Protein AF-0000000075687391 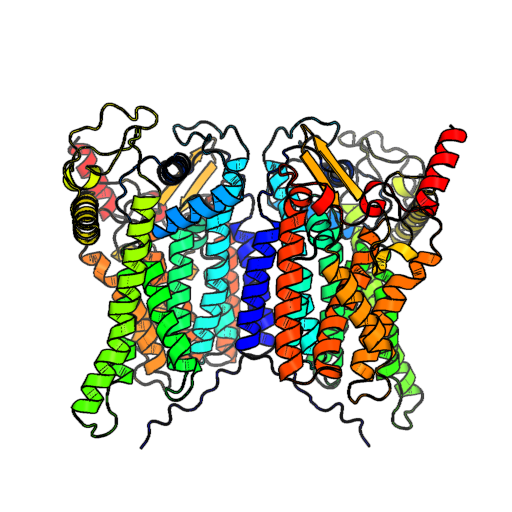(afdb_homodimer)

InterPro domains:
  IPR003342 ArnT-like, N-terminal domain [PF02366] (21-256)
  IPR027005 O-mannosyl-transferase-like [PTHR10050] (17-278)
  IPR032421 Protein O-mannosyl-transferase, C-terminal four TM domain [PF16192] (310-454)

Foldseek 3Di:
DPVCLPLVVLDDDPLLVVLLVVLLVLLLCLQLPLLCPPQAAWACCLPLLQLLLLLLVLADAAALAFCQLSVVLNVQLVVVVNNSPWHSDDGDGTPDSSQSSLQVVLSNLLSNLLSLLLLLLSLLPFDNLLSSLLSLLSSLWQLSSLQRRHNHSVSNLSNLLSVLSSLLSNLLSDDPVDPVNVVSLLVNLLSLLSSCSGGVLSVLVLVLLVVSLCVVLPDPDDDDPVVSVVSCCSSVCSSPVSSVVNSLVSVVVSCVSRQEHDPNDDPPDCLLNLRHDHDPPPPCNPPSPPRPDSVVSSVVSNVVSNVVQLPQADDDQQFDALVCQLQVLAAWAWIDDDPQFTATSGTLRLLSPLLSVLLVLLVPCCVFPSNVSSVSLNSSLCSSRVCSNVRNHTHHNSSNSSSSSSSSSSSSVVLRGPDDDVRSVVVSVVSSVSSVVLSVQQVSNSRRHRHDPVCSNCVHCNHHRNDPVSVVSVVVSVVVD/DPVCLPLVVLDDDPLLVVLLVVLLVLLLCLQLPPLCPPQAAWACCLPLLLLLLLLLVLADAAALAFCQLSVVLNVQLVVVVNNSPWHSDDGDGTPDSSQSSLQVVLSNLLSNLLSLLLLLLSLLPFDNLLSSLLSLLSSLWQLSSLQRRHNHSVSNLSNLLSVLSSLLSNLLSDDPVDPVNLVSLLVNLLSLLSNCSGGVLSVLVLVLLVVSLCVVLVDPDDDDPVVSVVSCCSSVCSSPVSSVVNSLVSVVVSCVSRQEHDPNDDPPDCLLNLRHDHPPCPPCNPPSPPRPDSVVSSVVSNVVSNVVQLPQADFDQQFDALVCQLQVLAAWAWIDDDPQFTATSGTLRLLSPLLVVLLVLLVPCCVFPSNVSSVSLNSSLCSSRVCSNVRNHTHHNSSNSSSSSSSSSSSSVVLRGPDDDVRSVVVSVVSSVSSVVLSVQQVSNRRRHRHDPVCSNCVHCNHHRNDPVSVVSVVVSVVVD

Structure (mmCIF, N/CA/C/O backbone):
data_AF-0000000075687391-model_v1
#
loop_
_entity.id
_entity.type
_entity.pdbx_description
1 polymer 'Dolichyl-phosphate-mannose-protein mannosyltransferase, putative'
#
loop_
_atom_site.group_PDB
_atom_site.id
_atom_site.type_symbol
_atom_site.label_atom_id
_atom_site.label_alt_id
_atom_site.label_comp_id
_atom_site.label_asym_id
_atom_site.label_entity_id
_atom_site.label_seq_id
_atom_site.pdbx_PDB_ins_code
_atom_site.Cartn_x
_atom_site.Cartn_y
_atom_site.Cartn_z
_atom_site.occupancy
_atom_site.B_iso_or_equiv
_atom_site.auth_seq_id
_atom_site.auth_comp_id
_atom_site.auth_asym_id
_atom_site.auth_atom_id
_atom_site.pdbx_PDB_model_num
ATOM 1 N N . MET A 1 1 ? -40.344 10.797 21.328 1 21.56 1 MET A N 1
ATOM 2 C CA . MET A 1 1 ? -39.844 10.578 19.969 1 21.56 1 MET A CA 1
ATOM 3 C C . MET A 1 1 ? -38.344 10.305 19.969 1 21.56 1 MET A C 1
ATOM 5 O O . MET A 1 1 ? -37.562 11.141 20.406 1 21.56 1 MET A O 1
ATOM 9 N N . GLU A 1 2 ? -38 9.109 20.281 1 25.72 2 GLU A N 1
ATOM 10 C CA . GLU A 1 2 ? -36.656 8.531 20.234 1 25.72 2 GLU A CA 1
ATOM 11 C C . GLU A 1 2 ? -35.969 8.867 18.922 1 25.72 2 GLU A C 1
ATOM 13 O O . GLU A 1 2 ? -36.531 8.695 17.844 1 25.72 2 GLU A O 1
ATOM 18 N N . PHE A 1 3 ? -35.406 9.992 18.953 1 29.25 3 PHE A N 1
ATOM 19 C CA . PHE A 1 3 ? -34.562 10.18 17.766 1 29.25 3 PHE A CA 1
ATOM 20 C C . PHE A 1 3 ? -33.969 8.859 17.312 1 29.25 3 PHE A C 1
ATOM 22 O O . PHE A 1 3 ? -33.094 8.305 18 1 29.25 3 PHE A O 1
ATOM 29 N N . ALA A 1 4 ? -34.844 8.016 16.859 1 30.28 4 ALA A N 1
ATOM 30 C CA . ALA A 1 4 ? -34.406 6.855 16.109 1 30.28 4 ALA A CA 1
ATOM 31 C C . ALA A 1 4 ? -33.281 7.238 15.125 1 30.28 4 ALA A C 1
ATOM 33 O O . ALA A 1 4 ? -33.531 7.965 14.156 1 30.28 4 ALA A O 1
ATOM 34 N N . ILE A 1 5 ? -32.219 7.793 15.664 1 33.06 5 ILE A N 1
ATOM 35 C CA . ILE A 1 5 ? -31.141 7.699 14.703 1 33.06 5 ILE A CA 1
ATOM 36 C C . ILE A 1 5 ? -31.359 6.5 13.781 1 33.06 5 ILE A C 1
ATOM 38 O O . ILE A 1 5 ? -31.516 5.371 14.25 1 33.06 5 ILE A O 1
ATOM 42 N N . LYS A 1 6 ? -32.125 6.785 12.805 1 35.84 6 LYS A N 1
ATOM 43 C CA . LYS A 1 6 ? -32.25 5.742 11.789 1 35.84 6 LYS A CA 1
ATOM 44 C C . LYS A 1 6 ? -31.062 4.797 11.82 1 35.84 6 LYS A C 1
ATOM 46 O O . LYS A 1 6 ? -29.922 5.238 11.945 1 35.84 6 LYS A O 1
ATOM 51 N N . ASP A 1 7 ? -31.109 3.719 12.359 1 39.56 7 ASP A N 1
ATOM 52 C CA . ASP A 1 7 ? -30.266 2.547 12.156 1 39.56 7 ASP A CA 1
ATOM 53 C C . ASP A 1 7 ? -29.547 2.605 10.805 1 39.56 7 ASP A C 1
ATOM 55 O O . ASP A 1 7 ? -29.984 1.977 9.844 1 39.56 7 ASP A O 1
ATOM 59 N N . SER A 1 8 ? -29.297 3.785 10.289 1 44.56 8 SER A N 1
ATOM 60 C CA . SER A 1 8 ? -28.688 3.77 8.961 1 44.56 8 SER A CA 1
ATOM 61 C C . SER A 1 8 ? -27.422 2.918 8.938 1 44.56 8 SER A C 1
ATOM 63 O O . SER A 1 8 ? -26.406 3.301 9.516 1 44.56 8 SER A O 1
ATOM 65 N N . ASN A 1 9 ? -27.469 1.667 9.141 1 52.22 9 ASN A N 1
ATOM 66 C CA . ASN A 1 9 ? -26.406 0.696 8.914 1 52.22 9 ASN A CA 1
ATOM 67 C C . ASN A 1 9 ? -25.609 1.015 7.648 1 52.22 9 ASN A C 1
ATOM 69 O O . ASN A 1 9 ? -26.156 0.994 6.547 1 52.22 9 ASN A O 1
ATOM 73 N N . ILE A 1 10 ? -24.734 1.932 7.758 1 62.03 10 ILE A N 1
ATOM 74 C CA . ILE A 1 10 ? -23.828 2.154 6.641 1 62.03 10 ILE A CA 1
ATOM 75 C C . ILE A 1 10 ? -23.547 0.831 5.93 1 62.03 10 ILE A C 1
ATOM 77 O O . ILE A 1 10 ? -22.984 -0.091 6.52 1 62.03 10 ILE A O 1
ATOM 81 N N . GLU A 1 11 ? -24.25 0.587 4.902 1 72.94 11 GLU A N 1
ATOM 82 C CA . GLU A 1 11 ? -24.047 -0.64 4.137 1 72.94 11 GLU A CA 1
ATOM 83 C C . GLU A 1 11 ? -22.938 -0.462 3.098 1 72.94 11 GLU A C 1
ATOM 85 O O . GLU A 1 11 ? -23.125 0.249 2.107 1 72.94 11 GLU A O 1
ATOM 90 N N . LEU A 1 12 ? -21.766 -0.671 3.477 1 76.62 12 LEU A N 1
ATOM 91 C CA . LEU A 1 12 ? -20.703 -0.754 2.49 1 76.62 12 LEU A CA 1
ATOM 92 C C . LEU A 1 12 ? -20.812 -2.037 1.675 1 76.62 12 LEU A C 1
ATOM 94 O O . LEU A 1 12 ? -21.141 -3.094 2.215 1 76.62 12 LEU A O 1
ATOM 98 N N . LEU A 1 13 ? -20.719 -1.814 0.336 1 82.62 13 LEU A N 1
ATOM 99 C CA . LEU A 1 13 ? -20.906 -2.92 -0.599 1 82.62 13 LEU A CA 1
ATOM 100 C C . LEU A 1 13 ? -19.609 -3.213 -1.349 1 82.62 13 LEU A C 1
ATOM 102 O O . LEU A 1 13 ? -18.578 -2.572 -1.102 1 82.62 13 LEU A O 1
ATOM 106 N N . LEU A 1 14 ? -19.625 -4.191 -2.145 1 84.38 14 LEU A N 1
ATOM 107 C CA . LEU A 1 14 ? -18.469 -4.605 -2.949 1 84.38 14 LEU A CA 1
ATOM 108 C C . LEU A 1 14 ? -17.922 -3.43 -3.754 1 84.38 14 LEU A C 1
ATOM 110 O O . LEU A 1 14 ? -16.703 -3.291 -3.908 1 84.38 14 LEU A O 1
ATOM 114 N N . GLY A 1 15 ? -18.891 -2.658 -4.223 1 87.62 15 GLY A N 1
ATOM 115 C CA . GLY A 1 15 ? -18.453 -1.478 -4.953 1 87.62 15 GLY A CA 1
ATOM 116 C C . GLY A 1 15 ? -17.547 -0.58 -4.145 1 87.62 15 GLY A C 1
ATOM 117 O O . GLY A 1 15 ? -16.578 -0.018 -4.684 1 87.62 15 GLY A O 1
ATOM 118 N N . ASP A 1 16 ? -17.781 -0.443 -2.811 1 93.69 16 ASP A N 1
ATOM 119 C CA . ASP A 1 16 ? -16.938 0.353 -1.923 1 93.69 16 ASP A CA 1
ATOM 120 C C . ASP A 1 16 ? -15.539 -0.245 -1.812 1 93.69 16 ASP A C 1
ATOM 122 O O . ASP A 1 16 ? -14.547 0.481 -1.851 1 93.69 16 ASP A O 1
ATOM 126 N N . ILE A 1 17 ? -15.484 -1.511 -1.696 1 91.88 17 ILE A N 1
ATOM 127 C CA . ILE A 1 17 ? -14.195 -2.189 -1.546 1 91.88 17 ILE A CA 1
ATOM 128 C C . ILE A 1 17 ? -13.359 -1.991 -2.807 1 91.88 17 ILE A C 1
ATOM 130 O O . ILE A 1 17 ? -12.172 -1.68 -2.725 1 91.88 17 ILE A O 1
ATOM 134 N N . ILE A 1 18 ? -13.953 -2.152 -3.973 1 91.25 18 ILE A N 1
ATOM 135 C CA . ILE A 1 18 ? -13.266 -1.995 -5.25 1 91.25 18 ILE A CA 1
ATOM 136 C C . ILE A 1 18 ? -12.734 -0.569 -5.379 1 91.25 18 ILE A C 1
ATOM 138 O O . ILE A 1 18 ? -11.57 -0.361 -5.723 1 91.25 18 ILE A O 1
ATOM 142 N N . LEU A 1 19 ? -13.602 0.362 -5.055 1 96.12 19 LEU A N 1
ATOM 143 C CA . LEU A 1 19 ? -13.219 1.763 -5.188 1 96.12 19 LEU A CA 1
ATOM 144 C C . LEU A 1 19 ? -12.117 2.119 -4.188 1 96.12 19 LEU A C 1
ATOM 146 O O . LEU A 1 19 ? -11.188 2.848 -4.523 1 96.12 19 LEU A O 1
ATOM 150 N N . ILE A 1 20 ? -12.211 1.591 -2.961 1 96.75 20 ILE A N 1
ATOM 151 C CA . ILE A 1 20 ? -11.195 1.827 -1.938 1 96.75 20 ILE A CA 1
ATOM 152 C C . ILE A 1 20 ? -9.859 1.233 -2.385 1 96.75 20 ILE A C 1
ATOM 154 O O . ILE A 1 20 ? -8.812 1.857 -2.221 1 96.75 20 ILE A O 1
ATOM 158 N N . MET A 1 21 ? -9.891 0.075 -2.975 1 93.38 21 MET A N 1
ATOM 159 C CA . MET A 1 21 ? -8.672 -0.569 -3.447 1 93.38 21 MET A CA 1
ATOM 160 C C . MET A 1 21 ? -8.047 0.22 -4.598 1 93.38 21 MET A C 1
ATOM 162 O O . MET A 1 21 ? -6.828 0.378 -4.656 1 93.38 21 MET A O 1
ATOM 166 N N . ILE A 1 22 ? -8.891 0.691 -5.508 1 95.19 22 ILE A N 1
ATOM 167 C CA . ILE A 1 22 ? -8.406 1.491 -6.629 1 95.19 22 ILE A CA 1
ATOM 168 C C . ILE A 1 22 ? -7.734 2.758 -6.105 1 95.19 22 ILE A C 1
ATOM 170 O O . ILE A 1 22 ? -6.621 3.096 -6.523 1 95.19 22 ILE A O 1
ATOM 174 N N . ILE A 1 23 ? -8.383 3.396 -5.141 1 98.12 23 ILE A N 1
ATOM 175 C CA . ILE A 1 23 ? -7.848 4.621 -4.555 1 98.12 23 ILE A CA 1
ATOM 176 C C . ILE A 1 23 ? -6.535 4.316 -3.838 1 98.12 23 ILE A C 1
ATOM 178 O O . ILE A 1 23 ? -5.57 5.078 -3.945 1 98.12 23 ILE A O 1
ATOM 182 N N . THR A 1 24 ? -6.523 3.23 -3.135 1 97.31 24 THR A N 1
ATOM 183 C CA . THR A 1 24 ? -5.332 2.859 -2.383 1 97.31 24 THR A CA 1
ATOM 184 C C . THR A 1 24 ? -4.16 2.596 -3.324 1 97.31 24 THR A C 1
ATOM 186 O O . THR A 1 24 ? -3.049 3.078 -3.092 1 97.31 24 THR A O 1
ATOM 189 N N . ILE A 1 25 ? -4.398 1.872 -4.414 1 94.56 25 ILE A N 1
ATOM 190 C CA . ILE A 1 25 ? -3.361 1.546 -5.387 1 94.56 25 ILE A CA 1
ATOM 191 C C . ILE A 1 25 ? -2.842 2.826 -6.039 1 94.56 25 ILE A C 1
ATOM 193 O O . ILE A 1 25 ? -1.631 3.033 -6.141 1 94.56 25 ILE A O 1
ATOM 197 N N . LEU A 1 26 ? -3.74 3.697 -6.422 1 96.69 26 LEU A N 1
ATOM 198 C CA . LEU A 1 26 ? -3.352 4.957 -7.043 1 96.69 26 LEU A CA 1
ATOM 199 C C . LEU A 1 26 ? -2.57 5.828 -6.066 1 96.69 26 LEU A C 1
ATOM 201 O O . LEU A 1 26 ? -1.573 6.453 -6.441 1 96.69 26 LEU A O 1
ATOM 205 N N . SER A 1 27 ? -3.07 5.852 -4.824 1 98.19 27 SER A N 1
ATOM 206 C CA . SER A 1 27 ? -2.438 6.684 -3.807 1 98.19 27 SER A CA 1
ATOM 207 C C . SER A 1 27 ? -1.011 6.223 -3.521 1 98.19 27 SER A C 1
ATOM 209 O O . SER A 1 27 ? -0.099 7.047 -3.406 1 98.19 27 SER A O 1
ATOM 211 N N . ILE A 1 28 ? -0.794 4.922 -3.387 1 96.06 28 ILE A N 1
ATOM 212 C CA . ILE A 1 28 ? 0.544 4.383 -3.168 1 96.06 28 ILE A CA 1
ATOM 213 C C . ILE A 1 28 ? 1.433 4.707 -4.367 1 96.06 28 ILE A C 1
ATOM 215 O O . ILE A 1 28 ? 2.576 5.141 -4.199 1 96.06 28 ILE A O 1
ATOM 219 N N . SER A 1 29 ? 0.933 4.59 -5.582 1 93.62 29 SER A N 1
ATOM 220 C CA . SER A 1 29 ? 1.696 4.816 -6.805 1 93.62 29 SER A CA 1
ATOM 221 C C . SER A 1 29 ? 2.203 6.254 -6.887 1 93.62 29 SER A C 1
ATOM 223 O O . SER A 1 29 ? 3.34 6.492 -7.297 1 93.62 29 SER A O 1
ATOM 225 N N . VAL A 1 30 ? 1.366 7.168 -6.43 1 95.38 30 VAL A N 1
ATOM 226 C CA . VAL A 1 30 ? 1.743 8.57 -6.566 1 95.38 30 VAL A CA 1
ATOM 227 C C . VAL A 1 30 ? 2.717 8.961 -5.457 1 95.38 30 VAL A C 1
ATOM 229 O O . VAL A 1 30 ? 3.584 9.812 -5.652 1 95.38 30 VAL A O 1
ATOM 232 N N . ARG A 1 31 ? 2.664 8.352 -4.312 1 96.25 31 ARG A N 1
ATOM 233 C CA . ARG A 1 31 ? 3.475 8.773 -3.174 1 96.25 31 ARG A CA 1
ATOM 234 C C . ARG A 1 31 ? 4.828 8.07 -3.18 1 96.25 31 ARG A C 1
ATOM 236 O O . ARG A 1 31 ? 5.82 8.617 -2.693 1 96.25 31 ARG A O 1
ATOM 243 N N . VAL A 1 32 ? 4.879 6.875 -3.727 1 91.69 32 VAL A N 1
ATOM 244 C CA . VAL A 1 32 ? 6.125 6.125 -3.619 1 91.69 32 VAL A CA 1
ATOM 245 C C . VAL A 1 32 ? 6.883 6.188 -4.945 1 91.69 32 VAL A C 1
ATOM 247 O O . VAL A 1 32 ? 8 5.68 -5.055 1 91.69 32 VAL A O 1
ATOM 250 N N . ARG A 1 33 ? 6.285 6.883 -5.906 1 90.75 33 ARG A N 1
ATOM 251 C CA . ARG A 1 33 ? 6.953 7.07 -7.191 1 90.75 33 ARG A CA 1
ATOM 252 C C . ARG A 1 33 ? 8.328 7.711 -7.008 1 90.75 33 ARG A C 1
ATOM 254 O O . ARG A 1 33 ? 8.438 8.789 -6.426 1 90.75 33 ARG A O 1
ATOM 261 N N . SER A 1 34 ? 9.422 7.074 -7.473 1 90.94 34 SER A N 1
ATOM 262 C CA . SER A 1 34 ? 10.789 7.578 -7.438 1 90.94 34 SER A CA 1
ATOM 263 C C . SER A 1 34 ? 11.172 8.062 -6.043 1 90.94 34 SER A C 1
ATOM 265 O O . SER A 1 34 ? 11.672 9.172 -5.879 1 90.94 34 SER A O 1
ATOM 267 N N . VAL A 1 35 ? 10.898 7.238 -5.074 1 92.19 35 VAL A N 1
ATOM 268 C CA . VAL A 1 35 ? 11.125 7.59 -3.676 1 92.19 35 VAL A CA 1
ATOM 269 C C . VAL A 1 35 ? 12.617 7.82 -3.438 1 92.19 35 VAL A C 1
ATOM 271 O O . VAL A 1 35 ? 13 8.547 -2.52 1 92.19 35 VAL A O 1
ATOM 274 N N . HIS A 1 36 ? 13.461 7.297 -4.344 1 91.62 36 HIS A N 1
ATOM 275 C CA . HIS A 1 36 ? 14.914 7.414 -4.203 1 91.62 36 HIS A CA 1
ATOM 276 C C . HIS A 1 36 ? 15.398 8.781 -4.672 1 91.62 36 HIS A C 1
ATOM 278 O O . HIS A 1 36 ? 16.531 9.172 -4.375 1 91.62 36 HIS A O 1
ATOM 284 N N . HIS A 1 37 ? 14.539 9.484 -5.402 1 91.44 37 HIS A N 1
ATOM 285 C CA . HIS A 1 37 ? 14.945 10.75 -6 1 91.44 37 HIS A CA 1
ATOM 286 C C . HIS A 1 37 ? 14.297 11.93 -5.281 1 91.44 37 HIS A C 1
ATOM 288 O O . HIS A 1 37 ? 13.094 11.906 -5 1 91.44 37 HIS A O 1
ATOM 294 N N . PRO A 1 38 ? 15.031 12.977 -4.977 1 92.56 38 PRO A N 1
ATOM 295 C CA . PRO A 1 38 ? 16.484 13.117 -5.129 1 92.56 38 PRO A CA 1
ATOM 296 C C . PRO A 1 38 ? 17.266 12.344 -4.066 1 92.56 38 PRO A C 1
ATOM 298 O O . PRO A 1 38 ? 16.703 11.953 -3.041 1 92.56 38 PRO A O 1
ATOM 301 N N . ASN A 1 39 ? 18.562 12.094 -4.312 1 91.62 39 ASN A N 1
ATOM 302 C CA . ASN A 1 39 ? 19.406 11.328 -3.396 1 91.62 39 ASN A CA 1
ATOM 303 C C . ASN A 1 39 ? 20.141 12.242 -2.42 1 91.62 39 ASN A C 1
ATOM 305 O O . ASN A 1 39 ? 21.328 12.031 -2.145 1 91.62 39 ASN A O 1
ATOM 309 N N . SER A 1 40 ? 19.531 13.352 -2.068 1 93.75 40 SER A N 1
ATOM 310 C CA . SER A 1 40 ? 20.062 14.281 -1.079 1 93.75 40 SER A CA 1
ATOM 311 C C . SER A 1 40 ? 18.953 14.828 -0.184 1 93.75 40 SER A C 1
ATOM 313 O O . SER A 1 40 ? 17.766 14.547 -0.404 1 93.75 40 SER A O 1
ATOM 315 N N . ILE A 1 41 ? 19.328 15.609 0.765 1 95.25 41 ILE A N 1
ATOM 316 C CA . ILE A 1 41 ? 18.422 16.078 1.812 1 95.25 41 ILE A CA 1
ATOM 317 C C . ILE A 1 41 ? 17.359 16.984 1.206 1 95.25 41 ILE A C 1
ATOM 319 O O . ILE A 1 41 ? 17.688 17.891 0.434 1 95.25 41 ILE A O 1
ATOM 323 N N . VAL A 1 42 ? 16.172 16.703 1.577 1 95.31 42 VAL A N 1
ATOM 324 C CA . VAL A 1 42 ? 15.039 17.516 1.15 1 95.31 42 VAL A CA 1
ATOM 325 C C . VAL A 1 42 ? 14.406 18.203 2.363 1 95.31 42 VAL A C 1
ATOM 327 O O . VAL A 1 42 ? 13.844 17.531 3.234 1 95.31 42 VAL A O 1
ATOM 330 N N . PHE A 1 43 ? 14.547 19.547 2.398 1 93.94 43 PHE A N 1
ATOM 331 C CA . PHE A 1 43 ? 13.836 20.359 3.375 1 93.94 43 PHE A CA 1
ATOM 332 C C . PHE A 1 43 ? 14.148 19.906 4.797 1 93.94 43 PHE A C 1
ATOM 334 O O . PHE A 1 43 ? 15.305 19.891 5.207 1 93.94 43 PHE A O 1
ATOM 341 N N . ASP A 1 44 ? 13.141 19.562 5.574 1 94 44 ASP A N 1
ATOM 342 C CA . ASP A 1 44 ? 13.266 19.281 7 1 94 44 ASP A CA 1
ATOM 343 C C . ASP A 1 44 ? 13.711 17.844 7.242 1 94 44 ASP A C 1
ATOM 345 O O . ASP A 1 44 ? 13.727 17.375 8.383 1 94 44 ASP A O 1
ATOM 349 N N . GLU A 1 45 ? 14.117 17.156 6.148 1 96 45 GLU A N 1
ATOM 350 C CA . GLU A 1 45 ? 14.734 15.844 6.363 1 96 45 GLU A CA 1
ATOM 351 C C . GLU A 1 45 ? 15.969 15.961 7.258 1 96 45 GLU A C 1
ATOM 353 O O . GLU A 1 45 ? 16.312 15.016 7.969 1 96 45 GLU A O 1
ATOM 358 N N . THR A 1 46 ? 16.562 17.156 7.188 1 94.81 46 THR A N 1
ATOM 359 C CA . THR A 1 46 ? 17.719 17.391 8.023 1 94.81 46 THR A CA 1
ATOM 360 C C . THR A 1 46 ? 17.375 17.188 9.5 1 94.81 46 THR A C 1
ATOM 362 O O . THR A 1 46 ? 18.156 16.578 10.242 1 94.81 46 THR A O 1
ATOM 365 N N . TYR A 1 47 ? 16.25 17.641 9.859 1 94.19 47 TYR A N 1
ATOM 366 C CA . TYR A 1 47 ? 15.859 17.531 11.266 1 94.19 47 TYR A CA 1
ATOM 367 C C . TYR A 1 47 ? 15.359 16.141 11.594 1 94.19 47 TYR A C 1
ATOM 369 O O . TYR A 1 47 ? 15.859 15.492 12.523 1 94.19 47 TYR A O 1
ATOM 377 N N . PHE A 1 48 ? 14.477 15.625 10.828 1 96.56 48 PHE A N 1
ATOM 378 C CA . PHE A 1 48 ? 13.812 14.375 11.18 1 96.56 48 PHE A CA 1
ATOM 379 C C . PHE A 1 48 ? 14.727 13.188 10.922 1 96.56 48 PHE A C 1
ATOM 381 O O . PHE A 1 48 ? 14.617 12.156 11.594 1 96.56 48 PHE A O 1
ATOM 388 N N . GLY A 1 49 ? 15.578 13.312 9.961 1 95.81 49 GLY A N 1
ATOM 389 C CA . GLY A 1 49 ? 16.625 12.32 9.812 1 95.81 49 GLY A CA 1
ATOM 390 C C . GLY A 1 49 ? 17.547 12.242 11.016 1 95.81 49 GLY A C 1
ATOM 391 O O . GLY A 1 49 ? 17.828 11.148 11.531 1 95.81 49 GLY A O 1
ATOM 392 N N . ASN A 1 50 ? 17.969 13.414 11.469 1 95.06 50 ASN A N 1
ATOM 393 C CA . ASN A 1 50 ? 18.844 13.461 12.633 1 95.06 50 ASN A CA 1
ATOM 394 C C . ASN A 1 50 ? 18.141 12.961 13.891 1 95.06 50 ASN A C 1
ATOM 396 O O . ASN A 1 50 ? 18.75 12.305 14.727 1 95.06 50 ASN A O 1
ATOM 400 N N . PHE A 1 51 ? 16.906 13.297 14.016 1 96.31 51 PHE A N 1
ATOM 401 C CA . PHE A 1 51 ? 16.156 12.797 15.156 1 96.31 51 PHE A CA 1
ATOM 402 C C . PHE A 1 51 ? 16.078 11.273 15.133 1 96.31 51 PHE A C 1
ATOM 404 O O . PHE A 1 51 ? 16.172 10.625 16.188 1 96.31 51 PHE A O 1
ATOM 411 N N . THR A 1 52 ? 15.914 10.727 13.969 1 96.75 52 THR A N 1
ATOM 412 C CA . THR A 1 52 ? 15.906 9.273 13.828 1 96.75 52 THR A CA 1
ATOM 413 C C . THR A 1 52 ? 17.25 8.68 14.242 1 96.75 52 THR A C 1
ATOM 415 O O . THR A 1 52 ? 17.297 7.676 14.953 1 96.75 52 THR A O 1
ATOM 418 N N . ASN A 1 53 ? 18.344 9.359 13.797 1 96.12 53 ASN A N 1
ATOM 419 C CA . ASN A 1 53 ? 19.672 8.938 14.211 1 96.12 53 ASN A CA 1
ATOM 420 C C . ASN A 1 53 ? 19.828 8.984 15.727 1 96.12 53 ASN A C 1
ATOM 422 O O . ASN A 1 53 ? 20.391 8.07 16.328 1 96.12 53 ASN A O 1
ATOM 426 N N . ASP A 1 54 ? 19.344 10.047 16.297 1 96.12 54 ASP A N 1
ATOM 427 C CA . ASP A 1 54 ? 19.453 10.211 17.734 1 96.12 54 ASP A CA 1
ATOM 428 C C . ASP A 1 54 ? 18.719 9.094 18.469 1 96.12 54 ASP A C 1
ATOM 430 O O . ASP A 1 54 ? 19.203 8.586 19.484 1 96.12 54 ASP A O 1
ATOM 434 N N . TYR A 1 55 ? 17.594 8.727 18.016 1 97 55 TYR A N 1
ATOM 435 C CA . TYR A 1 55 ? 16.859 7.621 18.609 1 97 55 TYR A CA 1
ATOM 436 C C . TYR A 1 55 ? 17.625 6.316 18.5 1 97 55 TYR A C 1
ATOM 438 O O . TYR A 1 55 ? 17.672 5.523 19.438 1 97 55 TYR A O 1
ATOM 446 N N . ILE A 1 56 ? 18.172 6.125 17.328 1 96.38 56 ILE A N 1
ATOM 447 C CA . ILE A 1 56 ? 18.922 4.902 17.109 1 96.38 56 ILE A CA 1
ATOM 448 C C . ILE A 1 56 ? 20.109 4.844 18.078 1 96.38 56 ILE A C 1
ATOM 450 O O . ILE A 1 56 ? 20.422 3.777 18.625 1 96.38 56 ILE A O 1
ATOM 454 N N . GLU A 1 57 ? 20.734 6.004 18.359 1 94.81 57 GLU A N 1
ATOM 455 C CA . GLU A 1 57 ? 21.891 6.086 19.234 1 94.81 57 GLU A CA 1
ATOM 456 C C . GLU A 1 57 ? 21.469 6.254 20.688 1 94.81 57 GLU A C 1
ATOM 458 O O . GLU A 1 57 ? 22.312 6.254 21.594 1 94.81 57 GLU A O 1
ATOM 463 N N . HIS A 1 58 ? 20.156 6.457 20.938 1 95.44 58 HIS A N 1
ATOM 464 C CA . HIS A 1 58 ? 19.578 6.66 22.266 1 95.44 58 HIS A CA 1
ATOM 465 C C . HIS A 1 58 ? 20.141 7.922 22.922 1 95.44 58 HIS A C 1
ATOM 467 O O . HIS A 1 58 ? 20.438 7.93 24.109 1 95.44 58 HIS A O 1
ATOM 473 N N . GLU A 1 59 ? 20.391 8.883 22.094 1 93.75 59 GLU A N 1
ATOM 474 C CA . GLU A 1 59 ? 20.875 10.18 22.562 1 93.75 59 GLU A CA 1
ATOM 475 C C . GLU A 1 59 ? 19.75 11.219 22.609 1 93.75 59 GLU A C 1
ATOM 477 O O . GLU A 1 59 ? 19.016 11.375 21.641 1 93.75 59 GLU A O 1
ATOM 482 N N . PHE A 1 60 ? 19.688 11.938 23.641 1 92.94 60 PHE A N 1
ATOM 483 C CA . PHE A 1 60 ? 18.578 12.852 23.891 1 92.94 60 PHE A CA 1
ATOM 484 C C . PHE A 1 60 ? 18.656 14.055 22.953 1 92.94 60 PHE A C 1
ATOM 486 O O . PHE A 1 60 ? 19.75 14.57 22.688 1 92.94 60 PHE A O 1
ATOM 493 N N . TYR A 1 61 ? 17.531 14.445 22.391 1 92.56 61 TYR A N 1
ATOM 494 C CA . TYR A 1 61 ? 17.359 15.672 21.625 1 92.56 61 TYR A CA 1
ATOM 495 C C . TYR A 1 61 ? 16.094 16.406 22.031 1 92.56 61 TYR A C 1
ATOM 497 O O . TYR A 1 61 ? 15.211 15.836 22.672 1 92.56 61 TYR A O 1
ATOM 505 N N . GLN A 1 62 ? 16.062 17.641 21.766 1 89.5 62 GLN A N 1
ATOM 506 C CA . GLN A 1 62 ? 14.867 18.438 22.031 1 89.5 62 GLN A CA 1
ATOM 507 C C . GLN A 1 62 ? 14.211 18.891 20.719 1 89.5 62 GLN A C 1
ATOM 509 O O . GLN A 1 62 ? 14.898 19.25 19.766 1 89.5 62 GLN A O 1
ATOM 514 N N . ASP A 1 63 ? 12.938 18.688 20.672 1 90.38 63 ASP A N 1
ATOM 515 C CA . ASP A 1 63 ? 12.156 19.109 19.5 1 90.38 63 ASP A CA 1
ATOM 516 C C . ASP A 1 63 ? 10.914 19.875 19.938 1 90.38 63 ASP A C 1
ATOM 518 O O . ASP A 1 63 ? 10.414 19.703 21.047 1 90.38 63 ASP A O 1
ATOM 522 N N . ILE A 1 64 ? 10.469 20.688 19.031 1 89.12 64 ILE A N 1
ATOM 523 C CA . ILE A 1 64 ? 9.352 21.562 19.359 1 89.12 64 ILE A CA 1
ATOM 524 C C . ILE A 1 64 ? 8.031 20.828 19.156 1 89.12 64 ILE A C 1
ATOM 526 O O . ILE A 1 64 ? 6.973 21.312 19.562 1 89.12 64 ILE A O 1
ATOM 530 N N . HIS A 1 65 ? 8.016 19.656 18.547 1 93.25 65 HIS A N 1
ATOM 531 C CA . HIS A 1 65 ? 6.816 18.875 18.328 1 93.25 65 HIS A CA 1
ATOM 532 C C . HIS A 1 65 ? 6.801 17.625 19.203 1 93.25 65 HIS A C 1
ATOM 534 O O . HIS A 1 65 ? 7.859 17.141 19.609 1 93.25 65 HIS A O 1
ATOM 540 N N . PRO A 1 66 ? 5.594 17.094 19.547 1 95.88 66 PRO A N 1
ATOM 541 C CA . PRO A 1 66 ? 5.504 15.836 20.297 1 95.88 66 PRO A CA 1
ATOM 542 C C . PRO A 1 66 ? 6.188 14.664 19.578 1 95.88 66 PRO A C 1
ATOM 544 O O . PRO A 1 66 ? 6.445 14.742 18.375 1 95.88 66 PRO A O 1
ATOM 547 N N . PRO A 1 67 ? 6.449 13.648 20.266 1 97.19 67 PRO A N 1
ATOM 548 C CA . PRO A 1 67 ? 7.469 12.719 19.781 1 97.19 67 PRO A CA 1
ATOM 549 C C . PRO A 1 67 ? 6.871 11.555 18.984 1 97.19 67 PRO A C 1
ATOM 551 O O . PRO A 1 67 ? 7.605 10.797 18.344 1 97.19 67 PRO A O 1
ATOM 554 N N . PHE A 1 68 ? 5.586 11.398 18.828 1 98.31 68 PHE A N 1
ATOM 555 C CA . PHE A 1 68 ? 5.027 10.117 18.406 1 98.31 68 PHE A CA 1
ATOM 556 C C . PHE A 1 68 ? 5.484 9.766 17 1 98.31 68 PHE A C 1
ATOM 558 O O . PHE A 1 68 ? 5.945 8.648 16.75 1 98.31 68 PHE A O 1
ATOM 565 N N . ALA A 1 69 ? 5.289 10.602 16.047 1 98.44 69 ALA A N 1
ATOM 566 C CA . ALA A 1 69 ? 5.672 10.297 14.664 1 98.44 69 ALA A CA 1
ATOM 567 C C . ALA A 1 69 ? 7.148 9.914 14.578 1 98.44 69 ALA A C 1
ATOM 569 O O . ALA A 1 69 ? 7.516 9 13.836 1 98.44 69 ALA A O 1
ATOM 570 N N . LYS A 1 70 ? 8 10.594 15.281 1 97.88 70 LYS A N 1
ATOM 571 C CA . LYS A 1 70 ? 9.43 10.312 15.289 1 97.88 70 LYS A CA 1
ATOM 572 C C . LYS A 1 70 ? 9.719 8.961 15.938 1 97.88 70 LYS A C 1
ATOM 574 O O . LYS A 1 70 ? 10.609 8.234 15.492 1 97.88 70 LYS A O 1
ATOM 579 N N . LEU A 1 71 ? 8.992 8.68 17 1 97.88 71 LEU A N 1
ATOM 580 C CA . LEU A 1 71 ? 9.117 7.371 17.641 1 97.88 71 LEU A CA 1
ATOM 581 C C . LEU A 1 71 ? 8.734 6.258 16.672 1 97.88 71 LEU A C 1
ATOM 583 O O . LEU A 1 71 ? 9.391 5.215 16.625 1 97.88 71 LEU A O 1
ATOM 587 N N . LEU A 1 72 ? 7.68 6.531 15.945 1 97 72 LEU A N 1
ATOM 588 C CA . LEU A 1 72 ? 7.23 5.551 14.961 1 97 72 LEU A CA 1
ATOM 589 C C . LEU A 1 72 ? 8.273 5.359 13.867 1 97 72 LEU A C 1
ATOM 591 O O . LEU A 1 72 ? 8.578 4.227 13.484 1 97 72 LEU A O 1
ATOM 595 N N . MET A 1 73 ? 8.797 6.398 13.359 1 96.94 73 MET A N 1
ATOM 596 C CA . MET A 1 73 ? 9.836 6.34 12.336 1 96.94 73 MET A CA 1
ATOM 597 C C . MET A 1 73 ? 11.062 5.605 12.859 1 96.94 73 MET A C 1
ATOM 599 O O . MET A 1 73 ? 11.656 4.793 12.148 1 96.94 73 MET A O 1
ATOM 603 N N . TYR A 1 74 ? 11.43 5.867 14.102 1 96.94 74 TYR A N 1
ATOM 604 C CA . TYR A 1 74 ? 12.547 5.199 14.773 1 96.94 74 TYR A CA 1
ATOM 605 C C . TYR A 1 74 ? 12.32 3.693 14.836 1 96.94 74 TYR A C 1
ATOM 607 O O . TYR A 1 74 ? 13.172 2.912 14.398 1 96.94 74 TYR A O 1
ATOM 615 N N . LYS A 1 75 ? 11.156 3.303 15.289 1 95.38 75 LYS A N 1
ATOM 616 C CA . LYS A 1 75 ? 10.906 1.88 15.492 1 95.38 75 LYS A CA 1
ATOM 617 C C . LYS A 1 75 ? 10.867 1.136 14.156 1 95.38 75 LYS A C 1
ATOM 619 O O . LYS A 1 75 ? 11.312 -0.009 14.062 1 95.38 75 LYS A O 1
ATOM 624 N N . ILE A 1 76 ? 10.352 1.736 13.125 1 92.5 76 ILE A N 1
ATOM 625 C CA . ILE A 1 76 ? 10.312 1.123 11.805 1 92.5 76 ILE A CA 1
ATOM 626 C C . ILE A 1 76 ? 11.719 1.061 11.219 1 92.5 76 ILE A C 1
ATOM 628 O O . ILE A 1 76 ? 12.102 0.057 10.609 1 92.5 76 ILE A O 1
ATOM 632 N N . ALA A 1 77 ? 12.484 2.123 11.445 1 94.38 77 ALA A N 1
ATOM 633 C CA . ALA A 1 77 ? 13.875 2.119 11 1 94.38 77 ALA A CA 1
ATOM 634 C C . ALA A 1 77 ? 14.672 1.021 11.703 1 94.38 77 ALA A C 1
ATOM 636 O O . ALA A 1 77 ? 15.469 0.321 11.07 1 94.38 77 ALA A O 1
ATOM 637 N N . GLU A 1 78 ? 14.43 0.895 12.977 1 92.5 78 GLU A N 1
ATOM 638 C CA . GLU A 1 78 ? 15.102 -0.136 13.766 1 92.5 78 GLU A CA 1
ATOM 639 C C . GLU A 1 78 ? 14.734 -1.533 13.266 1 92.5 78 GLU A C 1
ATOM 641 O O . GLU A 1 78 ? 15.602 -2.402 13.148 1 92.5 78 GLU A O 1
ATOM 646 N N . ALA A 1 79 ? 13.531 -1.695 12.945 1 86.44 79 ALA A N 1
ATOM 647 C CA . ALA A 1 79 ? 13.07 -2.979 12.422 1 86.44 79 ALA A CA 1
ATOM 648 C C . ALA A 1 79 ? 13.719 -3.287 11.078 1 86.44 79 ALA A C 1
ATOM 650 O O . ALA A 1 79 ? 13.914 -4.453 10.734 1 86.44 79 ALA A O 1
ATOM 651 N N . GLY A 1 80 ? 14.055 -2.275 10.344 1 86.88 80 GLY A N 1
ATOM 652 C CA . GLY A 1 80 ? 14.727 -2.426 9.062 1 86.88 80 GLY A CA 1
ATOM 653 C C . GLY A 1 80 ? 16.234 -2.496 9.18 1 86.88 80 GLY A C 1
ATOM 654 O O . GLY A 1 80 ? 16.953 -2.428 8.18 1 86.88 80 GLY A O 1
ATOM 655 N N . GLU A 1 81 ? 16.797 -2.488 10.422 1 86.25 81 GLU A N 1
ATOM 656 C CA . GLU A 1 81 ? 18.219 -2.629 10.727 1 86.25 81 GLU A CA 1
ATOM 657 C C 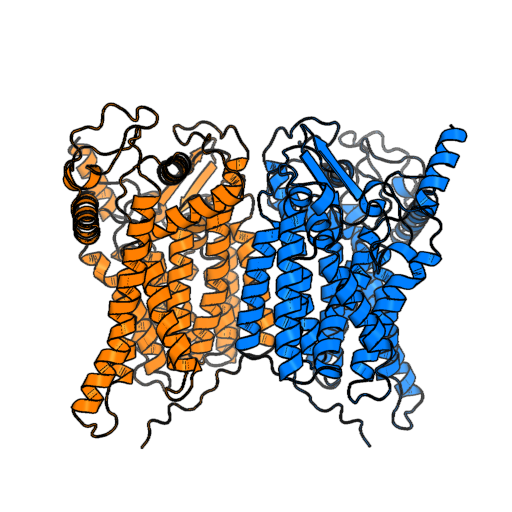. GLU A 1 81 ? 19 -1.388 10.297 1 86.25 81 GLU A C 1
ATOM 659 O O . GLU A 1 81 ? 20.141 -1.492 9.836 1 86.25 81 GLU A O 1
ATOM 664 N N . TYR A 1 82 ? 18.281 -0.284 10.312 1 91.38 82 TYR A N 1
ATOM 665 C CA . TYR A 1 82 ? 18.984 0.985 10.117 1 91.38 82 TYR A CA 1
ATOM 666 C C . TYR A 1 82 ? 19.938 1.264 11.273 1 91.38 82 TYR A C 1
ATOM 668 O O . TYR A 1 82 ? 19.578 1.115 12.438 1 91.38 82 TYR A O 1
ATOM 676 N N . ASP A 1 83 ? 21.188 1.685 10.93 1 89.5 83 ASP A N 1
ATOM 677 C CA . ASP A 1 83 ? 22.203 1.801 11.984 1 89.5 83 ASP A CA 1
ATOM 678 C C . ASP A 1 83 ? 22.438 3.262 12.359 1 89.5 83 ASP A C 1
ATOM 680 O O . ASP A 1 83 ? 23.312 3.566 13.172 1 89.5 83 ASP A O 1
ATOM 684 N N . GLY A 1 84 ? 21.703 4.172 11.75 1 91.56 84 GLY A N 1
ATOM 685 C CA . GLY A 1 84 ? 21.812 5.57 12.125 1 91.56 84 GLY A CA 1
ATOM 686 C C . GLY A 1 84 ? 23.047 6.254 11.562 1 91.56 84 GLY A C 1
ATOM 687 O O . GLY A 1 84 ? 23.484 7.277 12.094 1 91.56 84 GLY A O 1
ATOM 688 N N . HIS A 1 85 ? 23.578 5.785 10.445 1 89.44 85 HIS A N 1
ATOM 689 C CA . HIS A 1 85 ? 24.875 6.262 9.969 1 89.44 85 HIS A CA 1
ATOM 690 C C . HIS A 1 85 ? 24.719 7.34 8.906 1 89.44 85 HIS A C 1
ATOM 692 O O . HIS A 1 85 ? 25.672 8.039 8.57 1 89.44 85 HIS A O 1
ATOM 698 N N . LEU A 1 86 ? 23.562 7.531 8.398 1 92.94 86 LEU A N 1
ATOM 699 C CA . LEU A 1 86 ? 23.375 8.508 7.336 1 92.94 86 LEU A CA 1
ATOM 700 C C . LEU A 1 86 ? 23.562 9.93 7.863 1 92.94 86 LEU A C 1
ATOM 702 O O . LEU A 1 86 ? 23.109 10.25 8.969 1 92.94 86 LEU A O 1
ATOM 706 N N . SER A 1 87 ? 24.25 10.727 7.094 1 92.19 87 SER A N 1
ATOM 707 C CA . SER A 1 87 ? 24.422 12.133 7.438 1 92.19 87 SER A CA 1
ATOM 708 C C . SER A 1 87 ? 23.281 12.977 6.891 1 92.19 87 SER A C 1
ATOM 710 O O . SER A 1 87 ? 22.938 12.883 5.711 1 92.19 87 SER A O 1
ATOM 712 N N . PHE A 1 88 ? 22.734 13.758 7.719 1 93.94 88 PHE A N 1
ATOM 713 C CA . PHE A 1 88 ? 21.656 14.664 7.316 1 93.94 88 PHE A CA 1
ATOM 714 C C . PHE A 1 88 ? 22.094 16.109 7.445 1 93.94 88 PHE A C 1
ATOM 716 O O . PHE A 1 88 ? 21.328 16.953 7.922 1 93.94 88 PHE A O 1
ATOM 723 N N . SER A 1 89 ? 23.297 16.281 7.094 1 88.5 89 SER A N 1
ATOM 724 C CA . SER A 1 89 ? 23.859 17.625 7.078 1 88.5 89 SER A CA 1
ATOM 725 C C . SER A 1 89 ? 24.469 17.953 5.723 1 88.5 89 SER A C 1
ATOM 727 O O . SER A 1 89 ? 25.031 17.094 5.059 1 88.5 89 SER A O 1
ATOM 729 N N . GLY A 1 90 ? 24.203 19.125 5.262 1 79.56 90 GLY A N 1
ATOM 730 C CA . GLY A 1 90 ? 24.812 19.594 4.027 1 79.56 90 GLY A CA 1
ATOM 731 C C . GLY A 1 90 ? 24.031 19.203 2.787 1 79.56 90 GLY A C 1
ATOM 732 O O . GLY A 1 90 ? 22.875 18.766 2.883 1 79.56 90 GLY A O 1
ATOM 733 N N . LYS A 1 91 ? 24.609 19.438 1.597 1 77.44 91 LYS A N 1
ATOM 734 C CA . LYS A 1 91 ? 23.938 19.219 0.318 1 77.44 91 LYS A CA 1
ATOM 735 C C . LYS A 1 91 ? 24.5 18 -0.408 1 77.44 91 LYS A C 1
ATOM 737 O O . LYS A 1 91 ? 24.141 17.75 -1.562 1 77.44 91 LYS A O 1
ATOM 742 N N . THR A 1 92 ? 25.141 17.172 0.344 1 82.62 92 THR A N 1
ATOM 743 C CA . THR A 1 92 ? 25.781 16.047 -0.314 1 82.62 92 THR A CA 1
ATOM 744 C C . THR A 1 92 ? 24.812 14.875 -0.466 1 82.62 92 THR A C 1
ATOM 746 O O . THR A 1 92 ? 23.891 14.719 0.336 1 82.62 92 THR A O 1
ATOM 749 N N . PRO A 1 93 ? 25.016 14.102 -1.563 1 88.62 93 PRO A N 1
ATOM 750 C CA . PRO A 1 93 ? 24.203 12.898 -1.742 1 88.62 93 PRO A CA 1
ATOM 751 C C . PRO A 1 93 ? 24.344 11.914 -0.587 1 88.62 93 PRO A C 1
ATOM 753 O O . PRO A 1 93 ? 25.406 11.836 0.036 1 88.62 93 PRO A O 1
ATOM 756 N N . TYR A 1 94 ? 23.25 11.25 -0.288 1 90.75 94 TYR A N 1
ATOM 757 C CA . TYR A 1 94 ? 23.312 10.203 0.726 1 90.75 94 TYR A CA 1
ATOM 758 C C . TYR A 1 94 ? 24.344 9.148 0.358 1 90.75 94 TYR A C 1
ATOM 760 O O . TYR A 1 94 ? 24.469 8.781 -0.813 1 90.75 94 TYR A O 1
ATOM 768 N N . THR A 1 95 ? 24.984 8.609 1.359 1 84.56 95 THR A N 1
ATOM 769 C CA . THR A 1 95 ? 26.062 7.641 1.153 1 84.56 95 THR A CA 1
ATOM 770 C C . THR A 1 95 ? 25.5 6.227 1.029 1 84.56 95 THR A C 1
ATOM 772 O O . THR A 1 95 ? 26.203 5.305 0.614 1 84.56 95 THR A O 1
ATOM 775 N N . SER A 1 96 ? 24.25 6.098 1.438 1 88.06 96 SER A N 1
ATOM 776 C CA . SER A 1 96 ? 23.625 4.785 1.456 1 88.06 96 SER A CA 1
ATOM 777 C C . SER A 1 96 ? 22.172 4.867 0.999 1 88.06 96 SER A C 1
ATOM 779 O O . SER A 1 96 ? 21.5 5.891 1.192 1 88.06 96 SER A O 1
ATOM 781 N N . PRO A 1 97 ? 21.688 3.744 0.353 1 90.06 97 PRO A N 1
ATOM 782 C CA . PRO A 1 97 ? 20.312 3.744 -0.118 1 90.06 97 PRO A CA 1
ATOM 783 C C . PRO A 1 97 ? 19.297 3.596 1.018 1 90.06 97 PRO A C 1
ATOM 785 O O . PRO A 1 97 ? 18.094 3.541 0.772 1 90.06 97 PRO A O 1
ATOM 788 N N . GLU A 1 98 ? 19.703 3.629 2.246 1 91.75 98 GLU A N 1
ATOM 789 C CA . GLU A 1 98 ? 18.844 3.391 3.402 1 91.75 98 GLU A CA 1
ATOM 790 C C . GLU A 1 98 ? 17.844 4.527 3.592 1 91.75 98 GLU A C 1
ATOM 792 O O . GLU A 1 98 ? 16.812 4.352 4.238 1 91.75 98 GLU A O 1
ATOM 797 N N . TYR A 1 99 ? 18.172 5.691 3.031 1 94.19 99 TYR A N 1
ATOM 798 C CA . TYR A 1 99 ? 17.25 6.816 3.16 1 94.19 99 TYR A CA 1
ATOM 799 C C . TYR A 1 99 ? 15.922 6.508 2.49 1 94.19 99 TYR A C 1
ATOM 801 O O . TYR A 1 99 ? 14.898 7.102 2.832 1 94.19 99 TYR A O 1
ATOM 809 N N . THR A 1 100 ? 15.906 5.562 1.519 1 93.38 100 THR A N 1
ATOM 810 C CA . THR A 1 100 ? 14.664 5.203 0.839 1 93.38 100 THR A CA 1
ATOM 811 C C . THR A 1 100 ? 13.695 4.527 1.804 1 93.38 100 THR A C 1
ATOM 813 O O . THR A 1 100 ? 12.484 4.727 1.713 1 93.38 100 THR A O 1
ATOM 816 N N . MET A 1 101 ? 14.227 3.73 2.703 1 92 101 MET A N 1
ATOM 817 C CA . MET A 1 101 ? 13.391 3.117 3.729 1 92 101 MET A CA 1
ATOM 818 C C . MET A 1 101 ? 12.805 4.176 4.656 1 92 101 MET A C 1
ATOM 820 O O . MET A 1 101 ? 11.633 4.09 5.035 1 92 101 MET A O 1
ATOM 824 N N . LEU A 1 102 ? 13.578 5.145 4.965 1 95.38 102 LEU A N 1
ATOM 825 C CA . LEU A 1 102 ? 13.125 6.219 5.836 1 95.38 102 LEU A CA 1
ATOM 826 C C . LEU A 1 102 ? 12.023 7.031 5.164 1 95.38 102 LEU A C 1
ATOM 828 O O . LEU A 1 102 ? 11.062 7.445 5.82 1 95.38 102 LEU A O 1
ATOM 832 N N . ARG A 1 103 ? 12.094 7.234 3.85 1 96.56 103 ARG A N 1
ATOM 833 C CA . ARG A 1 103 ? 11.086 7.973 3.1 1 96.56 103 ARG A CA 1
ATOM 834 C C . ARG A 1 103 ? 9.82 7.137 2.918 1 96.56 103 ARG A C 1
ATOM 836 O O . ARG A 1 103 ? 8.711 7.676 2.887 1 96.56 103 ARG A O 1
ATOM 843 N N . LEU A 1 104 ? 9.992 5.844 2.834 1 94.88 104 LEU A N 1
ATOM 844 C CA . LEU A 1 104 ? 8.859 4.961 2.598 1 94.88 104 LEU A CA 1
ATOM 845 C C . LEU A 1 104 ? 7.91 4.965 3.791 1 94.88 104 LEU A C 1
ATOM 847 O O . LEU A 1 104 ? 6.699 4.809 3.625 1 94.88 104 LEU A O 1
ATOM 851 N N . THR A 1 105 ? 8.406 5.18 4.984 1 95.12 105 THR A N 1
ATOM 852 C CA . THR A 1 105 ? 7.582 5.125 6.188 1 95.12 105 THR A CA 1
ATOM 853 C C . THR A 1 105 ? 6.496 6.195 6.145 1 95.12 105 THR A C 1
ATOM 855 O O . THR A 1 105 ? 5.305 5.879 6.125 1 95.12 105 THR A O 1
ATOM 858 N N . PRO A 1 106 ? 6.844 7.508 6.031 1 97.12 106 PRO A N 1
ATOM 859 C CA . PRO A 1 106 ? 5.766 8.492 5.902 1 97.12 106 PRO A CA 1
ATOM 860 C C . PRO A 1 106 ? 4.961 8.328 4.617 1 97.12 106 PRO A C 1
ATOM 862 O O . PRO A 1 106 ? 3.754 8.578 4.602 1 97.12 106 PRO A O 1
ATOM 865 N N . GLY A 1 107 ? 5.613 7.895 3.564 1 96.38 107 GLY A N 1
ATOM 866 C CA . GLY A 1 107 ? 4.938 7.699 2.289 1 96.38 107 GLY A CA 1
ATOM 867 C C . GLY A 1 107 ? 3.795 6.703 2.365 1 96.38 107 GLY A C 1
ATOM 868 O O . GLY A 1 107 ? 2.729 6.934 1.793 1 96.38 107 GLY A O 1
ATOM 869 N N . LEU A 1 108 ? 4.035 5.656 3.062 1 95.12 108 LEU A N 1
ATOM 870 C CA . LEU A 1 108 ? 3.008 4.629 3.178 1 95.12 108 LEU A CA 1
ATOM 871 C C . LEU A 1 108 ? 1.865 5.098 4.07 1 95.12 108 LEU A C 1
ATOM 873 O O . LEU A 1 108 ? 0.695 4.855 3.768 1 95.12 108 LEU A O 1
ATOM 877 N N . PHE A 1 109 ? 2.174 5.746 5.164 1 97.31 109 PHE A N 1
ATOM 878 C CA . PHE A 1 109 ? 1.111 6.316 5.984 1 97.31 109 PHE A CA 1
ATOM 879 C C . PHE A 1 109 ? 0.277 7.305 5.176 1 97.31 109 PHE A C 1
ATOM 881 O O . PHE A 1 109 ? -0.954 7.25 5.199 1 97.31 109 PHE A O 1
ATOM 888 N N . SER A 1 110 ? 0.944 8.164 4.457 1 98.19 110 SER A N 1
ATOM 889 C CA . SER A 1 110 ? 0.26 9.172 3.648 1 98.19 110 SER A CA 1
ATOM 890 C C . SER A 1 110 ? -0.61 8.516 2.578 1 98.19 110 SER A C 1
ATOM 892 O O . SER A 1 110 ? -1.663 9.047 2.221 1 98.19 110 SER A O 1
ATOM 894 N N . SER A 1 111 ? -0.221 7.355 2.113 1 97.88 111 SER A N 1
ATOM 895 C CA . SER A 1 111 ? -0.938 6.672 1.043 1 97.88 111 SER A CA 1
ATOM 896 C C . SER A 1 111 ? -2.311 6.195 1.512 1 97.88 111 SER A C 1
ATOM 898 O O . SER A 1 111 ? -3.197 5.945 0.695 1 97.88 111 SER A O 1
ATOM 900 N N . PHE A 1 112 ? -2.51 6.102 2.768 1 97.94 112 PHE A N 1
ATOM 901 C CA . PHE A 1 112 ? -3.785 5.602 3.268 1 97.94 112 PHE A CA 1
ATOM 902 C C . PHE A 1 112 ? -4.719 6.754 3.623 1 97.94 112 PHE A C 1
ATOM 904 O O . PHE A 1 112 ? -5.855 6.531 4.039 1 97.94 112 PHE A O 1
ATOM 911 N N . VAL A 1 113 ? -4.332 7.953 3.375 1 98.75 113 VAL A N 1
ATOM 912 C CA . VAL A 1 113 ? -5.152 9.133 3.65 1 98.75 113 VAL A CA 1
ATOM 913 C C . VAL A 1 113 ? -6.336 9.172 2.684 1 98.75 113 VAL A C 1
ATOM 915 O O . VAL A 1 113 ? -7.484 9.305 3.107 1 98.75 113 VAL A O 1
ATOM 918 N N . PRO A 1 114 ? -6.141 8.953 1.371 1 98.88 114 PRO A N 1
ATOM 919 C CA . PRO A 1 114 ? -7.254 9.086 0.43 1 98.88 114 PRO A CA 1
ATOM 920 C C . PRO A 1 114 ? -8.352 8.047 0.67 1 98.88 114 PRO A C 1
ATOM 922 O O . PRO A 1 114 ? -9.539 8.391 0.674 1 98.88 114 PRO A O 1
ATOM 925 N N . PRO A 1 115 ? -8.016 6.762 0.928 1 98.44 115 PRO A N 1
ATOM 926 C CA . PRO A 1 115 ? -9.102 5.828 1.212 1 98.44 115 PRO A CA 1
ATOM 927 C C . PRO A 1 115 ? -9.875 6.184 2.482 1 98.44 115 PRO A C 1
ATOM 929 O O . PRO A 1 115 ? -11.078 5.926 2.576 1 98.44 115 PRO A O 1
ATOM 932 N N . LEU A 1 116 ? -9.227 6.77 3.422 1 98.56 116 LEU A N 1
ATOM 933 C CA . LEU A 1 116 ? -9.922 7.191 4.633 1 98.56 116 LEU A CA 1
ATOM 934 C C . LEU A 1 116 ? -10.859 8.359 4.344 1 98.56 116 LEU A C 1
ATOM 936 O O . LEU A 1 116 ? -11.938 8.461 4.93 1 98.56 116 LEU A O 1
ATOM 940 N N . CYS A 1 117 ? -10.438 9.258 3.439 1 98.81 117 CYS A N 1
ATOM 941 C CA . CYS A 1 117 ? -11.344 10.32 3.016 1 98.81 117 CYS A CA 1
ATOM 942 C C . CYS A 1 117 ? -12.594 9.75 2.369 1 98.81 117 CYS A C 1
ATOM 944 O O . CYS A 1 117 ? -13.703 10.234 2.607 1 98.81 117 CYS A O 1
ATOM 946 N N . TYR A 1 118 ? -12.383 8.719 1.543 1 98.56 118 TYR A N 1
ATOM 947 C CA . TYR A 1 118 ? -13.508 7.996 0.96 1 98.56 118 TYR A CA 1
ATOM 948 C C . TYR A 1 118 ? -14.461 7.504 2.043 1 98.56 118 TYR A C 1
ATOM 950 O O . TYR A 1 118 ? -15.672 7.707 1.953 1 98.56 118 TYR A O 1
ATOM 958 N N . LEU A 1 119 ? -13.93 6.914 3.061 1 97.62 119 LEU A N 1
ATOM 959 C CA . LEU A 1 119 ? -14.742 6.324 4.121 1 97.62 119 LEU A CA 1
ATOM 960 C C . LEU A 1 119 ? -15.477 7.402 4.902 1 97.62 119 LEU A C 1
ATOM 962 O O . LEU A 1 119 ? -16.625 7.199 5.32 1 97.62 119 LEU A O 1
ATOM 966 N N . CYS A 1 120 ? -14.82 8.523 5.117 1 97.75 120 CYS A N 1
ATOM 967 C CA . CYS A 1 120 ? -15.484 9.617 5.816 1 97.75 120 CYS A CA 1
ATOM 968 C C . CYS A 1 120 ? -16.766 10.023 5.102 1 97.75 120 CYS A C 1
ATOM 970 O O . CYS A 1 120 ? -17.812 10.164 5.734 1 97.75 120 CYS A O 1
ATOM 972 N N . VAL A 1 121 ? -16.703 10.156 3.803 1 98.12 121 VAL A N 1
ATOM 973 C CA . VAL A 1 121 ? -17.859 10.562 3.02 1 98.12 121 VAL A CA 1
ATOM 974 C C . VAL A 1 121 ? -18.938 9.5 3.107 1 98.12 121 VAL A C 1
ATOM 976 O O . VAL A 1 121 ? -20.125 9.82 3.27 1 98.12 121 VAL A O 1
ATOM 979 N N . ARG A 1 122 ? -18.562 8.242 3.059 1 96.19 122 ARG A N 1
ATOM 980 C CA . ARG A 1 122 ? -19.516 7.145 3.133 1 96.19 122 ARG A CA 1
ATOM 981 C C . ARG A 1 122 ? -20.172 7.074 4.512 1 96.19 122 ARG A C 1
ATOM 983 O O . ARG A 1 122 ? -21.375 6.82 4.629 1 96.19 122 ARG A O 1
ATOM 990 N N . PHE A 1 123 ? -19.391 7.309 5.562 1 94.5 123 PHE A N 1
ATOM 991 C CA . PHE A 1 123 ? -19.906 7.215 6.926 1 94.5 123 PHE A CA 1
ATOM 992 C C . PHE A 1 123 ? -20.859 8.367 7.227 1 94.5 123 PHE A C 1
ATOM 994 O O . PHE A 1 123 ? -21.641 8.297 8.172 1 94.5 123 PHE A O 1
ATOM 1001 N N . LEU A 1 124 ? -20.734 9.406 6.445 1 95.19 124 LEU A N 1
ATOM 1002 C CA . LEU A 1 124 ? -21.672 10.516 6.582 1 95.19 124 LEU A CA 1
ATOM 1003 C C . LEU A 1 124 ? -22.969 10.219 5.836 1 95.19 124 LEU A C 1
ATOM 1005 O O . LEU A 1 124 ? -23.922 11 5.906 1 95.19 124 LEU A O 1
ATOM 1009 N N . GLY A 1 125 ? -23 9.117 5.098 1 93.69 125 GLY A N 1
ATOM 1010 C CA . GLY A 1 125 ? -24.219 8.664 4.457 1 93.69 125 GLY A CA 1
ATOM 1011 C C . GLY A 1 125 ? -24.328 9.07 3.002 1 93.69 125 GLY A C 1
ATOM 1012 O O . GLY A 1 125 ? -25.391 8.953 2.391 1 93.69 125 GLY A O 1
ATOM 1013 N N . PHE A 1 126 ? -23.25 9.539 2.41 1 96.38 126 PHE A N 1
ATOM 1014 C CA . PHE A 1 126 ? -23.297 10.039 1.041 1 96.38 126 PHE A CA 1
ATOM 1015 C C . PHE A 1 126 ? -22.922 8.938 0.053 1 96.38 126 PHE A C 1
ATOM 1017 O O . PHE A 1 126 ? -22.562 7.828 0.456 1 96.38 126 PHE A O 1
ATOM 1024 N N . SER A 1 127 ? -23.047 9.211 -1.197 1 96.81 127 SER A N 1
ATOM 1025 C CA . SER A 1 127 ? -22.984 8.203 -2.252 1 96.81 127 SER A CA 1
ATOM 1026 C C . SER A 1 127 ? -21.547 7.762 -2.5 1 96.81 127 SER A C 1
ATOM 1028 O O . SER A 1 127 ? -20.594 8.445 -2.096 1 96.81 127 SER A O 1
ATOM 1030 N N . LYS A 1 128 ? -21.375 6.652 -3.201 1 96.25 128 LYS A N 1
ATOM 1031 C CA . LYS A 1 128 ? -20.078 6.125 -3.59 1 96.25 128 LYS A CA 1
ATOM 1032 C C . LYS A 1 128 ? -19.359 7.078 -4.543 1 96.25 128 LYS A C 1
ATOM 1034 O O . LYS A 1 128 ? -18.141 7.238 -4.473 1 96.25 128 LYS A O 1
ATOM 1039 N N . SER A 1 129 ? -20.172 7.625 -5.441 1 97.88 129 SER A N 1
ATOM 1040 C CA . SER A 1 129 ? -19.562 8.523 -6.418 1 97.88 129 SER A CA 1
ATOM 1041 C C . SER A 1 129 ? -18.984 9.766 -5.742 1 97.88 129 SER A C 1
ATOM 1043 O O . SER A 1 129 ? -17.922 10.242 -6.113 1 97.88 129 SER A O 1
ATOM 1045 N N . ALA A 1 130 ? -19.719 10.297 -4.754 1 98.44 130 ALA A N 1
ATOM 1046 C CA . ALA A 1 130 ? -19.219 11.43 -3.975 1 98.44 130 ALA A CA 1
ATOM 1047 C C . ALA A 1 130 ? -17.953 11.047 -3.201 1 98.44 130 ALA A C 1
ATOM 1049 O O . ALA A 1 130 ? -16.984 11.797 -3.188 1 98.44 130 ALA A O 1
ATOM 1050 N N . ALA A 1 131 ? -18.016 9.883 -2.609 1 98.62 131 ALA A N 1
ATOM 1051 C CA . ALA A 1 131 ? -16.875 9.383 -1.839 1 98.62 131 ALA A CA 1
ATOM 1052 C C . ALA A 1 131 ? -15.656 9.172 -2.732 1 98.62 131 ALA A C 1
ATOM 1054 O O . ALA A 1 131 ? -14.531 9.508 -2.35 1 98.62 131 ALA A O 1
ATOM 1055 N N . PHE A 1 132 ? -15.875 8.602 -3.906 1 98.62 132 PHE A N 1
ATOM 1056 C CA . PHE A 1 132 ? -14.797 8.352 -4.855 1 98.62 132 PHE A CA 1
ATOM 1057 C C . PHE A 1 132 ? -14.133 9.656 -5.277 1 98.62 132 PHE A C 1
ATOM 1059 O O . PHE A 1 132 ? -12.906 9.734 -5.379 1 98.62 132 PHE A O 1
ATOM 1066 N N . THR A 1 133 ? -14.945 10.648 -5.488 1 98.88 133 THR A N 1
ATOM 1067 C CA . THR A 1 133 ? -14.422 11.953 -5.891 1 98.88 133 THR A CA 1
ATOM 1068 C C . THR A 1 133 ? -13.523 12.531 -4.801 1 98.88 133 THR A C 1
ATOM 1070 O O . THR A 1 133 ? -12.445 13.055 -5.09 1 98.88 133 THR A O 1
ATOM 1073 N N . SER A 1 134 ? -13.961 12.438 -3.551 1 98.94 134 SER A N 1
ATOM 1074 C CA . SER A 1 134 ? -13.141 12.922 -2.441 1 98.94 134 SER A CA 1
ATOM 1075 C C . SER A 1 134 ? -11.852 12.133 -2.314 1 98.94 134 SER A C 1
ATOM 1077 O O . SER A 1 134 ? -10.789 12.703 -2.045 1 98.94 134 SER A O 1
ATOM 1079 N N . GLY A 1 135 ? -11.969 10.805 -2.467 1 98.88 135 GLY A N 1
ATOM 1080 C CA . GLY A 1 135 ? -10.773 9.977 -2.447 1 98.88 135 GLY A CA 1
ATOM 1081 C C . GLY A 1 135 ? -9.773 10.352 -3.523 1 98.88 135 GLY A C 1
ATOM 1082 O O . GLY A 1 135 ? -8.578 10.453 -3.254 1 98.88 135 GLY A O 1
ATOM 1083 N N . ILE A 1 136 ? -10.258 10.602 -4.734 1 98.88 136 ILE A N 1
ATOM 1084 C CA . ILE A 1 136 ? -9.398 10.969 -5.855 1 98.88 136 ILE A CA 1
ATOM 1085 C C . ILE A 1 136 ? -8.797 12.352 -5.609 1 98.88 136 ILE A C 1
ATOM 1087 O O . ILE A 1 136 ? -7.625 12.586 -5.926 1 98.88 136 ILE A O 1
ATOM 1091 N N . ALA A 1 137 ? -9.602 13.219 -5.102 1 98.94 137 ALA A N 1
ATOM 1092 C CA . ALA A 1 137 ? -9.086 14.547 -4.77 1 98.94 137 ALA A CA 1
ATOM 1093 C C . ALA A 1 137 ? -7.91 14.453 -3.799 1 98.94 137 ALA A C 1
ATOM 1095 O O . ALA A 1 137 ? -6.867 15.07 -4.016 1 98.94 137 ALA A O 1
ATOM 1096 N N . ALA A 1 138 ? -8.078 13.641 -2.746 1 98.88 138 ALA A N 1
ATOM 1097 C CA . ALA A 1 138 ? -7.008 13.469 -1.766 1 98.88 138 ALA A CA 1
ATOM 1098 C C . ALA A 1 138 ? -5.805 12.766 -2.383 1 98.88 138 ALA A C 1
ATOM 1100 O O . ALA A 1 138 ? -4.664 13 -1.976 1 98.88 138 ALA A O 1
ATOM 1101 N N . THR A 1 139 ? -6.039 11.891 -3.354 1 98.81 139 THR A N 1
ATOM 1102 C CA . THR A 1 139 ? -4.977 11.148 -4.031 1 98.81 139 THR A CA 1
ATOM 1103 C C . THR A 1 139 ? -4.066 12.094 -4.801 1 98.81 139 THR A C 1
ATOM 1105 O O . THR A 1 139 ? -2.84 11.984 -4.727 1 98.81 139 THR A O 1
ATOM 1108 N N . PHE A 1 140 ? -4.664 13.094 -5.484 1 98.75 140 PHE A N 1
ATOM 1109 C CA . PHE A 1 140 ? -3.9 13.945 -6.395 1 98.75 140 PHE A CA 1
ATOM 1110 C C . PHE A 1 140 ? -3.666 15.32 -5.785 1 98.75 140 PHE A C 1
ATOM 1112 O O . PHE A 1 140 ? -3.305 16.266 -6.492 1 98.75 140 PHE A O 1
ATOM 1119 N N . GLU A 1 141 ? -3.971 15.414 -4.469 1 98.75 141 GLU A N 1
ATOM 1120 C CA . GLU A 1 141 ? -3.627 16.656 -3.783 1 98.75 141 GLU A CA 1
ATOM 1121 C C . GLU A 1 141 ? -2.127 16.75 -3.529 1 98.75 141 GLU A C 1
ATOM 1123 O O . GLU A 1 141 ? -1.576 15.984 -2.738 1 98.75 141 GLU A O 1
ATOM 1128 N N . THR A 1 142 ? -1.517 17.734 -4.078 1 98.19 142 THR A N 1
ATOM 1129 C CA . THR A 1 142 ? -0.063 17.75 -4.199 1 98.19 142 THR A CA 1
ATOM 1130 C C . THR A 1 142 ? 0.584 18.203 -2.896 1 98.19 142 THR A C 1
ATOM 1132 O O . THR A 1 142 ? 1.729 17.859 -2.607 1 98.19 142 THR A O 1
ATOM 1135 N N . THR A 1 143 ? -0.079 19.047 -2.023 1 98.19 143 THR A N 1
ATOM 1136 C CA . THR A 1 143 ? 0.475 19.359 -0.712 1 98.19 143 THR A CA 1
ATOM 1137 C C . THR A 1 143 ? 0.594 18.094 0.143 1 98.19 143 THR A C 1
ATOM 1139 O O . THR A 1 143 ? 1.606 17.891 0.816 1 98.19 143 THR A O 1
ATOM 1142 N N . LEU A 1 144 ? -0.457 17.266 0.102 1 98.56 144 LEU A N 1
ATOM 1143 C CA . LEU A 1 144 ? -0.446 16 0.852 1 98.56 144 LEU A CA 1
ATOM 1144 C C . LEU A 1 144 ? 0.652 15.078 0.343 1 98.56 144 LEU A C 1
ATOM 1146 O O . LEU A 1 144 ? 1.326 14.414 1.134 1 98.56 144 LEU A O 1
ATOM 1150 N N . ILE A 1 145 ? 0.846 15.039 -0.953 1 98.38 145 ILE A N 1
ATOM 1151 C CA . ILE A 1 145 ? 1.864 14.18 -1.549 1 98.38 145 ILE A CA 1
ATOM 1152 C C . ILE A 1 145 ? 3.254 14.68 -1.159 1 98.38 145 ILE A C 1
ATOM 1154 O O . ILE A 1 145 ? 4.102 13.898 -0.724 1 98.38 145 ILE A O 1
ATOM 1158 N N . ALA A 1 146 ? 3.479 16.016 -1.293 1 97.44 146 ALA A N 1
ATOM 1159 C CA . ALA A 1 146 ? 4.781 16.594 -0.996 1 97.44 146 ALA A CA 1
ATOM 1160 C C . ALA A 1 146 ? 5.168 16.375 0.462 1 97.44 146 ALA A C 1
ATOM 1162 O O . ALA A 1 146 ? 6.312 16.016 0.757 1 97.44 146 ALA A O 1
ATOM 1163 N N . GLU A 1 147 ? 4.203 16.5 1.338 1 97.06 147 GLU A N 1
ATOM 1164 C CA . GLU A 1 147 ? 4.453 16.328 2.768 1 97.06 147 GLU A CA 1
ATOM 1165 C C . GLU A 1 147 ? 4.527 14.859 3.152 1 97.06 147 GLU A C 1
ATOM 1167 O O . GLU A 1 147 ? 5.066 14.516 4.207 1 97.06 147 GLU A O 1
ATOM 1172 N N . GLY A 1 148 ? 4.082 14.039 2.281 1 97.25 148 GLY A N 1
ATOM 1173 C CA . GLY A 1 148 ? 3.943 12.641 2.65 1 97.25 148 GLY A CA 1
ATOM 1174 C C . GLY A 1 148 ? 5.055 11.766 2.102 1 97.25 148 GLY A C 1
ATOM 1175 O O . GLY A 1 148 ? 5.23 10.625 2.543 1 97.25 148 GLY A O 1
ATOM 1176 N N . ARG A 1 149 ? 5.832 12.242 1.194 1 96.31 149 ARG A N 1
ATOM 1177 C CA . ARG A 1 149 ? 6.734 11.336 0.487 1 96.31 149 ARG A CA 1
ATOM 1178 C C . ARG A 1 149 ? 8.172 11.531 0.952 1 96.31 149 ARG A C 1
ATOM 1180 O O . ARG A 1 149 ? 9.094 10.891 0.43 1 96.31 149 ARG A O 1
ATOM 1187 N N . HIS A 1 150 ? 8.516 12.391 1.891 1 97.25 150 HIS A N 1
ATOM 1188 C CA . HIS A 1 150 ? 9.844 12.648 2.422 1 97.25 150 HIS A CA 1
ATOM 1189 C C . HIS A 1 150 ? 9.93 12.297 3.902 1 97.25 150 HIS A C 1
ATOM 1191 O O . HIS A 1 150 ? 8.922 11.914 4.508 1 97.25 150 HIS A O 1
ATOM 1197 N N . ILE A 1 151 ? 11.148 12.367 4.418 1 97.44 151 ILE A N 1
ATOM 1198 C CA . ILE A 1 151 ? 11.344 12.055 5.828 1 97.44 151 ILE A CA 1
ATOM 1199 C C . ILE A 1 151 ? 10.797 13.188 6.691 1 97.44 151 ILE A C 1
ATOM 1201 O O . ILE A 1 151 ? 11.562 13.906 7.34 1 97.44 151 ILE A O 1
ATOM 1205 N N . LEU A 1 152 ? 9.477 13.32 6.602 1 97.81 152 LEU A N 1
ATOM 1206 C CA . LEU A 1 152 ? 8.727 14.336 7.344 1 97.81 152 LEU A CA 1
ATOM 1207 C C . LEU A 1 152 ? 7.633 13.688 8.188 1 97.81 152 LEU A C 1
ATOM 1209 O O . LEU A 1 152 ? 7.227 12.547 7.922 1 97.81 152 LEU A O 1
ATOM 1213 N N . THR A 1 153 ? 7.141 14.359 9.164 1 98.06 153 THR A N 1
ATOM 1214 C CA . THR A 1 153 ? 6.164 13.766 10.078 1 98.06 153 THR A CA 1
ATOM 1215 C C . THR A 1 153 ? 4.742 14.07 9.625 1 98.06 153 THR A C 1
ATOM 1217 O O . THR A 1 153 ? 3.787 13.445 10.078 1 98.06 153 THR A O 1
ATOM 1220 N N . ASP A 1 154 ? 4.598 14.992 8.695 1 97.94 154 ASP A N 1
ATOM 1221 C CA . ASP A 1 154 ? 3.266 15.469 8.328 1 97.94 154 ASP A CA 1
ATOM 1222 C C . ASP A 1 154 ? 2.457 14.359 7.652 1 97.94 154 ASP A C 1
ATOM 1224 O O . ASP A 1 154 ? 1.24 14.273 7.836 1 97.94 154 ASP A O 1
ATOM 1228 N N . GLY A 1 155 ? 3.15 13.555 6.844 1 97.88 155 GLY A N 1
ATOM 1229 C CA . GLY A 1 155 ? 2.432 12.438 6.254 1 97.88 155 GLY A CA 1
ATOM 1230 C C . GLY A 1 155 ? 1.776 11.539 7.289 1 97.88 155 GLY A C 1
ATOM 1231 O O . GLY A 1 155 ? 0.662 11.055 7.078 1 97.88 155 GLY A O 1
ATOM 1232 N N . ILE A 1 156 ? 2.428 11.305 8.367 1 98.5 156 ILE A N 1
ATOM 1233 C CA . ILE A 1 156 ? 1.92 10.492 9.469 1 98.5 156 ILE A CA 1
ATOM 1234 C C . ILE A 1 156 ? 0.827 11.25 10.211 1 98.5 156 ILE A C 1
ATOM 1236 O O . ILE A 1 156 ? -0.196 10.672 10.586 1 98.5 156 ILE A O 1
ATOM 1240 N N . LEU A 1 157 ? 1.04 12.539 10.359 1 98.75 157 LEU A N 1
ATOM 1241 C CA . LEU A 1 157 ? 0.039 13.398 10.984 1 98.75 157 LEU A CA 1
ATOM 1242 C C . LEU A 1 157 ? -1.276 13.352 10.211 1 98.75 157 LEU A C 1
ATOM 1244 O O . LEU A 1 157 ? -2.344 13.188 10.805 1 98.75 157 LEU A O 1
ATOM 1248 N N . HIS A 1 158 ? -1.16 13.523 8.875 1 98.75 158 HIS A N 1
ATOM 1249 C CA . HIS A 1 158 ? -2.354 13.516 8.039 1 98.75 158 HIS A CA 1
ATOM 1250 C C . HIS A 1 158 ? -3.109 12.195 8.164 1 98.75 158 HIS A C 1
ATOM 1252 O O . HIS A 1 158 ? -4.34 12.188 8.242 1 98.75 158 HIS A O 1
ATOM 1258 N N . PHE A 1 159 ? -2.379 11.125 8.234 1 98.69 159 PHE A N 1
ATOM 1259 C CA . PHE A 1 159 ? -2.988 9.805 8.352 1 98.69 159 PHE A CA 1
ATOM 1260 C C . PHE A 1 159 ? -3.777 9.68 9.648 1 98.69 159 PHE A C 1
ATOM 1262 O O . PHE A 1 159 ? -4.969 9.367 9.633 1 98.69 159 PHE A O 1
ATOM 1269 N N . PHE A 1 160 ? -3.178 9.938 10.781 1 98.75 160 PHE A N 1
ATOM 1270 C CA . PHE A 1 160 ? -3.838 9.75 12.07 1 98.75 160 PHE A CA 1
ATOM 1271 C C . PHE A 1 160 ? -4.957 10.766 12.258 1 98.75 160 PHE A C 1
ATOM 1273 O O . PHE A 1 160 ? -5.953 10.484 12.93 1 98.75 160 PHE A O 1
ATOM 1280 N N . SER A 1 161 ? -4.836 11.938 11.656 1 98.75 161 SER A N 1
ATOM 1281 C CA . SER A 1 161 ? -5.895 12.945 11.742 1 98.75 161 SER A CA 1
ATOM 1282 C C . SER A 1 161 ? -7.156 12.477 11.023 1 98.75 161 SER A C 1
ATOM 1284 O O . SER A 1 161 ? -8.25 12.516 11.594 1 98.75 161 SER A O 1
ATOM 1286 N N . ILE A 1 162 ? -6.977 12.047 9.812 1 98.75 162 ILE A N 1
ATOM 1287 C CA . ILE A 1 162 ? -8.148 11.641 9.047 1 98.75 162 ILE A CA 1
ATOM 1288 C C . ILE A 1 162 ? -8.672 10.305 9.578 1 98.75 162 ILE A C 1
ATOM 1290 O O . ILE A 1 162 ? -9.875 10.039 9.523 1 98.75 162 ILE A O 1
ATOM 1294 N N . LEU A 1 163 ? -7.75 9.453 10.062 1 98.31 163 LEU A N 1
ATOM 1295 C CA . LEU A 1 163 ? -8.188 8.234 10.727 1 98.31 163 LEU A CA 1
ATOM 1296 C C . LEU A 1 163 ? -9.094 8.555 11.914 1 98.31 163 LEU A C 1
ATOM 1298 O O . LEU A 1 163 ? -10.117 7.906 12.109 1 98.31 163 LEU A O 1
ATOM 1302 N N . HIS A 1 164 ? -8.703 9.531 12.68 1 98.19 164 HIS A N 1
ATOM 1303 C CA . HIS A 1 164 ? -9.516 9.961 13.82 1 98.19 164 HIS A CA 1
ATOM 1304 C C . HIS A 1 164 ? -10.898 10.406 13.367 1 98.19 164 HIS A C 1
ATOM 1306 O O . HIS A 1 164 ? -11.906 9.984 13.945 1 98.19 164 HIS A O 1
ATOM 1312 N N . VAL A 1 165 ? -10.945 11.227 12.328 1 98.06 165 VAL A N 1
ATOM 1313 C CA . VAL A 1 165 ? -12.227 11.711 11.82 1 98.06 165 VAL A CA 1
ATOM 1314 C C . VAL A 1 165 ? -13.07 10.531 11.352 1 98.06 165 VAL A C 1
ATOM 1316 O O . VAL A 1 165 ? -14.281 10.484 11.609 1 98.06 165 VAL A O 1
ATOM 1319 N N . THR A 1 166 ? -12.445 9.602 10.695 1 97 166 THR A N 1
ATOM 1320 C CA . THR A 1 166 ? -13.133 8.414 10.203 1 97 166 THR A CA 1
ATOM 1321 C C . THR A 1 166 ? -13.734 7.621 11.359 1 97 166 THR A C 1
ATOM 1323 O O . THR A 1 166 ? -14.891 7.207 11.305 1 97 166 THR A O 1
ATOM 1326 N N . VAL A 1 167 ? -12.961 7.434 12.398 1 96 167 VAL A N 1
ATOM 1327 C CA . VAL A 1 167 ? -13.391 6.684 13.578 1 96 167 VAL A CA 1
ATOM 1328 C C . VAL A 1 167 ? -14.547 7.41 14.258 1 96 167 VAL A C 1
ATOM 1330 O O . VAL A 1 167 ? -15.547 6.789 14.633 1 96 167 VAL A O 1
ATOM 1333 N N . LEU A 1 168 ? -14.43 8.688 14.375 1 94.88 168 LEU A N 1
ATOM 1334 C CA . LEU A 1 168 ? -15.461 9.5 15.008 1 94.88 168 LEU A CA 1
ATOM 1335 C C . LEU A 1 168 ? -16.781 9.422 14.234 1 94.88 168 LEU A C 1
ATOM 1337 O O . LEU A 1 168 ? -17.844 9.289 14.836 1 94.88 168 LEU A O 1
ATOM 1341 N N . LEU A 1 169 ? -16.672 9.516 12.945 1 93.19 169 LEU A N 1
ATOM 1342 C CA . LEU A 1 169 ? -17.875 9.484 12.109 1 93.19 169 LEU A CA 1
ATOM 1343 C C . LEU A 1 169 ? -18.547 8.117 12.172 1 93.19 169 LEU A C 1
ATOM 1345 O O . LEU A 1 169 ? -19.766 8.023 12.156 1 93.19 169 LEU A O 1
ATOM 1349 N N . TYR A 1 170 ? -17.766 7.078 12.203 1 91.19 170 TYR A N 1
ATOM 1350 C CA . TYR A 1 170 ? -18.359 5.75 12.328 1 91.19 170 TYR A CA 1
ATOM 1351 C C . TYR A 1 170 ? -19.031 5.578 13.688 1 91.19 170 TYR A C 1
ATOM 1353 O O . TYR A 1 170 ? -20.094 4.965 13.789 1 91.19 170 TYR A O 1
ATOM 1361 N N . LEU A 1 171 ? -18.406 6.062 14.75 1 88.56 171 LEU A N 1
ATOM 1362 C CA . LEU A 1 171 ? -18.984 6.012 16.094 1 88.56 171 LEU A CA 1
ATOM 1363 C C . LEU A 1 171 ? -20.375 6.652 16.109 1 88.56 171 LEU A C 1
ATOM 1365 O O . LEU A 1 171 ? -21.281 6.148 16.766 1 88.56 171 LEU A O 1
ATOM 1369 N N . ARG A 1 172 ? -20.484 7.723 15.43 1 83.5 172 ARG A N 1
ATOM 1370 C CA . ARG A 1 172 ? -21.734 8.461 15.359 1 83.5 172 ARG A CA 1
ATOM 1371 C C . ARG A 1 172 ? -22.859 7.586 14.797 1 83.5 172 ARG A C 1
ATOM 1373 O O . ARG A 1 172 ? -24.031 7.797 15.109 1 83.5 172 ARG A O 1
ATOM 1380 N N . SER A 1 173 ? -22.469 6.633 13.992 1 81.75 173 SER A N 1
ATOM 1381 C CA . SER A 1 173 ? -23.453 5.797 13.328 1 81.75 173 SER A CA 1
ATOM 1382 C C . SER A 1 173 ? -23.859 4.609 14.195 1 81.75 173 SER A C 1
ATOM 1384 O O . SER A 1 173 ? -24.812 3.898 13.891 1 81.75 173 SER A O 1
ATOM 1386 N N . LEU A 1 174 ? -23.188 4.414 15.336 1 83.12 174 LEU A N 1
ATOM 1387 C CA . LEU A 1 174 ? -23.406 3.24 16.172 1 83.12 174 LEU A CA 1
ATOM 1388 C C . LEU A 1 174 ? -24.359 3.555 17.312 1 83.12 174 LEU A C 1
ATOM 1390 O O . LEU A 1 174 ? -24.469 4.707 17.734 1 83.12 174 LEU A O 1
ATOM 1394 N N . LYS A 1 175 ? -25.094 2.424 17.672 1 77.5 175 LYS A N 1
ATOM 1395 C CA . LYS A 1 175 ? -25.953 2.525 18.844 1 77.5 175 LYS A CA 1
ATOM 1396 C C . LYS A 1 175 ? -25.156 2.246 20.125 1 77.5 175 LYS A C 1
ATOM 1398 O O . LYS A 1 175 ? -24.328 1.34 20.156 1 77.5 175 LYS A O 1
ATOM 1403 N N . ARG A 1 176 ? -25.438 2.908 21.172 1 75.62 176 ARG A N 1
ATOM 1404 C CA . ARG A 1 176 ? -24.703 2.863 22.438 1 75.62 176 ARG A CA 1
ATOM 1405 C C . ARG A 1 176 ? -24.812 1.492 23.094 1 75.62 176 ARG A C 1
ATOM 1407 O O . ARG A 1 176 ? -23.922 1.069 23.812 1 75.62 176 ARG A O 1
ATOM 1414 N N . ARG A 1 177 ? -25.797 0.788 22.812 1 74.75 177 ARG A N 1
ATOM 1415 C CA . ARG A 1 177 ? -26.031 -0.491 23.484 1 74.75 177 ARG A CA 1
ATOM 1416 C C . ARG A 1 177 ? -25.141 -1.584 22.891 1 74.75 177 ARG A C 1
ATOM 1418 O O . ARG A 1 177 ? -24.938 -2.621 23.531 1 74.75 177 ARG A O 1
ATOM 1425 N N . ASP A 1 178 ? -24.484 -1.296 21.859 1 81.38 178 ASP A N 1
ATOM 1426 C CA . ASP A 1 178 ? -23.688 -2.293 21.172 1 81.38 178 ASP A CA 1
ATOM 1427 C C . ASP A 1 178 ? -22.234 -2.283 21.656 1 81.38 178 ASP A C 1
ATOM 1429 O O . ASP A 1 178 ? -21.688 -1.223 21.953 1 81.38 178 ASP A O 1
ATOM 1433 N N . PHE A 1 179 ? -21.688 -3.438 21.969 1 84.25 179 PHE A N 1
ATOM 1434 C CA . PHE A 1 179 ? -20.281 -3.584 22.344 1 84.25 179 PHE A CA 1
ATOM 1435 C C . PHE A 1 179 ? -19.391 -2.85 21.359 1 84.25 179 PHE A C 1
ATOM 1437 O O . PHE A 1 179 ? -18.359 -2.293 21.75 1 84.25 179 PHE A O 1
ATOM 1444 N N . LYS A 1 180 ? -19.828 -2.809 20.141 1 84.56 180 LYS A N 1
ATOM 1445 C CA . LYS A 1 180 ? -19.078 -2.123 19.094 1 84.56 180 LYS A CA 1
ATOM 1446 C C . LYS A 1 180 ? -18.922 -0.638 19.406 1 84.56 180 LYS A C 1
ATOM 1448 O O . LYS A 1 180 ? -17.906 -0.032 19.094 1 84.56 180 LYS A O 1
ATOM 1453 N N . PHE A 1 181 ? -19.891 -0.07 20.047 1 86.31 181 PHE A N 1
ATOM 1454 C CA . PHE A 1 181 ? -19.844 1.348 20.391 1 86.31 181 PHE A CA 1
ATOM 1455 C C . PHE A 1 181 ? -18.703 1.643 21.344 1 86.31 181 PHE A C 1
ATOM 1457 O O . PHE A 1 181 ? -17.969 2.625 21.172 1 86.31 181 PHE A O 1
ATOM 1464 N N . TRP A 1 182 ? -18.453 0.766 22.25 1 86.38 182 TRP A N 1
ATOM 1465 C CA . TRP A 1 182 ? -17.438 0.987 23.266 1 86.38 182 TRP A CA 1
ATOM 1466 C C . TRP A 1 182 ? -16.031 0.874 22.672 1 86.38 182 TRP A C 1
ATOM 1468 O O . TRP A 1 182 ? -15.125 1.626 23.047 1 86.38 182 TRP A O 1
ATOM 1478 N N . VAL A 1 183 ? -15.938 0.014 21.766 1 89.12 183 VAL A N 1
ATOM 1479 C CA . VAL A 1 183 ? -14.648 -0.166 21.109 1 89.12 183 VAL A CA 1
ATOM 1480 C C . VAL A 1 183 ? -14.32 1.073 20.281 1 89.12 183 VAL A C 1
ATOM 1482 O O . VAL A 1 183 ? -13.211 1.61 20.375 1 89.12 183 VAL A O 1
ATOM 1485 N N . TRP A 1 184 ? -15.297 1.568 19.562 1 90.25 184 TRP A N 1
ATOM 1486 C CA . TRP A 1 184 ? -15.07 2.715 18.688 1 90.25 184 TRP A CA 1
ATOM 1487 C C . TRP A 1 184 ? -14.961 4.004 19.484 1 90.25 184 TRP A C 1
ATOM 1489 O O . TRP A 1 184 ? -14.281 4.945 19.078 1 90.25 184 TRP A O 1
ATOM 1499 N N . HIS A 1 185 ? -15.602 3.996 20.656 1 91.25 185 HIS A N 1
ATOM 1500 C CA . HIS A 1 185 ? -15.461 5.121 21.578 1 91.25 185 HIS A CA 1
ATOM 1501 C C . HIS A 1 185 ? -14.031 5.211 22.109 1 91.25 185 HIS A C 1
ATOM 1503 O O . HIS A 1 185 ? -13.438 6.293 22.125 1 91.25 185 HIS A O 1
ATOM 1509 N N . ALA A 1 186 ? -13.516 4.105 22.484 1 93.38 186 ALA A N 1
ATOM 1510 C CA . ALA A 1 186 ? -12.133 4.082 22.953 1 93.38 186 ALA A CA 1
ATOM 1511 C C . ALA A 1 186 ? -11.164 4.445 21.828 1 93.38 186 ALA A C 1
ATOM 1513 O O . ALA A 1 186 ? -10.188 5.164 22.047 1 93.38 186 ALA A O 1
ATOM 1514 N N . LEU A 1 187 ? -11.484 3.988 20.594 1 95 187 LEU A N 1
ATOM 1515 C CA . LEU A 1 187 ? -10.633 4.258 19.438 1 95 187 LEU A CA 1
ATOM 1516 C C . LEU A 1 187 ? -10.617 5.746 19.109 1 95 187 LEU A C 1
ATOM 1518 O O . LEU A 1 187 ? -9.617 6.27 18.625 1 95 187 LEU A O 1
ATOM 1522 N N . THR A 1 188 ? -11.719 6.398 19.406 1 95.25 188 THR A N 1
ATOM 1523 C CA . THR A 1 188 ? -11.766 7.836 19.172 1 95.25 188 THR A CA 1
ATOM 1524 C C . THR A 1 188 ? -10.727 8.555 20.031 1 95.25 188 THR A C 1
ATOM 1526 O O . THR A 1 188 ? -10 9.414 19.531 1 95.25 188 THR A O 1
ATOM 1529 N N . GLY A 1 189 ? -10.656 8.172 21.297 1 96.06 189 GLY A N 1
ATOM 1530 C CA . GLY A 1 189 ? -9.656 8.766 22.156 1 96.06 189 GLY A CA 1
ATOM 1531 C C . GLY A 1 189 ? -8.234 8.422 21.75 1 96.06 189 GLY A C 1
ATOM 1532 O O . GLY A 1 189 ? -7.344 9.273 21.812 1 96.06 189 GLY A O 1
ATOM 1533 N N . ILE A 1 190 ? -8.016 7.207 21.312 1 97.38 190 ILE A N 1
ATOM 1534 C CA . ILE A 1 190 ? -6.688 6.73 20.953 1 97.38 190 ILE A CA 1
ATOM 1535 C C . ILE A 1 190 ? -6.207 7.449 19.688 1 97.38 190 ILE A C 1
ATOM 1537 O O . ILE A 1 190 ? -5.086 7.965 19.656 1 97.38 190 ILE A O 1
ATOM 1541 N N . THR A 1 191 ? -7.059 7.539 18.688 1 97.88 191 THR A N 1
ATOM 1542 C CA . THR A 1 191 ? -6.648 8.125 17.422 1 97.88 191 THR A CA 1
ATOM 1543 C C . THR A 1 191 ? -6.453 9.633 17.562 1 97.88 191 THR A C 1
ATOM 1545 O O . THR A 1 191 ? -5.539 10.211 16.969 1 97.88 191 THR A O 1
ATOM 1548 N N . LEU A 1 192 ? -7.254 10.281 18.359 1 97.56 192 LEU A N 1
ATOM 1549 C CA . LEU A 1 192 ? -7.047 11.703 18.625 1 97.56 192 LEU A CA 1
ATOM 1550 C C . LEU A 1 192 ? -5.73 11.93 19.375 1 97.56 192 LEU A C 1
ATOM 1552 O O . LEU A 1 192 ? -4.969 12.828 19.016 1 97.56 192 LEU A O 1
ATOM 1556 N N . GLY A 1 193 ? -5.535 11.109 20.406 1 97.75 193 GLY A N 1
ATOM 1557 C CA . GLY A 1 193 ? -4.293 11.219 21.141 1 97.75 193 GLY A CA 1
ATOM 1558 C C . GLY A 1 193 ? -3.057 11.023 20.281 1 97.75 193 GLY A C 1
ATOM 1559 O O . GLY A 1 193 ? -2.066 11.742 20.438 1 97.75 193 GLY A O 1
ATOM 1560 N N . LEU A 1 194 ? -3.117 10.094 19.375 1 98.31 194 LEU A N 1
ATOM 1561 C CA . LEU A 1 194 ? -1.988 9.828 18.484 1 98.31 194 LEU A CA 1
ATOM 1562 C C . LEU A 1 194 ? -1.758 10.992 17.531 1 98.31 194 LEU A C 1
ATOM 1564 O O . LEU A 1 194 ? -0.613 11.359 17.266 1 98.31 194 LEU A O 1
ATOM 1568 N N . ALA A 1 195 ? -2.852 11.578 17 1 98.31 195 ALA A N 1
ATOM 1569 C CA . ALA A 1 195 ? -2.715 12.734 16.125 1 98.31 195 ALA A CA 1
ATOM 1570 C C . ALA A 1 195 ? -2.115 13.922 16.875 1 98.31 195 ALA A C 1
ATOM 1572 O O . ALA A 1 195 ? -1.189 14.57 16.375 1 98.31 195 ALA A O 1
ATOM 1573 N N . CYS A 1 196 ? -2.541 14.133 18.094 1 97.12 196 CYS A N 1
ATOM 1574 C CA . CYS A 1 196 ? -2.066 15.258 18.906 1 97.12 196 CYS A CA 1
ATOM 1575 C C . CYS A 1 196 ? -0.633 15.023 19.359 1 97.12 196 CYS A C 1
ATOM 1577 O O . CYS A 1 196 ? 0.09 15.984 19.656 1 97.12 196 CYS A O 1
ATOM 1579 N N . ALA A 1 197 ? -0.269 13.773 19.406 1 97.94 197 ALA A N 1
ATOM 1580 C CA . ALA A 1 197 ? 1.083 13.43 19.828 1 97.94 197 ALA A CA 1
ATOM 1581 C C . ALA A 1 197 ? 2.078 13.562 18.688 1 97.94 197 ALA A C 1
ATOM 1583 O O . ALA A 1 197 ? 3.25 13.211 18.828 1 97.94 197 ALA A O 1
ATOM 1584 N N . ILE A 1 198 ? 1.617 14.062 17.516 1 98 198 ILE A N 1
ATOM 1585 C CA . ILE A 1 198 ? 2.498 14.305 16.391 1 98 198 ILE A CA 1
ATOM 1586 C C . ILE A 1 198 ? 2.746 15.805 16.234 1 98 198 ILE A C 1
ATOM 1588 O O . ILE A 1 198 ? 3.895 16.25 16.172 1 98 198 ILE A O 1
ATOM 1592 N N . LYS A 1 199 ? 1.709 16.562 16.141 1 96.12 199 LYS A N 1
ATOM 1593 C CA . LYS A 1 199 ? 1.795 18.031 16.094 1 96.12 199 LYS A CA 1
ATOM 1594 C C . LYS A 1 199 ? 0.619 18.672 16.812 1 96.12 199 LYS A C 1
ATOM 1596 O O . LYS A 1 199 ? -0.489 18.125 16.828 1 96.12 199 LYS A O 1
ATOM 1601 N N . ASN A 1 200 ? 0.814 19.844 17.234 1 92.38 200 ASN A N 1
ATOM 1602 C CA . ASN A 1 200 ? -0.201 20.578 17.969 1 92.38 200 ASN A CA 1
ATOM 1603 C C . ASN A 1 200 ? -1.353 21.016 17.062 1 92.38 200 ASN A C 1
ATOM 1605 O O . ASN A 1 200 ? -2.445 21.312 17.547 1 92.38 200 ASN A O 1
ATOM 1609 N N . THR A 1 201 ? -1.105 21 15.797 1 93.19 201 THR A N 1
ATOM 1610 C CA . THR A 1 201 ? -2.139 21.422 14.859 1 93.19 201 THR A CA 1
ATOM 1611 C C . THR A 1 201 ? -3.322 20.453 14.883 1 93.19 201 THR A C 1
ATOM 1613 O O . THR A 1 201 ? -4.41 20.797 14.414 1 93.19 201 THR A O 1
ATOM 1616 N N . ALA A 1 202 ? -3.156 19.281 15.438 1 96.5 202 ALA A N 1
ATOM 1617 C CA . ALA A 1 202 ? -4.215 18.281 15.453 1 96.5 202 ALA A CA 1
ATOM 1618 C C . ALA A 1 202 ? -5.211 18.547 16.578 1 96.5 202 ALA A C 1
ATOM 1620 O O . ALA A 1 202 ? -6.297 17.969 16.609 1 96.5 202 ALA A O 1
ATOM 1621 N N . TRP A 1 203 ? -4.926 19.5 17.484 1 94.12 203 TRP A N 1
ATOM 1622 C CA . TRP A 1 203 ? -5.793 19.766 18.625 1 94.12 203 TRP A CA 1
ATOM 1623 C C . TRP A 1 203 ? -7.133 20.344 18.156 1 94.12 203 TRP A C 1
ATOM 1625 O O . TRP A 1 203 ? -8.125 20.25 18.891 1 94.12 203 TRP A O 1
ATOM 1635 N N . GLY A 1 204 ? -7.145 20.938 16.984 1 95 204 GLY A N 1
ATOM 1636 C CA . GLY A 1 204 ? -8.406 21.422 16.453 1 95 204 GLY A CA 1
ATOM 1637 C C . GLY A 1 204 ? -9.453 20.328 16.312 1 95 204 GLY A C 1
ATOM 1638 O O . GLY A 1 204 ? -10.648 20.594 16.406 1 95 204 GLY A O 1
ATOM 1639 N N . LEU A 1 205 ? -9.055 19.078 16.125 1 96.75 205 LEU A N 1
ATOM 1640 C CA . LEU A 1 205 ? -9.953 17.953 15.945 1 96.75 205 LEU A CA 1
ATOM 1641 C C . LEU A 1 205 ? -10.672 17.609 17.25 1 96.75 205 LEU A C 1
ATOM 1643 O O . LEU A 1 205 ? -11.742 17 17.234 1 96.75 205 LEU A O 1
ATOM 1647 N N . MET A 1 206 ? -10.07 18 18.375 1 94.56 206 MET A N 1
ATOM 1648 C CA . MET A 1 206 ? -10.711 17.766 19.672 1 94.56 206 MET A CA 1
ATOM 1649 C C . MET A 1 206 ? -12.023 18.531 19.766 1 94.56 206 MET A C 1
ATOM 1651 O O . MET A 1 206 ? -12.984 18.062 20.375 1 94.56 206 MET A O 1
ATOM 1655 N N . MET A 1 207 ? -12.031 19.703 19.203 1 92.25 207 MET A N 1
ATOM 1656 C CA . MET A 1 207 ? -13.25 20.5 19.219 1 92.25 207 MET A CA 1
ATOM 1657 C C . MET A 1 207 ? -14.344 19.828 18.391 1 92.25 207 MET A C 1
ATOM 1659 O O . MET A 1 207 ? -15.531 19.953 18.703 1 92.25 207 MET A O 1
ATOM 1663 N N . LEU A 1 208 ? -13.922 19.219 17.344 1 93.62 208 LEU A N 1
ATOM 1664 C CA . LEU A 1 208 ? -14.891 18.438 16.578 1 93.62 208 LEU A CA 1
ATOM 1665 C C . LEU A 1 208 ? -15.492 17.328 17.438 1 93.62 208 LEU A C 1
ATOM 1667 O O . LEU A 1 208 ? -16.703 17.094 17.391 1 93.62 208 LEU A O 1
ATOM 1671 N N . ASP A 1 209 ? -14.648 16.641 18.188 1 93.69 209 ASP A N 1
ATOM 1672 C CA . ASP A 1 209 ? -15.133 15.617 19.109 1 93.69 209 ASP A CA 1
ATOM 1673 C C . ASP A 1 209 ? -16.141 16.203 20.094 1 93.69 209 ASP A C 1
ATOM 1675 O O . ASP A 1 209 ? -17.203 15.609 20.328 1 93.69 209 ASP A O 1
ATOM 1679 N N . ALA A 1 210 ? -15.758 17.344 20.641 1 91.56 210 ALA A N 1
ATOM 1680 C CA . ALA A 1 210 ? -16.625 18 21.609 1 91.56 210 ALA A CA 1
ATOM 1681 C C . ALA A 1 210 ? -17.984 18.328 21 1 91.56 210 ALA A C 1
ATOM 1683 O O . ALA A 1 210 ? -19.031 18.156 21.641 1 91.56 210 ALA A O 1
ATOM 1684 N N . PHE A 1 211 ? -17.953 18.734 19.812 1 89.25 211 PHE A N 1
ATOM 1685 C CA . PHE A 1 211 ? -19.188 19.062 19.125 1 89.25 211 PHE A CA 1
ATOM 1686 C C . PHE A 1 211 ? -20.047 17.812 18.938 1 89.25 211 PHE A C 1
ATOM 1688 O O . PHE A 1 211 ? -21.266 17.844 19.188 1 89.25 211 PHE A O 1
ATOM 1695 N N . VAL A 1 212 ? -19.469 16.766 18.469 1 87.62 212 VAL A N 1
ATOM 1696 C CA . VAL A 1 212 ? -20.188 15.516 18.234 1 87.62 212 VAL A CA 1
ATOM 1697 C C . VAL A 1 212 ? -20.781 15.016 19.562 1 87.62 212 VAL A C 1
ATOM 1699 O O . VAL A 1 212 ? -21.938 14.586 19.609 1 87.62 212 VAL A O 1
ATOM 1702 N N . TYR A 1 213 ? -20.047 15.102 20.625 1 86 213 TYR A N 1
ATOM 1703 C CA . TYR A 1 213 ? -20.5 14.617 21.922 1 86 213 TYR A CA 1
ATOM 1704 C C . TYR A 1 213 ? -21.609 15.508 22.469 1 86 213 TYR A C 1
ATOM 1706 O O . TYR A 1 213 ? -22.531 15.016 23.125 1 86 213 TYR A O 1
ATOM 1714 N N . LEU A 1 214 ? -21.469 16.828 22.234 1 83.81 214 LEU A N 1
ATOM 1715 C CA . LEU A 1 214 ? -22.531 17.734 22.656 1 83.81 214 LEU A CA 1
ATOM 1716 C C . LEU A 1 214 ? -23.844 17.391 21.953 1 83.81 214 LEU A C 1
ATOM 1718 O O . LEU A 1 214 ? -24.906 17.438 22.547 1 83.81 214 LEU A O 1
ATOM 1722 N N . LYS A 1 215 ? -23.734 17.047 20.766 1 81.06 215 LYS A N 1
ATOM 1723 C CA . LYS A 1 215 ? -24.922 16.656 20 1 81.06 215 LYS A CA 1
ATOM 1724 C C . LYS A 1 215 ? -25.484 15.336 20.516 1 81.06 215 LYS A C 1
ATOM 1726 O O . LYS A 1 215 ? -26.703 15.148 20.547 1 81.06 215 LYS A O 1
ATOM 1731 N N . LEU A 1 216 ? -24.625 14.453 20.828 1 76.38 216 LEU A N 1
ATOM 1732 C CA . LEU A 1 216 ? -25.062 13.148 21.328 1 76.38 216 LEU A CA 1
ATOM 1733 C C . LEU A 1 216 ? -25.688 13.273 22.719 1 76.38 216 LEU A C 1
ATOM 1735 O O . LEU A 1 216 ? -26.578 12.5 23.078 1 76.38 216 LEU A O 1
ATOM 1739 N N . LEU A 1 217 ? -25.156 14.25 23.531 1 73.25 217 LEU A N 1
ATOM 1740 C CA . LEU A 1 217 ? -25.641 14.477 24.891 1 73.25 217 LEU A CA 1
ATOM 1741 C C . LEU A 1 217 ? -26.922 15.289 24.875 1 73.25 217 LEU A C 1
ATOM 1743 O O . LEU A 1 217 ? -27.672 15.281 25.859 1 73.25 217 LEU A O 1
ATOM 1747 N N . TRP A 1 218 ? -27.141 16.047 23.875 1 68.69 218 TRP A N 1
ATOM 1748 C CA . TRP A 1 218 ? -28.312 16.922 23.875 1 68.69 218 TRP A CA 1
ATOM 1749 C C . TRP A 1 218 ? -29.609 16.109 23.922 1 68.69 218 TRP A C 1
ATOM 1751 O O . TRP A 1 218 ? -29.906 15.359 22.984 1 68.69 218 TRP A O 1
ATOM 1761 N N . PRO A 1 219 ? -30.031 15.883 25.344 1 58.38 219 PRO A N 1
ATOM 1762 C CA . PRO A 1 219 ? -31.188 15.039 25.625 1 58.38 219 PRO A CA 1
ATOM 1763 C C . PRO A 1 219 ? -32.406 15.43 24.812 1 58.38 219 PRO A C 1
ATOM 1765 O O . PRO A 1 219 ? -32.688 16.625 24.609 1 58.38 219 PRO A O 1
ATOM 1768 N N . GLU A 1 220 ? -32.844 14.562 23.781 1 54.06 220 GLU A N 1
ATOM 1769 C CA . GLU A 1 220 ? -34.188 14.828 23.266 1 54.06 220 GLU A CA 1
ATOM 1770 C C . GLU A 1 220 ? -35.219 14.883 24.391 1 54.06 220 GLU A C 1
ATOM 1772 O O . GLU A 1 220 ? -36.25 15.562 24.281 1 54.06 220 GLU A O 1
ATOM 1777 N N . ALA A 1 221 ? -34.969 13.938 25.391 1 56.62 221 ALA A N 1
ATOM 1778 C CA . ALA A 1 221 ? -36 13.859 26.438 1 56.62 221 ALA A CA 1
ATOM 1779 C C . ALA A 1 221 ? -35.406 14.211 27.797 1 56.62 221 ALA A C 1
ATOM 1781 O O . ALA A 1 221 ? -34.188 14.328 27.953 1 56.62 221 ALA A O 1
ATOM 1782 N N . GLU A 1 222 ? -36.156 14.594 28.766 1 62.28 222 GLU A N 1
ATOM 1783 C CA . GLU A 1 222 ? -35.906 14.922 30.172 1 62.28 222 GLU A CA 1
ATOM 1784 C C . GLU A 1 222 ? -35.031 13.836 30.828 1 62.28 222 GLU A C 1
ATOM 1786 O O . GLU A 1 222 ? -35.438 12.672 30.875 1 62.28 222 GLU A O 1
ATOM 1791 N N . VAL A 1 223 ? -33.812 13.953 30.797 1 68 223 VAL A N 1
ATOM 1792 C CA . VAL A 1 223 ? -32.969 12.938 31.422 1 68 223 VAL A CA 1
ATOM 1793 C C . VAL A 1 223 ? -32.531 13.398 32.812 1 68 223 VAL A C 1
ATOM 1795 O O . VAL A 1 223 ? -32.5 14.602 33.094 1 68 223 VAL A O 1
ATOM 1798 N N . SER A 1 224 ? -32.469 12.5 33.812 1 78.81 224 SER A N 1
ATOM 1799 C CA . SER A 1 224 ? -32 12.766 35.156 1 78.81 224 SER A CA 1
ATOM 1800 C C . SER A 1 224 ? -30.578 13.32 35.156 1 78.81 224 SER A C 1
ATOM 1802 O O . SER A 1 224 ? -29.812 13.094 34.219 1 78.81 224 SER A O 1
ATOM 1804 N N . MET A 1 225 ? -30.328 14.156 36.125 1 79.56 225 MET A N 1
ATOM 1805 C CA . MET A 1 225 ? -29 14.766 36.281 1 79.56 225 MET A CA 1
ATOM 1806 C C . MET A 1 225 ? -27.922 13.703 36.375 1 79.56 225 MET A C 1
ATOM 1808 O O . MET A 1 225 ? -26.828 13.867 35.812 1 79.56 225 MET A O 1
ATOM 1812 N N . ASP A 1 226 ? -28.234 12.641 37.062 1 81.06 226 ASP A N 1
ATOM 1813 C CA . ASP A 1 226 ? -27.266 11.555 37.219 1 81.06 226 ASP A CA 1
ATOM 1814 C C . ASP A 1 226 ? -26.922 10.945 35.875 1 81.06 226 ASP A C 1
ATOM 1816 O O . ASP A 1 226 ? -25.766 10.625 35.594 1 81.06 226 ASP A O 1
ATOM 1820 N N . HIS A 1 227 ? -27.906 10.789 35.156 1 79.25 227 HIS A N 1
ATOM 1821 C CA . HIS A 1 227 ? -27.688 10.234 33.812 1 79.25 227 HIS A CA 1
ATOM 1822 C C . HIS A 1 227 ? -26.844 11.172 32.969 1 79.25 227 HIS A C 1
ATOM 1824 O O . HIS A 1 227 ? -25.953 10.719 32.219 1 79.25 227 HIS A O 1
ATOM 1830 N N . TYR A 1 228 ? -27.109 12.406 33.188 1 79.62 228 TYR A N 1
ATOM 1831 C CA . TYR A 1 228 ? -26.375 13.406 32.406 1 79.62 228 TYR A CA 1
ATOM 1832 C C . TYR A 1 228 ? -24.906 13.422 32.812 1 79.62 228 TYR A C 1
ATOM 1834 O O . TYR A 1 228 ? -24.031 13.469 31.938 1 79.62 228 TYR A O 1
ATOM 1842 N N . ILE A 1 229 ? -24.672 13.398 34.031 1 82.44 229 ILE A N 1
ATOM 1843 C CA . ILE A 1 229 ? -23.297 13.406 34.531 1 82.44 229 ILE A CA 1
ATOM 1844 C C . ILE A 1 229 ? -22.562 12.156 34.031 1 82.44 229 ILE A C 1
ATOM 1846 O O . ILE A 1 229 ? -21.391 12.219 33.656 1 82.44 229 ILE A O 1
ATOM 1850 N N . ARG A 1 230 ? -23.172 11.102 34.031 1 81.75 230 ARG A N 1
ATOM 1851 C CA . ARG A 1 230 ? -22.578 9.852 33.562 1 81.75 230 ARG A CA 1
ATOM 1852 C C . ARG A 1 230 ? -22.25 9.922 32.094 1 81.75 230 ARG A C 1
ATOM 1854 O O . ARG A 1 230 ? -21.219 9.391 31.656 1 81.75 230 ARG A O 1
ATOM 1861 N N . GLN A 1 231 ? -23.078 10.562 31.438 1 80.25 231 GLN A N 1
ATOM 1862 C CA . GLN A 1 231 ? -22.844 10.695 30 1 80.25 231 GLN A CA 1
ATOM 1863 C C . GLN A 1 231 ? -21.672 11.625 29.719 1 80.25 231 GLN A C 1
ATOM 1865 O O . GLN A 1 231 ? -20.859 11.352 28.828 1 80.25 231 GLN A O 1
ATOM 1870 N N . VAL A 1 232 ? -21.625 12.617 30.469 1 81.38 232 VAL A N 1
ATOM 1871 C CA . VAL A 1 232 ? -20.531 13.578 30.312 1 81.38 232 VAL A CA 1
ATOM 1872 C C . VAL A 1 232 ? -19.203 12.906 30.656 1 81.38 232 VAL A C 1
ATOM 1874 O O . VAL A 1 232 ? -18.203 13.117 29.953 1 81.38 232 VAL A O 1
ATOM 1877 N N . LEU A 1 233 ? -19.281 12.141 31.594 1 83.06 233 LEU A N 1
ATOM 1878 C CA . LEU A 1 233 ? -18.062 11.438 31.984 1 83.06 233 LEU A CA 1
ATOM 1879 C C . LEU A 1 233 ? -17.672 10.391 30.953 1 83.06 233 LEU A C 1
ATOM 1881 O O . LEU A 1 233 ? -16.5 10.188 30.672 1 83.06 233 LEU A O 1
ATOM 1885 N N . PHE A 1 234 ? -18.609 9.859 30.484 1 82.19 234 PHE A N 1
ATOM 1886 C CA . PHE A 1 234 ? -18.375 8.828 29.484 1 82.19 234 PHE A CA 1
ATOM 1887 C C . PHE A 1 234 ? -17.75 9.43 28.234 1 82.19 234 PHE A C 1
ATOM 1889 O O . PHE A 1 234 ? -16.672 8.992 27.797 1 82.19 234 PHE A O 1
ATOM 1896 N N . TYR A 1 235 ? -18.312 10.414 27.703 1 83.44 235 TYR A N 1
ATOM 1897 C CA . TYR A 1 235 ? -17.797 11.055 26.5 1 83.44 235 TYR A CA 1
ATOM 1898 C C . TYR A 1 235 ? -16.531 11.836 26.797 1 83.44 235 TYR A C 1
ATOM 1900 O O . TYR A 1 235 ? -15.625 11.914 25.969 1 83.44 235 TYR A O 1
ATOM 1908 N N . GLY A 1 236 ? -16.5 12.336 28 1 86.12 236 GLY A N 1
ATOM 1909 C CA . GLY A 1 236 ? -15.305 13.055 28.438 1 86.12 236 GLY A CA 1
ATOM 1910 C C . GLY A 1 236 ? -14.094 12.156 28.594 1 86.12 236 GLY A C 1
ATOM 1911 O O . GLY A 1 236 ? -12.953 12.609 28.484 1 86.12 236 GLY A O 1
ATOM 1912 N N . SER A 1 237 ? -14.336 10.898 28.797 1 85.94 237 SER A N 1
ATOM 1913 C CA . SER A 1 237 ? -13.219 9.977 28.984 1 85.94 237 SER A CA 1
ATOM 1914 C C . SER A 1 237 ? -12.367 9.867 27.734 1 85.94 237 SER A C 1
ATOM 1916 O O . SER A 1 237 ? -11.133 9.852 27.812 1 85.94 237 SER A O 1
ATOM 1918 N N . THR A 1 238 ? -12.977 9.812 26.562 1 84.94 238 THR A N 1
ATOM 1919 C CA . THR A 1 238 ? -12.195 9.695 25.344 1 84.94 238 THR A CA 1
ATOM 1920 C C . THR A 1 238 ? -11.641 11.055 24.922 1 84.94 238 THR A C 1
ATOM 1922 O O . THR A 1 238 ? -10.523 11.141 24.406 1 84.94 238 THR A O 1
ATOM 1925 N N . LEU A 1 239 ? -12.445 12.062 25.25 1 85.62 239 LEU A N 1
ATOM 1926 C CA . LEU A 1 239 ? -12.016 13.406 24.875 1 85.62 239 LEU A CA 1
ATOM 1927 C C . LEU A 1 239 ? -10.812 13.844 25.688 1 85.62 239 LEU A C 1
ATOM 1929 O O . LEU A 1 239 ? -9.891 14.477 25.172 1 85.62 239 LEU A O 1
ATOM 1933 N N . PHE A 1 240 ? -10.773 13.367 26.922 1 88.38 240 PHE A N 1
ATOM 1934 C CA . PHE A 1 240 ? -9.734 13.906 27.797 1 88.38 240 PHE A CA 1
ATOM 1935 C C . PHE A 1 240 ? -8.852 12.781 28.328 1 88.38 240 PHE A C 1
ATOM 1937 O O . PHE A 1 240 ? -7.645 12.758 28.078 1 88.38 240 PHE A O 1
ATOM 1944 N N . LEU A 1 241 ? -9.398 11.797 28.906 1 91.12 241 LEU A N 1
ATOM 1945 C CA . LEU A 1 241 ? -8.617 10.812 29.641 1 91.12 241 LEU A CA 1
ATOM 1946 C C . LEU A 1 241 ? -7.809 9.93 28.703 1 91.12 241 LEU A C 1
ATOM 1948 O O . LEU A 1 241 ? -6.582 9.875 28.797 1 91.12 241 LEU A O 1
ATOM 1952 N N . ILE A 1 242 ? -8.508 9.234 27.797 1 94.25 242 ILE A N 1
ATOM 1953 C CA . ILE A 1 242 ? -7.82 8.328 26.891 1 94.25 242 ILE A CA 1
ATOM 1954 C C . ILE A 1 242 ? -6.852 9.109 26.016 1 94.25 242 ILE A C 1
ATOM 1956 O O . ILE A 1 242 ? -5.711 8.688 25.797 1 94.25 242 ILE A O 1
ATOM 1960 N N . ASN A 1 243 ? -7.309 10.219 25.531 1 94.69 243 ASN A N 1
ATOM 1961 C CA . ASN A 1 243 ? -6.453 11.086 24.719 1 94.69 243 ASN A CA 1
ATOM 1962 C C . ASN A 1 243 ? -5.191 11.492 25.484 1 94.69 243 ASN A C 1
ATOM 1964 O O . ASN A 1 243 ? -4.082 11.391 24.969 1 94.69 243 ASN A O 1
ATOM 1968 N N . PHE A 1 244 ? -5.355 11.852 26.719 1 93.75 244 PHE A N 1
ATOM 1969 C CA . PHE A 1 244 ? -4.246 12.297 27.547 1 93.75 244 PHE A CA 1
ATOM 1970 C C . PHE A 1 244 ? -3.279 11.148 27.812 1 93.75 244 PHE A C 1
ATOM 1972 O O . PHE A 1 244 ? -2.062 11.328 27.75 1 93.75 244 PHE A O 1
ATOM 1979 N N . LEU A 1 245 ? -3.807 10.016 28.141 1 95.56 245 LEU A N 1
ATOM 1980 C CA . LEU A 1 245 ? -2.959 8.867 28.438 1 95.56 245 LEU A CA 1
ATOM 1981 C C . LEU A 1 245 ? -2.129 8.461 27.219 1 95.56 245 LEU A C 1
ATOM 1983 O O . LEU A 1 245 ? -0.948 8.133 27.359 1 95.56 245 LEU A O 1
ATOM 1987 N N . VAL A 1 246 ? -2.781 8.516 26.047 1 96.56 246 VAL A N 1
ATOM 1988 C CA . VAL A 1 246 ? -2.066 8.188 24.812 1 96.56 246 VAL A CA 1
ATOM 1989 C C . VAL A 1 246 ? -1.001 9.25 24.547 1 96.56 246 VAL A C 1
ATOM 1991 O O . VAL A 1 246 ? 0.159 8.922 24.281 1 96.56 246 VAL A O 1
ATOM 1994 N N . PHE A 1 247 ? -1.364 10.461 24.688 1 96 247 PHE A N 1
ATOM 1995 C CA . PHE A 1 247 ? -0.464 11.586 24.484 1 96 247 PHE A CA 1
ATOM 1996 C C . PHE A 1 247 ? 0.716 11.516 25.453 1 96 247 PHE A C 1
ATOM 1998 O O . PHE A 1 247 ? 1.871 11.602 25.031 1 96 247 PHE A O 1
ATOM 2005 N N . TRP A 1 248 ? 0.492 11.25 26.672 1 95.56 248 TRP A N 1
ATOM 2006 C CA . TRP A 1 248 ? 1.511 11.195 27.703 1 95.56 248 TRP A CA 1
ATOM 2007 C C . TRP A 1 248 ? 2.416 9.984 27.531 1 95.56 248 TRP A C 1
ATOM 2009 O O . TRP A 1 248 ? 3.623 10.062 27.781 1 95.56 248 TRP A O 1
ATOM 2019 N N . SER A 1 249 ? 1.851 8.898 27.109 1 96.94 249 SER A N 1
ATOM 2020 C CA . SER A 1 249 ? 2.641 7.688 26.922 1 96.94 249 SER A CA 1
ATOM 2021 C C . SER A 1 249 ? 3.738 7.898 25.891 1 96.94 249 SER A C 1
ATOM 2023 O O . SER A 1 249 ? 4.832 7.336 26.016 1 96.94 249 SER A O 1
ATOM 2025 N N . THR A 1 250 ? 3.484 8.68 24.875 1 97.12 250 THR A N 1
ATOM 2026 C CA . THR A 1 250 ? 4.488 8.914 23.844 1 97.12 250 THR A CA 1
ATOM 2027 C C . THR A 1 250 ? 5.691 9.656 24.406 1 97.12 250 THR A C 1
ATOM 2029 O O . THR A 1 250 ? 6.832 9.398 24.016 1 97.12 250 THR A O 1
ATOM 2032 N N . TYR A 1 251 ? 5.469 10.523 25.391 1 95.12 251 TYR A N 1
ATOM 2033 C CA . TYR A 1 251 ? 6.57 11.227 26.047 1 95.12 251 TYR A CA 1
ATOM 2034 C C . TYR A 1 251 ? 7.355 10.289 26.953 1 95.12 251 TYR A C 1
ATOM 2036 O O . TYR A 1 251 ? 8.578 10.398 27.062 1 95.12 251 TYR A O 1
ATOM 2044 N N . ILE A 1 252 ? 6.633 9.398 27.594 1 93.62 252 ILE A N 1
ATOM 2045 C CA . ILE A 1 252 ? 7.312 8.406 28.422 1 93.62 252 ILE A CA 1
ATOM 2046 C C . ILE A 1 252 ? 8.273 7.59 27.562 1 93.62 252 ILE A C 1
ATOM 2048 O O . ILE A 1 252 ? 9.438 7.41 27.938 1 93.62 252 ILE A O 1
ATOM 2052 N N . PHE A 1 253 ? 7.773 7.133 26.438 1 94.94 253 PHE A N 1
ATOM 2053 C CA . PHE A 1 253 ? 8.609 6.348 25.531 1 94.94 253 PHE A CA 1
ATOM 2054 C C . PHE A 1 253 ? 9.773 7.18 25 1 94.94 253 PHE A C 1
ATOM 2056 O O . PHE A 1 253 ? 10.875 6.664 24.812 1 94.94 253 PHE A O 1
ATOM 2063 N N . HIS A 1 254 ? 9.531 8.461 24.781 1 94.88 254 HIS A N 1
ATOM 2064 C CA . HIS A 1 254 ? 10.578 9.367 24.328 1 94.88 254 HIS A CA 1
ATOM 2065 C C . HIS A 1 254 ? 11.719 9.453 25.344 1 94.88 254 HIS A C 1
ATOM 2067 O O . HIS A 1 254 ? 12.891 9.328 24.984 1 94.88 254 HIS A O 1
ATOM 2073 N N . PHE A 1 255 ? 11.391 9.555 26.609 1 91.62 255 PHE A N 1
ATOM 2074 C CA . PHE A 1 255 ? 12.398 9.672 27.656 1 91.62 255 PHE A CA 1
ATOM 2075 C C . PHE A 1 255 ? 13.125 8.344 27.859 1 91.62 255 PHE A C 1
ATOM 2077 O O . PHE A 1 255 ? 14.336 8.32 28.078 1 91.62 255 PHE A O 1
ATOM 2084 N N . LEU A 1 256 ? 12.383 7.273 27.75 1 90.75 256 LEU A N 1
ATOM 2085 C CA . LEU A 1 256 ? 12.969 5.953 27.953 1 90.75 256 LEU A CA 1
ATOM 2086 C C . LEU A 1 256 ? 13.922 5.602 26.812 1 90.75 256 LEU A C 1
ATOM 2088 O O . LEU A 1 256 ? 14.93 4.926 27.031 1 90.75 256 LEU A O 1
ATOM 2092 N N . ALA A 1 257 ? 13.602 6.109 25.656 1 94.56 257 ALA A N 1
ATOM 2093 C CA . ALA A 1 257 ? 14.391 5.77 24.469 1 94.56 257 ALA A CA 1
ATOM 2094 C C . ALA A 1 257 ? 15.664 6.602 24.406 1 94.56 257 ALA A C 1
ATOM 2096 O O . ALA A 1 257 ? 16.609 6.238 23.703 1 94.56 257 ALA A O 1
ATOM 2097 N N . LEU A 1 258 ? 15.703 7.699 25.203 1 94.38 258 LEU A N 1
ATOM 2098 C CA . LEU A 1 258 ? 16.812 8.633 25.047 1 94.38 258 LEU A CA 1
ATOM 2099 C C . LEU A 1 258 ? 17.469 8.922 26.375 1 94.38 258 LEU A C 1
ATOM 2101 O O . LEU A 1 258 ? 17.5 10.062 26.844 1 94.38 258 LEU A O 1
ATOM 2105 N N . PRO A 1 259 ? 18.219 8 26.953 1 89 259 PRO A N 1
ATOM 2106 C CA . PRO A 1 259 ? 18.828 8.195 28.266 1 89 259 PRO A CA 1
ATOM 2107 C C . PRO A 1 259 ? 20.219 8.82 28.188 1 89 259 PRO A C 1
ATOM 2109 O O . PRO A 1 259 ? 20.766 9.234 29.219 1 89 259 PRO A O 1
ATOM 2112 N N . PHE A 1 260 ? 20.734 9 27.016 1 91.19 260 PHE A N 1
ATOM 2113 C CA . PHE A 1 260 ? 22.141 9.391 26.938 1 91.19 260 PHE A CA 1
ATOM 2114 C C . PHE A 1 260 ? 22.281 10.828 26.453 1 91.19 260 PHE A C 1
ATOM 2116 O O . PHE A 1 260 ? 21.453 11.312 25.688 1 91.19 260 PHE A O 1
ATOM 2123 N N . ILE A 1 261 ? 23.328 11.469 26.859 1 89.06 261 ILE A N 1
ATOM 2124 C CA . ILE A 1 261 ? 23.703 12.781 26.344 1 89.06 261 ILE A CA 1
ATOM 2125 C C . ILE A 1 261 ? 24.344 12.641 24.969 1 89.06 261 ILE A C 1
ATOM 2127 O O . ILE A 1 261 ? 25.219 11.781 24.766 1 89.06 261 ILE A O 1
ATOM 2131 N N . GLY A 1 262 ? 23.781 13.406 24.062 1 86.81 262 GLY A N 1
ATOM 2132 C CA . GLY A 1 262 ? 24.344 13.406 22.734 1 86.81 262 GLY A CA 1
ATOM 2133 C C . GLY A 1 262 ? 24.656 14.797 22.219 1 86.81 262 GLY A C 1
ATOM 2134 O O . GLY A 1 262 ? 24.516 15.781 22.953 1 86.81 262 GLY A O 1
ATOM 2135 N N . PRO A 1 263 ? 25.172 14.859 21.031 1 82.62 263 PRO A N 1
ATOM 2136 C CA . PRO A 1 263 ? 25.547 16.156 20.453 1 82.62 263 PRO A CA 1
ATOM 2137 C C . PRO A 1 263 ? 24.375 17.125 20.344 1 82.62 263 PRO A C 1
ATOM 2139 O O . PRO A 1 263 ? 24.578 18.344 20.422 1 82.62 263 PRO A O 1
ATOM 2142 N N . SER A 1 264 ? 23.156 16.641 20.25 1 81.56 264 SER A N 1
ATOM 2143 C CA . SER A 1 264 ? 22 17.5 20.047 1 81.56 264 SER A CA 1
ATOM 2144 C C . SER A 1 264 ? 21.281 17.781 21.359 1 81.56 264 SER A C 1
ATOM 2146 O O . SER A 1 264 ? 20.172 18.328 21.375 1 81.56 264 SER A O 1
ATOM 2148 N N . THR A 1 265 ? 21.859 17.391 22.469 1 83.5 265 THR A N 1
ATOM 2149 C CA . THR A 1 265 ? 21.203 17.562 23.766 1 83.5 265 THR A CA 1
ATOM 2150 C C . THR A 1 265 ? 21.266 19.016 24.219 1 83.5 265 THR A C 1
ATOM 2152 O O . THR A 1 265 ? 22.344 19.609 24.297 1 83.5 265 THR A O 1
ATOM 2155 N N . PRO A 1 266 ? 19.984 19.484 24.484 1 78.19 266 PRO A N 1
ATOM 2156 C CA . PRO A 1 266 ? 20 20.844 25.016 1 78.19 266 PRO A CA 1
ATOM 2157 C C . PRO A 1 266 ? 20.281 20.906 26.516 1 78.19 266 PRO A C 1
ATOM 2159 O O . PRO A 1 266 ? 19.75 20.109 27.281 1 78.19 266 PRO A O 1
ATOM 2162 N N . PHE A 1 267 ? 21.141 21.703 26.938 1 70.75 267 PHE A N 1
ATOM 2163 C CA . PHE A 1 267 ? 21.5 21.75 28.359 1 70.75 267 PHE A CA 1
ATOM 2164 C C . PHE A 1 267 ? 20.938 23.016 29.016 1 70.75 267 PHE A C 1
ATOM 2166 O O . PHE A 1 267 ? 21.266 23.312 30.172 1 70.75 267 PHE A O 1
ATOM 2173 N N . THR A 1 268 ? 20.016 23.516 28.406 1 71.12 268 THR A N 1
ATOM 2174 C CA . THR A 1 268 ? 19.5 24.781 28.922 1 71.12 268 THR A CA 1
ATOM 2175 C C . THR A 1 268 ? 18.453 24.531 30.016 1 71.12 268 THR A C 1
ATOM 2177 O O . THR A 1 268 ? 18.125 25.422 30.781 1 71.12 268 THR A O 1
ATOM 2180 N N . HIS A 1 269 ? 17.984 23.312 30.062 1 77.19 269 HIS A N 1
ATOM 2181 C CA . HIS A 1 269 ? 16.922 23 31.016 1 77.19 269 HIS A CA 1
ATOM 2182 C C . HIS A 1 269 ? 17.281 21.781 31.859 1 77.19 269 HIS A C 1
ATOM 2184 O O . HIS A 1 269 ? 16.891 20.656 31.516 1 77.19 269 HIS A O 1
ATOM 2190 N N . ILE A 1 270 ? 17.797 22.047 32.906 1 76.31 270 ILE A N 1
ATOM 2191 C CA . ILE A 1 270 ? 18.375 21 33.75 1 76.31 270 ILE A CA 1
ATOM 2192 C C . ILE A 1 270 ? 17.281 20.062 34.25 1 76.31 270 ILE A C 1
ATOM 2194 O O . ILE A 1 270 ? 17.484 18.859 34.375 1 76.31 270 ILE A O 1
ATOM 2198 N N . GLU A 1 271 ? 16.188 20.609 34.5 1 77 271 GLU A N 1
ATOM 2199 C CA . GLU A 1 271 ? 15.102 19.797 35.031 1 77 271 GLU A CA 1
ATOM 2200 C C . GLU A 1 271 ? 14.664 18.734 34.031 1 77 271 GLU A C 1
ATOM 2202 O O . GLU A 1 271 ? 14.18 17.672 34.406 1 77 271 GLU A O 1
ATOM 2207 N N . VAL A 1 272 ? 14.945 19.016 32.781 1 80 272 VAL A N 1
ATOM 2208 C CA . VAL A 1 272 ? 14.516 18.078 31.75 1 80 272 VAL A CA 1
ATOM 2209 C C . VAL A 1 272 ? 15.656 17.109 31.422 1 80 272 VAL A C 1
ATOM 2211 O O . VAL A 1 272 ? 15.414 15.969 31.031 1 80 272 VAL A O 1
ATOM 2214 N N . THR A 1 273 ? 16.859 17.516 31.703 1 80.94 273 THR A N 1
ATOM 2215 C CA . THR A 1 273 ? 18.016 16.734 31.25 1 80.94 273 THR A CA 1
ATOM 2216 C C . THR A 1 273 ? 18.703 16.062 32.438 1 80.94 273 THR A C 1
ATOM 2218 O O . THR A 1 273 ? 19.719 15.375 32.281 1 80.94 273 THR A O 1
ATOM 2221 N N . SER A 1 274 ? 18.172 16.25 33.594 1 79.5 274 SER A N 1
ATOM 2222 C CA . SER A 1 274 ? 18.828 15.773 34.781 1 79.5 274 SER A CA 1
ATOM 2223 C C . SER A 1 274 ? 18.922 14.258 34.812 1 79.5 274 SER A C 1
ATOM 2225 O O . SER A 1 274 ? 19.781 13.688 35.5 1 79.5 274 SER A O 1
ATOM 2227 N N . PHE A 1 275 ? 18.094 13.625 34.062 1 77.06 275 PHE A N 1
ATOM 2228 C CA . PHE A 1 275 ? 18.062 12.172 34.094 1 77.06 275 PHE A CA 1
ATOM 2229 C C . PHE A 1 275 ? 19.062 11.578 33.094 1 77.06 275 PHE A C 1
ATOM 2231 O O . PHE A 1 275 ? 19.312 10.375 33.094 1 77.06 275 PHE A O 1
ATOM 2238 N N . LEU A 1 276 ? 19.672 12.367 32.312 1 85 276 LEU A N 1
ATOM 2239 C CA . LEU A 1 276 ? 20.516 11.898 31.219 1 85 276 LEU A CA 1
ATOM 2240 C C . LEU A 1 276 ? 21.875 11.43 31.75 1 85 276 LEU A C 1
ATOM 2242 O O . LEU A 1 276 ? 22.375 11.977 32.75 1 85 276 LEU A O 1
ATOM 2246 N N . VAL A 1 277 ? 22.359 10.391 31.125 1 82.69 277 VAL A N 1
ATOM 2247 C CA . VAL A 1 277 ? 23.656 9.828 31.516 1 82.69 277 VAL A CA 1
ATOM 2248 C C . VAL A 1 277 ? 24.609 9.844 30.328 1 82.69 277 VAL A C 1
ATOM 2250 O O . VAL A 1 277 ? 24.172 9.852 29.172 1 82.69 277 VAL A O 1
ATOM 2253 N N . LYS A 1 278 ? 25.906 10.031 30.609 1 78.69 278 LYS A N 1
ATOM 2254 C CA . LYS A 1 278 ? 26.906 9.945 29.562 1 78.69 278 LYS A CA 1
ATOM 2255 C C . LYS A 1 278 ? 27.062 8.508 29.062 1 78.69 278 LYS A C 1
ATOM 2257 O O . LYS A 1 278 ? 27.031 7.562 29.844 1 78.69 278 LYS A O 1
ATOM 2262 N N . LYS A 1 279 ? 27.062 8.445 27.672 1 76 279 LYS A N 1
ATOM 2263 C CA . LYS A 1 279 ? 27.234 7.121 27.078 1 76 279 LYS A CA 1
ATOM 2264 C C . LYS A 1 279 ? 28.562 6.496 27.516 1 76 279 LYS A C 1
ATOM 2266 O O . LYS A 1 279 ? 29.609 7.145 27.469 1 76 279 LYS A O 1
ATOM 2271 N N . GLY A 1 280 ? 28.781 5.266 27.875 1 63.66 280 GLY A N 1
ATOM 2272 C CA . GLY A 1 280 ? 29.984 4.551 28.297 1 63.66 280 GLY A CA 1
ATOM 2273 C C . GLY A 1 280 ? 30.391 4.871 29.719 1 63.66 280 GLY A C 1
ATOM 2274 O O . GLY A 1 280 ? 31.109 4.09 30.359 1 63.66 280 GLY A O 1
ATOM 2275 N N . ASN A 1 281 ? 30.719 6.18 30.062 1 54.09 281 ASN A N 1
ATOM 2276 C CA . ASN A 1 281 ? 31.344 6.496 31.344 1 54.09 281 ASN A CA 1
ATOM 2277 C C . ASN A 1 281 ? 30.344 6.355 32.5 1 54.09 281 ASN A C 1
ATOM 2279 O O . ASN A 1 281 ? 29.422 7.156 32.625 1 54.09 281 ASN A O 1
ATOM 2283 N N . SER A 1 282 ? 30.188 5.184 32.844 1 46.06 282 SER A N 1
ATOM 2284 C CA . SER A 1 282 ? 29.438 4.887 34.062 1 46.06 282 SER A CA 1
ATOM 2285 C C . SER A 1 282 ? 29.766 5.875 35.156 1 46.06 282 SER A C 1
ATOM 2287 O O . SER A 1 282 ? 29.078 5.91 36.188 1 46.06 282 SER A O 1
ATOM 2289 N N . SER A 1 283 ? 31.062 6.301 35.219 1 43.12 283 SER A N 1
ATOM 2290 C CA . SER A 1 283 ? 31.578 6.836 36.5 1 43.12 283 SER A CA 1
ATOM 2291 C C . SER A 1 283 ? 30.969 8.203 36.812 1 43.12 283 SER A C 1
ATOM 2293 O O . SER A 1 283 ? 30.875 8.594 37.969 1 43.12 283 SER A O 1
ATOM 2295 N N . LEU A 1 284 ? 31.297 9.211 35.938 1 42.34 284 LEU A N 1
ATOM 2296 C CA . LEU A 1 284 ? 31.047 10.562 36.438 1 42.34 284 LEU A CA 1
ATOM 2297 C C . LEU A 1 284 ? 29.562 10.859 36.469 1 42.34 284 LEU A C 1
ATOM 2299 O O . LEU A 1 284 ? 28.953 11.172 35.438 1 42.34 284 LEU A O 1
ATOM 2303 N N . LEU A 1 285 ? 28.891 10.195 37.219 1 41.69 285 LEU A N 1
ATOM 2304 C CA . LEU A 1 285 ? 27.531 10.469 37.625 1 41.69 285 LEU A CA 1
ATOM 2305 C C . LEU A 1 285 ? 27.344 11.945 37.969 1 41.69 285 LEU A C 1
ATOM 2307 O O . LEU A 1 285 ? 27.984 12.461 38.906 1 41.69 285 LEU A O 1
ATOM 2311 N N . ARG A 1 286 ? 27.328 12.883 37.094 1 46.09 286 ARG A N 1
ATOM 2312 C CA . ARG A 1 286 ? 26.859 14.156 37.625 1 46.09 286 ARG A CA 1
ATOM 2313 C C . ARG A 1 286 ? 25.922 13.953 38.812 1 46.09 286 ARG A C 1
ATOM 2315 O O . ARG A 1 286 ? 25.25 12.93 38.906 1 46.09 286 ARG A O 1
ATOM 2322 N N . PRO A 1 287 ? 26.172 14.555 39.969 1 46.78 287 PRO A N 1
ATOM 2323 C CA . PRO A 1 287 ? 25.172 14.414 41.031 1 46.78 287 PRO A CA 1
ATOM 2324 C C . PRO A 1 287 ? 23.75 14.297 40.469 1 46.78 287 PRO A C 1
ATOM 2326 O O . PRO A 1 287 ? 23.328 15.109 39.625 1 46.78 287 PRO A O 1
ATOM 2329 N N . ARG A 1 288 ? 23.25 13.102 40.344 1 48.06 288 ARG A N 1
ATOM 2330 C CA . ARG A 1 288 ? 21.875 12.781 39.969 1 48.06 288 ARG A CA 1
ATOM 2331 C C . ARG A 1 288 ? 20.906 13.797 40.594 1 48.06 288 ARG A C 1
ATOM 2333 O O . ARG A 1 288 ? 20.672 13.797 41.781 1 48.06 288 ARG A O 1
ATOM 2340 N N . ILE A 1 289 ? 20.922 14.992 40.188 1 55.34 289 ILE A N 1
ATOM 2341 C CA . ILE A 1 289 ? 19.719 15.695 40.625 1 55.34 289 ILE A CA 1
ATOM 2342 C C . ILE A 1 289 ? 18.5 14.797 40.438 1 55.34 289 ILE A C 1
ATOM 2344 O O . ILE A 1 289 ? 18.375 14.133 39.406 1 55.34 289 ILE A O 1
ATOM 2348 N N . ASP A 1 290 ? 17.953 14.359 41.469 1 63.41 290 ASP A N 1
ATOM 2349 C CA . ASP A 1 290 ? 16.734 13.57 41.438 1 63.41 290 ASP A CA 1
ATOM 2350 C C . ASP A 1 290 ? 15.758 14.102 40.406 1 63.41 290 ASP A C 1
ATOM 2352 O O . ASP A 1 290 ? 15.266 15.227 40.531 1 63.41 290 ASP A O 1
ATOM 2356 N N . PRO A 1 291 ? 15.703 13.406 39.312 1 69.38 291 PRO A N 1
ATOM 2357 C CA . PRO A 1 291 ? 14.75 13.891 38.312 1 69.38 291 PRO A CA 1
ATOM 2358 C C . PRO A 1 291 ? 13.32 13.984 38.844 1 69.38 291 PRO A C 1
ATOM 2360 O O . PRO A 1 291 ? 12.922 13.18 39.688 1 69.38 291 PRO A O 1
ATOM 2363 N N . PRO A 1 292 ? 12.75 15.148 38.531 1 74.19 292 PRO A N 1
ATOM 2364 C CA . PRO A 1 292 ? 11.328 15.211 38.875 1 74.19 292 PRO A CA 1
ATOM 2365 C C . PRO A 1 292 ? 10.555 13.969 38.438 1 74.19 292 PRO A C 1
ATOM 2367 O O . PRO A 1 292 ? 11.062 13.172 37.656 1 74.19 292 PRO A O 1
ATOM 2370 N N . ASN A 1 293 ? 9.461 13.898 39.094 1 83.62 293 ASN A N 1
ATOM 2371 C CA . ASN A 1 293 ? 8.562 12.836 38.688 1 83.62 293 ASN A CA 1
ATOM 2372 C C . ASN A 1 293 ? 8.281 12.891 37.188 1 83.62 293 ASN A C 1
ATOM 2374 O O . ASN A 1 293 ? 8.383 13.961 36.562 1 83.62 293 ASN A O 1
ATOM 2378 N N . LEU A 1 294 ? 8.055 11.836 36.625 1 85.44 294 LEU A N 1
ATOM 2379 C CA . LEU A 1 294 ? 7.918 11.672 35.188 1 85.44 294 LEU A CA 1
ATOM 2380 C C . LEU A 1 294 ? 6.848 12.602 34.625 1 85.44 294 LEU A C 1
ATOM 2382 O O . LEU A 1 294 ? 7.012 13.164 33.562 1 85.44 294 LEU A O 1
ATOM 2386 N N . LEU A 1 295 ? 5.84 12.758 35.344 1 89.19 295 LEU A N 1
ATOM 2387 C CA . LEU A 1 295 ? 4.754 13.617 34.906 1 89.19 295 LEU A CA 1
ATOM 2388 C C . LEU A 1 295 ? 5.191 15.078 34.875 1 89.19 295 LEU A C 1
ATOM 2390 O O . LEU A 1 295 ? 4.926 15.797 33.906 1 89.19 295 LEU A O 1
ATOM 2394 N N . ILE A 1 296 ? 5.816 15.516 35.906 1 87.56 296 ILE A N 1
ATOM 2395 C CA . ILE A 1 296 ? 6.277 16.891 36 1 87.56 296 ILE A CA 1
ATOM 2396 C C . ILE A 1 296 ? 7.336 17.156 34.906 1 87.56 296 ILE A C 1
ATOM 2398 O O . ILE A 1 296 ? 7.344 18.234 34.281 1 87.56 296 ILE A O 1
ATOM 2402 N N . ARG A 1 297 ? 8.133 16.25 34.812 1 87.19 297 ARG A N 1
ATOM 2403 C CA . ARG A 1 297 ? 9.164 16.375 33.781 1 87.19 297 ARG A CA 1
ATOM 2404 C C . ARG A 1 297 ? 8.539 16.531 32.406 1 87.19 297 ARG A C 1
ATOM 2406 O O . ARG A 1 297 ? 8.984 17.344 31.594 1 87.19 297 ARG A O 1
ATOM 2413 N N . THR A 1 298 ? 7.559 15.734 32.156 1 90.38 298 THR A N 1
ATOM 2414 C CA . THR A 1 298 ? 6.863 15.797 30.859 1 90.38 298 THR A CA 1
ATOM 2415 C C . THR A 1 298 ? 6.199 17.156 30.672 1 90.38 298 THR A C 1
ATOM 2417 O O . THR A 1 298 ? 6.32 17.766 29.609 1 90.38 298 THR A O 1
ATOM 2420 N N . LEU A 1 299 ? 5.539 17.641 31.672 1 90.62 299 LEU A N 1
ATOM 2421 C CA . LEU A 1 299 ? 4.848 18.922 31.594 1 90.62 299 LEU A CA 1
ATOM 2422 C C . LEU A 1 299 ? 5.844 20.062 31.391 1 90.62 299 LEU A C 1
ATOM 2424 O O . LEU A 1 299 ? 5.582 21 30.625 1 90.62 299 LEU A O 1
ATOM 2428 N N . LEU A 1 300 ? 6.926 19.938 32.094 1 88.31 300 LEU A N 1
ATOM 2429 C CA . LEU A 1 300 ? 7.969 20.938 31.938 1 88.31 300 LEU A CA 1
ATOM 2430 C C . LEU A 1 300 ? 8.547 20.906 30.516 1 88.31 300 LEU A C 1
ATOM 2432 O O . LEU A 1 300 ? 8.797 21.953 29.922 1 88.31 300 LEU A O 1
ATOM 2436 N N . TYR A 1 301 ? 8.789 19.703 30.109 1 89.88 301 TYR A N 1
ATOM 2437 C CA . TYR A 1 301 ? 9.297 19.547 28.75 1 89.88 301 TYR A CA 1
ATOM 2438 C C . TYR A 1 301 ? 8.336 20.141 27.734 1 89.88 301 TYR A C 1
ATOM 2440 O O . TYR A 1 301 ? 8.75 20.859 26.812 1 89.88 301 TYR A O 1
ATOM 2448 N N . ILE A 1 302 ? 7.066 19.891 27.844 1 90.94 302 ILE A N 1
ATOM 2449 C CA . ILE A 1 302 ? 6.039 20.391 26.938 1 90.94 302 ILE A CA 1
ATOM 2450 C C . ILE A 1 302 ? 6.02 21.922 27 1 90.94 302 ILE A C 1
ATOM 2452 O O . ILE A 1 302 ? 5.914 22.578 25.953 1 90.94 302 ILE A O 1
ATOM 2456 N N . TYR A 1 303 ? 6.137 22.406 28.156 1 89 303 TYR A N 1
ATOM 2457 C CA . TYR A 1 303 ? 6.141 23.859 28.344 1 89 303 TYR A CA 1
ATOM 2458 C C . TYR A 1 303 ? 7.332 24.5 27.641 1 89 303 TYR A C 1
ATOM 2460 O O . TYR A 1 303 ? 7.176 25.484 26.922 1 89 303 TYR A O 1
ATOM 2468 N N . ILE A 1 304 ? 8.438 23.953 27.844 1 86.69 304 ILE A N 1
ATOM 2469 C CA . ILE A 1 304 ? 9.664 24.484 27.25 1 86.69 304 ILE A CA 1
ATOM 2470 C C . ILE A 1 304 ? 9.586 24.422 25.734 1 86.69 304 ILE A C 1
ATOM 2472 O O . ILE A 1 304 ? 9.938 25.391 25.047 1 86.69 304 ILE A O 1
ATOM 2476 N N . THR A 1 305 ? 9.125 23.328 25.25 1 87.12 305 THR A N 1
ATOM 2477 C CA . THR A 1 305 ? 9.055 23.156 23.812 1 87.12 305 THR A CA 1
ATOM 2478 C C . THR A 1 305 ? 7.98 24.078 23.203 1 87.12 305 THR A C 1
ATOM 2480 O O . THR A 1 305 ? 8.156 24.609 22.109 1 87.12 305 THR A O 1
ATOM 2483 N N . HIS A 1 306 ? 6.906 24.219 23.859 1 86.06 306 HIS A N 1
ATOM 2484 C CA . HIS A 1 306 ? 5.855 25.125 23.391 1 86.06 306 HIS A CA 1
ATOM 2485 C C . HIS A 1 306 ? 6.344 26.562 23.328 1 86.06 306 HIS A C 1
ATOM 2487 O O . HIS A 1 306 ? 6.066 27.281 22.375 1 86.06 306 HIS A O 1
ATOM 2493 N N . ARG A 1 307 ? 7.031 26.969 24.344 1 82.69 307 ARG A N 1
ATOM 2494 C CA . ARG A 1 307 ? 7.586 28.312 24.375 1 82.69 307 ARG A CA 1
ATOM 2495 C C . ARG A 1 307 ? 8.578 28.531 23.234 1 82.69 307 ARG A C 1
ATOM 2497 O O . ARG A 1 307 ? 8.609 29.594 22.641 1 82.69 307 ARG A O 1
ATOM 2504 N N . GLY A 1 308 ? 9.336 27.547 23.031 1 80.12 308 GLY A N 1
ATOM 2505 C CA . GLY A 1 308 ? 10.25 27.609 21.906 1 80.12 308 GLY A CA 1
ATOM 2506 C C . GLY A 1 308 ? 9.547 27.719 20.562 1 80.12 308 GLY A C 1
ATOM 2507 O O . GLY A 1 308 ? 9.984 28.469 19.688 1 80.12 308 GLY A O 1
ATOM 2508 N N . ASN A 1 309 ? 8.508 27.016 20.469 1 83.06 309 ASN A N 1
ATOM 2509 C CA . ASN A 1 309 ? 7.73 27.016 19.234 1 83.06 309 ASN A CA 1
ATOM 2510 C C . ASN A 1 309 ? 7.082 28.359 18.969 1 83.06 309 ASN A C 1
ATOM 2512 O O . ASN A 1 309 ? 7.027 28.828 17.828 1 83.06 309 ASN A O 1
ATOM 2516 N N . MET A 1 310 ? 6.672 29.078 19.938 1 80.5 310 MET A N 1
ATOM 2517 C CA . MET A 1 310 ? 5.961 30.344 19.812 1 80.5 310 MET A CA 1
ATOM 2518 C C . MET A 1 310 ? 6.934 31.484 19.547 1 80.5 310 MET A C 1
ATOM 2520 O O . MET A 1 310 ? 6.527 32.562 19.094 1 80.5 310 MET A O 1
ATOM 2524 N N . ARG A 1 311 ? 8.18 31.219 19.641 1 75.81 311 ARG A N 1
ATOM 2525 C CA . ARG A 1 311 ? 9.18 32.281 19.453 1 75.81 311 ARG A CA 1
ATOM 2526 C C . ARG A 1 311 ? 9.742 32.25 18.047 1 75.81 311 ARG A C 1
ATOM 2528 O O . ARG A 1 311 ? 10.539 33.094 17.672 1 75.81 311 ARG A O 1
ATOM 2535 N N . LEU A 1 312 ? 9.266 31.328 17.266 1 77.62 312 LEU A N 1
ATOM 2536 C CA . LEU A 1 312 ? 9.719 31.25 15.875 1 77.62 312 LEU A CA 1
ATOM 2537 C C . LEU A 1 312 ? 8.977 32.25 15 1 77.62 312 LEU A C 1
ATOM 2539 O O . LEU A 1 312 ? 8.195 31.875 14.125 1 77.62 312 LEU A O 1
ATOM 2543 N N . GLY A 1 313 ? 9.195 33.562 15.156 1 75.56 313 GLY A N 1
ATOM 2544 C CA . GLY A 1 313 ? 8.438 34.594 14.477 1 75.56 313 GLY A CA 1
ATOM 2545 C C . GLY A 1 313 ? 9.258 35.344 13.438 1 75.56 313 GLY A C 1
ATOM 2546 O O . GLY A 1 313 ? 8.781 36.312 12.852 1 75.56 313 GLY A O 1
ATOM 2547 N N . TYR A 1 314 ? 10.344 34.812 13.07 1 80.94 314 TYR A N 1
ATOM 2548 C CA . TYR A 1 314 ? 11.164 35.469 12.07 1 80.94 314 TYR A CA 1
ATOM 2549 C C . TYR A 1 314 ? 10.617 35.219 10.672 1 80.94 314 TYR A C 1
ATOM 2551 O O . TYR A 1 314 ? 9.961 34.219 10.422 1 80.94 314 TYR A O 1
ATOM 2559 N N . PHE A 1 315 ? 10.852 36.156 9.867 1 88.19 315 PHE A N 1
ATOM 2560 C CA . PHE A 1 315 ? 10.383 36.062 8.484 1 88.19 315 PHE A CA 1
ATOM 2561 C C . PHE A 1 315 ? 11.039 34.906 7.762 1 88.19 315 PHE A C 1
ATOM 2563 O O . PHE A 1 315 ? 12.234 34.656 7.918 1 88.19 315 PHE A O 1
ATOM 2570 N N . HIS A 1 316 ? 10.258 34.219 7.109 1 91.06 316 HIS A N 1
ATOM 2571 C CA . HIS A 1 316 ? 10.734 33.156 6.246 1 91.06 316 HIS A CA 1
ATOM 2572 C C . HIS A 1 316 ? 10.25 33.344 4.812 1 91.06 316 HIS A C 1
ATOM 2574 O O . HIS A 1 316 ? 9.109 33.719 4.586 1 91.06 316 HIS A O 1
ATOM 2580 N N . GLU A 1 317 ? 11.062 33 3.902 1 90.94 317 GLU A N 1
ATOM 2581 C CA . GLU A 1 317 ? 10.766 33.219 2.492 1 90.94 317 GLU A CA 1
ATOM 2582 C C . GLU A 1 317 ? 9.555 32.406 2.043 1 90.94 317 GLU A C 1
ATOM 2584 O O . GLU A 1 317 ? 8.836 32.812 1.123 1 90.94 317 GLU A O 1
ATOM 2589 N N . SER A 1 318 ? 9.312 31.328 2.719 1 93.75 318 SER A N 1
ATOM 2590 C CA . SER A 1 318 ? 8.219 30.438 2.322 1 93.75 318 SER A CA 1
ATOM 2591 C C . SER A 1 318 ? 7.012 30.625 3.232 1 93.75 318 SER A C 1
ATOM 2593 O O . SER A 1 318 ? 6.125 29.766 3.271 1 93.75 318 SER A O 1
ATOM 2595 N N . GLN A 1 319 ? 6.996 31.672 3.99 1 94.81 319 GLN A N 1
ATOM 2596 C CA . GLN A 1 319 ? 5.902 31.859 4.938 1 94.81 319 GLN A CA 1
ATOM 2597 C C . GLN A 1 319 ? 4.621 32.281 4.227 1 94.81 319 GLN A C 1
ATOM 2599 O O . GLN A 1 319 ? 4.676 32.875 3.143 1 94.81 319 GLN A O 1
ATOM 2604 N N . SER A 1 320 ? 3.506 31.906 4.77 1 94.75 320 SER A N 1
ATOM 2605 C CA . SER A 1 320 ? 2.189 32.344 4.312 1 94.75 320 SER A CA 1
ATOM 2606 C C . SER A 1 320 ? 1.239 32.562 5.488 1 94.75 320 SER A C 1
ATOM 2608 O O . SER A 1 320 ? 1.574 32.219 6.629 1 94.75 320 SER A O 1
ATOM 2610 N N . HIS A 1 321 ? 0.101 33.188 5.188 1 94.5 321 HIS A N 1
ATOM 2611 C CA . HIS A 1 321 ? -0.909 33.469 6.199 1 94.5 321 HIS A CA 1
ATOM 2612 C C . HIS A 1 321 ? -2.156 32.625 5.988 1 94.5 321 HIS A C 1
ATOM 2614 O O . HIS A 1 321 ? -2.465 32.25 4.859 1 94.5 321 HIS A O 1
ATOM 2620 N N . PRO A 1 322 ? -2.881 32.344 7.055 1 96.38 322 PRO A N 1
ATOM 2621 C CA . PRO A 1 322 ? -4.082 31.516 6.926 1 96.38 322 PRO A CA 1
ATOM 2622 C C . PRO A 1 322 ? -5.059 32.062 5.883 1 96.38 322 PRO A C 1
ATOM 2624 O O . PRO A 1 322 ? -5.766 31.281 5.23 1 96.38 322 PRO A O 1
ATOM 2627 N N . ASP A 1 323 ? -5.086 33.312 5.66 1 95.5 323 ASP A N 1
ATOM 2628 C CA . ASP A 1 323 ? -5.996 33.906 4.684 1 95.5 323 ASP A CA 1
ATOM 2629 C C . ASP A 1 323 ? -5.66 33.469 3.268 1 95.5 323 ASP A C 1
ATOM 2631 O O . ASP A 1 323 ? -6.527 33.469 2.389 1 95.5 323 ASP A O 1
ATOM 2635 N N . ASN A 1 324 ? -4.453 33.062 3.018 1 96.81 324 ASN A N 1
ATOM 2636 C CA . ASN A 1 324 ? -3.994 32.625 1.698 1 96.81 324 ASN A CA 1
ATOM 2637 C C . ASN A 1 324 ? -4.422 31.203 1.387 1 96.81 324 ASN A C 1
ATOM 2639 O O . ASN A 1 324 ? -4.496 30.812 0.221 1 96.81 324 ASN A O 1
ATOM 2643 N N . TRP A 1 325 ? -4.637 30.406 2.352 1 97.81 325 TRP A N 1
ATOM 2644 C CA . TRP A 1 325 ? -4.578 28.953 2.221 1 97.81 325 TRP A CA 1
ATOM 2645 C C . TRP A 1 325 ? -5.785 28.422 1.453 1 97.81 325 TRP A C 1
ATOM 2647 O O . TRP A 1 325 ? -5.633 27.672 0.484 1 97.81 325 TRP A O 1
ATOM 2657 N N . PRO A 1 326 ? -7.043 28.844 1.759 1 97.69 326 PRO A N 1
ATOM 2658 C CA . PRO A 1 326 ? -8.188 28.234 1.085 1 97.69 326 PRO A CA 1
ATOM 2659 C C . PRO A 1 326 ? -8.188 28.484 -0.421 1 97.69 326 PRO A C 1
ATOM 2661 O O . PRO A 1 326 ? -8.562 27.594 -1.196 1 97.69 326 PRO A O 1
ATOM 2664 N N . LEU A 1 327 ? -7.688 29.656 -0.796 1 96.38 327 LEU A N 1
ATOM 2665 C CA . LEU A 1 327 ? -7.711 30 -2.211 1 96.38 327 LEU A CA 1
ATOM 2666 C C . LEU A 1 327 ? -6.312 29.953 -2.811 1 96.38 327 LEU A C 1
ATOM 2668 O O . LEU A 1 327 ? -6.113 30.328 -3.967 1 96.38 327 LEU A O 1
ATOM 2672 N N . MET A 1 328 ? -5.402 29.5 -2.074 1 95.38 328 MET A N 1
ATOM 2673 C CA . MET A 1 328 ? -4.02 29.328 -2.516 1 95.38 328 MET A CA 1
ATOM 2674 C C . MET A 1 328 ? -3.498 30.609 -3.158 1 95.38 328 MET A C 1
ATOM 2676 O O . MET A 1 328 ? -3.039 30.594 -4.301 1 95.38 328 MET A O 1
ATOM 2680 N N . THR A 1 329 ? -3.469 31.672 -2.4 1 95.62 329 THR A N 1
ATOM 2681 C CA . THR A 1 329 ? -3.061 32.969 -2.93 1 95.62 329 THR A CA 1
ATOM 2682 C C . THR A 1 329 ? -1.679 33.344 -2.406 1 95.62 329 THR A C 1
ATOM 2684 O O . THR A 1 329 ? -1.258 34.5 -2.539 1 95.62 329 THR A O 1
ATOM 2687 N N . GLY A 1 330 ? -1.085 32.469 -1.725 1 93.56 330 GLY A N 1
ATOM 2688 C CA . GLY A 1 330 ? 0.232 32.719 -1.167 1 93.56 330 GLY A CA 1
ATOM 2689 C C . GLY A 1 330 ? 1.315 31.844 -1.755 1 93.56 330 GLY A C 1
ATOM 2690 O O . GLY A 1 330 ? 1.06 31.062 -2.684 1 93.56 330 GLY A O 1
ATOM 2691 N N . VAL A 1 331 ? 2.479 32 -1.151 1 92.31 331 VAL A N 1
ATOM 2692 C CA . VAL A 1 331 ? 3.654 31.281 -1.649 1 92.31 331 VAL A CA 1
ATOM 2693 C C . VAL A 1 331 ? 3.611 29.828 -1.195 1 92.31 331 VAL A C 1
ATOM 2695 O O . VAL A 1 331 ? 3.084 29.516 -0.124 1 92.31 331 VAL A O 1
ATOM 2698 N N . GLY A 1 332 ? 4.098 28.953 -2.082 1 92.56 332 GLY A N 1
ATOM 2699 C CA . GLY A 1 332 ? 4.352 27.594 -1.653 1 92.56 332 GLY A CA 1
ATOM 2700 C C . GLY A 1 332 ? 5.59 27.453 -0.787 1 92.56 332 GLY A C 1
ATOM 2701 O O . GLY A 1 332 ? 6.273 28.453 -0.517 1 92.56 332 GLY A O 1
ATOM 2702 N N . VAL A 1 333 ? 5.816 26.266 -0.299 1 94.75 333 VAL A N 1
ATOM 2703 C CA . VAL A 1 333 ? 6.996 26.031 0.527 1 94.75 333 VAL A CA 1
ATOM 2704 C C . VAL A 1 333 ? 8.109 25.422 -0.323 1 94.75 333 VAL A C 1
ATOM 2706 O O . VAL A 1 333 ? 7.91 24.391 -0.964 1 94.75 333 VAL A O 1
ATOM 2709 N N . PHE A 1 334 ? 9.281 26.031 -0.281 1 93.62 334 PHE A N 1
ATOM 2710 C CA . PHE A 1 334 ? 10.43 25.562 -1.041 1 93.62 334 PHE A CA 1
ATOM 2711 C C . PHE A 1 334 ? 11.109 24.406 -0.319 1 93.62 334 PHE A C 1
ATOM 2713 O O . PHE A 1 334 ? 11.531 24.547 0.83 1 93.62 334 PHE A O 1
ATOM 2720 N N . PHE A 1 335 ? 11.273 23.219 -1.086 1 93.69 335 PHE A N 1
ATOM 2721 C CA . PHE A 1 335 ? 11.797 22.031 -0.443 1 93.69 335 PHE A CA 1
ATOM 2722 C C . PHE A 1 335 ? 13.219 21.734 -0.91 1 93.69 335 PHE A C 1
ATOM 2724 O O . PHE A 1 335 ? 14.047 21.25 -0.139 1 93.69 335 PHE A O 1
ATOM 2731 N N . TYR A 1 336 ? 13.477 21.969 -2.137 1 92.06 336 TYR A N 1
ATOM 2732 C CA . TYR A 1 336 ? 14.711 21.453 -2.711 1 92.06 336 TYR A CA 1
ATOM 2733 C C . TYR A 1 336 ? 15.047 22.156 -4.02 1 92.06 336 TYR A C 1
ATOM 2735 O O . TYR A 1 336 ? 14.148 22.547 -4.773 1 92.06 336 TYR A O 1
ATOM 2743 N N . HIS A 1 337 ? 16.312 22.469 -4.215 1 90.56 337 HIS A N 1
ATOM 2744 C CA . HIS A 1 337 ? 16.797 22.969 -5.492 1 90.56 337 HIS A CA 1
ATOM 2745 C C . HIS A 1 337 ? 18.203 22.438 -5.793 1 90.56 337 HIS A C 1
ATOM 2747 O O . HIS A 1 337 ? 19.109 22.547 -4.957 1 90.56 337 HIS A O 1
ATOM 2753 N N . ASN A 1 338 ? 18.266 21.734 -6.938 1 88.19 338 ASN A N 1
ATOM 2754 C CA . ASN A 1 338 ? 19.562 21.25 -7.406 1 88.19 338 ASN A CA 1
ATOM 2755 C C . ASN A 1 338 ? 19.578 21.031 -8.914 1 88.19 338 ASN A C 1
ATOM 2757 O O . ASN A 1 338 ? 18.703 20.328 -9.445 1 88.19 338 ASN A O 1
ATOM 2761 N N . CYS A 1 339 ? 20.547 21.531 -9.625 1 82.31 339 CYS A N 1
ATOM 2762 C CA . CYS A 1 339 ? 20.781 21.312 -11.055 1 82.31 339 CYS A CA 1
ATOM 2763 C C . CYS A 1 339 ? 19.5 21.531 -11.859 1 82.31 339 CYS A C 1
ATOM 2765 O O . CYS A 1 339 ? 19.109 20.672 -12.648 1 82.31 339 CYS A O 1
ATOM 2767 N N . GLY A 1 340 ? 18.828 22.594 -11.578 1 85.19 340 GLY A N 1
ATOM 2768 C CA . GLY A 1 340 ? 17.672 22.969 -12.352 1 85.19 340 GLY A CA 1
ATOM 2769 C C . GLY A 1 340 ? 16.406 22.234 -11.922 1 85.19 340 GLY A C 1
ATOM 2770 O O . GLY A 1 340 ? 15.336 22.453 -12.492 1 85.19 340 GLY A O 1
ATOM 2771 N N . ARG A 1 341 ? 16.531 21.406 -10.969 1 90.81 341 ARG A N 1
ATOM 2772 C CA . ARG A 1 341 ? 15.359 20.703 -10.438 1 90.81 341 ARG A CA 1
ATOM 2773 C C . ARG A 1 341 ? 14.945 21.281 -9.086 1 90.81 341 ARG A C 1
ATOM 2775 O O . ARG A 1 341 ? 15.789 21.703 -8.297 1 90.81 341 ARG A O 1
ATOM 2782 N N . GLU A 1 342 ? 13.648 21.375 -8.938 1 94.56 342 GLU A N 1
ATOM 2783 C CA . GLU A 1 342 ? 13.133 21.969 -7.703 1 94.56 342 GLU A CA 1
ATOM 2784 C C . GLU A 1 342 ? 11.961 21.172 -7.156 1 94.56 342 GLU A C 1
ATOM 2786 O O . GLU A 1 342 ? 11.234 20.531 -7.918 1 94.56 342 GLU A O 1
ATOM 2791 N N . LEU A 1 343 ? 11.859 21.141 -5.859 1 95.94 343 LEU A N 1
ATOM 2792 C CA . LEU A 1 343 ? 10.695 20.594 -5.156 1 95.94 343 LEU A CA 1
ATOM 2793 C C . LEU A 1 343 ? 9.984 21.703 -4.375 1 95.94 343 LEU A C 1
ATOM 2795 O O . LEU A 1 343 ? 10.633 22.516 -3.709 1 95.94 343 LEU A O 1
ATOM 2799 N N . HIS A 1 344 ? 8.688 21.781 -4.566 1 94.94 344 HIS A N 1
ATOM 2800 C CA . HIS A 1 344 ? 7.852 22.75 -3.861 1 94.94 344 HIS A CA 1
ATOM 2801 C C . HIS A 1 344 ? 6.617 22.078 -3.266 1 94.94 344 HIS A C 1
ATOM 2803 O O . HIS A 1 344 ? 6.023 21.188 -3.893 1 94.94 344 HIS A O 1
ATOM 2809 N N . CYS A 1 345 ? 6.332 22.484 -2.07 1 95.94 345 CYS A N 1
ATOM 2810 C CA . CYS A 1 345 ? 5.02 22.156 -1.522 1 95.94 345 CYS A CA 1
ATOM 2811 C C . CYS A 1 345 ? 3.971 23.156 -1.973 1 95.94 345 CYS A C 1
ATOM 2813 O O . CYS A 1 345 ? 3.771 24.188 -1.319 1 95.94 345 CYS A O 1
ATOM 2815 N N . LEU A 1 346 ? 3.42 22.906 -3.07 1 95.81 346 LEU A N 1
ATOM 2816 C CA . LEU A 1 346 ? 2.346 23.688 -3.672 1 95.81 346 LEU A CA 1
ATOM 2817 C C . LEU A 1 346 ? 1.1 22.828 -3.877 1 95.81 346 LEU A C 1
ATOM 2819 O O . LEU A 1 346 ? 1.194 21.688 -4.332 1 95.81 346 LEU A O 1
ATOM 2823 N N . GLY A 1 347 ? -0.008 23.328 -3.549 1 96.94 347 GLY A N 1
ATOM 2824 C CA . GLY A 1 347 ? -1.229 22.547 -3.578 1 96.94 347 GLY A CA 1
ATOM 2825 C C . GLY A 1 347 ? -1.837 22.438 -4.965 1 96.94 347 GLY A C 1
ATOM 2826 O O . GLY A 1 347 ? -1.506 23.234 -5.855 1 96.94 347 GLY A O 1
ATOM 2827 N N . ASN A 1 348 ? -2.576 21.344 -5.188 1 98.19 348 ASN A N 1
ATOM 2828 C CA . ASN A 1 348 ? -3.463 21.281 -6.344 1 98.19 348 ASN A CA 1
ATOM 2829 C C . ASN A 1 348 ? -4.578 22.328 -6.242 1 98.19 348 ASN A C 1
ATOM 2831 O O . ASN A 1 348 ? -5.48 22.188 -5.414 1 98.19 348 ASN A O 1
ATOM 2835 N N . ILE A 1 349 ? -4.547 23.297 -7.109 1 97.75 349 ILE A N 1
ATOM 2836 C CA . ILE A 1 349 ? -5.414 24.469 -6.984 1 97.75 349 ILE A CA 1
ATOM 2837 C C . ILE A 1 349 ? -6.879 24.031 -7.039 1 97.75 349 ILE A C 1
ATOM 2839 O O . ILE A 1 349 ? -7.723 24.594 -6.336 1 97.75 349 ILE A O 1
ATOM 2843 N N . PHE A 1 350 ? -7.195 23.141 -7.855 1 98.56 350 PHE A N 1
ATOM 2844 C CA . PHE A 1 350 ? -8.578 22.703 -7.969 1 98.56 350 PHE A CA 1
ATOM 2845 C C . PHE A 1 350 ? -9.016 21.953 -6.715 1 98.56 350 PHE A C 1
ATOM 2847 O O . PHE A 1 350 ? -10.164 22.078 -6.277 1 98.56 350 PHE A O 1
ATOM 2854 N N . CYS A 1 351 ? -8.141 21.188 -6.137 1 98.75 351 CYS A N 1
ATOM 2855 C CA . CYS A 1 351 ? -8.469 20.516 -4.883 1 98.75 351 CYS A CA 1
ATOM 2856 C C . CYS A 1 351 ? -8.75 21.531 -3.781 1 98.75 351 CYS A C 1
ATOM 2858 O O . CYS A 1 351 ? -9.68 21.359 -2.994 1 98.75 351 CYS A O 1
ATOM 2860 N N . TYR A 1 352 ? -7.926 22.578 -3.689 1 98.5 352 TYR A N 1
ATOM 2861 C CA . TYR A 1 352 ? -8.125 23.641 -2.709 1 98.5 352 TYR A CA 1
ATOM 2862 C C . TYR A 1 352 ? -9.484 24.312 -2.902 1 98.5 352 TYR A C 1
ATOM 2864 O O . TYR A 1 352 ? -10.219 24.516 -1.938 1 98.5 352 TYR A O 1
ATOM 2872 N N . TYR A 1 353 ? -9.789 24.594 -4.16 1 98.62 353 TYR A N 1
ATOM 2873 C CA . TYR A 1 353 ? -11.07 25.234 -4.461 1 98.62 353 TYR A CA 1
ATOM 2874 C C . TYR A 1 353 ? -12.234 24.312 -4.117 1 98.62 353 TYR A C 1
ATOM 2876 O O . TYR A 1 353 ? -13.219 24.75 -3.523 1 98.62 353 TYR A O 1
ATOM 2884 N N . PHE A 1 354 ? -12.102 23.062 -4.555 1 98.81 354 PHE A N 1
ATOM 2885 C CA . PHE A 1 354 ? -13.164 22.094 -4.266 1 98.81 354 PHE A CA 1
ATOM 2886 C C . PHE A 1 354 ? -13.359 21.953 -2.764 1 98.81 354 PHE A C 1
ATOM 2888 O O . PHE A 1 354 ? -14.492 21.906 -2.279 1 98.81 354 PHE A O 1
ATOM 2895 N N . ALA A 1 355 ? -12.258 21.891 -2.021 1 98.81 355 ALA A N 1
ATOM 2896 C CA . ALA A 1 355 ? -12.336 21.781 -0.569 1 98.81 355 ALA A CA 1
ATOM 2897 C C . ALA A 1 355 ? -13.023 23 0.046 1 98.81 355 ALA A C 1
ATOM 2899 O O . ALA A 1 355 ? -13.836 22.859 0.964 1 98.81 355 ALA A O 1
ATOM 2900 N N . PHE A 1 356 ? -12.688 24.125 -0.455 1 98.69 356 PHE A N 1
ATOM 2901 C CA . PHE A 1 356 ? -13.289 25.359 0.055 1 98.69 356 PHE A CA 1
ATOM 2902 C C . PHE A 1 356 ? -14.773 25.422 -0.278 1 98.69 356 PHE A C 1
ATOM 2904 O O . PHE A 1 356 ? -15.586 25.812 0.558 1 98.69 356 PHE A O 1
ATOM 2911 N N . ILE A 1 357 ? -15.141 25.047 -1.5 1 98.62 357 ILE A N 1
ATOM 2912 C CA . ILE A 1 357 ? -16.547 24.953 -1.89 1 98.62 357 ILE A CA 1
ATOM 2913 C C . ILE A 1 357 ? -17.266 23.969 -0.971 1 98.62 357 ILE A C 1
ATOM 2915 O O . ILE A 1 357 ? -18.391 24.234 -0.546 1 98.62 357 ILE A O 1
ATOM 2919 N N . GLY A 1 358 ? -16.578 22.891 -0.716 1 98.62 358 GLY A N 1
ATOM 2920 C CA . GLY A 1 358 ? -17.156 21.906 0.204 1 98.62 358 GLY A CA 1
ATOM 2921 C C . GLY A 1 358 ? -17.438 22.484 1.579 1 98.62 358 GLY A C 1
ATOM 2922 O O . GLY A 1 358 ? -18.531 22.297 2.121 1 98.62 358 GLY A O 1
ATOM 2923 N N . TYR A 1 359 ? -16.516 23.219 2.123 1 98.44 359 TYR A N 1
ATOM 2924 C CA . TYR A 1 359 ? -16.688 23.844 3.43 1 98.44 359 TYR A CA 1
ATOM 2925 C C . TYR A 1 359 ? -17.828 24.859 3.412 1 98.44 359 TYR A C 1
ATOM 2927 O O . TYR A 1 359 ? -18.734 24.781 4.238 1 98.44 359 TYR A O 1
ATOM 2935 N N . LEU A 1 360 ? -17.859 25.75 2.41 1 98.25 360 LEU A N 1
ATOM 2936 C CA . LEU A 1 360 ? -18.875 26.812 2.328 1 98.25 360 LEU A CA 1
ATOM 2937 C C . LEU A 1 360 ? -20.266 26.219 2.158 1 98.25 360 LEU A C 1
ATOM 2939 O O . LEU A 1 360 ? -21.219 26.688 2.791 1 98.25 360 LEU A O 1
ATOM 2943 N N . SER A 1 361 ? -20.344 25.25 1.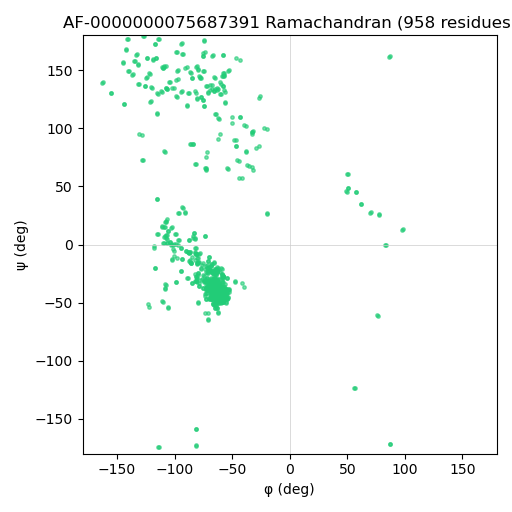305 1 98.19 361 SER A N 1
ATOM 2944 C CA . SER A 1 361 ? -21.656 24.641 1.056 1 98.19 361 SER A CA 1
ATOM 2945 C C . SER A 1 361 ? -22.203 23.984 2.314 1 98.19 361 SER A C 1
ATOM 2947 O O . SER A 1 361 ? -23.406 23.984 2.545 1 98.19 361 SER A O 1
ATOM 2949 N N . CYS A 1 362 ? -21.297 23.406 3.105 1 97.81 362 CYS A N 1
ATOM 2950 C CA . CYS A 1 362 ? -21.734 22.75 4.332 1 97.81 362 CYS A CA 1
ATOM 2951 C C . CYS A 1 362 ? -22.172 23.781 5.375 1 97.81 362 CYS A C 1
ATOM 2953 O O . CYS A 1 362 ? -23.062 23.516 6.18 1 97.81 362 CYS A O 1
ATOM 2955 N N . CYS A 1 363 ? -21.594 24.969 5.336 1 96.88 363 CYS A N 1
ATOM 2956 C CA . CYS A 1 363 ? -22 26.047 6.238 1 96.88 363 CYS A CA 1
ATOM 2957 C C . CYS A 1 363 ? -23.422 26.5 5.938 1 96.88 363 CYS A C 1
ATOM 2959 O O . CYS A 1 363 ? -24.141 26.938 6.836 1 96.88 363 CYS A O 1
ATOM 2961 N N . PHE A 1 364 ? -23.875 26.344 4.754 1 95.62 364 PHE A N 1
ATOM 2962 C CA . PHE A 1 364 ? -25.172 26.859 4.355 1 95.62 364 PHE A CA 1
ATOM 2963 C C . PHE A 1 364 ? -26.172 25.734 4.16 1 95.62 364 PHE A C 1
ATOM 2965 O O . PHE A 1 364 ? -27.234 25.938 3.543 1 95.62 364 PHE A O 1
ATOM 2972 N N . ALA A 1 365 ? -25.859 24.609 4.645 1 95.12 365 ALA A N 1
ATOM 2973 C CA . ALA A 1 365 ? -26.734 23.453 4.43 1 95.12 365 ALA A CA 1
ATOM 2974 C C . ALA A 1 365 ? -27.75 23.328 5.555 1 95.12 365 ALA A C 1
ATOM 2976 O O . ALA A 1 365 ? -28.281 22.234 5.793 1 95.12 365 ALA A O 1
ATOM 2977 N N . PHE A 1 366 ? -28.203 24.359 6.258 1 91.19 366 PHE A N 1
ATOM 2978 C CA . PHE A 1 366 ? -29.062 24.312 7.438 1 91.19 366 PHE A CA 1
ATOM 2979 C C . PHE A 1 366 ? -30.484 23.953 7.051 1 91.19 366 PHE A C 1
ATOM 2981 O O . PHE A 1 366 ? -31.25 23.453 7.875 1 91.19 366 PHE A O 1
ATOM 2988 N N . LYS A 1 367 ? -30.938 24.125 5.777 1 93.88 367 LYS A N 1
ATOM 2989 C CA . LYS A 1 367 ? -32.312 23.812 5.336 1 93.88 367 LYS A CA 1
ATOM 2990 C C . LYS A 1 367 ? -32.344 22.469 4.609 1 93.88 367 LYS A C 1
ATOM 2992 O O . LYS A 1 367 ? -33.406 22.047 4.145 1 93.88 367 LYS A O 1
ATOM 2997 N N . LYS A 1 368 ? -31.234 21.844 4.512 1 95.06 368 LYS A N 1
ATOM 2998 C CA . LYS A 1 368 ? -31.172 20.562 3.822 1 95.06 368 LYS A CA 1
ATOM 2999 C C . LYS A 1 368 ? -31.406 19.406 4.789 1 95.06 368 LYS A C 1
ATOM 3001 O O . LYS A 1 368 ? -31.172 19.531 5.992 1 95.06 368 LYS A O 1
ATOM 3006 N N . PRO A 1 369 ? -31.922 18.328 4.316 1 94.25 369 PRO A N 1
ATOM 3007 C CA . PRO A 1 369 ? -32.125 17.156 5.18 1 94.25 369 PRO A CA 1
ATOM 3008 C C . PRO A 1 369 ? -30.828 16.641 5.801 1 94.25 369 PRO A C 1
ATOM 3010 O O . PRO A 1 369 ? -30.859 16.047 6.879 1 94.25 369 PRO A O 1
ATOM 3013 N N . GLN A 1 370 ? -29.719 16.891 5.191 1 94.88 370 GLN A N 1
ATOM 3014 C CA . GLN A 1 370 ? -28.422 16.438 5.676 1 94.88 370 GLN A CA 1
ATOM 3015 C C . GLN A 1 370 ? -27.719 17.516 6.488 1 94.88 370 GLN A C 1
ATOM 3017 O O . GLN A 1 370 ? -26.484 17.594 6.5 1 94.88 370 GLN A O 1
ATOM 3022 N N . LYS A 1 371 ? -28.422 18.391 7.098 1 93.94 371 LYS A N 1
ATOM 3023 C CA . LYS A 1 371 ? -27.906 19.562 7.797 1 93.94 371 LYS A CA 1
ATOM 3024 C C . LYS A 1 371 ? -26.906 19.156 8.883 1 93.94 371 LYS A C 1
ATOM 3026 O O . LYS A 1 371 ? -25.906 19.844 9.102 1 93.94 371 LYS A O 1
ATOM 3031 N N . TRP A 1 372 ? -27.109 18.109 9.57 1 90.81 372 TRP A N 1
ATOM 3032 C CA . TRP A 1 372 ? 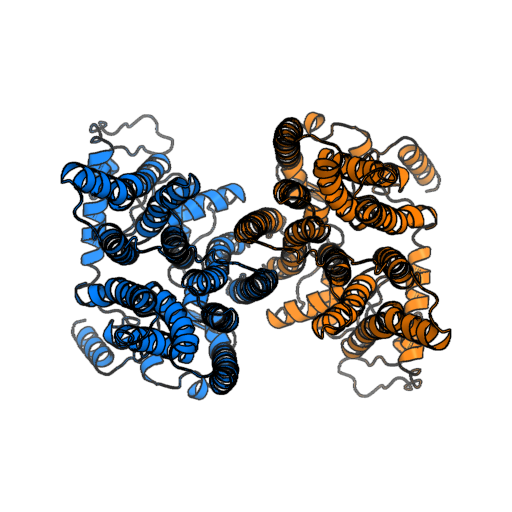-26.234 17.734 10.664 1 90.81 372 TRP A CA 1
ATOM 3033 C C . TRP A 1 372 ? -24.906 17.203 10.133 1 90.81 372 TRP A C 1
ATOM 3035 O O . TRP A 1 372 ? -23.844 17.484 10.688 1 90.81 372 TRP A O 1
ATOM 3045 N N . GLU A 1 373 ? -24.984 16.312 9.07 1 93.94 373 GLU A N 1
ATOM 3046 C CA . GLU A 1 373 ? -23.766 15.852 8.414 1 93.94 373 GLU A CA 1
ATOM 3047 C C . GLU A 1 373 ? -22.938 17.016 7.891 1 93.94 373 GLU A C 1
ATOM 3049 O O . GLU A 1 373 ? -21.703 17.031 8.031 1 93.94 373 GLU A O 1
ATOM 3054 N N . ALA A 1 374 ? -23.641 17.969 7.348 1 96.69 374 ALA A N 1
ATOM 3055 C CA . ALA A 1 374 ? -22.984 19.156 6.836 1 96.69 374 ALA A CA 1
ATOM 3056 C C . ALA A 1 374 ? -22.359 19.984 7.969 1 96.69 374 ALA A C 1
ATOM 3058 O O . ALA A 1 374 ? -21.266 20.516 7.836 1 96.69 374 ALA A O 1
ATOM 3059 N N . LEU A 1 375 ? -23.047 20.078 9.016 1 95.25 375 LEU A N 1
ATOM 3060 C CA . LEU A 1 375 ? -22.562 20.844 10.164 1 95.25 375 LEU A CA 1
ATOM 3061 C C . LEU A 1 375 ? -21.312 20.219 10.75 1 95.25 375 LEU A C 1
ATOM 3063 O O . LEU A 1 375 ? -20.406 20.938 11.211 1 95.25 375 LEU A O 1
ATOM 3067 N N . PHE A 1 376 ? -21.281 18.891 10.742 1 94.75 376 PHE A N 1
ATOM 3068 C CA . PHE A 1 376 ? -20.094 18.188 11.219 1 94.75 376 PHE A CA 1
ATOM 3069 C C . PHE A 1 376 ? -18.859 18.609 10.414 1 94.75 376 PHE A C 1
ATOM 3071 O O . PHE A 1 376 ? -17.797 18.844 10.984 1 94.75 376 PHE A O 1
ATOM 3078 N N . ILE A 1 377 ? -19 18.703 9.164 1 97.62 377 ILE A N 1
ATOM 3079 C CA . ILE A 1 377 ? -17.906 19.078 8.281 1 97.62 377 ILE A CA 1
ATOM 3080 C C . ILE A 1 377 ? -17.547 20.547 8.516 1 97.62 377 ILE A C 1
ATOM 3082 O O . ILE A 1 377 ? -16.359 20.875 8.633 1 97.62 377 ILE A O 1
ATOM 3086 N N . ALA A 1 378 ? -18.547 21.391 8.641 1 97.88 378 ALA A N 1
ATOM 3087 C CA . ALA A 1 378 ? -18.328 22.812 8.836 1 97.88 378 ALA A CA 1
ATOM 3088 C C . ALA A 1 378 ? -17.594 23.094 10.148 1 97.88 378 ALA A C 1
ATOM 3090 O O . ALA A 1 378 ? -16.672 23.891 10.195 1 97.88 378 ALA A O 1
ATOM 3091 N N . VAL A 1 379 ? -18.016 22.422 11.148 1 97 379 VAL A N 1
ATOM 3092 C CA . VAL A 1 379 ? -17.422 22.609 12.469 1 97 379 VAL A CA 1
ATOM 3093 C C . VAL A 1 379 ? -15.984 22.062 12.469 1 97 379 VAL A C 1
ATOM 3095 O O . VAL A 1 379 ? -15.07 22.719 12.977 1 97 379 VAL A O 1
ATOM 3098 N N . GLY A 1 380 ? -15.836 20.844 11.914 1 97.62 380 GLY A N 1
ATOM 3099 C CA . GLY A 1 380 ? -14.5 20.281 11.836 1 97.62 380 GLY A CA 1
ATOM 3100 C C . GLY A 1 380 ? -13.516 21.156 11.086 1 97.62 380 GLY A C 1
ATOM 3101 O O . GLY A 1 380 ? -12.398 21.375 11.555 1 97.62 380 GLY A O 1
ATOM 3102 N N . TYR A 1 381 ? -13.898 21.641 9.914 1 98.56 381 TYR A N 1
ATOM 3103 C CA . TYR A 1 381 ? -13.078 22.531 9.117 1 98.56 381 TYR A CA 1
ATOM 3104 C C . TYR A 1 381 ? -12.758 23.812 9.883 1 98.56 381 TYR A C 1
ATOM 3106 O O . TYR A 1 381 ? -11.602 24.234 9.945 1 98.56 381 TYR A O 1
ATOM 3114 N N . SER A 1 382 ? -13.711 24.406 10.547 1 98.31 382 SER A N 1
ATOM 3115 C CA . SER A 1 382 ? -13.57 25.703 11.211 1 98.31 382 SER A CA 1
ATOM 3116 C C . SER A 1 382 ? -12.625 25.609 12.398 1 98.31 382 SER A C 1
ATOM 3118 O O . SER A 1 382 ? -11.734 26.453 12.562 1 98.31 382 SER A O 1
ATOM 3120 N N . PHE A 1 383 ? -12.781 24.625 13.141 1 97.12 383 PHE A N 1
ATOM 3121 C CA . PHE A 1 383 ? -11.977 24.531 14.359 1 97.12 383 PHE A CA 1
ATOM 3122 C C . PHE A 1 383 ? -10.555 24.078 14.023 1 97.12 383 PHE A C 1
ATOM 3124 O O . PHE A 1 383 ? -9.641 24.266 14.828 1 97.12 383 PHE A O 1
ATOM 3131 N N . SER A 1 384 ? -10.375 23.453 12.883 1 97.88 384 SER A N 1
ATOM 3132 C CA . SER A 1 384 ? -9.023 23.078 12.453 1 97.88 384 SER A CA 1
ATOM 3133 C C . SER A 1 384 ? -8.352 24.219 11.695 1 97.88 384 SER A C 1
ATOM 3135 O O . SER A 1 384 ? -7.133 24.203 11.508 1 97.88 384 SER A O 1
ATOM 3137 N N . TYR A 1 385 ? -9.141 25.219 11.297 1 98.25 385 TYR A N 1
ATOM 3138 C CA . TYR A 1 385 ? -8.617 26.25 10.414 1 98.25 385 TYR A CA 1
ATOM 3139 C C . TYR A 1 385 ? -8.492 27.594 11.148 1 98.25 385 TYR A C 1
ATOM 3141 O O . TYR A 1 385 ? -7.41 28.188 11.18 1 98.25 385 TYR A O 1
ATOM 3149 N N . PHE A 1 386 ? -9.453 28.062 11.836 1 97.56 386 PHE A N 1
ATOM 3150 C CA . PHE A 1 386 ? -9.539 29.438 12.32 1 97.56 386 PHE A CA 1
ATOM 3151 C C . PHE A 1 386 ? -8.57 29.672 13.469 1 97.56 386 PHE A C 1
ATOM 3153 O O . PHE A 1 386 ? -8.062 30.781 13.641 1 97.56 386 PHE A O 1
ATOM 3160 N N . PRO A 1 387 ? -8.25 28.703 14.266 1 95.88 387 PRO A N 1
ATOM 3161 C CA . PRO A 1 387 ? -7.289 28.953 15.344 1 95.88 387 PRO A CA 1
ATOM 3162 C C . PRO A 1 387 ? -5.934 29.422 14.828 1 95.88 387 PRO A C 1
ATOM 3164 O O . PRO A 1 387 ? -5.172 30.047 15.562 1 95.88 387 PRO A O 1
ATOM 3167 N N . PHE A 1 388 ? -5.598 29.188 13.602 1 96 388 PHE A N 1
ATOM 3168 C CA . PHE A 1 388 ? -4.309 29.594 13.047 1 96 388 PHE A CA 1
ATOM 3169 C C . PHE A 1 388 ? -4.188 31.109 13.031 1 96 388 PHE A C 1
ATOM 3171 O O . PHE A 1 388 ? -3.078 31.656 13.023 1 96 388 PHE A O 1
ATOM 3178 N N . TYR A 1 389 ? -5.293 31.844 13.078 1 95.44 389 TYR A N 1
ATOM 3179 C CA . TYR A 1 389 ? -5.273 33.281 13.078 1 95.44 389 TYR A CA 1
ATOM 3180 C C . TYR A 1 389 ? -4.754 33.844 14.406 1 95.44 389 TYR A C 1
ATOM 3182 O O . TYR A 1 389 ? -4.344 35 14.5 1 95.44 389 TYR A O 1
ATOM 3190 N N . LEU A 1 390 ? -4.703 32.969 15.391 1 91.31 390 LEU A N 1
ATOM 3191 C CA . LEU A 1 390 ? -4.301 33.375 16.719 1 91.31 390 LEU A CA 1
ATOM 3192 C C . LEU A 1 390 ? -2.854 33 17 1 91.31 390 LEU A C 1
ATOM 3194 O O . LEU A 1 390 ? -2.303 33.344 18.047 1 91.31 390 LEU A O 1
ATOM 3198 N N . ILE A 1 391 ? -2.25 32.312 16.109 1 88.88 391 ILE A N 1
ATOM 3199 C CA . ILE A 1 391 ? -0.887 31.828 16.312 1 88.88 391 ILE A CA 1
ATOM 3200 C C . ILE A 1 391 ? 0.106 32.875 15.828 1 88.88 391 ILE A C 1
ATOM 3202 O O . ILE A 1 391 ? 0.101 33.281 14.656 1 88.88 391 ILE A O 1
ATOM 3206 N N . PRO A 1 392 ? 0.958 33.375 16.688 1 85.81 392 PRO A N 1
ATOM 3207 C CA . PRO A 1 392 ? 1.844 34.5 16.359 1 85.81 392 PRO A CA 1
ATOM 3208 C C . PRO A 1 392 ? 3.123 34.062 15.656 1 85.81 392 PRO A C 1
ATOM 3210 O O . PRO A 1 392 ? 3.941 34.875 15.266 1 85.81 392 PRO A O 1
ATOM 3213 N N . ARG A 1 393 ? 3.293 32.844 15.305 1 88.31 393 ARG A N 1
ATOM 3214 C CA . ARG A 1 393 ? 4.52 32.375 14.672 1 88.31 393 ARG A CA 1
ATOM 3215 C C . ARG A 1 393 ? 4.371 32.312 13.156 1 88.31 393 ARG A C 1
ATOM 3217 O O . ARG A 1 393 ? 3.266 32.469 12.633 1 88.31 393 ARG A O 1
ATOM 3224 N N . THR A 1 394 ? 5.527 32.188 12.539 1 91.56 394 THR A N 1
ATOM 3225 C CA . THR A 1 394 ? 5.555 32 11.094 1 91.56 394 THR A CA 1
ATOM 3226 C C . THR A 1 394 ? 4.793 30.734 10.695 1 91.56 394 THR A C 1
ATOM 3228 O O . THR A 1 394 ? 4.973 29.672 11.297 1 91.56 394 THR A O 1
ATOM 3231 N N . LEU A 1 395 ? 3.928 30.922 9.773 1 94.75 395 LEU A N 1
ATOM 3232 C CA . LEU A 1 395 ? 3.104 29.797 9.312 1 94.75 395 LEU A CA 1
ATOM 3233 C C . LEU A 1 395 ? 3.385 29.484 7.852 1 94.75 395 LEU A C 1
ATOM 3235 O O . LEU A 1 395 ? 3.977 30.297 7.133 1 94.75 395 LEU A O 1
ATOM 3239 N N . TYR A 1 396 ? 3.027 28.312 7.492 1 95.31 396 TYR A N 1
ATOM 3240 C CA . TYR A 1 396 ? 3.297 27.797 6.152 1 95.31 396 TYR A CA 1
ATOM 3241 C C . TYR A 1 396 ? 2.053 27.156 5.555 1 95.31 396 TYR A C 1
ATOM 3243 O O . TYR A 1 396 ? 1.122 26.797 6.281 1 95.31 396 TYR A O 1
ATOM 3251 N N . LEU A 1 397 ? 2.047 26.953 4.297 1 96.06 397 LEU A N 1
ATOM 3252 C CA . LEU A 1 397 ? 0.91 26.422 3.551 1 96.06 397 LEU A CA 1
ATOM 3253 C C . LEU A 1 397 ? 0.523 25.047 4.059 1 96.06 397 LEU A C 1
ATOM 3255 O O . LEU A 1 397 ? -0.662 24.703 4.109 1 96.06 397 LEU A O 1
ATOM 3259 N N . TYR A 1 398 ? 1.494 24.219 4.438 1 95.94 398 TYR A N 1
ATOM 3260 C CA . TYR A 1 398 ? 1.216 22.828 4.777 1 95.94 398 TYR A CA 1
ATOM 3261 C C . TYR A 1 398 ? 0.443 22.734 6.086 1 95.94 398 TYR A C 1
ATOM 3263 O O . TYR A 1 398 ? -0.102 21.672 6.418 1 95.94 398 TYR A O 1
ATOM 3271 N N . HIS A 1 399 ? 0.305 23.828 6.859 1 96.62 399 HIS A N 1
ATOM 3272 C CA . HIS A 1 399 ? -0.512 23.828 8.07 1 96.62 399 HIS A CA 1
ATOM 3273 C C . HIS A 1 399 ? -1.993 23.688 7.73 1 96.62 399 HIS A C 1
ATOM 3275 O O . HIS A 1 399 ? -2.799 23.328 8.594 1 96.62 399 HIS A O 1
ATOM 3281 N N . TYR A 1 400 ? -2.338 23.922 6.512 1 98 400 TYR A N 1
ATOM 3282 C CA . TYR A 1 400 ? -3.725 23.922 6.062 1 98 400 TYR A CA 1
ATOM 3283 C C . TYR A 1 400 ? -4.203 22.5 5.793 1 98 400 TYR A C 1
ATOM 3285 O O . TYR A 1 400 ? -5.379 22.266 5.504 1 98 400 TYR A O 1
ATOM 3293 N N . CYS A 1 401 ? -3.404 21.453 5.91 1 98.38 401 CYS A N 1
ATOM 3294 C CA . CYS A 1 401 ? -3.689 20.125 5.375 1 98.38 401 CYS A CA 1
ATOM 3295 C C . CYS A 1 401 ? -4.848 19.484 6.121 1 98.38 401 CYS A C 1
ATOM 3297 O O . CYS A 1 401 ? -5.684 18.797 5.516 1 98.38 401 CYS A O 1
ATOM 3299 N N . ILE A 1 402 ? -4.977 19.641 7.445 1 98.62 402 ILE A N 1
ATOM 3300 C CA . ILE A 1 402 ? -6.07 19.016 8.18 1 98.62 402 ILE A CA 1
ATOM 3301 C C . ILE A 1 402 ? -7.398 19.641 7.766 1 98.62 402 ILE A C 1
ATOM 3303 O O . ILE A 1 402 ? -8.32 18.938 7.344 1 98.62 402 ILE A O 1
ATOM 3307 N N . PRO A 1 403 ? -7.512 21.016 7.785 1 98.62 403 PRO A N 1
ATOM 3308 C CA . PRO A 1 403 ? -8.742 21.609 7.246 1 98.62 403 PRO A CA 1
ATOM 3309 C C . PRO A 1 403 ? -8.984 21.219 5.789 1 98.62 403 PRO A C 1
ATOM 3311 O O . PRO A 1 403 ? -10.133 21 5.387 1 98.62 403 PRO A O 1
ATOM 3314 N N . LEU A 1 404 ? -7.945 21.156 5.031 1 98.81 404 LEU A N 1
ATOM 3315 C CA . LEU A 1 404 ? -8.039 20.781 3.625 1 98.81 404 LEU A CA 1
ATOM 3316 C C . LEU A 1 404 ? -8.68 19.406 3.463 1 98.81 404 LEU A C 1
ATOM 3318 O O . LEU A 1 404 ? -9.578 19.234 2.633 1 98.81 404 LEU A O 1
ATOM 3322 N N . MET A 1 405 ? -8.25 18.406 4.219 1 98.88 405 MET A N 1
ATOM 3323 C CA . MET A 1 405 ? -8.797 17.062 4.148 1 98.88 405 MET A CA 1
ATOM 3324 C C . MET A 1 405 ? -10.273 17.062 4.527 1 98.88 405 MET A C 1
ATOM 3326 O O . MET A 1 405 ? -11.086 16.391 3.885 1 98.88 405 MET A O 1
ATOM 3330 N N . ILE A 1 406 ? -10.617 17.812 5.539 1 98.88 406 ILE A N 1
ATOM 3331 C CA . ILE A 1 406 ? -12.016 17.891 5.949 1 98.88 406 ILE A CA 1
ATOM 3332 C C . ILE A 1 406 ? -12.836 18.578 4.855 1 98.88 406 ILE A C 1
ATOM 3334 O O . ILE A 1 406 ? -13.969 18.172 4.57 1 98.88 406 ILE A O 1
ATOM 3338 N N . GLY A 1 407 ? -12.25 19.625 4.258 1 98.88 407 GLY A N 1
ATOM 3339 C CA . GLY A 1 407 ? -12.898 20.281 3.127 1 98.88 407 GLY A CA 1
ATOM 3340 C C . GLY A 1 407 ? -13.102 19.359 1.944 1 98.88 407 GLY A C 1
ATOM 3341 O O . GLY A 1 407 ? -14.117 19.438 1.255 1 98.88 407 GLY A O 1
ATOM 3342 N N . ILE A 1 408 ? -12.109 18.5 1.681 1 98.94 408 ILE A N 1
ATOM 3343 C CA . ILE A 1 408 ? -12.211 17.516 0.619 1 98.94 408 ILE A CA 1
ATOM 3344 C C . ILE A 1 408 ? -13.398 16.594 0.879 1 98.94 408 ILE A C 1
ATOM 3346 O O . ILE A 1 408 ? -14.172 16.297 -0.037 1 98.94 408 ILE A O 1
ATOM 3350 N N . VAL A 1 409 ? -13.555 16.156 2.1 1 98.88 409 VAL A N 1
ATOM 3351 C CA . VAL A 1 409 ? -14.719 15.375 2.492 1 98.88 409 VAL A CA 1
ATOM 3352 C C . VAL A 1 409 ? -15.992 16.188 2.268 1 98.88 409 VAL A C 1
ATOM 3354 O O . VAL A 1 409 ? -16.984 15.656 1.764 1 98.88 409 VAL A O 1
ATOM 3357 N N . GLY A 1 410 ? -15.945 17.484 2.582 1 98.81 410 GLY A N 1
ATOM 3358 C CA . GLY A 1 410 ? -17.062 18.375 2.371 1 98.81 410 GLY A CA 1
ATOM 3359 C C . GLY A 1 410 ? -17.469 18.484 0.913 1 98.81 410 GLY A C 1
ATOM 3360 O O . GLY A 1 410 ? -18.656 18.641 0.601 1 98.81 410 GLY A O 1
ATOM 3361 N N . TYR A 1 411 ? -16.469 18.453 0.055 1 98.88 411 TYR A N 1
ATOM 3362 C CA . TYR A 1 411 ? -16.781 18.516 -1.368 1 98.88 411 TYR A CA 1
ATOM 3363 C C . TYR A 1 411 ? -17.625 17.312 -1.8 1 98.88 411 TYR A C 1
ATOM 3365 O O . TYR A 1 411 ? -18.531 17.453 -2.629 1 98.88 411 TYR A O 1
ATOM 3373 N N . GLY A 1 412 ? -17.281 16.141 -1.311 1 98.75 412 GLY A N 1
ATOM 3374 C CA . GLY A 1 412 ? -18.141 15 -1.55 1 98.75 412 GLY A CA 1
ATOM 3375 C C . GLY A 1 412 ? -19.578 15.227 -1.096 1 98.75 412 GLY A C 1
ATOM 3376 O O . GLY A 1 412 ? -20.516 14.898 -1.816 1 98.75 412 GLY A O 1
ATOM 3377 N N . ALA A 1 413 ? -19.75 15.789 0.083 1 98.19 413 ALA A N 1
ATOM 3378 C CA . ALA A 1 413 ? -21.078 16.109 0.602 1 98.19 413 ALA A CA 1
ATOM 3379 C C . ALA A 1 413 ? -21.797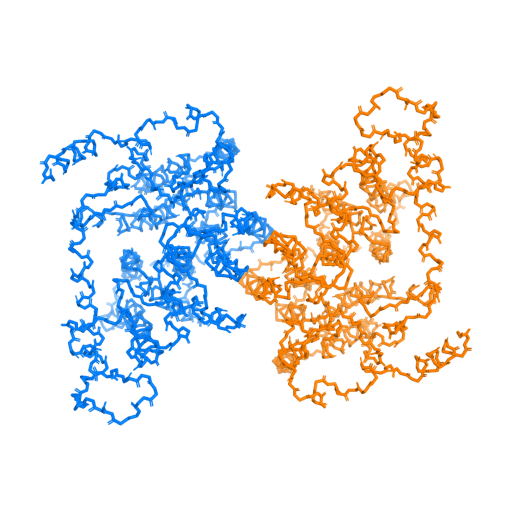 17.109 -0.307 1 98.19 413 ALA A C 1
ATOM 3381 O O . ALA A 1 413 ? -23 16.969 -0.564 1 98.19 413 ALA A O 1
ATOM 3382 N N . PHE A 1 414 ? -21.062 18.125 -0.755 1 98.38 414 PHE A N 1
ATOM 3383 C CA . PHE A 1 414 ? -21.609 19.125 -1.652 1 98.38 414 PHE A CA 1
ATOM 3384 C C . PHE A 1 414 ? -22.234 18.484 -2.885 1 98.38 414 PHE A C 1
ATOM 3386 O O . PHE A 1 414 ? -23.344 18.844 -3.293 1 98.38 414 PHE A O 1
ATOM 3393 N N . LEU A 1 415 ? -21.547 17.516 -3.482 1 98.56 415 LEU A N 1
ATOM 3394 C CA . LEU A 1 415 ? -22 16.859 -4.707 1 98.56 415 LEU A CA 1
ATOM 3395 C C . LEU A 1 415 ? -23.344 16.188 -4.5 1 98.56 415 LEU A C 1
ATOM 3397 O O . LEU A 1 415 ? -24.219 16.234 -5.375 1 98.56 415 LEU A O 1
ATOM 3401 N N . ASP A 1 416 ? -23.578 15.57 -3.33 1 97.5 416 ASP A N 1
ATOM 3402 C CA . ASP A 1 416 ? -24.797 14.828 -3.057 1 97.5 416 ASP A CA 1
ATOM 3403 C C . ASP A 1 416 ? -25.906 15.75 -2.562 1 97.5 416 ASP A C 1
ATOM 3405 O O . ASP A 1 416 ? -27.094 15.516 -2.836 1 97.5 416 ASP A O 1
ATOM 3409 N N . ILE A 1 417 ? -25.609 16.797 -1.844 1 97.31 417 ILE A N 1
ATOM 3410 C CA . ILE A 1 417 ? -26.594 17.656 -1.199 1 97.31 417 ILE A CA 1
ATOM 3411 C C . ILE A 1 417 ? -27.188 18.609 -2.227 1 97.31 417 ILE A C 1
ATOM 3413 O O . ILE A 1 417 ? -28.391 18.875 -2.209 1 97.31 417 ILE A O 1
ATOM 3417 N N . TYR A 1 418 ? -26.422 19.094 -3.195 1 97.25 418 TYR A N 1
ATOM 3418 C CA . TYR A 1 418 ? -26.875 20.266 -3.951 1 97.25 418 TYR A CA 1
ATOM 3419 C C . TYR A 1 418 ? -27.062 19.906 -5.422 1 97.25 418 TYR A C 1
ATOM 3421 O O . TYR A 1 418 ? -27.781 20.625 -6.145 1 97.25 418 TYR A O 1
ATOM 3429 N N . LEU A 1 419 ? -26.438 18.812 -5.918 1 97.56 419 LEU A N 1
ATOM 3430 C CA . LEU A 1 419 ? -26.453 18.578 -7.359 1 97.56 419 LEU A CA 1
ATOM 3431 C C . LEU A 1 419 ? -27.391 17.438 -7.715 1 97.56 419 LEU A C 1
ATOM 3433 O O . LEU A 1 419 ? -27.359 16.375 -7.07 1 97.56 419 LEU A O 1
ATOM 3437 N N . PRO A 1 420 ? -28.234 17.641 -8.75 1 96.44 420 PRO A N 1
ATOM 3438 C CA . PRO A 1 420 ? -29.031 16.531 -9.273 1 96.44 420 PRO A CA 1
ATOM 3439 C C . PRO A 1 420 ? -28.188 15.461 -9.945 1 96.44 420 PRO A C 1
ATOM 3441 O O . PRO A 1 420 ? -27.047 15.727 -10.344 1 96.44 420 PRO A O 1
ATOM 3444 N N . PRO A 1 421 ? -28.672 14.305 -10.148 1 93.69 421 PRO A N 1
ATOM 3445 C CA . PRO A 1 421 ? -27.891 13.141 -10.578 1 93.69 421 PRO A CA 1
ATOM 3446 C C . PRO A 1 421 ? -27.156 13.375 -11.891 1 93.69 421 PRO A C 1
ATOM 3448 O O . PRO A 1 421 ? -25.969 13.055 -12.008 1 93.69 421 PRO A O 1
ATOM 3451 N N . LYS A 1 422 ? -27.812 13.867 -12.93 1 93.69 422 LYS A N 1
ATOM 3452 C CA . LYS A 1 422 ? -27.156 14.07 -14.219 1 93.69 422 LYS A CA 1
ATOM 3453 C C . LYS A 1 422 ? -26.047 15.109 -14.117 1 93.69 422 LYS A C 1
ATOM 3455 O O . LYS A 1 422 ? -24.953 14.898 -14.617 1 93.69 422 LYS A O 1
ATOM 3460 N N . THR A 1 423 ? -26.375 16.266 -13.492 1 97.25 423 THR A N 1
ATOM 3461 C CA . THR A 1 423 ? -25.391 17.312 -13.297 1 97.25 423 THR A CA 1
ATOM 3462 C C . THR A 1 423 ? -24.25 16.828 -12.406 1 97.25 423 THR A C 1
ATOM 3464 O O . THR A 1 423 ? -23.094 17.172 -12.633 1 97.25 423 THR A O 1
ATOM 3467 N N . LYS A 1 424 ? -24.578 16.094 -11.414 1 97.62 424 LYS A N 1
ATOM 3468 C CA . LYS A 1 424 ? -23.578 15.523 -10.508 1 97.62 424 LYS A CA 1
ATOM 3469 C C . LYS A 1 424 ? -22.547 14.695 -11.266 1 97.62 424 LYS A C 1
ATOM 3471 O O . LYS A 1 424 ? -21.344 14.836 -11.039 1 97.62 424 LYS A O 1
ATOM 3476 N N . GLY A 1 425 ? -23.031 13.836 -12.203 1 97.25 425 GLY A N 1
ATOM 3477 C CA . GLY A 1 425 ? -22.141 13.016 -12.992 1 97.25 425 GLY A CA 1
ATOM 3478 C C . GLY A 1 425 ? -21.156 13.836 -13.812 1 97.25 425 GLY A C 1
ATOM 3479 O O . GLY A 1 425 ? -19.969 13.516 -13.859 1 97.25 425 GLY A O 1
ATOM 3480 N N . ILE A 1 426 ? -21.641 14.836 -14.406 1 97.88 426 ILE A N 1
ATOM 3481 C CA . ILE A 1 426 ? -20.812 15.703 -15.242 1 97.88 426 ILE A CA 1
ATOM 3482 C C . ILE A 1 426 ? -19.781 16.422 -14.375 1 97.88 426 ILE A C 1
ATOM 3484 O O . ILE A 1 426 ? -18.594 16.5 -14.734 1 97.88 426 ILE A O 1
ATOM 3488 N N . VAL A 1 427 ? -20.234 16.906 -13.242 1 98.5 427 VAL A N 1
ATOM 3489 C CA . VAL A 1 427 ? -19.375 17.672 -12.352 1 98.5 427 VAL A CA 1
ATOM 3490 C C . VAL A 1 427 ? -18.281 16.766 -11.789 1 98.5 427 VAL A C 1
ATOM 3492 O O . VAL A 1 427 ? -17.141 17.188 -11.633 1 98.5 427 VAL A O 1
ATOM 3495 N N . ILE A 1 428 ? -18.625 15.531 -11.484 1 98.62 428 ILE A N 1
ATOM 3496 C CA . ILE A 1 428 ? -17.656 14.57 -10.969 1 98.62 428 ILE A CA 1
ATOM 3497 C C . ILE A 1 428 ? -16.562 14.328 -12.008 1 98.62 428 ILE A C 1
ATOM 3499 O O . ILE A 1 428 ? -15.375 14.398 -11.695 1 98.62 428 ILE A O 1
ATOM 3503 N N . VAL A 1 429 ? -16.906 14.078 -13.25 1 98.19 429 VAL A N 1
ATOM 3504 C CA . VAL A 1 429 ? -15.961 13.797 -14.312 1 98.19 429 VAL A CA 1
ATOM 3505 C C . VAL A 1 429 ? -15.062 15.016 -14.539 1 98.19 429 VAL A C 1
ATOM 3507 O O . VAL A 1 429 ? -13.844 14.875 -14.68 1 98.19 429 VAL A O 1
ATOM 3510 N N . LEU A 1 430 ? -15.664 16.125 -14.539 1 98.56 430 LEU A N 1
ATOM 3511 C CA . LEU A 1 430 ? -14.906 17.359 -14.727 1 98.56 430 LEU A CA 1
ATOM 3512 C C . LEU A 1 430 ? -13.945 17.594 -13.562 1 98.56 430 LEU A C 1
ATOM 3514 O O . LEU A 1 430 ? -12.812 18.016 -13.766 1 98.56 430 LEU A O 1
ATOM 3518 N N . SER A 1 431 ? -14.422 17.391 -12.32 1 98.81 431 SER A N 1
ATOM 3519 C CA . SER A 1 431 ? -13.578 17.547 -11.141 1 98.81 431 SER A CA 1
ATOM 3520 C C . SER A 1 431 ? -12.359 16.641 -11.203 1 98.81 431 SER A C 1
ATOM 3522 O O . SER A 1 431 ? -11.234 17.078 -10.953 1 98.81 431 SER A O 1
ATOM 3524 N N . ILE A 1 432 ? -12.602 15.391 -11.539 1 98.69 432 ILE A N 1
ATOM 3525 C CA . ILE A 1 432 ? -11.516 14.414 -11.594 1 98.69 432 ILE A CA 1
ATOM 3526 C C . ILE A 1 432 ? -10.539 14.797 -12.695 1 98.69 432 ILE A C 1
ATOM 3528 O O . ILE A 1 432 ? -9.32 14.75 -12.5 1 98.69 432 ILE A O 1
ATOM 3532 N N . ALA A 1 433 ? -11.023 15.242 -13.844 1 98.69 433 ALA A N 1
ATOM 3533 C CA . ALA A 1 433 ? -10.172 15.656 -14.953 1 98.69 433 ALA A CA 1
ATOM 3534 C C . ALA A 1 433 ? -9.297 16.844 -14.562 1 98.69 433 ALA A C 1
ATOM 3536 O O . ALA A 1 433 ? -8.102 16.875 -14.875 1 98.69 433 ALA A O 1
ATOM 3537 N N . LEU A 1 434 ? -9.891 17.734 -13.859 1 98.69 434 LEU A N 1
ATOM 3538 C CA . LEU A 1 434 ? -9.156 18.922 -13.438 1 98.69 434 LEU A CA 1
ATOM 3539 C C . LEU A 1 434 ? -8.086 18.562 -12.414 1 98.69 434 LEU A C 1
ATOM 3541 O O . LEU A 1 434 ? -6.965 19.078 -12.469 1 98.69 434 LEU A O 1
ATOM 3545 N N . LEU A 1 435 ? -8.453 17.703 -11.492 1 98.75 435 LEU A N 1
ATOM 3546 C CA . LEU A 1 435 ? -7.512 17.266 -10.461 1 98.75 435 LEU A CA 1
ATOM 3547 C C . LEU A 1 435 ? -6.32 16.547 -11.086 1 98.75 435 LEU A C 1
ATOM 3549 O O . LEU A 1 435 ? -5.172 16.844 -10.742 1 98.75 435 LEU A O 1
ATOM 3553 N N . VAL A 1 436 ? -6.578 15.641 -11.984 1 98.44 436 VAL A N 1
ATOM 3554 C CA . VAL A 1 436 ? -5.531 14.852 -12.625 1 98.44 436 VAL A CA 1
ATOM 3555 C C . VAL A 1 436 ? -4.676 15.75 -13.508 1 98.44 436 VAL A C 1
ATOM 3557 O O . VAL A 1 436 ? -3.449 15.633 -13.531 1 98.44 436 VAL A O 1
ATOM 3560 N N . TYR A 1 437 ? -5.312 16.656 -14.211 1 97.88 437 TYR A N 1
ATOM 3561 C CA . TYR A 1 437 ? -4.594 17.562 -15.094 1 97.88 437 TYR A CA 1
ATOM 3562 C C . TYR A 1 437 ? -3.621 18.438 -14.305 1 97.88 437 TYR A C 1
ATOM 3564 O O . TYR A 1 437 ? -2.451 18.562 -14.68 1 97.88 437 TYR A O 1
ATOM 3572 N N . PHE A 1 438 ? -4.117 19.031 -13.281 1 98 438 PHE A N 1
ATOM 3573 C CA . PHE A 1 438 ? -3.248 19.938 -12.531 1 98 438 PHE A CA 1
ATOM 3574 C C . PHE A 1 438 ? -2.139 19.156 -11.828 1 98 438 PHE A C 1
ATOM 3576 O O . PHE A 1 438 ? -1.015 19.641 -11.703 1 98 438 PHE A O 1
ATOM 3583 N N . TYR A 1 439 ? -2.477 18 -11.328 1 97.94 439 TYR A N 1
ATOM 3584 C CA . TYR A 1 439 ? -1.434 17.141 -10.781 1 97.94 439 TYR A CA 1
ATOM 3585 C C . TYR A 1 439 ? -0.346 16.875 -11.82 1 97.94 439 TYR A C 1
ATOM 3587 O O . TYR A 1 439 ? 0.845 16.984 -11.516 1 97.94 439 TYR A O 1
ATOM 3595 N N . TRP A 1 440 ? -0.817 16.5 -12.961 1 96.69 440 TRP A N 1
ATOM 3596 C CA . TRP A 1 440 ? 0.139 16.266 -14.039 1 96.69 440 TRP A CA 1
ATOM 3597 C C . TRP A 1 440 ? 0.969 17.516 -14.312 1 96.69 440 TRP A C 1
ATOM 3599 O O . TRP A 1 440 ? 2.188 17.438 -14.477 1 96.69 440 TRP A O 1
ATOM 3609 N N . LEU A 1 441 ? 0.398 18.656 -14.312 1 96.56 441 LEU A N 1
ATOM 3610 C CA . LEU A 1 441 ? 1.042 19.922 -14.641 1 96.56 441 LEU A CA 1
ATOM 3611 C C . LEU A 1 441 ? 2.131 20.25 -13.633 1 96.56 441 LEU A C 1
ATOM 3613 O O . LEU A 1 441 ? 3.211 20.719 -14 1 96.56 441 LEU A O 1
ATOM 3617 N N . ILE A 1 442 ? 1.869 19.984 -12.367 1 96.06 442 ILE A N 1
ATOM 3618 C CA . ILE A 1 442 ? 2.824 20.453 -11.367 1 96.06 442 ILE A CA 1
ATOM 3619 C C . ILE A 1 442 ? 3.611 19.266 -10.812 1 96.06 442 ILE A C 1
ATOM 3621 O O . ILE A 1 442 ? 4.43 19.422 -9.906 1 96.06 442 ILE A O 1
ATOM 3625 N N . SER A 1 443 ? 3.494 18.078 -11.359 1 95.12 443 SER A N 1
ATOM 3626 C CA . SER A 1 443 ? 4.16 16.859 -10.898 1 95.12 443 SER A CA 1
ATOM 3627 C C . SER A 1 443 ? 5.68 17.031 -10.906 1 95.12 443 SER A C 1
ATOM 3629 O O . SER A 1 443 ? 6.375 16.453 -10.07 1 95.12 443 SER A O 1
ATOM 3631 N N . PRO A 1 444 ? 6.305 17.828 -11.82 1 94.88 444 PRO A N 1
ATOM 3632 C CA . PRO A 1 444 ? 7.754 18.047 -11.75 1 94.88 444 PRO A CA 1
ATOM 3633 C C . PRO A 1 444 ? 8.195 18.641 -10.422 1 94.88 444 PRO A C 1
ATOM 3635 O O . PRO A 1 444 ? 9.305 18.359 -9.945 1 94.88 444 PRO A O 1
ATOM 3638 N N . LEU A 1 445 ? 7.324 19.406 -9.758 1 95.5 445 LEU A N 1
ATOM 3639 C CA . LEU A 1 445 ? 7.645 20.031 -8.484 1 95.5 445 LEU A CA 1
ATOM 3640 C C . LEU A 1 445 ? 7.523 19.047 -7.336 1 95.5 445 LEU A C 1
ATOM 3642 O O . LEU A 1 445 ? 8 19.312 -6.23 1 95.5 445 LEU A O 1
ATOM 3646 N N . ILE A 1 446 ? 6.938 17.906 -7.609 1 96.06 446 ILE A N 1
ATOM 3647 C CA . ILE A 1 446 ? 6.715 16.906 -6.578 1 96.06 446 ILE A CA 1
ATOM 3648 C C . ILE A 1 446 ? 7.801 15.836 -6.656 1 96.06 446 ILE A C 1
ATOM 3650 O O . ILE A 1 446 ? 8.25 15.32 -5.629 1 96.06 446 ILE A O 1
ATOM 3654 N N . TYR A 1 447 ? 8.312 15.539 -7.879 1 94.94 447 TYR A N 1
ATOM 3655 C CA . TYR A 1 447 ? 9.203 14.406 -8.078 1 94.94 447 TYR A CA 1
ATOM 3656 C C . TYR A 1 447 ? 10.594 14.875 -8.492 1 94.94 447 TYR A C 1
ATOM 3658 O O . TYR A 1 447 ? 11.453 14.062 -8.852 1 94.94 447 TYR A O 1
ATOM 3666 N N . ALA A 1 448 ? 10.852 16.203 -8.43 1 94.38 448 ALA A N 1
ATOM 3667 C CA . ALA A 1 448 ? 12.133 16.781 -8.836 1 94.38 448 ALA A CA 1
ATOM 3668 C C . ALA A 1 448 ? 12.461 16.438 -10.281 1 94.38 448 ALA A C 1
ATOM 3670 O O . ALA A 1 448 ? 13.555 15.938 -10.578 1 94.38 448 ALA A O 1
ATOM 3671 N N . LEU A 1 449 ? 11.477 16.578 -11.156 1 92.5 449 LEU A N 1
ATOM 3672 C CA . LEU A 1 449 ? 11.641 16.422 -12.594 1 92.5 449 LEU A CA 1
ATOM 3673 C C . LEU A 1 449 ? 11.945 17.75 -13.266 1 92.5 449 LEU A C 1
ATOM 3675 O O . LEU A 1 449 ? 11.797 18.812 -12.648 1 92.5 449 LEU A O 1
ATOM 3679 N N . PRO A 1 450 ? 12.445 17.688 -14.523 1 90.88 450 PRO A N 1
ATOM 3680 C CA . PRO A 1 450 ? 12.609 18.953 -15.234 1 90.88 450 PRO A CA 1
ATOM 3681 C C . PRO A 1 450 ? 11.305 19.734 -15.367 1 90.88 450 PRO A C 1
ATOM 3683 O O . PRO A 1 450 ? 10.258 19.141 -15.656 1 90.88 450 PRO A O 1
ATOM 3686 N N . LEU A 1 451 ? 11.414 21.031 -15.133 1 92.5 451 LEU A N 1
ATOM 3687 C CA . LEU A 1 451 ? 10.219 21.875 -15.148 1 92.5 451 LEU A CA 1
ATOM 3688 C C . LEU A 1 451 ? 9.609 21.922 -16.547 1 92.5 451 LEU A C 1
ATOM 3690 O O . LEU A 1 451 ? 10.336 21.859 -17.547 1 92.5 451 LEU A O 1
ATOM 3694 N N . ARG A 1 452 ? 8.359 21.953 -16.516 1 92.38 452 ARG A N 1
ATOM 3695 C CA . ARG A 1 452 ? 7.633 22.234 -17.75 1 92.38 452 ARG A CA 1
ATOM 3696 C C . ARG A 1 452 ? 7.582 23.734 -18.031 1 92.38 452 ARG A C 1
ATOM 3698 O O . ARG A 1 452 ? 8.469 24.484 -17.594 1 92.38 452 ARG A O 1
ATOM 3705 N N . ASP A 1 453 ? 6.652 24.219 -18.828 1 92.31 453 ASP A N 1
ATOM 3706 C CA . ASP A 1 453 ? 6.449 25.656 -19.016 1 92.31 453 ASP A CA 1
ATOM 3707 C C . ASP A 1 453 ? 6.059 26.328 -17.703 1 92.31 453 ASP A C 1
ATOM 3709 O O . ASP A 1 453 ? 4.934 26.172 -17.234 1 92.31 453 ASP A O 1
ATOM 3713 N N . GLU A 1 454 ? 6.922 27.078 -17.172 1 90.56 454 GLU A N 1
ATOM 3714 C CA . GLU A 1 454 ? 6.742 27.703 -15.852 1 90.56 454 GLU A CA 1
ATOM 3715 C C . GLU A 1 454 ? 5.504 28.594 -15.828 1 90.56 454 GLU A C 1
ATOM 3717 O O . GLU A 1 454 ? 4.844 28.719 -14.797 1 90.56 454 GLU A O 1
ATOM 3722 N N . ARG A 1 455 ? 5.23 29.266 -16.969 1 90.31 455 ARG A N 1
ATOM 3723 C CA . ARG A 1 455 ? 4.066 30.141 -17.031 1 90.31 455 ARG A CA 1
ATOM 3724 C C . ARG A 1 455 ? 2.775 29.344 -16.844 1 90.31 455 ARG A C 1
ATOM 3726 O O . ARG A 1 455 ? 1.819 29.844 -16.234 1 90.31 455 ARG A O 1
ATOM 3733 N N . LYS A 1 456 ? 2.869 28.141 -17.312 1 91.38 456 LYS A N 1
ATOM 3734 C CA . LYS A 1 456 ? 1.695 27.281 -17.188 1 91.38 456 LYS A CA 1
ATOM 3735 C C . LYS A 1 456 ? 1.631 26.641 -15.805 1 91.38 456 LYS A C 1
ATOM 3737 O O . LYS A 1 456 ? 0.546 26.453 -15.25 1 91.38 456 LYS A O 1
ATOM 3742 N N . MET A 1 457 ? 2.766 26.375 -15.203 1 93.19 457 MET A N 1
ATOM 3743 C CA . MET A 1 457 ? 2.828 25.703 -13.914 1 93.19 457 MET A CA 1
ATOM 3744 C C . MET A 1 457 ? 2.441 26.656 -12.781 1 93.19 457 MET A C 1
ATOM 3746 O O . MET A 1 457 ? 1.754 26.266 -11.844 1 93.19 457 MET A O 1
ATOM 3750 N N . PHE A 1 458 ? 2.875 27.891 -12.969 1 92.62 458 PHE A N 1
ATOM 3751 C CA . PHE A 1 458 ? 2.588 28.922 -11.969 1 92.62 458 PHE A CA 1
ATOM 3752 C C . PHE A 1 458 ? 1.569 29.922 -12.5 1 92.62 458 PHE A C 1
ATOM 3754 O O . PHE A 1 458 ? 1.913 31.062 -12.789 1 92.62 458 PHE A O 1
ATOM 3761 N N . TRP A 1 459 ? 0.273 29.469 -12.406 1 88.44 459 TRP A N 1
ATOM 3762 C CA . TRP A 1 459 ? -0.85 30.266 -12.891 1 88.44 459 TRP A CA 1
ATOM 3763 C C . TRP A 1 459 ? -0.895 31.609 -12.188 1 88.44 459 TRP A C 1
ATOM 3765 O O . TRP A 1 459 ? -1.392 32.594 -12.75 1 88.44 459 TRP A O 1
ATOM 3775 N N . ASP A 1 460 ? -0.497 31.688 -11 1 90.56 460 ASP A N 1
ATOM 3776 C CA . ASP A 1 460 ? -0.454 32.875 -10.141 1 90.56 460 ASP A CA 1
ATOM 3777 C C . ASP A 1 460 ? 0.969 33.156 -9.664 1 90.56 460 ASP A C 1
ATOM 3779 O O . ASP A 1 460 ? 1.604 32.281 -9.047 1 90.56 460 ASP A O 1
ATOM 3783 N N . SER A 1 461 ? 1.444 34.312 -9.953 1 91 461 SER A N 1
ATOM 3784 C CA . SER A 1 461 ? 2.812 34.656 -9.594 1 91 461 SER A CA 1
ATOM 3785 C C . SER A 1 461 ? 3.014 34.656 -8.086 1 91 461 SER A C 1
ATOM 3787 O O . SER A 1 461 ? 4.137 34.469 -7.605 1 91 461 SER A O 1
ATOM 3789 N N . ALA A 1 462 ? 1.941 34.812 -7.375 1 92.94 462 ALA A N 1
ATOM 3790 C CA . ALA A 1 462 ? 2.02 34.812 -5.914 1 92.94 462 ALA A CA 1
ATOM 3791 C C . ALA A 1 462 ? 2.502 33.469 -5.395 1 92.94 462 ALA A C 1
ATOM 3793 O O . ALA A 1 462 ? 3.059 33.375 -4.297 1 92.94 462 ALA A O 1
ATOM 3794 N N . TRP A 1 463 ? 2.332 32.438 -6.176 1 94.69 463 TRP A N 1
ATOM 3795 C CA . TRP A 1 463 ? 2.719 31.078 -5.754 1 94.69 463 TRP A CA 1
ATOM 3796 C C . TRP A 1 463 ? 4.234 30.953 -5.652 1 94.69 463 TRP A C 1
ATOM 3798 O O . TRP A 1 463 ? 4.75 30.141 -4.895 1 94.69 463 TRP A O 1
ATOM 3808 N N . ARG A 1 464 ? 4.922 31.844 -6.395 1 89.5 464 ARG A N 1
ATOM 3809 C CA . ARG A 1 464 ? 6.379 31.812 -6.406 1 89.5 464 ARG A CA 1
ATOM 3810 C C . ARG A 1 464 ? 6.965 32.969 -5.629 1 89.5 464 ARG A C 1
ATOM 3812 O O . ARG A 1 464 ? 7.992 32.844 -4.961 1 89.5 464 ARG A O 1
ATOM 3819 N N . PHE A 1 465 ? 6.238 34.125 -5.711 1 90.25 465 PHE A N 1
ATOM 3820 C CA . PHE A 1 465 ? 6.883 35.312 -5.219 1 90.25 465 PHE A CA 1
ATOM 3821 C C . PHE A 1 465 ? 6.105 35.906 -4.043 1 90.25 465 PHE A C 1
ATOM 3823 O O . PHE A 1 465 ? 6.527 36.906 -3.445 1 90.25 465 PHE A O 1
ATOM 3830 N N . GLY A 1 466 ? 5.027 35.312 -3.695 1 92.19 466 GLY A N 1
ATOM 3831 C CA . GLY A 1 466 ? 4.238 35.812 -2.566 1 92.19 466 GLY A CA 1
ATOM 3832 C C . GLY A 1 466 ? 3.252 36.875 -2.943 1 92.19 466 GLY A C 1
ATOM 3833 O O . GLY A 1 466 ? 3.389 37.531 -3.992 1 92.19 466 GLY A O 1
ATOM 3834 N N . ASP A 1 467 ? 2.316 37.062 -2.084 1 92.62 467 ASP A N 1
ATOM 3835 C CA . ASP A 1 467 ? 1.345 38.125 -2.289 1 92.62 467 ASP A CA 1
ATOM 3836 C C . ASP A 1 467 ? 1.906 39.469 -1.834 1 92.62 467 ASP A C 1
ATOM 3838 O O . ASP A 1 467 ? 3.092 39.594 -1.519 1 92.62 467 ASP A O 1
ATOM 3842 N N . LYS A 1 468 ? 1.06 40.5 -1.843 1 91.88 468 LYS A N 1
ATOM 3843 C CA . LYS A 1 468 ? 1.503 41.844 -1.51 1 91.88 468 LYS A CA 1
ATOM 3844 C C . LYS A 1 468 ? 2.035 41.906 -0.082 1 91.88 468 LYS A C 1
ATOM 3846 O O . LYS A 1 468 ? 3.066 42.531 0.173 1 91.88 468 LYS A O 1
ATOM 3851 N N . ARG A 1 469 ? 1.324 41.344 0.788 1 91.69 469 ARG A N 1
ATOM 3852 C CA . ARG A 1 469 ? 1.738 41.312 2.188 1 91.69 469 ARG A CA 1
ATOM 3853 C C . ARG A 1 469 ? 3.09 40.656 2.352 1 91.69 469 ARG A C 1
ATOM 3855 O O . ARG A 1 469 ? 3.959 41.125 3.072 1 91.69 469 ARG A O 1
ATOM 3862 N N . HIS A 1 470 ? 3.246 39.531 1.782 1 93.12 470 HIS A N 1
ATOM 3863 C CA . HIS A 1 470 ? 4.492 38.781 1.836 1 93.12 470 HIS A CA 1
ATOM 3864 C C . HIS A 1 470 ? 5.656 39.594 1.287 1 93.12 470 HIS A C 1
ATOM 3866 O O . HIS A 1 470 ? 6.742 39.594 1.872 1 93.12 470 HIS A O 1
ATOM 3872 N N . ARG A 1 471 ? 5.473 40.281 0.202 1 91.88 471 ARG A N 1
ATOM 3873 C CA . ARG A 1 471 ? 6.523 41.062 -0.42 1 91.88 471 ARG A CA 1
ATOM 3874 C C . ARG A 1 471 ? 6.91 42.25 0.465 1 91.88 471 ARG A C 1
ATOM 3876 O O . ARG A 1 471 ? 8.086 42.594 0.546 1 91.88 471 ARG A O 1
ATOM 3883 N N . LEU A 1 472 ? 5.918 42.75 1.031 1 91.69 472 LEU A N 1
ATOM 3884 C CA . LEU A 1 472 ? 6.18 43.844 1.947 1 91.69 472 LEU A CA 1
ATOM 3885 C C . LEU A 1 472 ? 6.996 43.375 3.145 1 91.69 472 LEU A C 1
ATOM 3887 O O . LEU A 1 472 ? 7.961 44.062 3.543 1 91.69 472 LEU A O 1
ATOM 3891 N N . GLU A 1 473 ? 6.555 42.344 3.736 1 91.06 473 GLU A N 1
ATOM 3892 C CA . GLU A 1 473 ? 7.281 41.781 4.879 1 91.06 473 GLU A CA 1
ATOM 3893 C C . GLU A 1 473 ? 8.703 41.406 4.496 1 91.06 473 GLU A C 1
ATOM 3895 O O . GLU A 1 473 ? 9.633 41.562 5.297 1 91.06 473 GLU A O 1
ATOM 3900 N N . LYS A 1 474 ? 8.836 40.906 3.336 1 90.56 474 LYS A N 1
ATOM 3901 C CA . LYS A 1 474 ? 10.156 40.531 2.83 1 90.56 474 LYS A CA 1
ATOM 3902 C C . LYS A 1 474 ? 11.047 41.75 2.707 1 90.56 474 LYS A C 1
ATOM 3904 O O . LYS A 1 474 ? 12.227 41.719 3.072 1 90.56 474 LYS A O 1
ATOM 3909 N N . SER A 1 475 ? 10.523 42.812 2.225 1 90.31 475 SER A N 1
ATOM 3910 C CA . SER A 1 475 ? 11.273 44.062 2.066 1 90.31 475 SER A CA 1
ATOM 3911 C C . SER A 1 475 ? 11.664 44.625 3.42 1 90.31 475 SER A C 1
ATOM 3913 O O . SER A 1 475 ? 12.781 45.156 3.586 1 90.31 475 SER A O 1
ATOM 3915 N N . LEU A 1 476 ? 10.773 44.562 4.34 1 88.5 476 LEU A N 1
ATOM 3916 C CA . LEU A 1 476 ? 11.039 45.094 5.676 1 88.5 476 LEU A CA 1
ATOM 3917 C C . LEU A 1 476 ? 12.117 44.281 6.375 1 88.5 476 LEU A C 1
ATOM 3919 O O . LEU A 1 476 ? 12.93 44.812 7.117 1 88.5 476 LEU A O 1
ATOM 3923 N N . ASN A 1 477 ? 12.031 43.031 6.168 1 86.25 477 ASN A N 1
ATOM 3924 C CA . ASN A 1 477 ? 13.039 42.156 6.762 1 86.25 477 ASN A CA 1
ATOM 3925 C C . ASN A 1 477 ? 14.422 42.438 6.188 1 86.25 477 ASN A C 1
ATOM 3927 O O . ASN A 1 477 ? 15.422 42.312 6.898 1 86.25 477 ASN A O 1
ATOM 3931 N N . LYS A 1 478 ? 14.484 42.719 4.949 1 86 478 LYS A N 1
ATOM 3932 C CA . LYS A 1 478 ? 15.758 43.031 4.301 1 86 478 LYS A CA 1
ATOM 3933 C C . LYS A 1 478 ? 16.328 44.344 4.84 1 86 478 LYS A C 1
ATOM 3935 O O . LYS A 1 478 ? 17.547 44.469 5.008 1 86 478 LYS A O 1
ATOM 3940 N N . GLU A 1 479 ? 15.555 45.188 5.156 1 80.81 479 GLU A N 1
ATOM 3941 C CA . GLU A 1 479 ? 15.992 46.469 5.668 1 80.81 479 GLU A CA 1
ATOM 3942 C C . GLU A 1 479 ? 16.484 46.344 7.105 1 80.81 479 GLU A C 1
ATOM 3944 O O . GLU A 1 479 ? 17.391 47.094 7.516 1 80.81 479 GLU A O 1
ATOM 3949 N N . SER A 1 480 ? 15.844 45.438 7.734 1 75.31 480 SER A N 1
ATOM 3950 C CA . SER A 1 480 ? 16.203 45.281 9.141 1 75.31 480 SER A CA 1
ATOM 3951 C C . SER A 1 480 ? 17.531 44.562 9.289 1 75.31 480 SER A C 1
ATOM 3953 O O . SER A 1 480 ? 18.141 44.562 10.359 1 75.31 480 SER A O 1
ATOM 3955 N N . LYS A 1 481 ? 18.031 43.938 8.352 1 68.5 481 LYS A N 1
ATOM 3956 C CA . LYS A 1 481 ? 19.328 43.281 8.383 1 68.5 481 LYS A CA 1
ATOM 3957 C C . LYS A 1 481 ? 20.422 44.188 7.836 1 68.5 481 LYS A C 1
ATOM 3959 O O . LYS A 1 481 ? 20.188 44.969 6.902 1 68.5 481 LYS A O 1
ATOM 3964 N N . MET B 1 1 ? -37.562 -25.781 -11.578 1 21.11 1 MET B N 1
ATOM 3965 C CA . MET B 1 1 ? -36.844 -25.359 -10.383 1 21.11 1 MET B CA 1
ATOM 3966 C C . MET B 1 1 ? -35.594 -24.547 -10.758 1 21.11 1 MET B C 1
ATOM 3968 O O . MET B 1 1 ? -34.719 -25.031 -11.461 1 21.11 1 MET B O 1
ATOM 3972 N N . GLU B 1 2 ? -35.812 -23.344 -11.062 1 27.03 2 GLU B N 1
ATOM 3973 C CA . GLU B 1 2 ? -34.812 -22.328 -11.367 1 27.03 2 GLU B CA 1
ATOM 3974 C C . GLU B 1 2 ? -33.688 -22.344 -10.344 1 27.03 2 GLU B C 1
ATOM 3976 O O . GLU B 1 2 ? -33.938 -22.328 -9.133 1 27.03 2 GLU B O 1
ATOM 3981 N N . PHE B 1 3 ? -32.781 -23.219 -10.633 1 31.66 3 PHE B N 1
ATOM 3982 C CA . PHE B 1 3 ? -31.609 -23.078 -9.781 1 31.66 3 PHE B CA 1
ATOM 3983 C C . PHE B 1 3 ? -31.391 -21.625 -9.383 1 31.66 3 PHE B C 1
ATOM 3985 O O . PHE B 1 3 ? -30.969 -20.812 -10.203 1 31.66 3 PHE B O 1
ATOM 3992 N N . ALA B 1 4 ? -32.344 -21.219 -8.695 1 31.2 4 ALA B N 1
ATOM 3993 C CA . ALA B 1 4 ? -32.219 -19.953 -7.996 1 31.2 4 ALA B CA 1
ATOM 3994 C C . ALA B 1 4 ? -30.859 -19.812 -7.312 1 31.2 4 ALA B C 1
ATOM 3996 O O . ALA B 1 4 ? -30.562 -20.531 -6.355 1 31.2 4 ALA B O 1
ATOM 3997 N N . ILE B 1 5 ? -29.828 -19.938 -8.164 1 33.78 5 ILE B N 1
ATOM 3998 C CA . ILE B 1 5 ? -28.656 -19.391 -7.477 1 33.78 5 ILE B CA 1
ATOM 3999 C C . ILE B 1 5 ? -29.094 -18.312 -6.5 1 33.78 5 ILE B C 1
ATOM 4001 O O . ILE B 1 5 ? -29.75 -17.344 -6.891 1 33.78 5 ILE B O 1
ATOM 4005 N N . LYS B 1 6 ? -29.484 -18.797 -5.387 1 36.72 6 LYS B N 1
ATOM 4006 C CA . LYS B 1 6 ? -29.75 -17.828 -4.336 1 36.72 6 LYS B CA 1
ATOM 4007 C C . LYS B 1 6 ? -29.062 -16.5 -4.629 1 36.72 6 LYS B C 1
ATOM 4009 O O . LYS B 1 6 ? -27.906 -16.469 -5.031 1 36.72 6 LYS B O 1
ATOM 4014 N N . ASP B 1 7 ? -29.641 -15.57 -5.102 1 39.81 7 ASP B N 1
ATOM 4015 C CA . ASP B 1 7 ? -29.281 -14.156 -5.047 1 39.81 7 ASP B CA 1
ATOM 4016 C C . ASP B 1 7 ? -28.312 -13.875 -3.9 1 39.81 7 ASP B C 1
ATOM 4018 O O . ASP B 1 7 ? -28.719 -13.359 -2.855 1 39.81 7 ASP B O 1
ATOM 4022 N N . SER B 1 8 ? -27.547 -14.828 -3.477 1 45.03 8 SER B N 1
ATOM 4023 C CA . SER B 1 8 ? -26.703 -14.516 -2.322 1 45.03 8 SER B CA 1
ATOM 4024 C C . SER B 1 8 ? -25.859 -13.273 -2.578 1 45.03 8 SER B C 1
ATOM 4026 O O . SER B 1 8 ? -24.938 -13.305 -3.391 1 45.03 8 SER B O 1
ATOM 4028 N N . ASN B 1 9 ? -26.375 -12.125 -2.715 1 52.72 9 ASN B N 1
ATOM 4029 C CA . ASN B 1 9 ? -25.703 -10.828 -2.719 1 52.72 9 ASN B CA 1
ATOM 4030 C C . ASN B 1 9 ? -24.562 -10.781 -1.706 1 52.72 9 ASN B C 1
ATOM 4032 O O . ASN B 1 9 ? -24.797 -10.914 -0.502 1 52.72 9 ASN B O 1
ATOM 4036 N N . ILE B 1 10 ? -23.469 -11.312 -2.08 1 62.66 10 ILE B N 1
ATOM 4037 C CA . ILE B 1 10 ? -22.297 -11.133 -1.231 1 62.66 10 ILE B CA 1
ATOM 4038 C C . ILE B 1 10 ? -22.359 -9.773 -0.546 1 62.66 10 ILE B C 1
ATOM 4040 O O . ILE B 1 10 ? -22.328 -8.734 -1.211 1 62.66 10 ILE B O 1
ATOM 4044 N N . GLU B 1 11 ? -22.828 -9.758 0.645 1 73.31 11 GLU B N 1
ATOM 4045 C CA . GLU B 1 11 ? -22.906 -8.508 1.394 1 73.31 11 GLU B CA 1
ATOM 4046 C C . GLU B 1 11 ? -21.594 -8.227 2.121 1 73.31 11 GLU B C 1
ATOM 4048 O O . GLU B 1 11 ? -21.25 -8.922 3.086 1 73.31 11 GLU B O 1
ATOM 4053 N N . LEU B 1 12 ? -20.703 -7.617 1.479 1 77.25 12 LEU B N 1
ATOM 4054 C CA . LEU B 1 12 ? -19.531 -7.105 2.176 1 77.25 12 LEU B CA 1
ATOM 4055 C C . LEU B 1 12 ? -19.891 -5.91 3.049 1 77.25 12 LEU B C 1
ATOM 4057 O O . LEU B 1 12 ? -20.719 -5.074 2.652 1 77.25 12 LEU B O 1
ATOM 4061 N N . LEU B 1 13 ? -19.422 -6.023 4.316 1 82.81 13 LEU B N 1
ATOM 4062 C CA . LEU B 1 13 ? -19.75 -5.012 5.312 1 82.81 13 LEU B CA 1
ATOM 4063 C C . LEU B 1 13 ? -18.5 -4.242 5.742 1 82.81 13 LEU B C 1
ATOM 4065 O O . LEU B 1 13 ? -17.406 -4.488 5.23 1 82.81 13 LEU B O 1
ATOM 4069 N N . LEU B 1 14 ? -18.672 -3.289 6.566 1 84.5 14 LEU B N 1
ATOM 4070 C CA . LEU B 1 14 ? -17.594 -2.463 7.09 1 84.5 14 LEU B CA 1
ATOM 4071 C C . LEU B 1 14 ? -16.484 -3.328 7.684 1 84.5 14 LEU B C 1
ATOM 4073 O O . LEU B 1 14 ? -15.305 -3.018 7.539 1 84.5 14 LEU B O 1
ATOM 4077 N N . GLY B 1 15 ? -16.969 -4.367 8.336 1 87.75 15 GLY B N 1
ATOM 4078 C CA . GLY B 1 15 ? -15.992 -5.285 8.891 1 87.75 15 GLY B CA 1
ATOM 4079 C C . GLY B 1 15 ? -15.031 -5.832 7.848 1 87.75 15 GLY B C 1
ATOM 4080 O O . GLY B 1 15 ? -13.844 -5.988 8.109 1 87.75 15 GLY B O 1
ATOM 4081 N N . ASP B 1 16 ? -15.523 -6.113 6.605 1 93.75 16 ASP B N 1
ATOM 4082 C CA . ASP B 1 16 ? -14.688 -6.594 5.508 1 93.75 16 ASP B CA 1
ATOM 4083 C C . ASP B 1 16 ? -13.664 -5.539 5.09 1 93.75 16 ASP B C 1
ATOM 4085 O O . ASP B 1 16 ? -12.5 -5.859 4.855 1 93.75 16 ASP B O 1
ATOM 4089 N N . ILE B 1 17 ? -14.094 -4.344 5.02 1 92.06 17 ILE B N 1
ATOM 4090 C CA . ILE B 1 17 ? -13.219 -3.256 4.602 1 92.06 17 ILE B CA 1
ATOM 4091 C C . ILE B 1 17 ? -12.086 -3.088 5.613 1 92.06 17 ILE B C 1
ATOM 4093 O O . ILE B 1 17 ? -10.922 -2.953 5.234 1 92.06 17 ILE B O 1
ATOM 4097 N N . ILE B 1 18 ? -12.406 -3.1 6.895 1 91.31 18 ILE B N 1
ATOM 4098 C CA . ILE B 1 18 ? -11.422 -2.943 7.957 1 91.31 18 ILE B CA 1
ATOM 4099 C C . ILE B 1 18 ? -10.398 -4.082 7.891 1 91.31 18 ILE B C 1
ATOM 4101 O O . ILE B 1 18 ? -9.188 -3.842 7.938 1 91.31 18 ILE B O 1
ATOM 4105 N N . LEU B 1 19 ? -10.93 -5.273 7.746 1 96.12 19 LEU B N 1
ATOM 4106 C CA . LEU B 1 19 ? -10.047 -6.438 7.715 1 96.12 19 LEU B CA 1
ATOM 4107 C C . LEU B 1 19 ? -9.172 -6.418 6.469 1 96.12 19 LEU B C 1
ATOM 4109 O O . LEU B 1 19 ? -7.984 -6.75 6.535 1 96.12 19 LEU B O 1
ATOM 4113 N N . ILE B 1 20 ? -9.734 -6.012 5.316 1 96.81 20 ILE B N 1
ATOM 4114 C CA . ILE B 1 20 ? -8.977 -5.914 4.07 1 96.81 20 ILE B CA 1
ATOM 4115 C C . ILE B 1 20 ? -7.879 -4.863 4.215 1 96.81 20 ILE B C 1
ATOM 4117 O O . ILE B 1 20 ? -6.746 -5.074 3.775 1 96.81 20 ILE B O 1
ATOM 4121 N N . MET B 1 21 ? -8.18 -3.764 4.852 1 93.5 21 MET B N 1
ATOM 4122 C CA . MET B 1 21 ? -7.191 -2.705 5.047 1 93.5 21 MET B CA 1
ATOM 4123 C C . MET B 1 21 ? -6.074 -3.17 5.977 1 93.5 21 MET B C 1
ATOM 4125 O O . MET B 1 21 ? -4.902 -2.875 5.738 1 93.5 21 MET B O 1
ATOM 4129 N N . ILE B 1 22 ? -6.449 -3.871 7.039 1 95.19 22 ILE B N 1
ATOM 4130 C CA . ILE B 1 22 ? -5.461 -4.395 7.973 1 95.19 22 ILE B CA 1
ATOM 4131 C C . ILE B 1 22 ? -4.523 -5.359 7.246 1 95.19 22 ILE B C 1
ATOM 4133 O O . ILE B 1 22 ? -3.299 -5.254 7.367 1 95.19 22 ILE B O 1
ATOM 4137 N N . ILE B 1 23 ? -5.105 -6.227 6.438 1 98.19 23 ILE B N 1
ATOM 4138 C CA . ILE B 1 23 ? -4.324 -7.199 5.684 1 98.19 23 ILE B CA 1
ATOM 4139 C C . ILE B 1 23 ? -3.424 -6.477 4.684 1 98.19 23 ILE B C 1
ATOM 4141 O O . ILE B 1 23 ? -2.254 -6.836 4.523 1 98.19 23 ILE B O 1
ATOM 4145 N N . THR B 1 24 ? -3.975 -5.492 4.047 1 97.31 24 THR B N 1
ATOM 4146 C CA . THR B 1 24 ? -3.213 -4.75 3.049 1 97.31 24 THR B CA 1
ATOM 4147 C C . THR B 1 24 ? -2.023 -4.043 3.693 1 97.31 24 THR B C 1
ATOM 4149 O O . THR B 1 24 ? -0.905 -4.102 3.178 1 97.31 24 THR B O 1
ATOM 4152 N N . ILE B 1 25 ? -2.24 -3.402 4.848 1 94.69 25 ILE B N 1
ATOM 4153 C CA . ILE B 1 25 ? -1.187 -2.684 5.555 1 94.69 25 ILE B CA 1
ATOM 4154 C C . ILE B 1 25 ? -0.104 -3.662 6 1 94.69 25 ILE B C 1
ATOM 4156 O O . ILE B 1 25 ? 1.088 -3.414 5.801 1 94.69 25 ILE B O 1
ATOM 4160 N N . LEU B 1 26 ? -0.508 -4.777 6.547 1 96.75 26 LEU B N 1
ATOM 4161 C CA . LEU B 1 26 ? 0.445 -5.785 7 1 96.75 26 LEU B CA 1
ATOM 4162 C C . LEU B 1 26 ? 1.228 -6.363 5.824 1 96.75 26 LEU B C 1
ATOM 4164 O O . LEU B 1 26 ? 2.439 -6.566 5.918 1 96.75 26 LEU B O 1
ATOM 4168 N N . SER B 1 27 ? 0.489 -6.613 4.734 1 98.25 27 SER B N 1
ATOM 4169 C CA . SER B 1 27 ? 1.115 -7.211 3.561 1 98.25 27 SER B CA 1
ATOM 4170 C C . SER B 1 27 ? 2.168 -6.285 2.963 1 98.25 27 SER B C 1
ATOM 4172 O O . SER B 1 27 ? 3.258 -6.727 2.594 1 98.25 27 SER B O 1
ATOM 4174 N N . ILE B 1 28 ? 1.862 -4.996 2.84 1 96.12 28 ILE B N 1
ATOM 4175 C CA . ILE B 1 28 ? 2.824 -4.023 2.33 1 96.12 28 ILE B CA 1
ATOM 4176 C C . ILE B 1 28 ? 4.031 -3.955 3.264 1 96.12 28 ILE B C 1
ATOM 4178 O O . ILE B 1 28 ? 5.176 -3.957 2.809 1 96.12 28 ILE B O 1
ATOM 4182 N N . SER B 1 29 ? 3.832 -3.977 4.566 1 93.75 29 SER B N 1
ATOM 4183 C CA . SER B 1 29 ? 4.895 -3.857 5.559 1 93.75 29 SER B CA 1
ATOM 4184 C C . SER B 1 29 ? 5.887 -5.012 5.449 1 93.75 29 SER B C 1
ATOM 4186 O O . SER B 1 29 ? 7.098 -4.809 5.555 1 93.75 29 SER B O 1
ATOM 4188 N N . VAL B 1 30 ? 5.348 -6.184 5.168 1 95.5 30 VAL B N 1
ATOM 4189 C CA . VAL B 1 30 ? 6.223 -7.352 5.145 1 95.5 30 VAL B CA 1
ATOM 4190 C C . VAL B 1 30 ? 6.973 -7.41 3.816 1 95.5 30 VAL B C 1
ATOM 4192 O O . VAL B 1 30 ? 8.109 -7.887 3.758 1 95.5 30 VAL B O 1
ATOM 4195 N N . ARG B 1 31 ? 6.434 -6.926 2.752 1 96.31 31 ARG B N 1
ATOM 4196 C CA . ARG B 1 31 ? 7.039 -7.074 1.433 1 96.31 31 ARG B CA 1
ATOM 4197 C C . ARG B 1 31 ? 8.008 -5.934 1.146 1 96.31 31 ARG B C 1
ATOM 4199 O O . ARG B 1 31 ? 8.984 -6.113 0.41 1 96.31 31 ARG B O 1
ATOM 4206 N N . VAL B 1 32 ? 7.766 -4.77 1.721 1 91.81 32 VAL B N 1
ATOM 4207 C CA . VAL B 1 32 ? 8.602 -3.631 1.353 1 91.81 32 VAL B CA 1
ATOM 4208 C C . VAL B 1 32 ? 9.617 -3.359 2.455 1 91.81 32 VAL B C 1
ATOM 4210 O O . VAL B 1 32 ? 10.477 -2.48 2.314 1 91.81 32 VAL B O 1
ATOM 4213 N N . ARG B 1 33 ? 9.555 -4.18 3.496 1 90.88 33 ARG B N 1
ATOM 4214 C CA . ARG B 1 33 ? 10.531 -4.059 4.574 1 90.88 33 ARG B CA 1
ATOM 4215 C C . ARG B 1 33 ? 11.961 -4.172 4.043 1 90.88 33 ARG B C 1
ATOM 4217 O O . ARG B 1 33 ? 12.305 -5.164 3.398 1 90.88 33 ARG B O 1
ATOM 4224 N N . SER B 1 34 ? 12.828 -3.158 4.258 1 91.12 34 SER B N 1
ATOM 4225 C CA . SER B 1 34 ? 14.234 -3.137 3.871 1 91.12 34 SER B CA 1
ATOM 4226 C C . SER B 1 34 ? 14.414 -3.512 2.402 1 91.12 34 SER B C 1
ATOM 4228 O O . SER B 1 34 ? 15.227 -4.375 2.072 1 91.12 34 SER B O 1
ATOM 4230 N N . VAL B 1 35 ? 13.648 -2.893 1.568 1 92.31 35 VAL B N 1
ATOM 4231 C CA . VAL B 1 35 ? 13.648 -3.199 0.142 1 92.31 35 VAL B CA 1
ATOM 4232 C C . VAL B 1 35 ? 15.016 -2.895 -0.457 1 92.31 35 VAL B C 1
ATOM 4234 O O . VAL B 1 35 ? 15.406 -3.479 -1.473 1 92.31 35 VAL B O 1
ATOM 4237 N N . HIS B 1 36 ? 15.805 -2.053 0.239 1 91.75 36 HIS B N 1
ATOM 4238 C CA . HIS B 1 36 ? 17.125 -1.655 -0.25 1 91.75 36 HIS B CA 1
ATOM 4239 C C . HIS B 1 36 ? 18.156 -2.734 0.031 1 91.75 36 HIS B C 1
ATOM 4241 O O . HIS B 1 36 ? 19.25 -2.715 -0.544 1 91.75 36 HIS B O 1
ATOM 4247 N N . HIS B 1 37 ? 17.812 -3.666 0.916 1 91.62 37 HIS B N 1
ATOM 4248 C CA . HIS B 1 37 ? 18.766 -4.68 1.337 1 91.62 37 HIS B CA 1
ATOM 4249 C C . HIS B 1 37 ? 18.422 -6.043 0.739 1 91.62 37 HIS B C 1
ATOM 4251 O O . HIS B 1 37 ? 17.266 -6.453 0.745 1 91.62 37 HIS B O 1
ATOM 4257 N N . PRO B 1 38 ? 19.406 -6.773 0.211 1 92.69 38 PRO B N 1
ATOM 4258 C CA . PRO B 1 38 ? 20.797 -6.379 0.005 1 92.69 38 PRO B CA 1
ATOM 4259 C C . PRO B 1 38 ? 20.969 -5.43 -1.177 1 92.69 38 PRO B C 1
ATOM 4261 O O . PRO B 1 38 ? 20.078 -5.312 -2.02 1 92.69 38 PRO B O 1
ATOM 4264 N N . ASN B 1 39 ? 22.109 -4.723 -1.234 1 91.75 39 ASN B N 1
ATOM 4265 C CA . ASN B 1 39 ? 22.375 -3.748 -2.287 1 91.75 39 ASN B CA 1
ATOM 4266 C C . ASN B 1 39 ? 23.141 -4.375 -3.451 1 91.75 39 ASN B C 1
ATOM 4268 O O . ASN B 1 39 ? 24.078 -3.771 -3.986 1 91.75 39 ASN B O 1
ATOM 4272 N N . SER B 1 40 ? 22.891 -5.648 -3.707 1 93.75 40 SER B N 1
ATOM 4273 C CA . SER B 1 40 ? 23.469 -6.367 -4.836 1 93.75 40 SER B CA 1
ATOM 4274 C C . SER B 1 40 ? 22.453 -7.316 -5.465 1 93.75 40 SER B C 1
ATOM 4276 O O . SER B 1 40 ? 21.344 -7.469 -4.957 1 93.75 40 SER B O 1
ATOM 4278 N N . ILE B 1 41 ? 22.844 -7.945 -6.512 1 95.25 41 ILE B N 1
ATOM 4279 C CA . ILE B 1 41 ? 21.953 -8.75 -7.332 1 95.25 41 ILE B CA 1
ATOM 4280 C C . ILE B 1 41 ? 21.469 -9.953 -6.535 1 95.25 41 ILE B C 1
ATOM 4282 O O . ILE B 1 41 ? 22.266 -10.656 -5.902 1 95.25 41 ILE B O 1
ATOM 4286 N N . VAL B 1 42 ? 20.188 -10.133 -6.602 1 95.31 42 VAL B N 1
ATOM 4287 C CA . VAL B 1 42 ? 19.562 -11.281 -5.957 1 95.31 42 VAL B CA 1
ATOM 4288 C C . VAL B 1 42 ? 18.953 -12.195 -7.012 1 95.31 42 VAL B C 1
ATOM 4290 O O . VAL B 1 42 ? 18 -11.812 -7.691 1 95.31 42 VAL B O 1
ATOM 4293 N N . PHE B 1 43 ? 19.547 -13.406 -7.137 1 93.88 43 PHE B N 1
ATOM 4294 C CA . PHE B 1 43 ? 18.969 -14.469 -7.953 1 93.88 43 PHE B CA 1
ATOM 4295 C C . PHE B 1 43 ? 18.75 -13.984 -9.383 1 93.88 43 PHE B C 1
ATOM 4297 O O . PHE B 1 43 ? 19.688 -13.57 -10.055 1 93.88 43 PHE B O 1
ATOM 4304 N N . ASP B 1 44 ? 17.531 -14.062 -9.875 1 94 44 ASP B N 1
ATOM 4305 C CA . ASP B 1 44 ? 17.203 -13.82 -11.273 1 94 44 ASP B CA 1
ATOM 4306 C C . ASP B 1 44 ? 17.031 -12.328 -11.547 1 94 44 ASP B C 1
ATOM 4308 O O . ASP B 1 44 ? 16.609 -11.938 -12.641 1 94 44 ASP B O 1
ATOM 4312 N N . GLU B 1 45 ? 17.406 -11.492 -10.547 1 96.06 45 GLU B N 1
ATOM 4313 C CA . GLU B 1 45 ? 17.453 -10.062 -10.844 1 96.06 45 GLU B CA 1
ATOM 4314 C C . GLU B 1 45 ? 18.391 -9.766 -12.008 1 96.06 45 GLU B C 1
ATOM 4316 O O . GLU B 1 45 ? 18.188 -8.789 -12.734 1 96.06 45 GLU B O 1
ATOM 4321 N N . THR B 1 46 ? 19.359 -10.656 -12.148 1 94.81 46 THR B N 1
ATOM 4322 C CA . THR B 1 46 ? 20.297 -10.5 -13.25 1 94.81 46 THR B CA 1
ATOM 4323 C C . THR B 1 46 ? 19.562 -10.492 -14.586 1 94.81 46 THR B C 1
ATOM 4325 O O . THR B 1 46 ? 19.844 -9.68 -15.469 1 94.81 46 THR B O 1
ATOM 4328 N N . TYR B 1 47 ? 18.609 -11.344 -14.68 1 94.31 47 TYR B N 1
ATOM 4329 C CA . TYR B 1 47 ? 17.891 -11.453 -15.938 1 94.31 47 TYR B CA 1
ATOM 4330 C C . TYR B 1 47 ? 16.859 -10.336 -16.078 1 94.31 47 TYR B C 1
ATOM 4332 O O . TYR B 1 47 ? 16.859 -9.602 -17.062 1 94.31 47 TYR B O 1
ATOM 4340 N N . PHE B 1 48 ? 16.062 -10.141 -15.102 1 96.56 48 PHE B N 1
ATOM 4341 C CA . PHE B 1 48 ? 14.938 -9.234 -15.219 1 96.56 48 PHE B CA 1
ATOM 4342 C C . PHE B 1 48 ? 15.391 -7.781 -15.141 1 96.56 48 PHE B C 1
ATOM 4344 O O . PHE B 1 48 ? 14.773 -6.891 -15.719 1 96.56 48 PHE B O 1
ATOM 4351 N N . GLY B 1 49 ? 16.453 -7.551 -14.422 1 95.81 49 GLY B N 1
ATOM 4352 C CA . GLY B 1 49 ? 17.062 -6.238 -14.492 1 95.81 49 GLY B CA 1
ATOM 4353 C C . GLY B 1 49 ? 17.578 -5.887 -15.875 1 95.81 49 GLY B C 1
ATOM 4354 O O . GLY B 1 49 ? 17.312 -4.797 -16.391 1 95.81 49 GLY B O 1
ATOM 4355 N N . ASN B 1 50 ? 18.266 -6.852 -16.469 1 95.12 50 ASN B N 1
ATOM 4356 C CA . ASN B 1 50 ? 18.797 -6.629 -17.812 1 95.12 50 ASN B CA 1
ATOM 4357 C C . ASN B 1 50 ? 17.672 -6.48 -18.828 1 95.12 50 ASN B C 1
ATOM 4359 O O . ASN B 1 50 ? 17.781 -5.688 -19.766 1 95.12 50 ASN B O 1
ATOM 4363 N N . PHE B 1 51 ? 16.656 -7.242 -18.672 1 96.38 51 PHE B N 1
ATOM 4364 C CA . PHE B 1 51 ? 15.516 -7.094 -19.578 1 96.38 51 PHE B CA 1
ATOM 4365 C C . PHE B 1 51 ? 14.914 -5.695 -19.469 1 96.38 51 PHE B C 1
ATOM 4367 O O . PHE B 1 51 ? 14.5 -5.109 -20.469 1 96.38 51 PHE B O 1
ATOM 4374 N N . THR B 1 52 ? 14.844 -5.188 -18.266 1 96.75 52 THR B N 1
ATOM 4375 C CA . THR B 1 52 ? 14.352 -3.83 -18.078 1 96.75 52 THR B CA 1
ATOM 4376 C C . THR B 1 52 ? 15.258 -2.818 -18.766 1 96.75 52 THR B C 1
ATOM 4378 O O . THR B 1 52 ? 14.781 -1.89 -19.422 1 96.75 52 THR B O 1
ATOM 4381 N N . ASN B 1 53 ? 16.594 -3.041 -18.625 1 96.12 53 ASN B N 1
ATOM 4382 C CA . ASN B 1 53 ? 17.547 -2.189 -19.328 1 96.12 53 ASN B CA 1
ATOM 4383 C C . ASN B 1 53 ? 17.344 -2.244 -20.828 1 96.12 53 ASN B C 1
ATOM 4385 O O . ASN B 1 53 ? 17.375 -1.212 -21.5 1 96.12 53 ASN B O 1
ATOM 4389 N N . ASP B 1 54 ? 17.141 -3.424 -21.312 1 96.19 54 ASP B N 1
ATOM 4390 C CA . ASP B 1 54 ? 16.938 -3.607 -22.75 1 96.19 54 ASP B CA 1
ATOM 4391 C C . ASP B 1 54 ? 15.711 -2.85 -23.234 1 96.19 54 ASP B C 1
ATOM 4393 O O . ASP B 1 54 ? 15.727 -2.246 -24.312 1 96.19 54 ASP B O 1
ATOM 4397 N N . TYR B 1 55 ? 14.688 -2.893 -22.5 1 97.06 55 TYR B N 1
ATOM 4398 C CA . TYR B 1 55 ? 13.477 -2.15 -22.844 1 97.06 55 TYR B CA 1
ATOM 4399 C C . TYR B 1 55 ? 13.742 -0.65 -22.859 1 97.06 55 TYR B C 1
ATOM 4401 O O . TYR B 1 55 ? 13.273 0.066 -23.734 1 97.06 55 TYR B O 1
ATOM 4409 N N . ILE B 1 56 ? 14.438 -0.23 -21.859 1 96.31 56 ILE B N 1
ATOM 4410 C CA . ILE B 1 56 ? 14.742 1.193 -21.766 1 96.31 56 ILE B CA 1
ATOM 4411 C C . ILE B 1 56 ? 15.555 1.629 -22.984 1 96.31 56 ILE B C 1
ATOM 4413 O O . ILE B 1 56 ? 15.328 2.711 -23.531 1 96.31 56 ILE B O 1
ATOM 4417 N N . GLU B 1 57 ? 16.469 0.762 -23.453 1 94.88 57 GLU B N 1
ATOM 4418 C CA . GLU B 1 57 ? 17.344 1.062 -24.594 1 94.88 57 GLU B CA 1
ATOM 4419 C C . GLU B 1 57 ? 16.672 0.691 -25.906 1 94.88 57 GLU B C 1
ATOM 4421 O O . GLU B 1 57 ? 17.219 0.954 -26.984 1 94.88 57 GLU B O 1
ATOM 4426 N N . HIS B 1 58 ? 15.484 0.021 -25.844 1 95.5 58 HIS B N 1
ATOM 4427 C CA . HIS B 1 58 ? 14.727 -0.432 -27.016 1 95.5 58 HIS B CA 1
ATOM 4428 C C . HIS B 1 58 ? 15.523 -1.438 -27.828 1 95.5 58 HIS B C 1
ATOM 4430 O O . HIS B 1 58 ? 15.516 -1.385 -29.062 1 95.5 58 HIS B O 1
ATOM 4436 N N . GLU B 1 59 ? 16.281 -2.223 -27.141 1 93.81 59 GLU B N 1
ATOM 4437 C CA . GLU B 1 59 ? 17.078 -3.27 -27.766 1 93.81 59 GLU B CA 1
ATOM 4438 C C . GLU B 1 59 ? 16.438 -4.641 -27.594 1 93.81 59 GLU B C 1
ATOM 4440 O O . GLU B 1 59 ? 16.062 -5.016 -26.469 1 93.81 59 GLU B O 1
ATOM 4445 N N . PHE B 1 60 ? 16.391 -5.391 -28.609 1 92.94 60 PHE B N 1
ATOM 4446 C CA . PHE B 1 60 ? 15.648 -6.648 -28.641 1 92.94 60 PHE B CA 1
ATOM 4447 C C . PHE B 1 60 ? 16.375 -7.707 -27.812 1 92.94 60 PHE B C 1
ATOM 4449 O O . PHE B 1 60 ? 17.594 -7.793 -27.844 1 92.94 60 PHE B O 1
ATOM 4456 N N . TYR B 1 61 ? 15.617 -8.453 -27.016 1 92.69 61 TYR B N 1
ATOM 4457 C CA . TYR B 1 61 ? 16.094 -9.625 -26.281 1 92.69 61 TYR B CA 1
ATOM 4458 C C . TYR B 1 61 ? 15.109 -10.781 -26.406 1 92.69 61 TYR B C 1
ATOM 4460 O O . TYR B 1 61 ? 13.953 -10.594 -26.812 1 92.69 61 TYR B O 1
ATOM 4468 N N . GLN B 1 62 ? 15.586 -11.93 -26.203 1 89.75 62 GLN B N 1
ATOM 4469 C CA . GLN B 1 62 ? 14.734 -13.117 -26.203 1 89.75 62 GLN B CA 1
ATOM 4470 C C . GLN B 1 62 ? 14.617 -13.711 -24.797 1 89.75 62 GLN B C 1
ATOM 4472 O O . GLN B 1 62 ? 15.602 -13.766 -24.062 1 89.75 62 GLN B O 1
ATOM 4477 N N . ASP B 1 63 ? 13.406 -13.977 -24.422 1 90.5 63 ASP B N 1
ATOM 4478 C CA . ASP B 1 63 ? 13.125 -14.602 -23.125 1 90.5 63 ASP B CA 1
ATOM 4479 C C . ASP B 1 63 ? 12.172 -15.781 -23.281 1 90.5 63 ASP B C 1
ATOM 4481 O O . ASP B 1 63 ? 11.383 -15.828 -24.234 1 90.5 63 ASP B O 1
ATOM 4485 N N . ILE B 1 64 ? 12.281 -16.656 -22.359 1 89.12 64 ILE B N 1
ATOM 4486 C CA . ILE B 1 64 ? 11.508 -17.891 -22.438 1 89.12 64 ILE B CA 1
ATOM 4487 C C . ILE B 1 64 ? 10.094 -17.641 -21.906 1 89.12 64 ILE B C 1
ATOM 4489 O O . ILE B 1 64 ? 9.203 -18.469 -22.094 1 89.12 64 ILE B O 1
ATOM 4493 N N . HIS B 1 65 ? 9.828 -16.547 -21.234 1 93.31 65 HIS B N 1
ATOM 4494 C CA . HIS B 1 65 ? 8.508 -16.234 -20.688 1 93.31 65 HIS B CA 1
ATOM 4495 C C . HIS B 1 65 ? 7.84 -15.117 -21.484 1 93.31 65 HIS B C 1
ATOM 4497 O O . HIS B 1 65 ? 8.523 -14.305 -22.109 1 93.31 65 HIS B O 1
ATOM 4503 N N . PRO B 1 66 ? 6.484 -15.07 -21.5 1 95.94 66 PRO B N 1
ATOM 4504 C CA . PRO B 1 66 ? 5.773 -13.961 -22.141 1 95.94 66 PRO B CA 1
ATOM 4505 C C . PRO B 1 66 ? 6.145 -12.602 -21.562 1 95.94 66 PRO B C 1
ATOM 4507 O O . PRO B 1 66 ? 6.695 -12.523 -20.453 1 95.94 66 PRO B O 1
ATOM 4510 N N . PRO B 1 67 ? 5.848 -11.578 -22.25 1 97.19 67 PRO B N 1
ATOM 4511 C CA . PRO B 1 67 ? 6.547 -10.328 -21.969 1 97.19 67 PRO B CA 1
ATOM 4512 C C . PRO B 1 67 ? 5.789 -9.422 -21 1 97.19 67 PRO B C 1
ATOM 4514 O O . PRO B 1 67 ? 6.336 -8.43 -20.516 1 97.19 67 PRO B O 1
ATOM 4517 N N . PHE B 1 68 ? 4.602 -9.727 -20.531 1 98.31 68 PHE B N 1
ATOM 4518 C CA . PHE B 1 68 ? 3.742 -8.711 -19.922 1 98.31 68 PHE B CA 1
ATOM 4519 C C . PHE B 1 68 ? 4.367 -8.164 -18.656 1 98.31 68 PHE B C 1
ATOM 4521 O O . PHE B 1 68 ? 4.449 -6.945 -18.469 1 98.31 68 PHE B O 1
ATOM 4528 N N . ALA B 1 69 ? 4.727 -8.977 -17.719 1 98.44 69 ALA B N 1
ATOM 4529 C CA . ALA B 1 69 ? 5.293 -8.492 -16.469 1 98.44 69 ALA B CA 1
ATOM 4530 C C . ALA B 1 69 ? 6.508 -7.605 -16.719 1 98.44 69 ALA B C 1
ATOM 4532 O O . ALA B 1 69 ? 6.695 -6.586 -16.047 1 98.44 69 ALA B O 1
ATOM 4533 N N . LYS B 1 70 ? 7.352 -7.953 -17.641 1 97.88 70 LYS B N 1
ATOM 4534 C CA . LYS B 1 70 ? 8.539 -7.176 -17.969 1 97.88 70 LYS B CA 1
ATOM 4535 C C . LYS B 1 70 ? 8.164 -5.84 -18.609 1 97.88 70 LYS B C 1
ATOM 4537 O O . LYS B 1 70 ? 8.812 -4.824 -18.359 1 97.88 70 LYS B O 1
ATOM 4542 N N . LEU B 1 71 ? 7.148 -5.883 -19.453 1 97.88 71 LEU B N 1
ATOM 4543 C CA . LEU B 1 71 ? 6.637 -4.648 -20.047 1 97.88 71 LEU B CA 1
ATOM 4544 C C . LEU B 1 71 ? 6.125 -3.703 -18.953 1 97.88 71 LEU B C 1
ATOM 4546 O O . LEU B 1 71 ? 6.352 -2.492 -19.031 1 97.88 71 LEU B O 1
ATOM 4550 N N . LEU B 1 72 ? 5.445 -4.312 -18.016 1 97 72 LEU B N 1
ATOM 4551 C CA . LEU B 1 72 ? 4.926 -3.516 -16.906 1 97 72 LEU B CA 1
ATOM 4552 C C . LEU B 1 72 ? 6.066 -2.914 -16.094 1 97 72 LEU B C 1
ATOM 4554 O O . LEU B 1 72 ? 6.023 -1.735 -15.734 1 97 72 LEU B O 1
ATOM 4558 N N . MET B 1 73 ? 7.031 -3.678 -15.766 1 96.88 73 MET B N 1
ATOM 4559 C CA . MET B 1 73 ? 8.203 -3.203 -15.031 1 96.88 73 MET B CA 1
ATOM 4560 C C . MET B 1 73 ? 8.914 -2.096 -15.797 1 96.88 73 MET B C 1
ATOM 4562 O O . MET B 1 73 ? 9.328 -1.096 -15.211 1 96.88 73 MET B O 1
ATOM 4566 N N . TYR B 1 74 ? 9.039 -2.252 -17.094 1 96.88 74 TYR B N 1
ATOM 4567 C CA . TYR B 1 74 ? 9.641 -1.261 -17.984 1 96.88 74 TYR B CA 1
ATOM 4568 C C . TYR B 1 74 ? 8.883 0.06 -17.922 1 96.88 74 TYR B C 1
ATOM 4570 O O . TYR B 1 74 ? 9.477 1.111 -17.672 1 96.88 74 TYR B O 1
ATOM 4578 N N . LYS B 1 75 ? 7.586 -0.007 -18.062 1 95.31 75 LYS B N 1
ATOM 4579 C CA . LYS B 1 75 ? 6.801 1.224 -18.125 1 95.31 75 LYS B CA 1
ATOM 4580 C C . LYS B 1 75 ? 6.816 1.959 -16.797 1 95.31 75 LYS B C 1
ATOM 4582 O O . LYS B 1 75 ? 6.832 3.191 -16.75 1 95.31 75 LYS B O 1
ATOM 4587 N N . ILE B 1 76 ? 6.828 1.253 -15.703 1 92.25 76 ILE B N 1
ATOM 4588 C CA . ILE B 1 76 ? 6.891 1.865 -14.383 1 92.25 76 ILE B CA 1
ATOM 4589 C C . ILE B 1 76 ? 8.281 2.455 -14.148 1 92.25 76 ILE B C 1
ATOM 4591 O O . ILE B 1 76 ? 8.414 3.555 -13.609 1 92.25 76 ILE B O 1
ATOM 4595 N N . ALA B 1 77 ? 9.289 1.729 -14.602 1 94.19 77 ALA B N 1
ATOM 4596 C CA . ALA B 1 77 ? 10.648 2.248 -14.508 1 94.19 77 ALA B CA 1
ATOM 4597 C C . ALA B 1 77 ? 10.812 3.527 -15.32 1 94.19 77 ALA B C 1
ATOM 4599 O O . ALA B 1 77 ? 11.43 4.492 -14.867 1 94.19 77 ALA B O 1
ATOM 4600 N N . GLU B 1 78 ? 10.242 3.506 -16.5 1 92.31 78 GLU B N 1
ATOM 4601 C CA . GLU B 1 78 ? 10.289 4.672 -17.375 1 92.31 78 GLU B CA 1
ATOM 4602 C C . GLU B 1 78 ? 9.586 5.867 -16.734 1 92.31 78 GLU B C 1
ATOM 4604 O O . GLU B 1 78 ? 10.086 6.992 -16.797 1 92.31 78 GLU B O 1
ATOM 4609 N N . ALA B 1 79 ? 8.516 5.605 -16.125 1 85.75 79 ALA B N 1
ATOM 4610 C CA . ALA B 1 79 ? 7.77 6.664 -15.453 1 85.75 79 ALA B CA 1
ATOM 4611 C C . ALA B 1 79 ? 8.57 7.242 -14.289 1 85.75 79 ALA B C 1
ATOM 4613 O O . ALA B 1 79 ? 8.414 8.414 -13.945 1 85.75 79 ALA B O 1
ATOM 4614 N N . GLY B 1 80 ? 9.414 6.445 -13.703 1 86.31 80 GLY B N 1
ATOM 4615 C CA . GLY B 1 80 ? 10.281 6.883 -12.617 1 86.31 80 GLY B CA 1
ATOM 4616 C C . GLY B 1 80 ? 11.586 7.477 -13.094 1 86.31 80 GLY B C 1
ATOM 4617 O O . GLY B 1 80 ? 12.5 7.711 -12.297 1 86.31 80 GLY B O 1
ATOM 4618 N N . GLU B 1 81 ? 11.805 7.629 -14.438 1 85.94 81 GLU B N 1
ATOM 4619 C CA . GLU B 1 81 ? 12.969 8.25 -15.07 1 85.94 81 GLU B CA 1
ATOM 4620 C C . GLU B 1 81 ? 14.219 7.383 -14.898 1 85.94 81 GLU B C 1
ATOM 4622 O O . GLU B 1 81 ? 15.32 7.902 -14.719 1 85.94 81 GLU B O 1
ATOM 4627 N N . TYR B 1 82 ? 13.945 6.09 -14.773 1 91.19 82 TYR B N 1
ATOM 4628 C CA . TYR B 1 82 ? 15.062 5.156 -14.805 1 91.19 82 TYR B CA 1
ATOM 4629 C C . TYR B 1 82 ? 15.766 5.199 -16.156 1 91.19 82 TYR B C 1
ATOM 4631 O O . TYR B 1 82 ? 15.117 5.176 -17.203 1 91.19 82 TYR B O 1
ATOM 4639 N N . ASP B 1 83 ? 17.125 5.273 -16.141 1 89.31 83 ASP B N 1
ATOM 4640 C CA . ASP B 1 83 ? 17.844 5.496 -17.391 1 89.31 83 ASP B CA 1
ATOM 4641 C C . ASP B 1 83 ? 18.484 4.199 -17.891 1 89.31 83 ASP B C 1
ATOM 4643 O O . ASP B 1 83 ? 19.172 4.199 -18.922 1 89.31 83 ASP B O 1
ATOM 4647 N N . GLY B 1 84 ? 18.281 3.1 -17.188 1 91.56 84 GLY B N 1
ATOM 4648 C CA . GLY B 1 84 ? 18.766 1.815 -17.672 1 91.56 84 GLY B CA 1
ATOM 4649 C C . GLY B 1 84 ? 20.25 1.625 -17.469 1 91.56 84 GLY B C 1
ATOM 4650 O O . GLY B 1 84 ? 20.875 0.802 -18.141 1 91.56 84 GLY B O 1
ATOM 4651 N N . HIS B 1 85 ? 20.875 2.289 -16.484 1 89.44 85 HIS B N 1
ATOM 4652 C CA . HIS B 1 85 ? 22.328 2.309 -16.375 1 89.44 85 HIS B CA 1
ATOM 4653 C C . HIS B 1 85 ? 22.812 1.316 -15.328 1 89.44 85 HIS B C 1
ATOM 4655 O O . HIS B 1 85 ? 24.016 1.027 -15.25 1 89.44 85 HIS B O 1
ATOM 4661 N N . LEU B 1 86 ? 21.953 0.763 -14.562 1 92.94 86 LEU B N 1
ATOM 4662 C CA . LEU B 1 86 ? 22.375 -0.175 -13.531 1 92.94 86 LEU B CA 1
ATOM 4663 C C . LEU B 1 86 ? 22.938 -1.455 -14.148 1 92.94 86 LEU B C 1
ATOM 4665 O O . LEU B 1 86 ? 22.375 -1.971 -15.117 1 92.94 86 LEU B O 1
ATOM 4669 N N . SER B 1 87 ? 24.016 -1.9 -13.586 1 92.25 87 SER B N 1
ATOM 4670 C CA . SER B 1 87 ? 24.594 -3.168 -14.031 1 92.25 87 SER B CA 1
ATOM 4671 C C . SER B 1 87 ? 24 -4.344 -13.266 1 92.25 87 SER B C 1
ATOM 4673 O O . SER B 1 87 ? 23.938 -4.324 -12.031 1 92.25 87 SER B O 1
ATOM 4675 N N . PHE B 1 88 ? 23.594 -5.309 -13.969 1 93.94 88 PHE B N 1
ATOM 4676 C CA . PHE B 1 88 ? 23.047 -6.516 -13.359 1 93.94 88 PHE B CA 1
ATOM 4677 C C . PHE B 1 88 ? 23.938 -7.719 -13.664 1 93.94 88 PHE B C 1
ATOM 4679 O O . PHE B 1 88 ? 23.438 -8.805 -13.977 1 93.94 88 PHE B O 1
ATOM 4686 N N . SER B 1 89 ? 25.156 -7.422 -13.625 1 88.56 89 SER B N 1
ATOM 4687 C CA . SER B 1 89 ? 26.141 -8.477 -13.805 1 88.56 89 SER B CA 1
ATOM 4688 C C . SER B 1 89 ? 27.125 -8.508 -12.648 1 88.56 89 SER B C 1
ATOM 4690 O O . SER B 1 89 ? 27.484 -7.465 -12.102 1 88.56 89 SER B O 1
ATOM 4692 N N . GLY B 1 90 ? 27.422 -9.664 -12.188 1 79.38 90 GLY B N 1
ATOM 4693 C CA . GLY B 1 90 ? 28.438 -9.828 -11.156 1 79.38 90 GLY B CA 1
ATOM 4694 C C . GLY B 1 90 ? 27.891 -9.695 -9.75 1 79.38 90 GLY B C 1
ATOM 4695 O O . GLY B 1 90 ? 26.672 -9.703 -9.547 1 79.38 90 GLY B O 1
ATOM 4696 N N . LYS B 1 91 ? 28.766 -9.656 -8.742 1 77.25 91 LYS B N 1
ATOM 4697 C CA . LYS B 1 91 ? 28.375 -9.648 -7.332 1 77.25 91 LYS B CA 1
ATOM 4698 C C . LYS B 1 91 ? 28.625 -8.281 -6.703 1 77.25 91 LYS B C 1
ATOM 4700 O O . LYS B 1 91 ? 28.484 -8.117 -5.488 1 77.25 91 LYS B O 1
ATOM 4705 N N . THR B 1 92 ? 28.75 -7.297 -7.551 1 82.5 92 THR B N 1
ATOM 4706 C CA . THR B 1 92 ? 29.078 -5.984 -7.012 1 82.5 92 THR B CA 1
ATOM 4707 C C . THR B 1 92 ? 27.828 -5.242 -6.578 1 82.5 92 THR B C 1
ATOM 4709 O O . THR B 1 92 ? 26.734 -5.473 -7.121 1 82.5 92 THR B O 1
ATOM 4712 N N . PRO B 1 93 ? 28 -4.41 -5.512 1 88.62 93 PRO B N 1
ATOM 4713 C CA . PRO B 1 93 ? 26.875 -3.566 -5.094 1 88.62 93 PRO B CA 1
ATOM 4714 C C . PRO B 1 93 ? 26.391 -2.648 -6.211 1 88.62 93 PRO B C 1
ATOM 4716 O O . PRO B 1 93 ? 27.172 -2.232 -7.066 1 88.62 93 PRO B O 1
ATOM 4719 N N . TYR B 1 94 ? 25.078 -2.438 -6.215 1 90.75 94 TYR B N 1
ATOM 4720 C CA . TYR B 1 94 ? 24.516 -1.49 -7.168 1 90.75 94 TYR B CA 1
ATOM 4721 C C . TYR B 1 94 ? 25.156 -0.115 -7.016 1 90.75 94 TYR B C 1
ATOM 4723 O O . TYR B 1 94 ? 25.438 0.33 -5.898 1 90.75 94 TYR B O 1
ATOM 4731 N N . THR B 1 95 ? 25.312 0.575 -8.109 1 84.5 95 THR B N 1
ATOM 4732 C CA . THR B 1 95 ? 25.984 1.868 -8.133 1 84.5 95 THR B CA 1
ATOM 4733 C C . THR B 1 95 ? 25 2.994 -7.812 1 84.5 95 THR B C 1
ATOM 4735 O O . THR B 1 95 ? 25.422 4.125 -7.539 1 84.5 95 THR B O 1
ATOM 4738 N N . SER B 1 96 ? 23.734 2.652 -7.914 1 87.88 96 SER B N 1
ATOM 4739 C CA . SER B 1 96 ? 22.688 3.65 -7.719 1 87.88 96 SER B CA 1
ATOM 4740 C C . SER B 1 96 ? 21.516 3.076 -6.934 1 87.88 96 SER B C 1
ATOM 4742 O O . SER B 1 96 ? 21.25 1.877 -7.004 1 87.88 96 SER B O 1
ATOM 4744 N N . PRO B 1 97 ? 20.844 3.98 -6.145 1 90.12 97 PRO B N 1
ATOM 4745 C CA . PRO B 1 97 ? 19.703 3.508 -5.355 1 90.12 97 PRO B CA 1
ATOM 4746 C C . PRO B 1 97 ? 18.469 3.234 -6.211 1 90.12 97 PRO B C 1
ATOM 4748 O O . PRO B 1 97 ? 17.406 2.867 -5.68 1 90.12 97 PRO B O 1
ATOM 4751 N N . GLU B 1 98 ? 18.562 3.297 -7.5 1 91.75 98 GLU B N 1
ATOM 4752 C CA . GLU B 1 98 ? 17.422 3.16 -8.406 1 91.75 98 GLU B CA 1
ATOM 4753 C C . GLU B 1 98 ? 16.875 1.735 -8.398 1 91.75 98 GLU B C 1
ATOM 4755 O O . GLU B 1 98 ? 15.719 1.505 -8.766 1 91.75 98 GLU B O 1
ATOM 4760 N N . TYR B 1 99 ? 17.719 0.789 -7.98 1 94.12 99 TYR B N 1
ATOM 4761 C CA . TYR B 1 99 ? 17.25 -0.594 -7.934 1 94.12 99 TYR B CA 1
ATOM 4762 C C . TYR B 1 99 ? 16.109 -0.752 -6.953 1 94.12 99 TYR B C 1
ATOM 4764 O O . TYR B 1 99 ? 15.305 -1.688 -7.062 1 94.12 99 TYR B O 1
ATOM 4772 N N . THR B 1 100 ? 15.984 0.168 -5.969 1 93.31 100 THR B N 1
ATOM 4773 C CA . THR B 1 100 ? 14.898 0.096 -4.996 1 93.31 100 THR B CA 1
ATOM 4774 C C . THR B 1 100 ? 13.555 0.336 -5.672 1 93.31 100 THR B C 1
ATOM 4776 O O . THR B 1 100 ? 12.555 -0.279 -5.305 1 93.31 100 THR B O 1
ATOM 4779 N N . MET B 1 101 ? 13.539 1.229 -6.629 1 92 101 MET B N 1
ATOM 4780 C CA . MET B 1 101 ? 12.312 1.455 -7.398 1 92 101 MET B CA 1
ATOM 4781 C C . MET B 1 101 ? 11.938 0.214 -8.203 1 92 101 MET B C 1
ATOM 4783 O O . MET B 1 101 ? 10.766 -0.143 -8.289 1 92 101 MET B O 1
ATOM 4787 N N . LEU B 1 102 ? 12.914 -0.424 -8.727 1 95.38 102 LEU B N 1
ATOM 4788 C CA . LEU B 1 102 ? 12.672 -1.63 -9.508 1 95.38 102 LEU B CA 1
ATOM 4789 C C . LEU B 1 102 ? 12.125 -2.75 -8.625 1 95.38 102 LEU B C 1
ATOM 4791 O O . LEU B 1 102 ? 11.25 -3.506 -9.047 1 95.38 102 LEU B O 1
ATOM 4795 N N . ARG B 1 103 ? 12.594 -2.863 -7.387 1 96.56 103 ARG B N 1
ATOM 4796 C CA . ARG B 1 103 ? 12.125 -3.879 -6.453 1 96.56 103 ARG B CA 1
ATOM 4797 C C . ARG B 1 103 ? 10.727 -3.543 -5.934 1 96.56 103 ARG B C 1
ATOM 4799 O O . ARG B 1 103 ? 9.93 -4.441 -5.66 1 96.56 103 ARG B O 1
ATOM 4806 N N . LEU B 1 104 ? 10.438 -2.27 -5.832 1 94.88 104 LEU B N 1
ATOM 4807 C CA . LEU B 1 104 ? 9.156 -1.842 -5.289 1 94.88 104 LEU B CA 1
ATOM 4808 C C . LEU B 1 104 ? 8.016 -2.238 -6.219 1 94.88 104 LEU B C 1
ATOM 4810 O O . LEU B 1 104 ? 6.902 -2.518 -5.762 1 94.88 104 LEU B O 1
ATOM 4814 N N . THR B 1 105 ? 8.258 -2.318 -7.508 1 95.12 105 THR B N 1
ATOM 4815 C CA . THR B 1 105 ? 7.203 -2.621 -8.469 1 95.12 105 THR B CA 1
ATOM 4816 C C . THR B 1 105 ? 6.617 -4.004 -8.219 1 95.12 105 THR B C 1
ATOM 4818 O O . THR B 1 105 ? 5.434 -4.133 -7.898 1 95.12 105 THR B O 1
ATOM 4821 N N . PRO B 1 106 ? 7.422 -5.098 -8.25 1 97.12 106 PRO B N 1
ATOM 4822 C CA . PRO B 1 106 ? 6.836 -6.395 -7.91 1 97.12 106 PRO B CA 1
ATOM 4823 C C . PRO B 1 106 ? 6.359 -6.469 -6.461 1 97.12 106 PRO B C 1
ATOM 4825 O O . PRO B 1 106 ? 5.363 -7.137 -6.168 1 97.12 106 PRO B O 1
ATOM 4828 N N . GLY B 1 107 ? 7.043 -5.785 -5.57 1 96.44 107 GLY B N 1
ATOM 4829 C CA . GLY B 1 107 ? 6.672 -5.785 -4.164 1 96.44 107 GLY B CA 1
ATOM 4830 C C . GLY B 1 107 ? 5.266 -5.273 -3.916 1 96.44 107 GLY B C 1
ATOM 4831 O O . GLY B 1 107 ? 4.52 -5.844 -3.117 1 96.44 107 GLY B O 1
ATOM 4832 N N . LEU B 1 108 ? 4.941 -4.242 -4.605 1 95.12 108 LEU B N 1
ATOM 4833 C CA . LEU B 1 108 ? 3.617 -3.656 -4.422 1 95.12 108 LEU B CA 1
ATOM 4834 C C . LEU B 1 108 ? 2.539 -4.547 -5.035 1 95.12 108 LEU B C 1
ATOM 4836 O O . LEU B 1 108 ? 1.47 -4.727 -4.449 1 95.12 108 LEU B O 1
ATOM 4840 N N . PHE B 1 109 ? 2.787 -5.086 -6.195 1 97.38 109 PHE B N 1
ATOM 4841 C CA . PHE B 1 109 ? 1.836 -6.035 -6.762 1 97.38 109 PHE B CA 1
ATOM 4842 C C . PHE B 1 109 ? 1.631 -7.219 -5.828 1 97.38 109 PHE B C 1
ATOM 4844 O O . PHE B 1 109 ? 0.495 -7.613 -5.555 1 97.38 109 PHE B O 1
ATOM 4851 N N . SER B 1 110 ? 2.707 -7.758 -5.332 1 98.19 110 SER B N 1
ATOM 4852 C CA . SER B 1 110 ? 2.643 -8.906 -4.43 1 98.19 110 SER B CA 1
ATOM 4853 C C . SER B 1 110 ? 1.881 -8.555 -3.154 1 98.19 110 SER B C 1
ATOM 4855 O O . SER B 1 110 ? 1.207 -9.414 -2.578 1 98.19 110 SER B O 1
ATOM 4857 N N . SER B 1 111 ? 1.93 -7.309 -2.74 1 97.94 111 SER B N 1
ATOM 4858 C CA . SER B 1 111 ? 1.294 -6.879 -1.5 1 97.94 111 SER B CA 1
ATOM 4859 C C . SER B 1 111 ? -0.226 -6.949 -1.604 1 97.94 111 SER B C 1
ATOM 4861 O O . SER B 1 111 ? -0.921 -6.988 -0.587 1 97.94 111 SER B O 1
ATOM 4863 N N . PHE B 1 112 ? -0.739 -6.992 -2.766 1 97.94 112 PHE B N 1
ATOM 4864 C CA . PHE B 1 112 ? -2.189 -7.004 -2.922 1 97.94 112 PHE B CA 1
ATOM 4865 C C . PHE B 1 112 ? -2.703 -8.43 -3.098 1 97.94 112 PHE B C 1
ATOM 4867 O O . PHE B 1 112 ? -3.91 -8.648 -3.225 1 97.94 112 PHE B O 1
ATOM 4874 N N . VAL B 1 113 ? -1.865 -9.398 -3.008 1 98.75 113 VAL B N 1
ATOM 4875 C CA . VAL B 1 113 ? -2.25 -10.797 -3.133 1 98.75 113 VAL B CA 1
ATOM 4876 C C . VAL B 1 113 ? -3.07 -11.219 -1.915 1 98.75 113 VAL B C 1
ATOM 4878 O O . VAL B 1 113 ? -4.164 -11.773 -2.057 1 98.75 113 VAL B O 1
ATOM 4881 N N . PRO B 1 114 ? -2.656 -10.898 -0.675 1 98.88 114 PRO B N 1
ATOM 4882 C CA . PRO B 1 114 ? -3.391 -11.375 0.498 1 98.88 114 PRO B CA 1
ATOM 4883 C C . PRO B 1 114 ? -4.809 -10.812 0.578 1 98.88 114 PRO B C 1
ATOM 4885 O O . PRO B 1 114 ? -5.758 -11.555 0.84 1 98.88 114 PRO B O 1
ATOM 4888 N N . PRO B 1 115 ? -5.027 -9.5 0.305 1 98.44 115 PRO B N 1
ATOM 4889 C CA . PRO B 1 115 ? -6.414 -9.031 0.336 1 98.44 115 PRO B CA 1
ATOM 4890 C C . PRO B 1 115 ? -7.285 -9.695 -0.729 1 98.44 115 PRO B C 1
ATOM 4892 O O . PRO B 1 115 ? -8.484 -9.891 -0.518 1 98.44 115 PRO B O 1
ATOM 4895 N N . LEU B 1 116 ? -6.711 -10.055 -1.824 1 98.56 116 LEU B N 1
ATOM 4896 C CA . LEU B 1 116 ? -7.48 -10.75 -2.85 1 98.56 116 LEU B CA 1
ATOM 4897 C C . LEU B 1 116 ? -7.836 -12.164 -2.398 1 98.56 116 LEU B C 1
ATOM 4899 O O . LEU B 1 116 ? -8.922 -12.664 -2.711 1 98.56 116 LEU B O 1
ATOM 4903 N N . CYS B 1 117 ? -6.926 -12.812 -1.661 1 98.81 117 CYS B N 1
ATOM 4904 C CA . CYS B 1 117 ? -7.258 -14.109 -1.081 1 98.81 117 CYS B CA 1
ATOM 4905 C C . CYS B 1 117 ? -8.445 -13.992 -0.128 1 98.81 117 CYS B C 1
ATOM 4907 O O . CYS B 1 117 ? -9.32 -14.852 -0.116 1 98.81 117 CYS B O 1
ATOM 4909 N N . TYR B 1 118 ? -8.422 -12.922 0.663 1 98.56 118 TYR B N 1
ATOM 4910 C CA . TYR B 1 118 ? -9.555 -12.625 1.532 1 98.56 118 TYR B CA 1
ATOM 4911 C C . TYR B 1 118 ? -10.852 -12.555 0.732 1 98.56 118 TYR B C 1
ATOM 4913 O O . TYR B 1 118 ? -11.852 -13.18 1.101 1 98.56 118 TYR B O 1
ATOM 4921 N N . LEU B 1 119 ? -10.82 -11.859 -0.351 1 97.62 119 LEU B N 1
ATOM 4922 C CA . LEU B 1 119 ? -12.016 -11.641 -1.157 1 97.62 119 LEU B CA 1
ATOM 4923 C C . LEU B 1 119 ? -12.484 -12.945 -1.789 1 97.62 119 LEU B C 1
ATOM 4925 O O . LEU B 1 119 ? -13.688 -13.18 -1.911 1 97.62 119 LEU B O 1
ATOM 4929 N N . CYS B 1 120 ? -11.547 -13.766 -2.209 1 97.75 120 CYS B N 1
ATOM 4930 C CA . CYS B 1 120 ? -11.922 -15.055 -2.777 1 97.75 120 CYS B CA 1
ATOM 4931 C C . CYS B 1 120 ? -12.766 -15.859 -1.794 1 97.75 120 CYS B C 1
ATOM 4933 O O . CYS B 1 120 ? -13.812 -16.391 -2.162 1 97.75 120 CYS B O 1
ATOM 4935 N N . VAL B 1 121 ? -12.336 -15.906 -0.558 1 98.12 121 VAL B N 1
ATOM 4936 C CA . VAL B 1 121 ? -13.047 -16.672 0.46 1 98.12 121 VAL B CA 1
ATOM 4937 C C . VAL B 1 121 ? -14.43 -16.062 0.685 1 98.12 121 VAL B C 1
ATOM 4939 O O . VAL B 1 121 ? -15.422 -16.797 0.796 1 98.12 121 VAL B O 1
ATOM 4942 N N . ARG B 1 122 ? -14.523 -14.75 0.696 1 96.19 122 ARG B N 1
ATOM 4943 C CA . ARG B 1 122 ? -15.805 -14.078 0.905 1 96.19 122 ARG B CA 1
ATOM 4944 C C . ARG B 1 122 ? -16.734 -14.305 -0.274 1 96.19 122 ARG B C 1
ATOM 4946 O O . ARG B 1 122 ? -17.938 -14.508 -0.086 1 96.19 122 ARG B O 1
ATOM 4953 N N . PHE B 1 123 ? -16.203 -14.281 -1.49 1 94.5 123 PHE B N 1
ATOM 4954 C CA . PHE B 1 123 ? -17.031 -14.438 -2.684 1 94.5 123 PHE B CA 1
ATOM 4955 C C . PHE B 1 123 ? -17.547 -15.867 -2.799 1 94.5 123 PHE B C 1
ATOM 4957 O O . PHE B 1 123 ? -18.531 -16.125 -3.518 1 94.5 123 PHE B O 1
ATOM 4964 N N . LEU B 1 124 ? -16.891 -16.766 -2.113 1 95.25 124 LEU B N 1
ATOM 4965 C CA . LEU B 1 124 ? -17.375 -18.141 -2.072 1 95.25 124 LEU B CA 1
ATOM 4966 C C . LEU B 1 124 ? -18.469 -18.297 -1.027 1 95.25 124 LEU B C 1
ATOM 4968 O O . LEU B 1 124 ? -19.062 -19.375 -0.904 1 95.25 124 LEU B O 1
ATOM 4972 N N . GLY B 1 125 ? -18.703 -17.25 -0.249 1 93.69 125 GLY B N 1
ATOM 4973 C CA . GLY B 1 125 ? -19.828 -17.234 0.685 1 93.69 125 GLY B CA 1
ATOM 4974 C C . GLY B 1 125 ? -19.422 -17.594 2.102 1 93.69 125 GLY B C 1
ATOM 4975 O O . GLY B 1 125 ? -20.281 -17.844 2.953 1 93.69 125 GLY B O 1
ATOM 4976 N N . PHE B 1 126 ? -18.141 -17.609 2.398 1 96.38 126 PHE B N 1
ATOM 4977 C CA . PHE B 1 126 ? -17.672 -18.031 3.715 1 96.38 126 PHE B CA 1
ATOM 4978 C C . PHE B 1 126 ? -17.484 -16.828 4.633 1 96.38 126 PHE B C 1
ATOM 4980 O O . PHE B 1 126 ? -17.672 -15.68 4.207 1 96.38 126 PHE B O 1
ATOM 4987 N N . SER B 1 127 ? -17.219 -17.078 5.859 1 96.81 127 SER B N 1
ATOM 4988 C CA . SER B 1 127 ? -17.25 -16.062 6.91 1 96.81 127 SER B CA 1
ATOM 4989 C C . SER B 1 127 ? -16.062 -15.117 6.824 1 96.81 127 SER B C 1
ATOM 4991 O O . SER B 1 127 ? -15.062 -15.438 6.176 1 96.81 127 SER B O 1
ATOM 4993 N N . LYS B 1 128 ? -16.125 -14 7.52 1 96.25 128 LYS B N 1
ATOM 4994 C CA . LYS B 1 128 ? -15.047 -13.023 7.605 1 96.25 128 LYS B CA 1
ATOM 4995 C C . LYS B 1 128 ? -13.836 -13.609 8.32 1 96.25 128 LYS B C 1
ATOM 4997 O O . LYS B 1 128 ? -12.695 -13.328 7.945 1 96.25 128 LYS B O 1
ATOM 5002 N N . SER B 1 129 ? -14.156 -14.367 9.359 1 97.88 129 SER B N 1
ATOM 5003 C CA . SER B 1 129 ? -13.047 -14.945 10.117 1 97.88 129 SER B CA 1
ATOM 5004 C C . SER B 1 129 ? -12.25 -15.938 9.266 1 97.88 129 SER B C 1
ATOM 5006 O O . SER B 1 129 ? -11.023 -15.977 9.352 1 97.88 129 SER B O 1
ATOM 5008 N N . ALA B 1 130 ? -12.953 -16.734 8.461 1 98.44 130 ALA B N 1
ATOM 5009 C CA . ALA B 1 130 ? -12.281 -17.641 7.535 1 98.44 130 ALA B CA 1
ATOM 5010 C C . ALA B 1 130 ? -11.469 -16.875 6.5 1 98.44 130 ALA B C 1
ATOM 5012 O O . ALA B 1 130 ? -10.32 -17.219 6.219 1 98.44 130 ALA B O 1
ATOM 5013 N N . ALA B 1 131 ? -12.078 -15.828 5.992 1 98.62 131 ALA B N 1
ATOM 5014 C CA . ALA B 1 131 ? -11.422 -14.992 4.996 1 98.62 131 ALA B CA 1
ATOM 5015 C C . ALA B 1 131 ? -10.18 -14.32 5.578 1 98.62 131 ALA B C 1
ATOM 5017 O O . ALA B 1 131 ? -9.141 -14.25 4.922 1 98.62 131 ALA B O 1
ATOM 5018 N N . PHE B 1 132 ? -10.297 -13.812 6.789 1 98.69 132 PHE B N 1
ATOM 5019 C CA . PHE B 1 132 ? -9.188 -13.148 7.461 1 98.69 132 PHE B CA 1
ATOM 5020 C C . PHE B 1 132 ? -8.023 -14.109 7.656 1 98.69 132 PHE B C 1
ATOM 5022 O O . PHE B 1 132 ? -6.863 -13.742 7.457 1 98.69 132 PHE B O 1
ATOM 5029 N N . THR B 1 133 ? -8.352 -15.312 8.016 1 98.88 133 THR B N 1
ATOM 5030 C CA . THR B 1 133 ? -7.32 -16.328 8.219 1 98.88 133 THR B CA 1
ATOM 5031 C C . THR B 1 133 ? -6.562 -16.594 6.918 1 98.88 133 THR B C 1
ATOM 5033 O O . THR B 1 133 ? -5.332 -16.688 6.918 1 98.88 133 THR B O 1
ATOM 5036 N N . SER B 1 134 ? -7.281 -16.734 5.816 1 98.94 134 SER B N 1
ATOM 5037 C CA . SER B 1 134 ? -6.641 -16.938 4.523 1 98.94 134 SER B CA 1
ATOM 5038 C C . SER B 1 134 ? -5.785 -15.742 4.125 1 98.94 134 SER B C 1
ATOM 5040 O O . SER B 1 134 ? -4.691 -15.906 3.584 1 98.94 134 SER B O 1
ATOM 5042 N N . GLY B 1 135 ? -6.328 -14.539 4.359 1 98.88 135 GLY B N 1
ATOM 5043 C CA . GLY B 1 135 ? -5.551 -13.344 4.094 1 98.88 135 GLY B CA 1
ATOM 5044 C C . GLY B 1 135 ? -4.254 -13.281 4.879 1 98.88 135 GLY B C 1
ATOM 5045 O O . GLY B 1 135 ? -3.203 -12.953 4.324 1 98.88 135 GLY B O 1
ATOM 5046 N N . ILE B 1 136 ? -4.32 -13.633 6.156 1 98.88 136 ILE B N 1
ATOM 5047 C CA . ILE B 1 136 ? -3.143 -13.617 7.02 1 98.88 136 ILE B CA 1
ATOM 5048 C C . ILE B 1 136 ? -2.164 -14.703 6.574 1 98.88 136 ILE B C 1
ATOM 5050 O O . ILE B 1 136 ? -0.949 -14.492 6.586 1 98.88 136 ILE B O 1
ATOM 5054 N N . ALA B 1 137 ? -2.701 -15.82 6.23 1 98.94 137 ALA B N 1
ATOM 5055 C CA . ALA B 1 137 ? -1.842 -16.891 5.723 1 98.94 137 ALA B CA 1
ATOM 5056 C C . ALA B 1 137 ? -1.048 -16.422 4.508 1 98.94 137 ALA B C 1
ATOM 5058 O O . ALA B 1 137 ? 0.169 -16.609 4.441 1 98.94 137 ALA B O 1
ATOM 5059 N N . ALA B 1 138 ? -1.745 -15.781 3.566 1 98.88 138 ALA B N 1
ATOM 5060 C CA . ALA B 1 138 ? -1.074 -15.281 2.367 1 98.88 138 ALA B CA 1
ATOM 5061 C C . ALA B 1 138 ? -0.093 -14.164 2.711 1 98.88 138 ALA B C 1
ATOM 5063 O O . ALA B 1 138 ? 0.922 -13.992 2.031 1 98.88 138 ALA B O 1
ATOM 5064 N N . THR B 1 139 ? -0.376 -13.383 3.748 1 98.81 139 THR B N 1
ATOM 5065 C CA . THR B 1 139 ? 0.479 -12.281 4.184 1 98.81 139 THR B CA 1
ATOM 5066 C C . THR B 1 139 ? 1.826 -12.805 4.672 1 98.81 139 THR B C 1
ATOM 5068 O O . THR B 1 139 ? 2.875 -12.266 4.309 1 98.81 139 THR B O 1
ATOM 5071 N N . PHE B 1 140 ? 1.803 -13.922 5.426 1 98.75 140 PHE B N 1
ATOM 5072 C CA . PHE B 1 140 ? 3.014 -14.391 6.086 1 98.75 140 PHE B CA 1
ATOM 5073 C C . PHE B 1 140 ? 3.572 -15.625 5.375 1 98.75 140 PHE B C 1
ATOM 5075 O O . PHE B 1 140 ? 4.406 -16.344 5.934 1 98.75 140 PHE B O 1
ATOM 5082 N N . GLU B 1 141 ? 3.021 -15.883 4.172 1 98.75 141 GLU B N 1
ATOM 5083 C CA . GLU B 1 141 ? 3.611 -16.953 3.369 1 98.75 141 GLU B CA 1
ATOM 5084 C C . GLU B 1 141 ? 4.941 -16.516 2.758 1 98.75 141 GLU B C 1
ATOM 5086 O O . GLU B 1 141 ? 4.973 -15.633 1.896 1 98.75 141 GLU B O 1
ATOM 5091 N N . THR B 1 142 ? 5.973 -17.188 3.092 1 98.19 142 THR B N 1
ATOM 5092 C CA . THR B 1 142 ? 7.316 -16.672 2.857 1 98.19 142 THR B CA 1
ATOM 5093 C C . THR B 1 142 ? 7.75 -16.922 1.417 1 98.19 142 THR B C 1
ATOM 5095 O O . THR B 1 142 ? 8.586 -16.203 0.878 1 98.19 142 THR B O 1
ATOM 5098 N N . THR B 1 143 ? 7.238 -17.969 0.696 1 98.19 143 THR B N 1
ATOM 5099 C CA . THR B 1 143 ? 7.535 -18.125 -0.724 1 98.19 143 THR B CA 1
ATOM 5100 C C . THR B 1 143 ? 6.988 -16.953 -1.524 1 98.19 143 THR B C 1
ATOM 5102 O O . THR B 1 143 ? 7.664 -16.438 -2.412 1 98.19 143 THR B O 1
ATOM 5105 N N . LEU B 1 144 ? 5.746 -16.547 -1.195 1 98.56 144 LEU B N 1
ATOM 5106 C CA . LEU B 1 144 ? 5.129 -15.406 -1.867 1 98.56 144 LEU B CA 1
ATOM 5107 C C . LEU B 1 144 ? 5.91 -14.125 -1.594 1 98.56 144 LEU B C 1
ATOM 5109 O O . LEU B 1 144 ? 6.094 -13.305 -2.494 1 98.56 144 LEU B O 1
ATOM 5113 N N . ILE B 1 145 ? 6.383 -13.961 -0.381 1 98.44 145 ILE B N 1
ATOM 5114 C CA . ILE B 1 145 ? 7.137 -12.766 -0.006 1 98.44 145 ILE B CA 1
ATOM 5115 C C . ILE B 1 145 ? 8.477 -12.758 -0.738 1 98.44 145 ILE B C 1
ATOM 5117 O O . ILE B 1 145 ? 8.859 -11.742 -1.326 1 98.44 145 ILE B O 1
ATOM 5121 N N . ALA B 1 146 ? 9.188 -13.914 -0.73 1 97.5 146 ALA B N 1
ATOM 5122 C CA . ALA B 1 146 ? 10.5 -14.008 -1.357 1 97.5 146 ALA B CA 1
ATOM 5123 C C . ALA B 1 146 ? 10.414 -13.719 -2.854 1 97.5 146 ALA B C 1
ATOM 5125 O O . ALA B 1 146 ? 11.25 -12.984 -3.396 1 97.5 146 ALA B O 1
ATOM 5126 N N . GLU B 1 147 ? 9.375 -14.219 -3.477 1 97.12 147 GLU B N 1
ATOM 5127 C CA . GLU B 1 147 ? 9.203 -14.047 -4.914 1 97.12 147 GLU B CA 1
ATOM 5128 C C . GLU B 1 147 ? 8.648 -12.664 -5.242 1 97.12 147 GLU B C 1
ATOM 5130 O O . GLU B 1 147 ? 8.758 -12.195 -6.375 1 97.12 147 GLU B O 1
ATOM 5135 N N . GLY B 1 148 ? 8.156 -12.016 -4.25 1 97.31 148 GLY B N 1
ATOM 5136 C CA . GLY B 1 148 ? 7.441 -10.781 -4.512 1 97.31 148 GLY B CA 1
ATOM 5137 C C . GLY B 1 148 ? 8.258 -9.539 -4.207 1 97.31 148 GLY B C 1
ATOM 5138 O O . GLY B 1 148 ? 7.906 -8.438 -4.629 1 97.31 148 GLY B O 1
ATOM 5139 N N . ARG B 1 149 ? 9.359 -9.664 -3.535 1 96.38 149 ARG B N 1
ATOM 5140 C CA . ARG B 1 149 ? 10.016 -8.469 -3.023 1 96.38 149 ARG B CA 1
ATOM 5141 C C . ARG B 1 149 ? 11.273 -8.148 -3.824 1 96.38 149 ARG B C 1
ATOM 5143 O O . ARG B 1 149 ? 12 -7.211 -3.5 1 96.38 149 ARG B O 1
ATOM 5150 N N . HIS B 1 150 ? 11.664 -8.867 -4.863 1 97.25 150 HIS B N 1
ATOM 5151 C CA . HIS B 1 150 ? 12.828 -8.656 -5.707 1 97.25 150 HIS B CA 1
ATOM 5152 C C . HIS B 1 150 ? 12.43 -8.367 -7.148 1 97.25 150 HIS B C 1
ATOM 5154 O O . HIS B 1 150 ? 11.242 -8.391 -7.48 1 97.25 150 HIS B O 1
ATOM 5160 N N . ILE B 1 151 ? 13.43 -8.016 -7.941 1 97.44 151 ILE B N 1
ATOM 5161 C CA . ILE B 1 151 ? 13.156 -7.723 -9.344 1 97.44 151 ILE B CA 1
ATOM 5162 C C . ILE B 1 151 ? 12.867 -9.016 -10.102 1 97.44 151 ILE B C 1
ATOM 5164 O O . ILE B 1 151 ? 13.656 -9.445 -10.938 1 97.44 151 ILE B O 1
ATOM 5168 N N . LEU B 1 152 ? 11.742 -9.602 -9.695 1 97.81 152 LEU B N 1
ATOM 5169 C CA . LEU B 1 152 ? 11.25 -10.844 -10.281 1 97.81 152 LEU B CA 1
ATOM 5170 C C . LEU B 1 152 ? 9.828 -10.672 -10.812 1 97.81 152 LEU B C 1
ATOM 5172 O O . LEU B 1 152 ? 9.117 -9.75 -10.398 1 97.81 152 LEU B O 1
ATOM 5176 N N . THR B 1 153 ? 9.383 -11.516 -11.672 1 98.06 153 THR B N 1
ATOM 5177 C CA . THR B 1 153 ? 8.07 -11.352 -12.297 1 98.06 153 THR B CA 1
ATOM 5178 C C . THR B 1 153 ? 7.008 -12.133 -11.523 1 98.06 153 THR B C 1
ATOM 5180 O O . THR B 1 153 ? 5.809 -11.906 -11.711 1 98.06 153 THR B O 1
ATOM 5183 N N . ASP B 1 154 ? 7.426 -13 -10.633 1 97.94 154 ASP B N 1
ATOM 5184 C CA . ASP B 1 154 ? 6.484 -13.898 -9.977 1 97.94 154 ASP B CA 1
ATOM 5185 C C . ASP B 1 154 ? 5.52 -13.125 -9.078 1 97.94 154 ASP B C 1
ATOM 5187 O O . ASP B 1 154 ? 4.348 -13.492 -8.953 1 97.94 154 ASP B O 1
ATOM 5191 N N . GLY B 1 155 ? 6.051 -12.094 -8.422 1 97.94 155 GLY B N 1
ATOM 5192 C CA . GLY B 1 155 ? 5.145 -11.281 -7.633 1 97.94 155 GLY B CA 1
ATOM 5193 C C . GLY B 1 155 ? 3.982 -10.727 -8.438 1 97.94 155 GLY B C 1
ATOM 5194 O O . GLY B 1 155 ? 2.854 -10.672 -7.945 1 97.94 155 GLY B O 1
ATOM 5195 N N . ILE B 1 156 ? 4.227 -10.32 -9.625 1 98.5 156 ILE B N 1
ATOM 5196 C CA . ILE B 1 156 ? 3.211 -9.789 -10.531 1 98.5 156 ILE B CA 1
ATOM 5197 C C . ILE B 1 156 ? 2.316 -10.922 -11.031 1 98.5 156 ILE B C 1
ATOM 5199 O O . ILE B 1 156 ? 1.098 -10.766 -11.125 1 98.5 156 ILE B O 1
ATOM 5203 N N . LEU B 1 157 ? 2.939 -12.055 -11.281 1 98.75 157 LEU B N 1
ATOM 5204 C CA . LEU B 1 157 ? 2.193 -13.242 -11.688 1 98.75 157 LEU B CA 1
ATOM 5205 C C . LEU B 1 157 ? 1.176 -13.633 -10.625 1 98.75 157 LEU B C 1
ATOM 5207 O O . LEU B 1 157 ? 0.011 -13.891 -10.938 1 98.75 157 LEU B O 1
ATOM 5211 N N . HIS B 1 158 ? 1.658 -13.703 -9.359 1 98.81 158 HIS B N 1
ATOM 5212 C CA . HIS B 1 158 ? 0.781 -14.086 -8.258 1 98.81 158 HIS B CA 1
ATOM 5213 C C . HIS B 1 158 ? -0.404 -13.133 -8.141 1 98.81 158 HIS B C 1
ATOM 5215 O O . HIS B 1 158 ? -1.536 -13.57 -7.922 1 98.81 158 HIS B O 1
ATOM 5221 N N . PHE B 1 159 ? -0.142 -11.867 -8.344 1 98.69 159 PHE B N 1
ATOM 5222 C CA . PHE B 1 159 ? -1.191 -10.859 -8.242 1 98.69 159 PHE B CA 1
ATOM 5223 C C . PHE B 1 159 ? -2.26 -11.094 -9.305 1 98.69 159 PHE B C 1
ATOM 5225 O O . PHE B 1 159 ? -3.441 -11.227 -8.992 1 98.69 159 PHE B O 1
ATOM 5232 N N . PHE B 1 160 ? -1.9 -11.164 -10.562 1 98.75 160 PHE B N 1
ATOM 5233 C CA . PHE B 1 160 ? -2.871 -11.281 -11.648 1 98.75 160 PHE B CA 1
ATOM 5234 C C . PHE B 1 160 ? -3.562 -12.641 -11.602 1 98.75 160 PHE B C 1
ATOM 5236 O O . PHE B 1 160 ? -4.723 -12.758 -12 1 98.75 160 PHE B O 1
ATOM 5243 N N . SER B 1 161 ? -2.889 -13.664 -11.109 1 98.75 161 SER B N 1
ATOM 5244 C CA . SER B 1 161 ? -3.502 -14.984 -10.977 1 98.75 161 SER B CA 1
ATOM 5245 C C . SER B 1 161 ? -4.637 -14.969 -9.961 1 98.75 161 SER B C 1
ATOM 5247 O O . SER B 1 161 ? -5.746 -15.422 -10.25 1 98.75 161 SER B O 1
ATOM 5249 N N . ILE B 1 162 ? -4.332 -14.453 -8.805 1 98.75 162 ILE B N 1
ATOM 5250 C CA . ILE B 1 162 ? -5.355 -14.469 -7.762 1 98.75 162 ILE B CA 1
ATOM 5251 C C . ILE B 1 162 ? -6.43 -13.43 -8.086 1 98.75 162 ILE B C 1
ATOM 5253 O O . ILE B 1 162 ? -7.598 -13.602 -7.734 1 98.75 162 ILE B O 1
ATOM 5257 N N . LEU B 1 163 ? -6.02 -12.328 -8.742 1 98.38 163 LEU B N 1
ATOM 5258 C CA . LEU B 1 163 ? -7.012 -11.375 -9.227 1 98.38 163 LEU B CA 1
ATOM 5259 C C . LEU B 1 163 ? -7.996 -12.047 -10.172 1 98.38 163 LEU B C 1
ATOM 5261 O O . LEU B 1 163 ? -9.203 -11.82 -10.086 1 98.38 163 LEU B O 1
ATOM 5265 N N . HIS B 1 164 ? -7.48 -12.852 -11.055 1 98.19 164 HIS B N 1
ATOM 5266 C CA . HIS B 1 164 ? -8.336 -13.586 -11.984 1 98.19 164 HIS B CA 1
ATOM 5267 C C . HIS B 1 164 ? -9.32 -14.477 -11.234 1 98.19 164 HIS B C 1
ATOM 5269 O O . HIS B 1 164 ? -10.516 -14.477 -11.531 1 98.19 164 HIS B O 1
ATOM 5275 N N . VAL B 1 165 ? -8.812 -15.219 -10.258 1 98.06 165 VAL B N 1
ATOM 5276 C CA . VAL B 1 165 ? -9.672 -16.109 -9.477 1 98.06 165 VAL B CA 1
ATOM 5277 C C . VAL B 1 165 ? -10.75 -15.289 -8.766 1 98.06 165 VAL B C 1
ATOM 5279 O O . VAL B 1 165 ? -11.914 -15.688 -8.719 1 98.06 165 VAL B O 1
ATOM 5282 N N . THR B 1 166 ? -10.359 -14.172 -8.234 1 97.06 166 THR B N 1
ATOM 5283 C CA . THR B 1 166 ? -11.289 -13.289 -7.543 1 97.06 166 THR B CA 1
ATOM 5284 C C . THR B 1 166 ? -12.391 -12.812 -8.484 1 97.06 166 THR B C 1
ATOM 5286 O O . THR B 1 166 ? -13.57 -12.836 -8.133 1 97.06 166 THR B O 1
ATOM 5289 N N . VAL B 1 167 ? -12.008 -12.406 -9.664 1 96.06 167 VAL B N 1
ATOM 5290 C CA . VAL B 1 167 ? -12.945 -11.914 -10.664 1 96.06 167 VAL B CA 1
ATOM 5291 C C . VAL B 1 167 ? -13.891 -13.031 -11.086 1 96.06 167 VAL B C 1
ATOM 5293 O O . VAL B 1 167 ? -15.102 -12.828 -11.18 1 96.06 167 VAL B O 1
ATOM 5296 N N . LEU B 1 168 ? -13.367 -14.188 -11.289 1 95 168 LEU B N 1
ATOM 5297 C CA . LEU B 1 168 ? -14.156 -15.344 -11.695 1 95 168 LEU B CA 1
ATOM 5298 C C . LEU B 1 168 ? -15.18 -15.711 -10.625 1 95 168 LEU B C 1
ATOM 5300 O O . LEU B 1 168 ? -16.344 -15.992 -10.938 1 95 168 LEU B O 1
ATOM 5304 N N . LEU B 1 169 ? -14.75 -15.703 -9.406 1 93.31 169 LEU B N 1
ATOM 5305 C CA . LEU B 1 169 ? -15.641 -16.062 -8.305 1 93.31 169 LEU B CA 1
ATOM 5306 C C . LEU B 1 169 ? -16.75 -15.039 -8.141 1 93.31 169 LEU B C 1
ATOM 5308 O O . LEU B 1 169 ? -17.891 -15.391 -7.828 1 93.31 169 LEU B O 1
ATOM 5312 N N . TYR B 1 170 ? -16.406 -13.789 -8.305 1 91.25 170 TYR B N 1
ATOM 5313 C CA . TYR B 1 170 ? -17.453 -12.773 -8.227 1 91.25 170 TYR B CA 1
ATOM 5314 C C . TYR B 1 170 ? -18.453 -12.914 -9.375 1 91.25 170 TYR B C 1
ATOM 5316 O O . TYR B 1 170 ? -19.656 -12.727 -9.188 1 91.25 170 TYR B O 1
ATOM 5324 N N . LEU B 1 171 ? -17.969 -13.188 -10.578 1 88.69 171 LEU B N 1
ATOM 5325 C CA . LEU B 1 171 ? -18.828 -13.406 -11.734 1 88.69 171 LEU B CA 1
ATOM 5326 C C . LEU B 1 171 ? -19.859 -14.5 -11.453 1 88.69 171 LEU B C 1
ATOM 5328 O O . LEU B 1 171 ? -21.016 -14.391 -11.852 1 88.69 171 LEU B O 1
ATOM 5332 N N . ARG B 1 172 ? -19.406 -15.516 -10.82 1 83.69 172 ARG B N 1
ATOM 5333 C CA . ARG B 1 172 ? -20.266 -16.641 -10.484 1 83.69 172 ARG B CA 1
ATOM 5334 C C . ARG B 1 172 ? -21.453 -16.203 -9.633 1 83.69 172 ARG B C 1
ATOM 5336 O O . ARG B 1 172 ? -22.516 -16.844 -9.664 1 83.69 172 ARG B O 1
ATOM 5343 N N . SER B 1 173 ? -21.25 -15.148 -8.891 1 81.75 173 SER B N 1
ATOM 5344 C CA . SER B 1 173 ? -22.297 -14.695 -7.973 1 81.75 173 SER B CA 1
ATOM 5345 C C . SER B 1 173 ? -23.281 -13.766 -8.664 1 81.75 173 SER B C 1
ATOM 5347 O O . SER B 1 173 ? -24.328 -13.438 -8.102 1 81.75 173 SER B O 1
ATOM 5349 N N . LEU B 1 174 ? -23.016 -13.391 -9.914 1 83.12 174 LEU B N 1
ATOM 5350 C CA . LEU B 1 174 ? -23.844 -12.406 -10.617 1 83.12 174 LEU B CA 1
ATOM 5351 C C . LEU B 1 174 ? -24.875 -13.094 -11.5 1 83.12 174 LEU B C 1
ATOM 5353 O O . LEU B 1 174 ? -24.656 -14.227 -11.945 1 83.12 174 LEU B O 1
ATOM 5357 N N . LYS B 1 175 ? -26.016 -12.32 -11.617 1 77.44 175 LYS B N 1
ATOM 5358 C CA . LYS B 1 175 ? -27.031 -12.773 -12.555 1 77.44 175 LYS B CA 1
ATOM 5359 C C . LYS B 1 175 ? -26.734 -12.297 -13.977 1 77.44 175 LYS B C 1
ATOM 5361 O O . LYS B 1 175 ? -26.312 -11.148 -14.172 1 77.44 175 LYS B O 1
ATOM 5366 N N . ARG B 1 176 ? -27 -13.055 -14.961 1 75.94 176 ARG B N 1
ATOM 5367 C CA . ARG B 1 176 ? -26.656 -12.805 -16.344 1 75.94 176 ARG B CA 1
ATOM 5368 C C . ARG B 1 176 ? -27.406 -11.602 -16.906 1 75.94 176 ARG B C 1
ATOM 5370 O O . ARG B 1 176 ? -26.922 -10.922 -17.812 1 75.94 176 ARG B O 1
ATOM 5377 N N . ARG B 1 177 ? -28.484 -11.281 -16.375 1 74.94 177 ARG B N 1
ATOM 5378 C CA . ARG B 1 177 ? -29.312 -10.211 -16.906 1 74.94 177 ARG B CA 1
ATOM 5379 C C . ARG B 1 177 ? -28.766 -8.844 -16.516 1 74.94 177 ARG B C 1
ATOM 5381 O O . ARG B 1 177 ? -29.094 -7.832 -17.141 1 74.94 177 ARG B O 1
ATOM 5388 N N . ASP B 1 178 ? -27.812 -8.812 -15.703 1 81.44 178 ASP B N 1
ATOM 5389 C CA . ASP B 1 178 ? -27.281 -7.562 -15.18 1 81.44 178 ASP B CA 1
ATOM 5390 C C . ASP B 1 178 ? -26.078 -7.082 -16 1 81.44 178 ASP B C 1
ATOM 5392 O O . ASP B 1 178 ? -25.281 -7.891 -16.469 1 81.44 178 ASP B O 1
ATOM 5396 N N . PHE B 1 179 ? -26.062 -5.832 -16.391 1 84.38 179 PHE B N 1
ATOM 5397 C CA . PHE B 1 179 ? -24.938 -5.211 -17.078 1 84.38 179 PHE B CA 1
ATOM 5398 C C . PHE B 1 179 ? -23.625 -5.527 -16.359 1 84.38 179 PHE B C 1
ATOM 5400 O O . PHE B 1 179 ? -22.594 -5.699 -17 1 84.38 179 PHE B O 1
ATOM 5407 N N . LYS B 1 180 ? -23.75 -5.672 -15.086 1 84.5 180 LYS B N 1
ATOM 5408 C CA . LYS B 1 180 ? -22.578 -5.996 -14.266 1 84.5 180 LYS B CA 1
ATOM 5409 C C . LYS B 1 180 ? -21.984 -7.344 -14.664 1 84.5 180 LYS B C 1
ATOM 5411 O O . LYS B 1 180 ? -20.766 -7.523 -14.625 1 84.5 180 LYS B O 1
ATOM 5416 N N . PHE B 1 181 ? -22.781 -8.242 -15.086 1 86.38 181 PHE B N 1
ATOM 5417 C CA . PHE B 1 181 ? -22.328 -9.562 -15.484 1 86.38 181 PHE B CA 1
ATOM 5418 C C . PHE B 1 181 ? -21.406 -9.477 -16.703 1 86.38 181 PHE B C 1
ATOM 5420 O O . PHE B 1 181 ? -20.359 -10.125 -16.75 1 86.38 181 PHE B O 1
ATOM 5427 N N . TRP B 1 182 ? -21.734 -8.609 -17.609 1 86.5 182 TRP B N 1
ATOM 5428 C CA . TRP B 1 182 ? -20.969 -8.5 -18.844 1 86.5 182 TRP B CA 1
ATOM 5429 C C . TRP B 1 182 ? -19.609 -7.867 -18.594 1 86.5 182 TRP B C 1
ATOM 5431 O O . TRP B 1 182 ? -18.609 -8.266 -19.203 1 86.5 182 TRP B O 1
ATOM 5441 N N . VAL B 1 183 ? -19.609 -6.984 -17.719 1 89.25 183 VAL B N 1
ATOM 5442 C CA . VAL B 1 183 ? -18.359 -6.324 -17.375 1 89.25 183 VAL B CA 1
ATOM 5443 C C . VAL B 1 183 ? -17.406 -7.32 -16.703 1 89.25 183 VAL B C 1
ATOM 5445 O O . VAL B 1 183 ? -16.234 -7.43 -17.078 1 89.25 183 VAL B O 1
ATOM 5448 N N . TRP B 1 184 ? -17.953 -8.094 -15.789 1 90.44 184 TRP B N 1
ATOM 5449 C CA . TRP B 1 184 ? -17.125 -9.047 -15.047 1 90.44 184 TRP B CA 1
ATOM 5450 C C . TRP B 1 184 ? -16.75 -10.242 -15.914 1 90.44 184 TRP B C 1
ATOM 5452 O O . TRP B 1 184 ? -15.703 -10.859 -15.711 1 90.44 184 TRP B O 1
ATOM 5462 N N . HIS B 1 185 ? -17.609 -10.516 -16.891 1 91.44 185 HIS B N 1
ATOM 5463 C CA . HIS B 1 185 ? -17.297 -11.547 -17.859 1 91.44 185 HIS B CA 1
ATOM 5464 C C . HIS B 1 185 ? -16.094 -11.141 -18.719 1 91.44 185 HIS B C 1
ATOM 5466 O O . HIS B 1 185 ? -15.172 -11.93 -18.922 1 91.44 185 HIS B O 1
ATOM 5472 N N . ALA B 1 186 ? -16.125 -9.945 -19.172 1 93.5 186 ALA B N 1
ATOM 5473 C CA . ALA B 1 186 ? -14.992 -9.445 -19.953 1 93.5 186 ALA B CA 1
ATOM 5474 C C . ALA B 1 186 ? -13.727 -9.391 -19.109 1 93.5 186 ALA B C 1
ATOM 5476 O O . ALA B 1 186 ? -12.641 -9.719 -19.578 1 93.5 186 ALA B O 1
ATOM 5477 N N . LEU B 1 187 ? -13.875 -9.016 -17.812 1 95.12 187 LEU B N 1
ATOM 5478 C CA . LEU B 1 187 ? -12.734 -8.914 -16.906 1 95.12 187 LEU B CA 1
ATOM 5479 C C . LEU B 1 187 ? -12.117 -10.289 -16.656 1 95.12 187 LEU B C 1
ATOM 5481 O O . LEU B 1 187 ? -10.906 -10.391 -16.453 1 95.12 187 LEU B O 1
ATOM 5485 N N . THR B 1 188 ? -12.938 -11.297 -16.719 1 95.38 188 THR B N 1
ATOM 5486 C CA . THR B 1 188 ? -12.414 -12.656 -16.547 1 95.38 188 THR B CA 1
ATOM 5487 C C . THR B 1 188 ? -11.43 -12.992 -17.656 1 95.38 188 THR B C 1
ATOM 5489 O O . THR B 1 188 ? -10.336 -13.508 -17.391 1 95.38 188 THR B O 1
ATOM 5492 N N . GLY B 1 189 ? -11.812 -12.664 -18.875 1 96.06 189 GLY B N 1
ATOM 5493 C CA . GLY B 1 189 ? -10.906 -12.891 -19.984 1 96.06 189 GLY B CA 1
ATOM 5494 C C . GLY B 1 189 ? -9.648 -12.047 -19.922 1 96.06 189 GLY B C 1
ATOM 5495 O O . GLY B 1 189 ? -8.555 -12.523 -20.219 1 96.06 189 GLY B O 1
ATOM 5496 N N . ILE B 1 190 ? -9.781 -10.812 -19.484 1 97.38 190 ILE B N 1
ATOM 5497 C CA . ILE B 1 190 ? -8.664 -9.883 -19.422 1 97.38 190 ILE B CA 1
ATOM 5498 C C . ILE B 1 190 ? -7.672 -10.32 -18.359 1 97.38 190 ILE B C 1
ATOM 5500 O O . ILE B 1 190 ? -6.465 -10.398 -18.609 1 97.38 190 ILE B O 1
ATOM 5504 N N . THR B 1 191 ? -8.164 -10.664 -17.188 1 97.88 191 THR B N 1
ATOM 5505 C CA . THR B 1 191 ? -7.277 -11.016 -16.078 1 97.88 191 THR B CA 1
ATOM 5506 C C . THR B 1 191 ? -6.594 -12.359 -16.328 1 97.88 191 THR B C 1
ATOM 5508 O O . THR B 1 191 ? -5.422 -12.539 -16 1 97.88 191 THR B O 1
ATOM 5511 N N . LEU B 1 192 ? -7.277 -13.273 -16.953 1 97.62 192 LEU B N 1
ATOM 5512 C CA . LEU B 1 192 ? -6.645 -14.539 -17.328 1 97.62 192 LEU B CA 1
ATOM 5513 C C . LEU B 1 192 ? -5.551 -14.312 -18.375 1 97.62 192 LEU B C 1
ATOM 5515 O O . LEU B 1 192 ? -4.453 -14.859 -18.25 1 97.62 192 LEU B O 1
ATOM 5519 N N . GLY B 1 193 ? -5.914 -13.516 -19.375 1 97.75 193 GLY B N 1
ATOM 5520 C CA . GLY B 1 193 ? -4.934 -13.203 -20.406 1 97.75 193 GLY B CA 1
ATOM 5521 C C . GLY B 1 193 ? -3.684 -12.547 -19.859 1 97.75 193 GLY B C 1
ATOM 5522 O O . GLY B 1 193 ? -2.57 -12.859 -20.281 1 97.75 193 GLY B O 1
ATOM 5523 N N . LEU B 1 194 ? -3.854 -11.656 -18.906 1 98.31 194 LEU B N 1
ATOM 5524 C CA . LEU B 1 194 ? -2.719 -10.961 -18.297 1 98.31 194 LEU B CA 1
ATOM 5525 C C . LEU B 1 194 ? -1.864 -11.922 -17.484 1 98.31 194 LEU B C 1
ATOM 5527 O O . LEU B 1 194 ? -0.634 -11.844 -17.516 1 98.31 194 LEU B O 1
ATOM 5531 N N . ALA B 1 195 ? -2.508 -12.844 -16.75 1 98.31 195 ALA B N 1
ATOM 5532 C CA . ALA B 1 195 ? -1.759 -13.836 -15.984 1 98.31 195 ALA B CA 1
ATOM 5533 C C . ALA B 1 195 ? -0.968 -14.766 -16.906 1 98.31 195 ALA B C 1
ATOM 5535 O O . ALA B 1 195 ? 0.218 -15.008 -16.672 1 98.31 195 ALA B O 1
ATOM 5536 N N . CYS B 1 196 ? -1.573 -15.164 -18 1 97.12 196 CYS B N 1
ATOM 5537 C CA . CYS B 1 196 ? -0.935 -16.078 -18.938 1 97.12 196 CYS B CA 1
ATOM 5538 C C . CYS B 1 196 ? 0.165 -15.367 -19.719 1 97.12 196 CYS B C 1
ATOM 5540 O O . CYS B 1 196 ? 1.087 -16 -20.234 1 97.12 196 CYS B O 1
ATOM 5542 N N . ALA B 1 197 ? 0.033 -14.07 -19.797 1 97.94 197 ALA B N 1
ATOM 5543 C CA . ALA B 1 197 ? 1.024 -13.281 -20.516 1 97.94 197 ALA B CA 1
ATOM 5544 C C . ALA B 1 197 ? 2.244 -13 -19.641 1 97.94 197 ALA B C 1
ATOM 5546 O O . ALA B 1 197 ? 3.141 -12.25 -20.047 1 97.94 197 ALA B O 1
ATOM 5547 N N . ILE B 1 198 ? 2.291 -13.578 -18.438 1 98.06 198 ILE B N 1
ATOM 5548 C CA . ILE B 1 198 ? 3.447 -13.445 -17.547 1 98.06 198 ILE B CA 1
ATOM 5549 C C . ILE B 1 198 ? 4.242 -14.75 -17.531 1 98.06 198 ILE B C 1
ATOM 5551 O O . ILE B 1 198 ? 5.453 -14.75 -17.766 1 98.06 198 ILE B O 1
ATOM 5555 N N . LYS B 1 199 ? 3.604 -15.82 -17.234 1 96.06 199 LYS B N 1
ATOM 5556 C CA . LYS B 1 199 ? 4.211 -17.156 -17.281 1 96.06 199 LYS B CA 1
ATOM 5557 C C . LYS B 1 199 ? 3.205 -18.203 -17.734 1 96.06 199 LYS B C 1
ATOM 5559 O O . LYS B 1 199 ? 2.012 -18.094 -17.438 1 96.06 199 LYS B O 1
ATOM 5564 N N . ASN B 1 200 ? 3.703 -19.234 -18.219 1 92.38 200 ASN B N 1
ATOM 5565 C CA . ASN B 1 200 ? 2.871 -20.328 -18.734 1 92.38 200 ASN B CA 1
ATOM 5566 C C . ASN B 1 200 ? 2.205 -21.094 -17.594 1 92.38 200 ASN B C 1
ATOM 5568 O O . ASN B 1 200 ? 1.212 -21.797 -17.812 1 92.38 200 ASN B O 1
ATOM 5572 N N . THR B 1 201 ? 2.73 -20.938 -16.422 1 93.19 201 THR B N 1
ATOM 5573 C CA . THR B 1 201 ? 2.18 -21.672 -15.281 1 93.19 201 THR B CA 1
ATOM 5574 C C . THR B 1 201 ? 0.761 -21.203 -14.977 1 93.19 201 THR B C 1
ATOM 5576 O O . THR B 1 201 ? 0.014 -21.891 -14.266 1 93.19 201 THR B O 1
ATOM 5579 N N . ALA B 1 202 ? 0.353 -20.078 -15.508 1 96.5 202 ALA B N 1
ATOM 5580 C CA . ALA B 1 202 ? -0.966 -19.516 -15.219 1 96.5 202 ALA B CA 1
ATOM 5581 C C . ALA B 1 202 ? -2.039 -20.172 -16.078 1 96.5 202 ALA B C 1
ATOM 5583 O O . ALA B 1 202 ? -3.234 -20.016 -15.82 1 96.5 202 ALA B O 1
ATOM 5584 N N . TRP B 1 203 ? -1.659 -21 -17.062 1 94.12 203 TRP B N 1
ATOM 5585 C CA . TRP B 1 203 ? -2.625 -21.594 -17.984 1 94.12 203 TRP B CA 1
ATOM 5586 C C . TRP B 1 203 ? -3.516 -22.594 -17.25 1 94.12 203 TRP B C 1
ATOM 5588 O O . TRP B 1 203 ? -4.617 -22.906 -17.703 1 94.12 203 TRP B O 1
ATOM 5598 N N . GLY B 1 204 ? -3.033 -23.109 -16.125 1 94.94 204 GLY B N 1
ATOM 5599 C CA . GLY B 1 204 ? -3.877 -23.984 -15.32 1 94.94 204 GLY B CA 1
ATOM 5600 C C . GLY B 1 204 ? -5.172 -23.328 -14.883 1 94.94 204 GLY B C 1
ATOM 5601 O O . GLY B 1 204 ? -6.191 -24.016 -14.711 1 94.94 204 GLY B O 1
ATOM 5602 N N . LEU B 1 205 ? -5.211 -22.031 -14.75 1 96.81 205 LEU B N 1
ATOM 5603 C CA . LEU B 1 205 ? -6.387 -21.281 -14.312 1 96.81 205 LEU B CA 1
ATOM 5604 C C . LEU B 1 205 ? -7.461 -21.281 -15.398 1 96.81 205 LEU B C 1
ATOM 5606 O O . LEU B 1 205 ? -8.641 -21.094 -15.102 1 96.81 205 LEU B O 1
ATOM 5610 N N . MET B 1 206 ? -7.051 -21.469 -16.641 1 94.62 206 MET B N 1
ATOM 5611 C CA . MET B 1 206 ? -8.016 -21.547 -17.734 1 94.62 206 MET B CA 1
ATOM 5612 C C . MET B 1 206 ? -8.953 -22.734 -17.547 1 94.62 206 MET B C 1
ATOM 5614 O O . MET B 1 206 ? -10.133 -22.656 -17.906 1 94.62 206 MET B O 1
ATOM 5618 N N . MET B 1 207 ? -8.414 -23.812 -17.062 1 92.38 207 MET B N 1
ATOM 5619 C CA . MET B 1 207 ? -9.234 -24.984 -16.828 1 92.38 207 MET B CA 1
ATOM 5620 C C . MET B 1 207 ? -10.258 -24.719 -15.727 1 92.38 207 MET B C 1
ATOM 5622 O O . MET B 1 207 ? -11.359 -25.266 -15.758 1 92.38 207 MET B O 1
ATOM 5626 N N . LEU B 1 208 ? -9.844 -23.953 -14.797 1 93.69 208 LEU B N 1
ATOM 5627 C CA . LEU B 1 208 ? -10.805 -23.547 -13.781 1 93.69 208 LEU B CA 1
ATOM 5628 C C . LEU B 1 208 ? -11.953 -22.75 -14.406 1 93.69 208 LEU B C 1
ATOM 5630 O O . LEU B 1 208 ? -13.117 -22.969 -14.07 1 93.69 208 LEU B O 1
ATOM 5634 N N . ASP B 1 209 ? -11.625 -21.844 -15.305 1 93.81 209 ASP B N 1
ATOM 5635 C CA . ASP B 1 209 ? -12.648 -21.109 -16.031 1 93.81 209 ASP B CA 1
ATOM 5636 C C . ASP B 1 209 ? -13.586 -22.047 -16.781 1 93.81 209 ASP B C 1
ATOM 5638 O O . ASP B 1 209 ? -14.805 -21.891 -16.719 1 93.81 209 ASP B O 1
ATOM 5642 N N . ALA B 1 210 ? -12.961 -23 -17.453 1 91.69 210 ALA B N 1
ATOM 5643 C CA . ALA B 1 210 ? -13.75 -23.969 -18.219 1 91.69 210 ALA B CA 1
ATOM 5644 C C . ALA B 1 210 ? -14.711 -24.734 -17.297 1 91.69 210 ALA B C 1
ATOM 5646 O O . ALA B 1 210 ? -15.859 -24.969 -17.672 1 91.69 210 ALA B O 1
ATOM 5647 N N . PHE B 1 211 ? -14.25 -25.047 -16.203 1 89.19 211 PHE B N 1
ATOM 5648 C CA . PHE B 1 211 ? -15.078 -25.766 -15.234 1 89.19 211 PHE B CA 1
ATOM 5649 C C . PHE B 1 211 ? -16.266 -24.906 -14.797 1 89.19 211 PHE B C 1
ATOM 5651 O O . PHE B 1 211 ? -17.391 -25.375 -14.758 1 89.19 211 PHE B O 1
ATOM 5658 N N . VAL B 1 212 ? -16 -23.688 -14.422 1 87.88 212 VAL B N 1
ATOM 5659 C CA . VAL B 1 212 ? -17.047 -22.781 -13.977 1 87.88 212 VAL B CA 1
ATOM 5660 C C . VAL B 1 212 ? -18.078 -22.578 -15.086 1 87.88 212 VAL B C 1
ATOM 5662 O O . VAL B 1 212 ? -19.281 -22.609 -14.836 1 87.88 212 VAL B O 1
ATOM 5665 N N . TYR B 1 213 ? -17.625 -22.438 -16.297 1 86.44 213 TYR B N 1
ATOM 5666 C CA . TYR B 1 213 ? -18.531 -22.219 -17.422 1 86.44 213 TYR B CA 1
ATOM 5667 C C . TYR B 1 213 ? -19.344 -23.453 -17.734 1 86.44 213 TYR B C 1
ATOM 5669 O O . TYR B 1 213 ? -20.516 -23.359 -18.125 1 86.44 213 TYR B O 1
ATOM 5677 N N . LEU B 1 214 ? -18.688 -24.641 -17.594 1 83.94 214 LEU B N 1
ATOM 5678 C CA . LEU B 1 214 ? -19.438 -25.875 -17.781 1 83.94 214 LEU B CA 1
ATOM 5679 C C . LEU B 1 214 ? -20.562 -25.984 -16.766 1 83.94 214 LEU B C 1
ATOM 5681 O O . LEU B 1 214 ? -21.656 -26.438 -17.094 1 83.94 214 LEU B O 1
ATOM 5685 N N . LYS B 1 215 ? -20.312 -25.594 -15.625 1 81.25 215 LYS B N 1
ATOM 5686 C CA . LYS B 1 215 ? -21.328 -25.609 -14.586 1 81.25 215 LYS B CA 1
ATOM 5687 C C . LYS B 1 215 ? -22.438 -24.609 -14.875 1 81.25 215 LYS B C 1
ATOM 5689 O O . LYS B 1 215 ? -23.609 -24.875 -14.617 1 81.25 215 LYS B O 1
ATOM 5694 N N . LEU B 1 216 ? -22.047 -23.484 -15.352 1 76.69 216 LEU B N 1
ATOM 5695 C CA . LEU B 1 216 ? -23.031 -22.453 -15.664 1 76.69 216 LEU B CA 1
ATOM 5696 C C . LEU B 1 216 ? -23.875 -22.859 -16.859 1 76.69 216 LEU B C 1
ATOM 5698 O O . LEU B 1 216 ? -25.047 -22.469 -16.953 1 76.69 216 LEU B O 1
ATOM 5702 N N . LEU B 1 217 ? -23.25 -23.609 -17.812 1 73.62 217 LEU B N 1
ATOM 5703 C CA . LEU B 1 217 ? -23.938 -24.062 -19.031 1 73.62 217 LEU B CA 1
ATOM 5704 C C . LEU B 1 217 ? -24.812 -25.281 -18.734 1 73.62 217 LEU B C 1
ATOM 5706 O O . LEU B 1 217 ? -25.719 -25.594 -19.5 1 73.62 217 LEU B O 1
ATOM 5710 N N . TRP B 1 218 ? -24.484 -26 -17.734 1 69 218 TRP B N 1
ATOM 5711 C CA . TRP B 1 218 ? -25.203 -27.234 -17.484 1 69 218 TRP B CA 1
ATOM 5712 C C . TRP B 1 218 ? -26.688 -26.969 -17.25 1 69 218 TRP B C 1
ATOM 5714 O O . TRP B 1 218 ? -27.062 -26.203 -16.344 1 69 218 TRP B O 1
ATOM 5724 N N . PRO B 1 219 ? -27.469 -27.125 -18.516 1 58.44 219 PRO B N 1
ATOM 5725 C CA . PRO B 1 219 ? -28.906 -26.797 -18.562 1 58.44 219 PRO B CA 1
ATOM 5726 C C . PRO B 1 219 ? -29.703 -27.453 -17.438 1 58.44 219 PRO B C 1
ATOM 5728 O O . PRO B 1 219 ? -29.484 -28.625 -17.125 1 58.44 219 PRO B O 1
ATOM 5731 N N . GLU B 1 220 ? -30.109 -26.656 -16.359 1 54.31 220 GLU B N 1
ATOM 5732 C CA . GLU B 1 220 ? -31.125 -27.281 -15.508 1 54.31 220 GLU B CA 1
ATOM 5733 C C . GLU B 1 220 ? -32.312 -27.75 -16.328 1 54.31 220 GLU B C 1
ATOM 5735 O O . GLU B 1 220 ? -32.969 -28.734 -15.969 1 54.31 220 GLU B O 1
ATOM 5740 N N . ALA B 1 221 ? -32.688 -26.859 -17.328 1 56.94 221 ALA B N 1
ATOM 5741 C CA . ALA B 1 221 ? -33.875 -27.203 -18.094 1 56.94 221 ALA B CA 1
ATOM 5742 C C . ALA B 1 221 ? -33.562 -27.391 -19.562 1 56.94 221 ALA B C 1
ATOM 5744 O O . ALA B 1 221 ? -32.438 -27.062 -20.016 1 56.94 221 ALA B O 1
ATOM 5745 N N . GLU B 1 222 ? -34.344 -28.062 -20.328 1 62 222 GLU B N 1
ATOM 5746 C CA . GLU B 1 222 ? -34.312 -28.328 -21.75 1 62 222 GLU B CA 1
ATOM 5747 C C . GLU B 1 222 ? -34.094 -27.047 -22.562 1 62 222 GLU B C 1
ATOM 5749 O O . GLU B 1 222 ? -34.875 -26.094 -22.453 1 62 222 GLU B O 1
ATOM 5754 N N . VAL B 1 223 ? -32.906 -26.719 -22.812 1 67.88 223 VAL B N 1
ATOM 5755 C CA . VAL B 1 223 ? -32.656 -25.5 -23.562 1 67.88 223 VAL B CA 1
ATOM 5756 C C . VAL B 1 223 ? -32.438 -25.859 -25.031 1 67.88 223 VAL B C 1
ATOM 5758 O O . VAL B 1 223 ? -32.031 -26.969 -25.359 1 67.88 223 VAL B O 1
ATOM 5761 N N . SER B 1 224 ? -32.938 -25.031 -25.984 1 78.56 224 SER B N 1
ATOM 5762 C CA . SER B 1 224 ? -32.75 -25.188 -27.422 1 78.56 224 SER B CA 1
ATOM 5763 C C . SER B 1 224 ? -31.266 -25.203 -27.797 1 78.56 224 SER B C 1
ATOM 5765 O O . SER B 1 224 ? -30.422 -24.672 -27.062 1 78.56 224 SER B O 1
ATOM 5767 N N . MET B 1 225 ? -30.969 -25.953 -28.812 1 79.5 225 MET B N 1
ATOM 5768 C CA . MET B 1 225 ? -29.594 -26.062 -29.297 1 79.5 225 MET B CA 1
ATOM 5769 C C . MET B 1 225 ? -29.016 -24.688 -29.609 1 79.5 225 MET B C 1
ATOM 5771 O O . MET B 1 225 ? -27.844 -24.422 -29.344 1 79.5 225 MET B O 1
ATOM 5775 N N . ASP B 1 226 ? -29.844 -23.828 -30.172 1 81.12 226 ASP B N 1
ATOM 5776 C CA . ASP B 1 226 ? -29.406 -22.484 -30.5 1 81.12 226 ASP B CA 1
ATOM 5777 C C . ASP B 1 226 ? -28.984 -21.719 -29.25 1 81.12 226 ASP B C 1
ATOM 5779 O O . ASP B 1 226 ? -27.984 -21 -29.25 1 81.12 226 ASP B O 1
ATOM 5783 N N . HIS B 1 227 ? -29.734 -21.875 -28.312 1 79.31 227 HIS B N 1
ATOM 5784 C CA . HIS B 1 227 ? -29.438 -21.219 -27.047 1 79.31 227 HIS B CA 1
ATOM 5785 C C . HIS B 1 227 ? -28.125 -21.75 -26.453 1 79.31 227 HIS B C 1
ATOM 5787 O O . HIS B 1 227 ? -27.312 -20.969 -25.938 1 79.31 227 HIS B O 1
ATOM 5793 N N . TYR B 1 228 ? -28 -23.016 -26.656 1 79.69 228 TYR B N 1
ATOM 5794 C CA . TYR B 1 228 ? -26.797 -23.656 -26.125 1 79.69 228 TYR B CA 1
ATOM 5795 C C . TYR B 1 228 ? -25.547 -23.156 -26.844 1 79.69 228 TYR B C 1
ATOM 5797 O O . TYR B 1 228 ? -24.531 -22.844 -26.219 1 79.69 228 TYR B O 1
ATOM 5805 N N . ILE B 1 229 ? -25.625 -23.109 -28.094 1 82.56 229 ILE B N 1
ATOM 5806 C CA . ILE B 1 229 ? -24.5 -22.656 -28.906 1 82.56 229 ILE B CA 1
ATOM 5807 C C . ILE B 1 229 ? -24.172 -21.203 -28.547 1 82.56 229 ILE B C 1
ATOM 5809 O O . ILE B 1 229 ? -23 -20.844 -28.453 1 82.56 229 ILE B O 1
ATOM 5813 N N . ARG B 1 230 ? -25.094 -20.438 -28.375 1 82.06 230 ARG B N 1
ATOM 5814 C CA . ARG B 1 230 ? -24.891 -19.031 -28.016 1 82.06 230 ARG B CA 1
ATOM 5815 C C . ARG B 1 230 ? -24.219 -18.906 -26.656 1 82.06 230 ARG B C 1
ATOM 5817 O O . ARG B 1 230 ? -23.375 -18.031 -26.453 1 82.06 230 ARG B O 1
ATOM 5824 N N . GLN B 1 231 ? -24.594 -19.766 -25.844 1 80.44 231 GLN B N 1
ATOM 5825 C CA . GLN B 1 231 ? -24 -19.75 -24.516 1 80.44 231 GLN B CA 1
ATOM 5826 C C . GLN B 1 231 ? -22.531 -20.172 -24.562 1 80.44 231 GLN B C 1
ATOM 5828 O O . GLN B 1 231 ? -21.688 -19.594 -23.875 1 80.44 231 GLN B O 1
ATOM 5833 N N . VAL B 1 232 ? -22.312 -21.125 -25.328 1 81.75 232 VAL B N 1
ATOM 5834 C CA . VAL B 1 232 ? -20.953 -21.641 -25.469 1 81.75 232 VAL B CA 1
ATOM 5835 C C . VAL B 1 232 ? -20.078 -20.547 -26.094 1 81.75 232 VAL B C 1
ATOM 5837 O O . VAL B 1 232 ? -18.922 -20.359 -25.672 1 81.75 232 VAL B O 1
ATOM 5840 N N . LEU B 1 233 ? -20.625 -19.906 -26.984 1 83.5 233 LEU B N 1
ATOM 5841 C CA . LEU B 1 233 ? -19.859 -18.828 -27.625 1 83.5 233 LEU B CA 1
ATOM 5842 C C . LEU B 1 233 ? -19.641 -17.672 -26.656 1 83.5 233 LEU B C 1
ATOM 5844 O O . LEU B 1 233 ? -18.578 -17.047 -26.656 1 83.5 233 LEU B O 1
ATOM 5848 N N . PHE B 1 234 ? -20.562 -17.484 -25.969 1 82.25 234 PHE B N 1
ATOM 5849 C CA . PHE B 1 234 ? -20.484 -16.391 -25 1 82.25 234 PHE B CA 1
ATOM 5850 C C . PHE B 1 234 ? -19.406 -16.656 -23.969 1 82.25 234 PHE B C 1
ATOM 5852 O O . PHE B 1 234 ? -18.5 -15.852 -23.766 1 82.25 234 PHE B O 1
ATOM 5859 N N . TYR B 1 235 ? -19.453 -17.766 -23.359 1 83.62 235 TYR B N 1
ATOM 5860 C CA . TYR B 1 235 ? -18.469 -18.109 -22.344 1 83.62 235 TYR B CA 1
ATOM 5861 C C . TYR B 1 235 ? -17.109 -18.406 -22.969 1 83.62 235 TYR B C 1
ATOM 5863 O O . TYR B 1 235 ? -16.062 -18.109 -22.391 1 83.62 235 TYR B O 1
ATOM 5871 N N . GLY B 1 236 ? -17.188 -18.922 -24.156 1 86.44 236 GLY B N 1
ATOM 5872 C CA . GLY B 1 236 ? -15.961 -19.172 -24.906 1 86.44 236 GLY B CA 1
ATOM 5873 C C . GLY B 1 236 ? -15.234 -17.906 -25.312 1 86.44 236 GLY B C 1
ATOM 5874 O O . GLY B 1 236 ? -14.016 -17.922 -25.5 1 86.44 236 GLY B O 1
ATOM 5875 N N . SER B 1 237 ? -15.938 -16.828 -25.375 1 86 237 SER B N 1
ATOM 5876 C CA . SER B 1 237 ? -15.32 -15.57 -25.797 1 86 237 SER B CA 1
ATOM 5877 C C . SER B 1 237 ? -14.281 -15.102 -24.781 1 86 237 SER B C 1
ATOM 5879 O O . SER B 1 237 ? -13.203 -14.641 -25.156 1 86 237 SER B O 1
ATOM 5881 N N . THR B 1 238 ? -14.555 -15.227 -23.5 1 85.31 238 THR B N 1
ATOM 5882 C CA . THR B 1 238 ? -13.594 -14.781 -22.5 1 85.31 238 THR B CA 1
ATOM 5883 C C . THR B 1 238 ? -12.508 -15.836 -22.281 1 85.31 238 THR B C 1
ATOM 5885 O O . THR B 1 238 ? -11.352 -15.508 -22.047 1 85.31 238 THR B O 1
ATOM 5888 N N . LEU B 1 239 ? -12.961 -17.094 -22.469 1 85.81 239 LEU B N 1
ATOM 5889 C CA . LEU B 1 239 ? -12.008 -18.188 -22.266 1 85.81 239 LEU B CA 1
ATOM 5890 C C . LEU B 1 239 ? -10.961 -18.203 -23.359 1 85.81 239 LEU B C 1
ATOM 5892 O O . LEU B 1 239 ? -9.781 -18.438 -23.094 1 85.81 239 LEU B O 1
ATOM 5896 N N . PHE B 1 240 ? -11.391 -17.797 -24.562 1 88.38 240 PHE B N 1
ATOM 5897 C CA . PHE B 1 240 ? -10.469 -17.953 -25.672 1 88.38 240 PHE B CA 1
ATOM 5898 C C . PHE B 1 240 ? -10.203 -16.625 -26.359 1 88.38 240 PHE B C 1
ATOM 5900 O O . PHE B 1 240 ? -9.062 -16.156 -26.406 1 88.38 240 PHE B O 1
ATOM 5907 N N . LEU B 1 241 ? -11.18 -15.914 -26.719 1 91.06 241 LEU B N 1
ATOM 5908 C CA . LEU B 1 241 ? -11.008 -14.758 -27.594 1 91.06 241 LEU B CA 1
ATOM 5909 C C . LEU B 1 241 ? -10.375 -13.602 -26.828 1 91.06 241 LEU B C 1
ATOM 5911 O O . LEU B 1 241 ? -9.305 -13.117 -27.203 1 91.06 241 LEU B O 1
ATOM 5915 N N . ILE B 1 242 ? -11.031 -13.164 -25.766 1 94.19 242 ILE B N 1
ATOM 5916 C CA . ILE B 1 242 ? -10.516 -12.023 -25 1 94.19 242 ILE B CA 1
ATOM 5917 C C . ILE B 1 242 ? -9.148 -12.375 -24.422 1 94.19 242 ILE B C 1
ATOM 5919 O O . ILE B 1 242 ? -8.227 -11.555 -24.469 1 94.19 242 ILE B O 1
ATOM 5923 N N . ASN B 1 243 ? -9.062 -13.547 -23.891 1 94.75 243 ASN B N 1
ATOM 5924 C CA . ASN B 1 243 ? -7.785 -14.016 -23.359 1 94.75 243 ASN B CA 1
ATOM 5925 C C . ASN B 1 243 ? -6.684 -13.969 -24.406 1 94.75 243 ASN B C 1
ATOM 5927 O O . ASN B 1 243 ? -5.594 -13.453 -24.156 1 94.75 243 ASN B O 1
ATOM 5931 N N . PHE B 1 244 ? -6.988 -14.414 -25.578 1 93.69 244 PHE B N 1
ATOM 5932 C CA . PHE B 1 244 ? -6.031 -14.461 -26.672 1 93.69 244 PHE B CA 1
ATOM 5933 C C . PHE B 1 244 ? -5.633 -13.055 -27.109 1 93.69 244 PHE B C 1
ATOM 5935 O O . PHE B 1 244 ? -4.453 -12.781 -27.344 1 93.69 244 PHE B O 1
ATOM 5942 N N . LEU B 1 245 ? -6.598 -12.203 -27.25 1 95.62 245 LEU B N 1
ATOM 5943 C CA . LEU B 1 245 ? -6.32 -10.844 -27.688 1 95.62 245 LEU B CA 1
ATOM 5944 C C . LEU B 1 245 ? -5.426 -10.117 -26.688 1 95.62 245 LEU B C 1
ATOM 5946 O O . LEU B 1 245 ? -4.512 -9.383 -27.078 1 95.62 245 LEU B O 1
ATOM 5950 N N . VAL B 1 246 ? -5.711 -10.352 -25.391 1 96.56 246 VAL B N 1
ATOM 5951 C CA . VAL B 1 246 ? -4.887 -9.734 -24.359 1 96.56 246 VAL B CA 1
ATOM 5952 C C . VAL B 1 246 ? -3.48 -10.328 -24.406 1 96.56 246 VAL B C 1
ATOM 5954 O O . VAL B 1 246 ? -2.492 -9.586 -24.406 1 96.56 246 VAL B O 1
ATOM 5957 N N . PHE B 1 247 ? -3.408 -11.586 -24.5 1 96 247 PHE B N 1
ATOM 5958 C CA . PHE B 1 247 ? -2.143 -12.312 -24.578 1 96 247 PHE B CA 1
ATOM 5959 C C . PHE B 1 247 ? -1.335 -11.859 -25.797 1 96 247 PHE B C 1
ATOM 5961 O O . PHE B 1 247 ? -0.16 -11.508 -25.672 1 96 247 PHE B O 1
ATOM 5968 N N . TRP B 1 248 ? -1.924 -11.75 -26.906 1 95.56 248 TRP B N 1
ATOM 5969 C CA . TRP B 1 248 ? -1.272 -11.383 -28.156 1 95.56 248 TRP B CA 1
ATOM 5970 C C . TRP B 1 248 ? -0.846 -9.914 -28.141 1 95.56 248 TRP B C 1
ATOM 5972 O O . TRP B 1 248 ? 0.209 -9.562 -28.672 1 95.56 248 TRP B O 1
ATOM 5982 N N . SER B 1 249 ? -1.646 -9.086 -27.562 1 96.94 249 SER B N 1
ATOM 5983 C CA . SER B 1 249 ? -1.323 -7.668 -27.516 1 96.94 249 SER B CA 1
ATOM 5984 C C . SER B 1 249 ? -0.008 -7.426 -26.781 1 96.94 249 SER B C 1
ATOM 5986 O O . SER B 1 249 ? 0.748 -6.516 -27.125 1 96.94 249 SER B O 1
ATOM 5988 N N . THR B 1 250 ? 0.29 -8.203 -25.766 1 97.19 250 THR B N 1
ATOM 5989 C CA . THR B 1 250 ? 1.528 -8.016 -25.016 1 97.19 250 THR B CA 1
ATOM 5990 C C . THR B 1 250 ? 2.74 -8.305 -25.891 1 97.19 250 THR B C 1
ATOM 5992 O O . THR B 1 250 ? 3.771 -7.637 -25.781 1 97.19 250 THR B O 1
ATOM 5995 N N . TYR B 1 251 ? 2.609 -9.234 -26.828 1 95.19 251 TYR B N 1
ATOM 5996 C CA . TYR B 1 251 ? 3.697 -9.523 -27.766 1 95.19 251 TYR B CA 1
ATOM 5997 C C . TYR B 1 251 ? 3.852 -8.406 -28.781 1 95.19 251 TYR B C 1
ATOM 5999 O O . TYR B 1 251 ? 4.969 -8.07 -29.188 1 95.19 251 TYR B O 1
ATOM 6007 N N . ILE B 1 252 ? 2.727 -7.855 -29.188 1 93.62 252 ILE B N 1
ATOM 6008 C CA . ILE B 1 252 ? 2.783 -6.73 -30.109 1 93.62 252 ILE B CA 1
ATOM 6009 C C . ILE B 1 252 ? 3.564 -5.582 -29.484 1 93.62 252 ILE B C 1
ATOM 6011 O O . ILE B 1 252 ? 4.465 -5.012 -30.094 1 93.62 252 ILE B O 1
ATOM 6015 N N . PHE B 1 253 ? 3.225 -5.289 -28.234 1 95 253 PHE B N 1
ATOM 6016 C CA . PHE B 1 253 ? 3.914 -4.215 -27.531 1 95 253 PHE B CA 1
ATOM 6017 C C . PHE B 1 253 ? 5.387 -4.555 -27.328 1 95 253 PHE B C 1
ATOM 6019 O O . PHE B 1 253 ? 6.246 -3.67 -27.391 1 95 253 PHE B O 1
ATOM 6026 N N . HIS B 1 254 ? 5.688 -5.832 -27.125 1 94.94 254 HIS B N 1
ATOM 6027 C CA . HIS B 1 254 ? 7.062 -6.285 -26.984 1 94.94 254 HIS B CA 1
ATOM 6028 C C . HIS B 1 254 ? 7.879 -6 -28.234 1 94.94 254 HIS B C 1
ATOM 6030 O O . HIS B 1 254 ? 8.977 -5.445 -28.156 1 94.94 254 HIS B O 1
ATOM 6036 N N . PHE B 1 255 ? 7.316 -6.258 -29.391 1 91.69 255 PHE B N 1
ATOM 6037 C CA . PHE B 1 255 ? 8.016 -6.051 -30.656 1 91.69 255 PHE B CA 1
ATOM 6038 C C . PHE B 1 255 ? 8.148 -4.566 -30.969 1 91.69 255 PHE B C 1
ATOM 6040 O O . PHE B 1 255 ? 9.18 -4.117 -31.453 1 91.69 255 PHE B O 1
ATOM 6047 N N . LEU B 1 256 ? 7.121 -3.826 -30.641 1 90.75 256 LEU B N 1
ATOM 6048 C CA . LEU B 1 256 ? 7.133 -2.393 -30.922 1 90.75 256 LEU B CA 1
ATOM 6049 C C . LEU B 1 256 ? 8.141 -1.674 -30.016 1 90.75 256 LEU B C 1
ATOM 6051 O O . LEU B 1 256 ? 8.758 -0.692 -30.438 1 90.75 256 LEU B O 1
ATOM 6055 N N . ALA B 1 257 ? 8.312 -2.219 -28.859 1 94.5 257 ALA B N 1
ATOM 6056 C CA . ALA B 1 257 ? 9.18 -1.568 -27.875 1 94.5 257 ALA B CA 1
ATOM 6057 C C . ALA B 1 257 ? 10.648 -1.877 -28.156 1 94.5 257 ALA B C 1
ATOM 6059 O O . ALA B 1 257 ? 11.539 -1.169 -27.672 1 94.5 257 ALA B O 1
ATOM 6060 N N . LEU B 1 258 ? 10.891 -2.922 -28.969 1 94.44 258 LEU B N 1
ATOM 6061 C CA . LEU B 1 258 ? 12.266 -3.393 -29.125 1 94.44 258 LEU B CA 1
ATOM 6062 C C . LEU B 1 258 ? 12.648 -3.475 -30.609 1 94.44 258 LEU B C 1
ATOM 6064 O O . LEU B 1 258 ? 12.961 -4.555 -31.109 1 94.44 258 LEU B O 1
ATOM 6068 N N . PRO B 1 259 ? 12.859 -2.371 -31.297 1 89 259 PRO B N 1
ATOM 6069 C CA . PRO B 1 259 ? 13.156 -2.385 -32.719 1 89 259 PRO B CA 1
ATOM 6070 C C . PRO B 1 259 ? 14.656 -2.471 -33 1 89 259 PRO B C 1
ATOM 6072 O O . PRO B 1 259 ? 15.055 -2.697 -34.156 1 89 259 PRO B O 1
ATOM 6075 N N . PHE B 1 260 ? 15.477 -2.406 -32 1 91.19 260 PHE B N 1
ATOM 6076 C CA . PHE B 1 260 ? 16.891 -2.262 -32.281 1 91.19 260 PHE B CA 1
ATOM 6077 C C . PHE B 1 260 ? 17.656 -3.533 -31.922 1 91.19 260 PHE B C 1
ATOM 6079 O O . PHE B 1 260 ? 17.25 -4.254 -31 1 91.19 260 PHE B O 1
ATOM 6086 N N . ILE B 1 261 ? 18.734 -3.771 -32.594 1 89.25 261 ILE B N 1
ATOM 6087 C CA . ILE B 1 261 ? 19.672 -4.836 -32.25 1 89.25 261 ILE B CA 1
ATOM 6088 C C . ILE B 1 261 ? 20.531 -4.41 -31.062 1 89.25 261 ILE B C 1
ATOM 6090 O O . ILE B 1 261 ? 21.047 -3.289 -31.031 1 89.25 261 ILE B O 1
ATOM 6094 N N . GLY B 1 262 ? 20.5 -5.293 -30.094 1 87.12 262 GLY B N 1
ATOM 6095 C CA . GLY B 1 262 ? 21.312 -5.035 -28.922 1 87.12 262 GLY B CA 1
ATOM 6096 C C . GLY B 1 262 ? 22.234 -6.191 -28.562 1 87.12 262 GLY B C 1
ATOM 6097 O O . GLY B 1 262 ? 22.281 -7.188 -29.297 1 87.12 262 GLY B O 1
ATOM 6098 N N . PRO B 1 263 ? 23 -6.008 -27.531 1 82.94 263 PRO B N 1
ATOM 6099 C CA . PRO B 1 263 ? 23.953 -7.047 -27.125 1 82.94 263 PRO B CA 1
ATOM 6100 C C . PRO B 1 263 ? 23.266 -8.375 -26.797 1 82.94 263 PRO B C 1
ATOM 6102 O O . PRO B 1 263 ? 23.875 -9.438 -26.984 1 82.94 263 PRO B O 1
ATOM 6105 N N . SER B 1 264 ? 22 -8.375 -26.406 1 81.88 264 SER B N 1
ATOM 6106 C CA . SER B 1 264 ? 21.312 -9.586 -25.969 1 81.88 264 SER B CA 1
ATOM 6107 C C . SER B 1 264 ? 20.453 -10.156 -27.094 1 81.88 264 SER B C 1
ATOM 6109 O O . SER B 1 264 ? 19.656 -11.07 -26.859 1 81.88 264 SER B O 1
ATOM 6111 N N . THR B 1 265 ? 20.578 -9.633 -28.281 1 84.31 265 THR B N 1
ATOM 6112 C CA . THR B 1 265 ? 19.734 -10.07 -29.391 1 84.31 265 THR B CA 1
ATOM 6113 C C . THR B 1 265 ? 20.203 -11.43 -29.906 1 84.31 265 THR B C 1
ATOM 6115 O O . THR B 1 265 ? 21.359 -11.609 -30.266 1 84.31 265 THR B O 1
ATOM 6118 N N . PRO B 1 266 ? 19.125 -12.328 -29.875 1 78.62 266 PRO B N 1
ATOM 6119 C CA . PRO B 1 266 ? 19.5 -13.633 -30.438 1 78.62 266 PRO B CA 1
ATOM 6120 C C . PRO B 1 266 ? 19.438 -13.656 -31.969 1 78.62 266 PRO B C 1
ATOM 6122 O O . PRO B 1 266 ? 18.484 -13.141 -32.562 1 78.62 266 PRO B O 1
ATOM 6125 N N . PHE B 1 267 ? 20.406 -14.102 -32.625 1 70.69 267 PHE B N 1
ATOM 6126 C CA . PHE B 1 267 ? 20.406 -14.086 -34.062 1 70.69 267 PHE B CA 1
ATOM 6127 C C . PHE B 1 267 ? 20.188 -15.484 -34.625 1 70.69 267 PHE B C 1
ATOM 6129 O O . PHE B 1 267 ? 20.328 -15.711 -35.844 1 70.69 267 PHE B O 1
ATOM 6136 N N . THR B 1 268 ? 19.656 -16.25 -33.844 1 71.31 268 THR B N 1
ATOM 6137 C CA . THR B 1 268 ? 19.5 -17.641 -34.25 1 71.31 268 THR B CA 1
ATOM 6138 C C . THR B 1 268 ? 18.219 -17.844 -35.062 1 71.31 268 THR B C 1
ATOM 6140 O O . THR B 1 268 ? 18.062 -18.828 -35.75 1 71.31 268 THR B O 1
ATOM 6143 N N . HIS B 1 269 ? 17.359 -16.859 -34.969 1 77.56 269 HIS B N 1
ATOM 6144 C CA . HIS B 1 269 ? 16.062 -17 -35.625 1 77.56 269 HIS B CA 1
ATOM 6145 C C . HIS B 1 269 ? 15.742 -15.766 -36.469 1 77.56 269 HIS B C 1
ATOM 6147 O O . HIS B 1 269 ? 15.07 -14.844 -36 1 77.56 269 HIS B O 1
ATOM 6153 N N . ILE B 1 270 ? 16.047 -15.875 -37.625 1 76.5 270 ILE B N 1
ATOM 6154 C CA . ILE B 1 270 ? 16 -14.727 -38.531 1 76.5 270 ILE B CA 1
ATOM 6155 C C . ILE B 1 270 ? 14.547 -14.273 -38.688 1 76.5 270 ILE B C 1
ATOM 6157 O O . ILE B 1 270 ? 14.273 -13.078 -38.844 1 76.5 270 ILE B O 1
ATOM 6161 N N . GLU B 1 271 ? 13.703 -15.188 -38.688 1 77 271 GLU B N 1
ATOM 6162 C CA . GLU B 1 271 ? 12.305 -14.852 -38.906 1 77 271 GLU B CA 1
ATOM 6163 C C . GLU B 1 271 ? 11.773 -13.969 -37.781 1 77 271 GLU B C 1
ATOM 6165 O O . GLU B 1 271 ? 10.852 -13.172 -37.969 1 77 271 GLU B O 1
ATOM 6170 N N . VAL B 1 272 ? 12.414 -14.078 -36.656 1 80.5 272 VAL B N 1
ATOM 6171 C CA . VAL B 1 272 ? 11.945 -13.312 -35.5 1 80.5 272 VAL B CA 1
ATOM 6172 C C . VAL B 1 272 ? 12.703 -11.992 -35.406 1 80.5 272 VAL B C 1
ATOM 6174 O O . VAL B 1 272 ? 12.18 -10.992 -34.938 1 80.5 272 VAL B O 1
ATOM 6177 N N . THR B 1 273 ? 13.875 -11.945 -36 1 81.56 273 THR B N 1
ATOM 6178 C CA . THR B 1 273 ? 14.734 -10.781 -35.812 1 81.56 273 THR B CA 1
ATOM 6179 C C . THR B 1 273 ? 14.836 -9.961 -37.094 1 81.56 273 THR B C 1
ATOM 6181 O O . THR B 1 273 ? 15.539 -8.953 -37.156 1 81.56 273 THR B O 1
ATOM 6184 N N . SER B 1 274 ? 14.156 -10.383 -38.094 1 80.06 274 SER B N 1
ATOM 6185 C CA . SER B 1 274 ? 14.289 -9.758 -39.406 1 80.06 274 SER B CA 1
ATOM 6186 C C . SER B 1 274 ? 13.828 -8.305 -39.375 1 80.06 274 SER B C 1
ATOM 6188 O O . SER B 1 274 ? 14.234 -7.508 -40.25 1 80.06 274 SER B O 1
ATOM 6190 N N . PHE B 1 275 ? 13.039 -7.969 -38.438 1 77.25 275 PHE B N 1
ATOM 6191 C CA . PHE B 1 275 ? 12.484 -6.621 -38.406 1 77.25 275 PHE B CA 1
ATOM 6192 C C . PHE B 1 275 ? 13.406 -5.672 -37.656 1 77.25 275 PHE B C 1
ATOM 6194 O O . PHE B 1 275 ? 13.203 -4.457 -37.656 1 77.25 275 PHE B O 1
ATOM 6201 N N . LEU B 1 276 ? 14.43 -6.152 -37.062 1 85.06 276 LEU B N 1
ATOM 6202 C CA . LEU B 1 276 ? 15.297 -5.363 -36.188 1 85.06 276 LEU B CA 1
ATOM 6203 C C . LEU B 1 276 ? 16.219 -4.473 -37 1 85.06 276 LEU B C 1
ATOM 6205 O O . LEU B 1 276 ? 16.656 -4.848 -38.094 1 85.06 276 LEU B O 1
ATOM 6209 N N . VAL B 1 277 ? 16.453 -3.293 -36.469 1 82.88 277 VAL B N 1
ATOM 6210 C CA . VAL B 1 277 ? 17.328 -2.332 -37.125 1 82.88 277 VAL B CA 1
ATOM 6211 C C . VAL B 1 277 ? 18.469 -1.941 -36.188 1 82.88 277 VAL B C 1
ATOM 6213 O O . VAL B 1 277 ? 18.359 -2.051 -34.969 1 82.88 277 VAL B O 1
ATOM 6216 N N . LYS B 1 278 ? 19.641 -1.652 -36.75 1 78.94 278 LYS B N 1
ATOM 6217 C CA . LYS B 1 278 ? 20.766 -1.153 -35.969 1 78.94 278 LYS B CA 1
ATOM 6218 C C . LYS B 1 278 ? 20.484 0.257 -35.438 1 78.94 278 LYS B C 1
ATOM 6220 O O . LYS B 1 278 ? 19.922 1.086 -36.156 1 78.94 278 LYS B O 1
ATOM 6225 N N . LYS B 1 279 ? 20.812 0.375 -34.125 1 75.56 279 LYS B N 1
ATOM 6226 C CA . LYS B 1 279 ? 20.625 1.695 -33.531 1 75.56 279 LYS B CA 1
ATOM 6227 C C . LYS B 1 279 ? 21.484 2.742 -34.25 1 75.56 279 LYS B C 1
ATOM 6229 O O . LYS B 1 279 ? 22.672 2.525 -34.469 1 75.56 279 LYS B O 1
ATOM 6234 N N . GLY B 1 280 ? 21.141 3.955 -34.562 1 64.25 280 GLY B N 1
ATOM 6235 C CA . GLY B 1 280 ? 21.859 5.035 -35.219 1 64.25 280 GLY B CA 1
ATOM 6236 C C . GLY B 1 280 ? 21.984 4.832 -36.719 1 64.25 280 GLY B C 1
ATOM 6237 O O . GLY B 1 280 ? 22.188 5.793 -37.469 1 64.25 280 GLY B O 1
ATOM 6238 N N . ASN B 1 281 ? 22.641 3.723 -37.188 1 54.19 281 ASN B N 1
ATOM 6239 C CA . ASN B 1 281 ? 22.969 3.611 -38.594 1 54.19 281 ASN B CA 1
ATOM 6240 C C . ASN B 1 281 ? 21.734 3.334 -39.469 1 54.19 281 ASN B C 1
ATOM 6242 O O . ASN B 1 281 ? 21.188 2.229 -39.438 1 54.19 281 ASN B O 1
ATOM 6246 N N . SER B 1 282 ? 21.047 4.324 -39.625 1 46.47 282 SER B N 1
ATOM 6247 C CA . SER B 1 282 ? 19.922 4.246 -40.562 1 46.47 282 SER B CA 1
ATOM 6248 C C . SER B 1 282 ? 20.312 3.482 -41.812 1 46.47 282 SER B C 1
ATOM 6250 O O . SER B 1 282 ? 19.453 3.139 -42.625 1 46.47 282 SER B O 1
ATOM 6252 N N . SER B 1 283 ? 21.625 3.623 -42.219 1 43.34 283 SER B N 1
ATOM 6253 C CA . SER B 1 283 ? 21.953 3.297 -43.594 1 43.34 283 SER B CA 1
ATOM 6254 C C . SER B 1 283 ? 21.875 1.795 -43.844 1 43.34 283 SER B C 1
ATOM 6256 O O . SER B 1 283 ? 21.625 1.357 -44.969 1 43.34 283 SER B O 1
ATOM 6258 N N . LEU B 1 284 ? 22.766 1.034 -43.156 1 42.56 284 LEU B N 1
ATOM 6259 C CA . LEU B 1 284 ? 22.938 -0.328 -43.656 1 42.56 284 LEU B CA 1
ATOM 6260 C C . LEU B 1 284 ? 21.703 -1.179 -43.312 1 42.56 284 LEU B C 1
ATOM 6262 O O . LEU B 1 284 ? 21.562 -1.651 -42.188 1 42.56 284 LEU B O 1
ATOM 6266 N N . LEU B 1 285 ? 20.672 -0.84 -43.844 1 41.69 285 LEU B N 1
ATOM 6267 C CA . LEU B 1 285 ? 19.453 -1.632 -43.875 1 41.69 285 LEU B CA 1
ATOM 6268 C C . LEU B 1 285 ? 19.75 -3.078 -44.25 1 41.69 285 LEU B C 1
ATOM 6270 O O . LEU B 1 285 ? 20.25 -3.35 -45.344 1 41.69 285 LEU B O 1
ATOM 6274 N N . ARG B 1 286 ? 20.312 -3.895 -43.469 1 46.97 286 ARG B N 1
ATOM 6275 C CA . ARG B 1 286 ? 20.234 -5.277 -43.938 1 46.97 286 ARG B CA 1
ATOM 6276 C C . ARG B 1 286 ? 19.031 -5.488 -44.844 1 46.97 286 ARG B C 1
ATOM 6278 O O . ARG B 1 286 ? 18.031 -4.797 -44.719 1 46.97 286 ARG B O 1
ATOM 6285 N N . PRO B 1 287 ? 19.219 -6.039 -46.031 1 47.53 287 PRO B N 1
ATOM 6286 C CA . PRO B 1 287 ? 18.016 -6.336 -46.812 1 47.53 287 PRO B CA 1
ATOM 6287 C C . PRO B 1 287 ? 16.828 -6.727 -45.938 1 47.53 287 PRO B C 1
ATOM 6289 O O . PRO B 1 287 ? 16.953 -7.602 -45.062 1 47.53 287 PRO B O 1
ATOM 6292 N N . ARG B 1 288 ? 15.969 -5.789 -45.594 1 48.41 288 ARG B N 1
ATOM 6293 C CA . ARG B 1 288 ? 14.695 -5.984 -44.875 1 48.41 288 ARG B CA 1
ATOM 6294 C C . ARG B 1 288 ? 14.047 -7.301 -45.312 1 48.41 288 ARG B C 1
ATOM 6296 O O . ARG B 1 288 ? 13.562 -7.434 -46.438 1 48.41 288 ARG B O 1
ATOM 6303 N N . ILE B 1 289 ? 14.602 -8.367 -45 1 56.34 289 ILE B N 1
ATOM 6304 C CA . ILE B 1 289 ? 13.672 -9.484 -45.188 1 56.34 289 ILE B CA 1
ATOM 6305 C C . ILE B 1 289 ? 12.297 -9.094 -44.656 1 56.34 289 ILE B C 1
ATOM 6307 O O . ILE B 1 289 ? 12.18 -8.508 -43.562 1 56.34 289 ILE B O 1
ATOM 6311 N N . ASP B 1 290 ? 11.398 -8.914 -45.531 1 63.94 290 ASP B N 1
ATOM 6312 C CA . ASP B 1 290 ? 10.008 -8.641 -45.188 1 63.94 290 ASP B CA 1
ATOM 6313 C C . ASP B 1 290 ? 9.57 -9.461 -43.969 1 63.94 290 ASP B C 1
ATOM 6315 O O . ASP B 1 290 ? 9.523 -10.688 -44.031 1 63.94 290 ASP B O 1
ATOM 6319 N N . PRO B 1 291 ? 9.539 -8.805 -42.875 1 70 291 PRO B N 1
ATOM 6320 C CA . PRO B 1 291 ? 9.102 -9.57 -41.688 1 70 291 PRO B CA 1
ATOM 6321 C C . PRO B 1 291 ? 7.723 -10.203 -41.875 1 70 291 PRO B C 1
ATOM 6323 O O . PRO B 1 291 ? 6.867 -9.633 -42.562 1 70 291 PRO B O 1
ATOM 6326 N N . PRO B 1 292 ? 7.699 -11.484 -41.531 1 74.81 292 PRO B N 1
ATOM 6327 C CA . PRO B 1 292 ? 6.355 -12.07 -41.5 1 74.81 292 PRO B CA 1
ATOM 6328 C C . PRO B 1 292 ? 5.32 -11.172 -40.844 1 74.81 292 PRO B C 1
ATOM 6330 O O . PRO B 1 292 ? 5.68 -10.211 -40.156 1 74.81 292 PRO B O 1
ATOM 6333 N N . ASN B 1 293 ? 4.156 -11.539 -41.25 1 83.69 293 ASN B N 1
ATOM 6334 C CA . ASN B 1 293 ? 3.061 -10.844 -40.562 1 83.69 293 ASN B CA 1
ATOM 6335 C C . ASN B 1 293 ? 3.186 -10.938 -39.031 1 83.69 293 ASN B C 1
ATOM 6337 O O . ASN B 1 293 ? 3.799 -11.875 -38.531 1 83.69 293 ASN B O 1
ATOM 6341 N N . LEU B 1 294 ? 2.729 -10.016 -38.406 1 85.5 294 LEU B N 1
ATOM 6342 C CA . LEU B 1 294 ? 2.887 -9.844 -36.969 1 85.5 294 LEU B CA 1
ATOM 6343 C C . LEU B 1 294 ? 2.391 -11.078 -36.219 1 85.5 294 LEU B C 1
ATOM 6345 O O . LEU B 1 294 ? 3.002 -11.5 -35.25 1 85.5 294 LEU B O 1
ATOM 6349 N N . LEU B 1 295 ? 1.368 -11.609 -36.688 1 89.25 295 LEU B N 1
ATOM 6350 C CA . LEU B 1 295 ? 0.807 -12.781 -36.031 1 89.25 295 LEU B CA 1
ATOM 6351 C C . LEU B 1 295 ? 1.732 -13.984 -36.188 1 89.25 295 LEU B C 1
ATOM 6353 O O . LEU B 1 295 ? 1.985 -14.711 -35.219 1 89.25 295 LEU B O 1
ATOM 6357 N N . ILE B 1 296 ? 2.209 -14.211 -37.344 1 87.69 296 ILE B N 1
ATOM 6358 C CA . ILE B 1 296 ? 3.1 -15.336 -37.594 1 87.69 296 ILE B CA 1
ATOM 6359 C C . ILE B 1 296 ? 4.402 -15.156 -36.812 1 87.69 296 ILE B C 1
ATOM 6361 O O . ILE B 1 296 ? 4.941 -16.125 -36.281 1 87.69 296 ILE B O 1
ATOM 6365 N N . ARG B 1 297 ? 4.82 -14.016 -36.875 1 87.25 297 ARG B N 1
ATOM 6366 C CA . ARG B 1 297 ? 6.039 -13.719 -36.125 1 87.25 297 ARG B CA 1
ATOM 6367 C C . ARG B 1 297 ? 5.855 -14.023 -34.625 1 87.25 297 ARG B C 1
ATOM 6369 O O . ARG B 1 297 ? 6.75 -14.586 -34 1 87.25 297 ARG B O 1
ATOM 6376 N N . THR B 1 298 ? 4.746 -13.633 -34.125 1 90.5 298 THR B N 1
ATOM 6377 C CA . THR B 1 298 ? 4.445 -13.883 -32.719 1 90.5 298 THR B CA 1
ATOM 6378 C C . THR B 1 298 ? 4.383 -15.383 -32.438 1 90.5 298 THR B C 1
ATOM 6380 O O . THR B 1 298 ? 4.961 -15.859 -31.453 1 90.5 298 THR B O 1
ATOM 6383 N N . LEU B 1 299 ? 3.727 -16.109 -33.281 1 90.69 299 LEU B N 1
ATOM 6384 C CA . LEU B 1 299 ? 3.582 -17.547 -33.094 1 90.69 299 LEU B CA 1
ATOM 6385 C C . LEU B 1 299 ? 4.934 -18.25 -33.188 1 90.69 299 LEU B C 1
ATOM 6387 O O . LEU B 1 299 ? 5.215 -19.188 -32.406 1 90.69 299 LEU B O 1
ATOM 6391 N N . LEU B 1 300 ? 5.695 -17.766 -34.094 1 88.5 300 LEU B N 1
ATOM 6392 C CA . LEU B 1 300 ? 7.035 -18.328 -34.25 1 88.5 300 LEU B CA 1
ATOM 6393 C C . LEU B 1 300 ? 7.883 -18.031 -33 1 88.5 300 LEU B C 1
ATOM 6395 O O . LEU B 1 300 ? 8.625 -18.891 -32.531 1 88.5 300 LEU B O 1
ATOM 6399 N N . TYR B 1 301 ? 7.77 -16.812 -32.594 1 90.06 301 TYR B N 1
ATOM 6400 C CA . TYR B 1 301 ? 8.5 -16.422 -31.406 1 90.06 301 TYR B CA 1
ATOM 6401 C C . TYR B 1 301 ? 8.086 -17.281 -30.219 1 90.06 301 TYR B C 1
ATOM 6403 O O . TYR B 1 301 ? 8.93 -17.766 -29.453 1 90.06 301 TYR B O 1
ATOM 6411 N N . ILE B 1 302 ? 6.82 -17.5 -30.016 1 90.94 302 ILE B N 1
ATOM 6412 C CA . ILE B 1 302 ? 6.289 -18.297 -28.922 1 90.94 302 ILE B CA 1
ATOM 6413 C C . ILE B 1 302 ? 6.805 -19.734 -29.031 1 90.94 302 ILE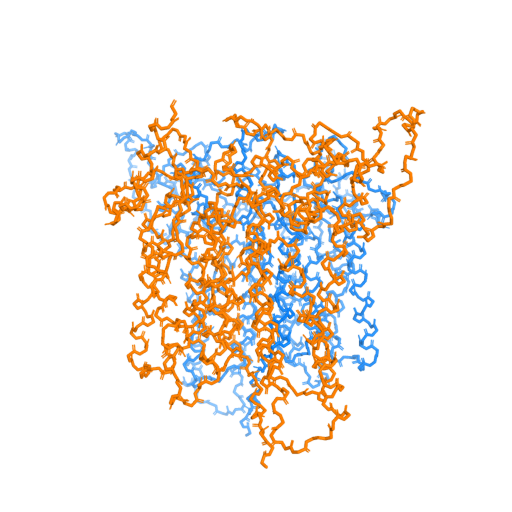 B C 1
ATOM 6415 O O . ILE B 1 302 ? 7.199 -20.344 -28.031 1 90.94 302 ILE B O 1
ATOM 6419 N N . TYR B 1 303 ? 6.809 -20.203 -30.219 1 89 303 TYR B N 1
ATOM 6420 C CA . TYR B 1 303 ? 7.285 -21.562 -30.469 1 89 303 TYR B CA 1
ATOM 6421 C C . TYR B 1 303 ? 8.758 -21.688 -30.094 1 89 303 TYR B C 1
ATOM 6423 O O . TYR B 1 303 ? 9.141 -22.641 -29.406 1 89 303 TYR B O 1
ATOM 6431 N N . ILE B 1 304 ? 9.508 -20.781 -30.516 1 86.88 304 ILE B N 1
ATOM 6432 C CA . ILE B 1 304 ? 10.945 -20.812 -30.266 1 86.88 304 ILE B CA 1
ATOM 6433 C C . ILE B 1 304 ? 11.219 -20.734 -28.766 1 86.88 304 ILE B C 1
ATOM 6435 O O . ILE B 1 304 ? 12.047 -21.469 -28.234 1 86.88 304 ILE B O 1
ATOM 6439 N N . THR B 1 305 ? 10.523 -19.859 -28.141 1 87.12 305 THR B N 1
ATOM 6440 C CA . THR B 1 305 ? 10.742 -19.656 -26.719 1 87.12 305 THR B CA 1
ATOM 6441 C C . THR B 1 305 ? 10.25 -20.859 -25.922 1 87.12 305 THR B C 1
ATOM 6443 O O . THR B 1 305 ? 10.859 -21.25 -24.922 1 87.12 305 THR B O 1
ATOM 6446 N N . HIS B 1 306 ? 9.18 -21.422 -26.312 1 86.06 306 HIS B N 1
ATOM 6447 C CA . HIS B 1 306 ? 8.664 -22.625 -25.641 1 86.06 306 HIS B CA 1
ATOM 6448 C C . HIS B 1 306 ? 9.641 -23.781 -25.781 1 86.06 306 HIS B C 1
ATOM 6450 O O . HIS B 1 306 ? 9.883 -24.516 -24.812 1 86.06 306 HIS B O 1
ATOM 6456 N N . ARG B 1 307 ? 10.164 -23.953 -26.938 1 82.69 307 ARG B N 1
ATOM 6457 C CA . ARG B 1 307 ? 11.148 -25 -27.172 1 82.69 307 ARG B CA 1
ATOM 6458 C C . ARG B 1 307 ? 12.391 -24.797 -26.312 1 82.69 307 ARG B C 1
ATOM 6460 O O . ARG B 1 307 ? 12.953 -25.75 -25.781 1 82.69 307 ARG B O 1
ATOM 6467 N N . GLY B 1 308 ? 12.766 -23.594 -26.234 1 80.12 308 GLY B N 1
ATOM 6468 C CA . GLY B 1 308 ? 13.891 -23.281 -25.359 1 80.12 308 GLY B CA 1
ATOM 6469 C C . GLY B 1 308 ? 13.609 -23.578 -23.891 1 80.12 308 GLY B C 1
ATOM 6470 O O . GLY B 1 308 ? 14.477 -24.078 -23.188 1 80.12 308 GLY B O 1
ATOM 6471 N N . ASN B 1 309 ? 12.445 -23.312 -23.531 1 83.12 309 ASN B N 1
ATOM 6472 C CA . ASN B 1 309 ? 12.031 -23.531 -22.141 1 83.12 309 ASN B CA 1
ATOM 6473 C C . ASN B 1 309 ? 12 -25.016 -21.797 1 83.12 309 ASN B C 1
ATOM 6475 O O . ASN B 1 309 ? 12.391 -25.406 -20.703 1 83.12 309 ASN B O 1
ATOM 6479 N N . MET B 1 310 ? 11.664 -25.875 -22.688 1 80.62 310 MET B N 1
ATOM 6480 C CA . MET B 1 310 ? 11.508 -27.297 -22.453 1 80.62 310 MET B CA 1
ATOM 6481 C C . MET B 1 310 ? 12.867 -28 -22.484 1 80.62 310 MET B C 1
ATOM 6483 O O . MET B 1 310 ? 12.992 -29.125 -22 1 80.62 310 MET B O 1
ATOM 6487 N N . ARG B 1 311 ? 13.859 -27.297 -22.859 1 75.75 311 ARG B N 1
ATOM 6488 C CA . ARG B 1 311 ? 15.188 -27.891 -22.969 1 75.75 311 ARG B CA 1
ATOM 6489 C C . ARG B 1 311 ? 16.016 -27.609 -21.719 1 75.75 311 ARG B C 1
ATOM 6491 O O . ARG B 1 311 ? 17.141 -28.109 -21.594 1 75.75 311 ARG B O 1
ATOM 6498 N N . LEU B 1 312 ? 15.453 -26.922 -20.797 1 77.69 312 LEU B N 1
ATOM 6499 C CA . LEU B 1 312 ? 16.156 -26.625 -19.562 1 77.69 312 LEU B CA 1
ATOM 6500 C C . LEU B 1 312 ? 16.062 -27.797 -18.578 1 77.69 312 LEU B C 1
ATOM 6502 O O . LEU B 1 312 ? 15.43 -27.688 -17.531 1 77.69 312 LEU B O 1
ATOM 6506 N N . GLY B 1 313 ? 16.703 -28.922 -18.859 1 75.88 313 GLY B N 1
ATOM 6507 C CA . GLY B 1 313 ? 16.547 -30.141 -18.062 1 75.88 313 GLY B CA 1
ATOM 6508 C C . GLY B 1 313 ? 17.797 -30.5 -17.281 1 75.88 313 GLY B C 1
ATOM 6509 O O . GLY B 1 313 ? 17.859 -31.547 -16.641 1 75.88 313 GLY B O 1
ATOM 6510 N 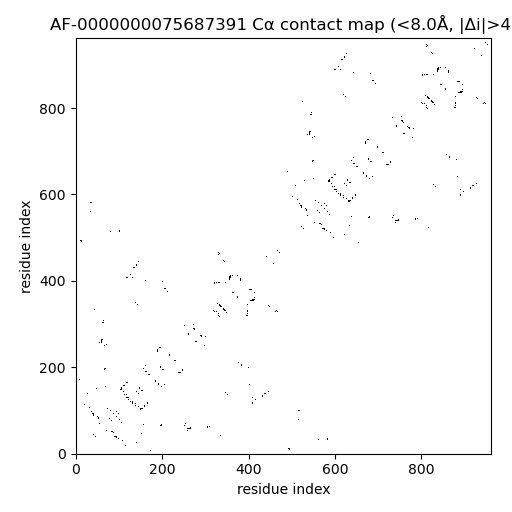N . TYR B 1 314 ? 18.672 -29.594 -17.172 1 81 314 TYR B N 1
ATOM 6511 C CA . TYR B 1 314 ? 19.891 -29.891 -16.438 1 81 314 TYR B CA 1
ATOM 6512 C C . TYR B 1 314 ? 19.656 -29.797 -14.93 1 81 314 TYR B C 1
ATOM 6514 O O . TYR B 1 314 ? 18.75 -29.078 -14.484 1 81 314 TYR B O 1
ATOM 6522 N N . PHE B 1 315 ? 20.391 -30.531 -14.242 1 88.44 315 PHE B N 1
ATOM 6523 C CA . PHE B 1 315 ? 20.281 -30.562 -12.789 1 88.44 315 PHE B CA 1
ATOM 6524 C C . PHE B 1 315 ? 20.609 -29.203 -12.188 1 88.44 315 PHE B C 1
ATOM 6526 O O . PHE B 1 315 ? 21.578 -28.547 -12.617 1 88.44 315 PHE B O 1
ATOM 6533 N N . HIS B 1 316 ? 19.828 -28.812 -11.336 1 91.19 316 HIS B N 1
ATOM 6534 C CA . HIS B 1 316 ? 20.078 -27.594 -10.562 1 91.19 316 HIS B CA 1
ATOM 6535 C C . HIS B 1 316 ? 20.047 -27.875 -9.07 1 91.19 316 HIS B C 1
ATOM 6537 O O . HIS B 1 316 ? 19.219 -28.656 -8.594 1 91.19 316 HIS B O 1
ATOM 6543 N N . GLU B 1 317 ? 20.875 -27.234 -8.359 1 91.19 317 GLU B N 1
ATOM 6544 C CA . GLU B 1 317 ? 21.016 -27.484 -6.93 1 91.19 317 GLU B CA 1
ATOM 6545 C C . GLU B 1 317 ? 19.75 -27.141 -6.164 1 91.19 317 GLU B C 1
ATOM 6547 O O . GLU B 1 317 ? 19.469 -27.719 -5.117 1 91.19 317 GLU B O 1
ATOM 6552 N N . SER B 1 318 ? 18.984 -26.25 -6.711 1 93.88 318 SER B N 1
ATOM 6553 C CA . SER B 1 318 ? 17.766 -25.812 -6.027 1 93.88 318 SER B CA 1
ATOM 6554 C C . SER B 1 318 ? 16.516 -26.453 -6.625 1 93.88 318 SER B C 1
ATOM 6556 O O . SER B 1 318 ? 15.406 -25.969 -6.406 1 93.88 318 SER B O 1
ATOM 6558 N N . GLN B 1 319 ? 16.703 -27.469 -7.398 1 94.88 319 GLN B N 1
ATOM 6559 C CA . GLN B 1 319 ? 15.547 -28.078 -8.062 1 94.88 319 GLN B CA 1
ATOM 6560 C C . GLN B 1 319 ? 14.719 -28.906 -7.082 1 94.88 319 GLN B C 1
ATOM 6562 O O . GLN B 1 319 ? 15.234 -29.375 -6.074 1 94.88 319 GLN B O 1
ATOM 6567 N N . SER B 1 320 ? 13.453 -28.969 -7.324 1 94.88 320 SER B N 1
ATOM 6568 C CA . SER B 1 320 ? 12.531 -29.828 -6.59 1 94.88 320 SER B CA 1
ATOM 6569 C C . SER B 1 320 ? 11.469 -30.422 -7.508 1 94.88 320 SER B C 1
ATOM 6571 O O . SER B 1 320 ? 11.367 -30.047 -8.68 1 94.88 320 SER B O 1
ATOM 6573 N N . HIS B 1 321 ? 10.75 -31.422 -6.98 1 94.56 321 HIS B N 1
ATOM 6574 C CA . HIS B 1 321 ? 9.695 -32.094 -7.734 1 94.56 321 HIS B CA 1
ATOM 6575 C C . HIS B 1 321 ? 8.312 -31.734 -7.191 1 94.56 321 HIS B C 1
ATOM 6577 O O . HIS B 1 321 ? 8.164 -31.438 -6.008 1 94.56 321 HIS B O 1
ATOM 6583 N N . PRO B 1 322 ? 7.309 -31.781 -8.047 1 96.56 322 PRO B N 1
ATOM 6584 C CA . PRO B 1 322 ? 5.961 -31.438 -7.594 1 96.56 322 PRO B CA 1
ATOM 6585 C C . PRO B 1 322 ? 5.52 -32.25 -6.375 1 96.56 322 PRO B C 1
ATOM 6587 O O . PRO B 1 322 ? 4.762 -31.75 -5.539 1 96.56 322 PRO B O 1
ATOM 6590 N N . ASP B 1 323 ? 5.996 -33.438 -6.207 1 95.56 323 ASP B N 1
ATOM 6591 C CA . ASP B 1 323 ? 5.621 -34.25 -5.07 1 95.56 323 ASP B CA 1
ATOM 6592 C C . ASP B 1 323 ? 6.098 -33.656 -3.756 1 95.56 323 ASP B C 1
ATOM 6594 O O . ASP B 1 323 ? 5.531 -33.938 -2.695 1 95.56 323 ASP B O 1
ATOM 6598 N N . ASN B 1 324 ? 7.098 -32.812 -3.789 1 96.88 324 ASN B N 1
ATOM 6599 C CA . ASN B 1 324 ? 7.676 -32.219 -2.6 1 96.88 324 ASN B CA 1
ATOM 6600 C C . ASN B 1 324 ? 6.852 -31.016 -2.129 1 96.88 324 ASN B C 1
ATOM 6602 O O . ASN B 1 324 ? 6.926 -30.625 -0.963 1 96.88 324 ASN B O 1
ATOM 6606 N N . TRP B 1 325 ? 6.148 -30.391 -2.971 1 97.88 325 TRP B N 1
ATOM 6607 C CA . TRP B 1 325 ? 5.715 -29.016 -2.791 1 97.88 325 TRP B CA 1
ATOM 6608 C C . TRP B 1 325 ? 4.617 -28.922 -1.733 1 97.88 325 TRP B C 1
ATOM 6610 O O . TRP B 1 325 ? 4.719 -28.125 -0.796 1 97.88 325 TRP B O 1
ATOM 6620 N N . PRO B 1 326 ? 3.553 -29.781 -1.749 1 97.75 326 PRO B N 1
ATOM 6621 C CA . PRO B 1 326 ? 2.459 -29.578 -0.794 1 97.75 326 PRO B CA 1
ATOM 6622 C C . PRO B 1 326 ? 2.904 -29.75 0.656 1 97.75 326 PRO B C 1
ATOM 6624 O O . PRO B 1 326 ? 2.434 -29.031 1.538 1 97.75 326 PRO B O 1
ATOM 6627 N N . LEU B 1 327 ? 3.871 -30.625 0.851 1 96.5 327 LEU B N 1
ATOM 6628 C CA . LEU B 1 327 ? 4.312 -30.906 2.213 1 96.5 327 LEU B CA 1
ATOM 6629 C C . LEU B 1 327 ? 5.707 -30.328 2.459 1 96.5 327 LEU B C 1
ATOM 6631 O O . LEU B 1 327 ? 6.301 -30.562 3.514 1 96.5 327 LEU B O 1
ATOM 6635 N N . MET B 1 328 ? 6.191 -29.609 1.543 1 95.56 328 MET B N 1
ATOM 6636 C CA . MET B 1 328 ? 7.484 -28.953 1.643 1 95.56 328 MET B CA 1
ATOM 6637 C C . MET B 1 328 ? 8.57 -29.922 2.08 1 95.56 328 MET B C 1
ATOM 6639 O O . MET B 1 328 ? 9.25 -29.688 3.078 1 95.56 328 MET B O 1
ATOM 6643 N N . THR B 1 329 ? 8.789 -30.938 1.3 1 95.81 329 THR B N 1
ATOM 6644 C CA . THR B 1 329 ? 9.75 -31.969 1.653 1 95.81 329 THR B CA 1
ATOM 6645 C C . THR B 1 329 ? 11.008 -31.859 0.801 1 95.81 329 THR B C 1
ATOM 6647 O O . THR B 1 329 ? 11.852 -32.75 0.798 1 95.81 329 THR B O 1
ATOM 6650 N N . GLY B 1 330 ? 11.062 -30.859 0.016 1 93.81 330 GLY B N 1
ATOM 6651 C CA . GLY B 1 330 ? 12.211 -30.656 -0.85 1 93.81 330 GLY B CA 1
ATOM 6652 C C . GLY B 1 330 ? 13.016 -29.422 -0.492 1 93.81 330 GLY B C 1
ATOM 6653 O O . GLY B 1 330 ? 12.727 -28.75 0.508 1 93.81 330 GLY B O 1
ATOM 6654 N N . VAL B 1 331 ? 13.977 -29.172 -1.355 1 92.62 331 VAL B N 1
ATOM 6655 C CA . VAL B 1 331 ? 14.906 -28.078 -1.111 1 92.62 331 VAL B CA 1
ATOM 6656 C C . VAL B 1 331 ? 14.242 -26.75 -1.477 1 92.62 331 VAL B C 1
ATOM 6658 O O . VAL B 1 331 ? 13.398 -26.703 -2.379 1 92.62 331 VAL B O 1
ATOM 6661 N N . GLY B 1 332 ? 14.57 -25.719 -0.707 1 93 332 GLY B N 1
ATOM 6662 C CA . GLY B 1 332 ? 14.211 -24.375 -1.118 1 93 332 GLY B CA 1
ATOM 6663 C C . GLY B 1 332 ? 15.078 -23.844 -2.246 1 93 332 GLY B C 1
ATOM 6664 O O . GLY B 1 332 ? 15.984 -24.531 -2.713 1 93 332 GLY B O 1
ATOM 6665 N N . VAL B 1 333 ? 14.734 -22.672 -2.715 1 95.19 333 VAL B N 1
ATOM 6666 C CA . VAL B 1 333 ? 15.516 -22.078 -3.789 1 95.19 333 VAL B CA 1
ATOM 6667 C C . VAL B 1 333 ? 16.5 -21.062 -3.203 1 95.19 333 VAL B C 1
ATOM 6669 O O . VAL B 1 333 ? 16.109 -20.141 -2.488 1 95.19 333 VAL B O 1
ATOM 6672 N N . PHE B 1 334 ? 17.766 -21.219 -3.555 1 93.94 334 PHE B N 1
ATOM 6673 C CA . PHE B 1 334 ? 18.812 -20.328 -3.068 1 93.94 334 PHE B CA 1
ATOM 6674 C C . PHE B 1 334 ? 18.844 -19.031 -3.881 1 93.94 334 PHE B C 1
ATOM 6676 O O . PHE B 1 334 ? 19.016 -19.062 -5.102 1 93.94 334 PHE B O 1
ATOM 6683 N N . PHE B 1 335 ? 18.75 -17.844 -3.125 1 93.94 335 PHE B N 1
ATOM 6684 C CA . PHE B 1 335 ? 18.641 -16.562 -3.822 1 93.94 335 PHE B CA 1
ATOM 6685 C C . PHE B 1 335 ? 19.938 -15.766 -3.701 1 93.94 335 PHE B C 1
ATOM 6687 O O . PHE B 1 335 ? 20.312 -15.039 -4.621 1 93.94 335 PHE B O 1
ATOM 6694 N N . TYR B 1 336 ? 20.531 -15.836 -2.584 1 92.5 336 TYR B N 1
ATOM 6695 C CA . TYR B 1 336 ? 21.609 -14.883 -2.303 1 92.5 336 TYR B CA 1
ATOM 6696 C C . TYR B 1 336 ? 22.469 -15.367 -1.146 1 92.5 336 TYR B C 1
ATOM 6698 O O . TYR B 1 336 ? 21.984 -16 -0.215 1 92.5 336 TYR B O 1
ATOM 6706 N N . HIS B 1 337 ? 23.766 -15.18 -1.271 1 90.75 337 HIS B N 1
ATOM 6707 C CA . HIS B 1 337 ? 24.703 -15.422 -0.175 1 90.75 337 HIS B CA 1
ATOM 6708 C C . HIS B 1 337 ? 25.844 -14.406 -0.197 1 90.75 337 HIS B C 1
ATOM 6710 O O . HIS B 1 337 ? 26.5 -14.227 -1.227 1 90.75 337 HIS B O 1
ATOM 6716 N N . ASN B 1 338 ? 25.938 -13.672 0.933 1 88.31 338 ASN B N 1
ATOM 6717 C CA . ASN B 1 338 ? 27.047 -12.75 1.095 1 88.31 338 ASN B CA 1
ATOM 6718 C C . ASN B 1 338 ? 27.344 -12.469 2.568 1 88.31 338 ASN B C 1
ATOM 6720 O O . ASN B 1 338 ? 26.438 -12.102 3.324 1 88.31 338 ASN B O 1
ATOM 6724 N N . CYS B 1 339 ? 28.562 -12.578 2.992 1 82.62 339 CYS B N 1
ATOM 6725 C CA . CYS B 1 339 ? 29.047 -12.234 4.324 1 82.62 339 CYS B CA 1
ATOM 6726 C C . CYS B 1 339 ? 28.172 -12.859 5.402 1 82.62 339 CYS B C 1
ATOM 6728 O O . CYS B 1 339 ? 27.703 -12.164 6.309 1 82.62 339 CYS B O 1
ATOM 6730 N N . GLY B 1 340 ? 27.859 -14.078 5.242 1 85.38 340 GLY B N 1
ATOM 6731 C CA . GLY B 1 340 ? 27.125 -14.82 6.258 1 85.38 340 GLY B CA 1
ATOM 6732 C C . GLY B 1 340 ? 25.625 -14.609 6.184 1 85.38 340 GLY B C 1
ATOM 6733 O O . GLY B 1 340 ? 24.875 -15.172 6.984 1 85.38 340 GLY B O 1
ATOM 6734 N N . ARG B 1 341 ? 25.203 -13.828 5.273 1 91 341 ARG B N 1
ATOM 6735 C CA . ARG B 1 341 ? 23.781 -13.609 5.07 1 91 341 ARG B CA 1
ATOM 6736 C C . ARG B 1 341 ? 23.281 -14.359 3.838 1 91 341 ARG B C 1
ATOM 6738 O O . ARG B 1 341 ? 24.016 -14.477 2.846 1 91 341 ARG B O 1
ATOM 6745 N N . GLU B 1 342 ? 22.125 -14.914 3.992 1 94.69 342 GLU B N 1
ATOM 6746 C CA . GLU B 1 342 ? 21.578 -15.711 2.895 1 94.69 342 GLU B CA 1
ATOM 6747 C C . GLU B 1 342 ? 20.094 -15.414 2.688 1 94.69 342 GLU B C 1
ATOM 6749 O O . GLU B 1 342 ? 19.391 -15.031 3.629 1 94.69 342 GLU B O 1
ATOM 6754 N N . LEU B 1 343 ? 19.688 -15.469 1.453 1 96.06 343 LEU B N 1
ATOM 6755 C CA . LEU B 1 343 ? 18.281 -15.422 1.079 1 96.06 343 LEU B CA 1
ATOM 6756 C C . LEU B 1 343 ? 17.844 -16.734 0.442 1 96.06 343 LEU B C 1
ATOM 6758 O O . LEU B 1 343 ? 18.547 -17.297 -0.397 1 96.06 343 LEU B O 1
ATOM 6762 N N . HIS B 1 344 ? 16.75 -17.281 0.939 1 95.06 344 HIS B N 1
ATOM 6763 C CA . HIS B 1 344 ? 16.172 -18.5 0.417 1 95.06 344 HIS B CA 1
ATOM 6764 C C . HIS B 1 344 ? 14.672 -18.344 0.168 1 95.06 344 HIS B C 1
ATOM 6766 O O . HIS B 1 344 ? 13.969 -17.719 0.96 1 95.06 344 HIS B O 1
ATOM 6772 N N . CYS B 1 345 ? 14.266 -18.875 -0.938 1 96.12 345 CYS B N 1
ATOM 6773 C CA . CYS B 1 345 ? 12.836 -19.062 -1.139 1 96.12 345 CYS B CA 1
ATOM 6774 C C . CYS B 1 345 ? 12.359 -20.359 -0.501 1 96.12 345 CYS B C 1
ATOM 6776 O O . CYS B 1 345 ? 12.391 -21.422 -1.137 1 96.12 345 CYS B O 1
ATOM 6778 N N . LEU B 1 346 ? 12.039 -20.281 0.707 1 95.88 346 LEU B N 1
ATOM 6779 C CA . LEU B 1 346 ? 11.492 -21.359 1.512 1 95.88 346 LEU B CA 1
ATOM 6780 C C . LEU B 1 346 ? 10.109 -21.016 2.047 1 95.88 346 LEU B C 1
ATOM 6782 O O . LEU B 1 346 ? 9.898 -19.891 2.527 1 95.88 346 LEU B O 1
ATOM 6786 N N . GLY B 1 347 ? 9.211 -21.891 1.961 1 97 347 GLY B N 1
ATOM 6787 C CA . GLY B 1 347 ? 7.836 -21.594 2.318 1 97 347 GLY B CA 1
ATOM 6788 C C . GLY B 1 347 ? 7.582 -21.641 3.812 1 97 347 GLY B C 1
ATOM 6789 O O . GLY B 1 347 ? 8.375 -22.219 4.562 1 97 347 GLY B O 1
ATOM 6790 N N . ASN B 1 348 ? 6.566 -20.875 4.258 1 98.19 348 ASN B N 1
ATOM 6791 C CA . ASN B 1 348 ? 6.023 -21.094 5.594 1 98.19 348 ASN B CA 1
ATOM 6792 C C . ASN B 1 348 ? 5.367 -22.453 5.719 1 98.19 348 ASN B C 1
ATOM 6794 O O . ASN B 1 348 ? 4.305 -22.703 5.137 1 98.19 348 ASN B O 1
ATOM 6798 N N . ILE B 1 349 ? 5.957 -23.328 6.512 1 97.81 349 ILE B N 1
ATOM 6799 C CA . ILE B 1 349 ? 5.562 -24.734 6.543 1 97.81 349 ILE B CA 1
ATOM 6800 C C . ILE B 1 349 ? 4.102 -24.844 6.973 1 97.81 349 ILE B C 1
ATOM 6802 O O . ILE B 1 349 ? 3.367 -25.703 6.469 1 97.81 349 ILE B O 1
ATOM 6806 N N . PHE B 1 350 ? 3.689 -24.094 7.875 1 98.56 350 PHE B N 1
ATOM 6807 C CA . PHE B 1 350 ? 2.309 -24.172 8.336 1 98.56 350 PHE B CA 1
ATOM 6808 C C . PHE B 1 350 ? 1.345 -23.688 7.262 1 98.56 350 PHE B C 1
ATOM 6810 O O . PHE B 1 350 ? 0.253 -24.25 7.109 1 98.56 350 PHE B O 1
ATOM 6817 N N . CYS B 1 351 ? 1.726 -22.688 6.531 1 98.75 351 CYS B N 1
ATOM 6818 C CA . CYS B 1 351 ? 0.881 -22.234 5.426 1 98.75 351 CYS B CA 1
ATOM 6819 C C . CYS B 1 351 ? 0.729 -23.328 4.379 1 98.75 351 CYS B C 1
ATOM 6821 O O . CYS B 1 351 ? -0.364 -23.547 3.852 1 98.75 351 CYS B O 1
ATOM 6823 N N . TYR B 1 352 ? 1.815 -24.016 4.043 1 98.5 352 TYR B N 1
ATOM 6824 C CA . TYR B 1 352 ? 1.777 -25.109 3.092 1 98.5 352 TYR B CA 1
ATOM 6825 C C . TYR B 1 352 ? 0.843 -26.219 3.574 1 98.5 352 TYR B C 1
ATOM 6827 O O . TYR B 1 352 ? 0.017 -26.719 2.807 1 98.5 352 TYR B O 1
ATOM 6835 N N . TYR B 1 353 ? 0.976 -26.547 4.852 1 98.62 353 TYR B N 1
ATOM 6836 C CA . TYR B 1 353 ? 0.125 -27.578 5.422 1 98.62 353 TYR B CA 1
ATOM 6837 C C . TYR B 1 353 ? -1.338 -27.156 5.41 1 98.62 353 TYR B C 1
ATOM 6839 O O . TYR B 1 353 ? -2.217 -27.938 5.051 1 98.62 353 TYR B O 1
ATOM 6847 N N . PHE B 1 354 ? -1.565 -25.922 5.863 1 98.81 354 PHE B N 1
ATOM 6848 C CA . PHE B 1 354 ? -2.934 -25.422 5.883 1 98.81 354 PHE B CA 1
ATOM 6849 C C . PHE B 1 354 ? -3.529 -25.422 4.48 1 98.81 354 PHE B C 1
ATOM 6851 O O . PHE B 1 354 ? -4.68 -25.812 4.285 1 98.81 354 PHE B O 1
ATOM 6858 N N . ALA B 1 355 ? -2.73 -25.016 3.498 1 98.81 355 ALA B N 1
ATOM 6859 C CA . ALA B 1 355 ? -3.197 -24.984 2.115 1 98.81 355 ALA B CA 1
ATOM 6860 C C . ALA B 1 355 ? -3.523 -26.391 1.624 1 98.81 355 ALA B C 1
ATOM 6862 O O . ALA B 1 355 ? -4.527 -26.609 0.938 1 98.81 355 ALA B O 1
ATOM 6863 N N . PHE B 1 356 ? -2.689 -27.312 1.974 1 98.69 356 PHE B N 1
ATOM 6864 C CA . PHE B 1 356 ? -2.914 -28.703 1.564 1 98.69 356 PHE B CA 1
ATOM 6865 C C . PHE B 1 356 ? -4.152 -29.266 2.242 1 98.69 356 PHE B C 1
ATOM 6867 O O . PHE B 1 356 ? -4.945 -29.969 1.608 1 98.69 356 PHE B O 1
ATOM 6874 N N . ILE B 1 357 ? -4.324 -29 3.529 1 98.62 357 ILE B N 1
ATOM 6875 C CA . ILE B 1 357 ? -5.531 -29.406 4.246 1 98.62 357 ILE B CA 1
ATOM 6876 C C . ILE B 1 357 ? -6.758 -28.781 3.574 1 98.62 357 ILE B C 1
ATOM 6878 O O . ILE B 1 357 ? -7.785 -29.453 3.418 1 98.62 357 ILE B O 1
ATOM 6882 N N . GLY B 1 358 ? -6.59 -27.531 3.217 1 98.62 358 GLY B N 1
ATOM 6883 C CA . GLY B 1 358 ? -7.672 -26.875 2.508 1 98.62 358 GLY B CA 1
ATOM 6884 C C . GLY B 1 358 ? -8.055 -27.562 1.215 1 98.62 358 GLY B C 1
ATOM 6885 O O . GLY B 1 358 ? -9.234 -27.812 0.959 1 98.62 358 GLY B O 1
ATOM 6886 N N . TYR B 1 359 ? -7.09 -27.953 0.426 1 98.44 359 TYR B N 1
ATOM 6887 C CA . TYR B 1 359 ? -7.328 -28.656 -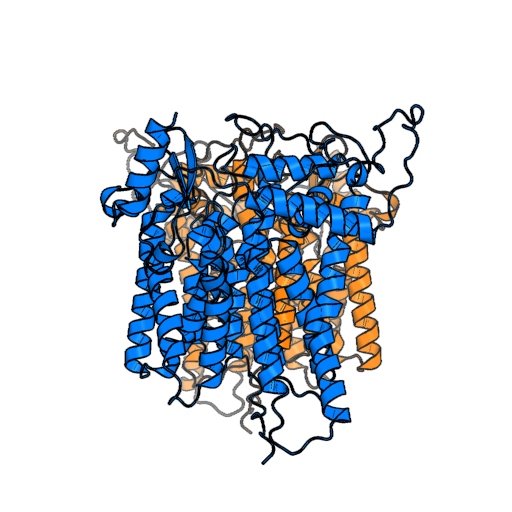0.831 1 98.44 359 TYR B CA 1
ATOM 6888 C C . TYR B 1 359 ? -7.996 -30 -0.586 1 98.44 359 TYR B C 1
ATOM 6890 O O . TYR B 1 359 ? -9.047 -30.297 -1.166 1 98.44 359 TYR B O 1
ATOM 6898 N N . LEU B 1 360 ? -7.473 -30.812 0.359 1 98.31 360 LEU B N 1
ATOM 6899 C CA . LEU B 1 360 ? -7.98 -32.156 0.629 1 98.31 360 LEU B CA 1
ATOM 6900 C C . LEU B 1 360 ? -9.414 -32.094 1.156 1 98.31 360 LEU B C 1
ATOM 6902 O O . LEU B 1 360 ? -10.258 -32.875 0.75 1 98.31 360 LEU B O 1
ATOM 6906 N N . SER B 1 361 ? -9.625 -31.172 2.045 1 98.19 361 SER B N 1
ATOM 6907 C CA . SER B 1 361 ? -10.961 -31.062 2.629 1 98.19 361 SER B CA 1
ATOM 6908 C C . SER B 1 361 ? -11.992 -30.703 1.569 1 98.19 361 SER B C 1
ATOM 6910 O O . SER B 1 361 ? -13.141 -31.141 1.637 1 98.19 361 SER B O 1
ATOM 6912 N N . CYS B 1 362 ? -11.578 -29.875 0.62 1 97.81 362 CYS B N 1
ATOM 6913 C CA . CYS B 1 362 ? -12.5 -29.469 -0.437 1 97.81 362 CYS B CA 1
ATOM 6914 C C . CYS B 1 362 ? -12.773 -30.625 -1.393 1 97.81 362 CYS B C 1
ATOM 6916 O O . CYS B 1 362 ? -13.867 -30.734 -1.945 1 97.81 362 CYS B O 1
ATOM 6918 N N . CYS B 1 363 ? -11.82 -31.531 -1.554 1 96.88 363 CYS B N 1
ATOM 6919 C CA . CYS B 1 363 ? -12.023 -32.719 -2.381 1 96.88 363 CYS B CA 1
ATOM 6920 C C . CYS B 1 363 ? -13.07 -33.656 -1.768 1 96.88 363 CYS B C 1
ATOM 6922 O O . CYS B 1 363 ? -13.773 -34.344 -2.486 1 96.88 363 CYS B O 1
ATOM 6924 N N . PHE B 1 364 ? -13.25 -33.594 -0.501 1 95.62 364 PHE B N 1
ATOM 6925 C CA . PHE B 1 364 ? -14.141 -34.531 0.176 1 95.62 364 PHE B CA 1
ATOM 6926 C C . PHE B 1 364 ? -15.398 -33.844 0.655 1 95.62 364 PHE B C 1
ATOM 6928 O O . PHE B 1 364 ? -16.125 -34.375 1.5 1 95.62 364 PHE B O 1
ATOM 6935 N N . ALA B 1 365 ? -15.641 -32.688 0.158 1 95.19 365 ALA B N 1
ATOM 6936 C CA . ALA B 1 365 ? -16.781 -31.922 0.628 1 95.19 365 ALA B CA 1
ATOM 6937 C C . ALA B 1 365 ? -18.031 -32.219 -0.21 1 95.19 365 ALA B C 1
ATOM 6939 O O . ALA B 1 365 ? -18.953 -31.391 -0.259 1 95.19 365 ALA B O 1
ATOM 6940 N N . PHE B 1 366 ? -18.219 -33.375 -0.842 1 91.19 366 PHE B N 1
ATOM 6941 C CA . PHE B 1 366 ? -19.297 -33.688 -1.778 1 91.19 366 PHE B CA 1
ATOM 6942 C C . PHE B 1 366 ? -20.625 -33.844 -1.045 1 91.19 366 PHE B C 1
ATOM 6944 O O . PHE B 1 366 ? -21.688 -33.688 -1.641 1 91.19 366 PHE B O 1
ATOM 6951 N N . LYS B 1 367 ? -20.672 -34.094 0.285 1 93.88 367 LYS B N 1
ATOM 6952 C CA . LYS B 1 367 ? -21.891 -34.281 1.05 1 93.88 367 LYS B CA 1
ATOM 6953 C C . LYS B 1 367 ? -22.25 -33.031 1.832 1 93.88 367 LYS B C 1
ATOM 6955 O O . LYS B 1 367 ? -23.234 -33 2.561 1 93.88 367 LYS B O 1
ATOM 6960 N N . LYS B 1 368 ? -21.438 -32.031 1.704 1 95.06 368 LYS B N 1
ATOM 6961 C CA . LYS B 1 368 ? -21.688 -30.781 2.418 1 95.06 368 LYS B CA 1
ATOM 6962 C C . LYS B 1 368 ? -22.547 -29.844 1.588 1 95.06 368 LYS B C 1
ATOM 6964 O O . LYS B 1 368 ? -22.578 -29.938 0.359 1 95.06 368 LYS B O 1
ATOM 6969 N N . PRO B 1 369 ? -23.281 -28.984 2.213 1 94.19 369 PRO B N 1
ATOM 6970 C CA . PRO B 1 369 ? -24.094 -28.016 1.48 1 94.19 369 PRO B CA 1
ATOM 6971 C C . PRO B 1 369 ? -23.25 -27.094 0.592 1 94.19 369 PRO B C 1
ATOM 6973 O O . PRO B 1 369 ? -23.75 -26.594 -0.422 1 94.19 369 PRO B O 1
ATOM 6976 N N . GLN B 1 370 ? -22 -26.922 0.908 1 94.81 370 GLN B N 1
ATOM 6977 C CA . GLN B 1 370 ? -21.109 -26.031 0.151 1 94.81 370 GLN B CA 1
ATOM 6978 C C . GLN B 1 370 ? -20.281 -26.828 -0.857 1 94.81 370 GLN B C 1
ATOM 6980 O O . GLN B 1 370 ? -19.156 -26.453 -1.17 1 94.81 370 GLN B O 1
ATOM 6985 N N . LYS B 1 371 ? -20.75 -27.922 -1.322 1 93.81 371 LYS B N 1
ATOM 6986 C CA . LYS B 1 371 ? -20.031 -28.859 -2.182 1 93.81 371 LYS B CA 1
ATOM 6987 C C . LYS B 1 371 ? -19.547 -28.172 -3.453 1 93.81 371 LYS B C 1
ATOM 6989 O O . LYS B 1 371 ? -18.453 -28.469 -3.941 1 93.81 371 LYS B O 1
ATOM 6994 N N . TRP B 1 372 ? -20.281 -27.297 -4.023 1 90.81 372 TRP B N 1
ATOM 6995 C CA . TRP B 1 372 ? -19.875 -26.672 -5.277 1 90.81 372 TRP B CA 1
ATOM 6996 C C . TRP B 1 372 ? -18.75 -25.672 -5.051 1 90.81 372 TRP B C 1
ATOM 6998 O O . TRP B 1 372 ? -17.828 -25.578 -5.863 1 90.81 372 TRP B O 1
ATOM 7008 N N . GLU B 1 373 ? -18.875 -24.844 -3.953 1 93.94 373 GLU B N 1
ATOM 7009 C CA . GLU B 1 373 ? -17.781 -23.938 -3.59 1 93.94 373 GLU B CA 1
ATOM 7010 C C . GLU B 1 373 ? -16.484 -24.719 -3.336 1 93.94 373 GLU B C 1
ATOM 7012 O O . GLU B 1 373 ? -15.414 -24.297 -3.768 1 93.94 373 GLU B O 1
ATOM 7017 N N . ALA B 1 374 ? -16.656 -25.828 -2.689 1 96.75 374 ALA B N 1
ATOM 7018 C CA . ALA B 1 374 ? -15.508 -26.688 -2.41 1 96.75 374 ALA B CA 1
ATOM 7019 C C . ALA B 1 374 ? -14.938 -27.281 -3.695 1 96.75 374 ALA B C 1
ATOM 7021 O O . ALA B 1 374 ? -13.719 -27.359 -3.857 1 96.75 374 ALA B O 1
ATOM 7022 N N . LEU B 1 375 ? -15.773 -27.672 -4.551 1 95.25 375 LEU B N 1
ATOM 7023 C CA . LEU B 1 375 ? -15.336 -28.266 -5.809 1 95.25 375 LEU B CA 1
ATOM 7024 C C . LEU B 1 375 ? -14.562 -27.25 -6.652 1 95.25 375 LEU B C 1
ATOM 7026 O O . LEU B 1 375 ? -13.617 -27.609 -7.352 1 95.25 375 LEU B O 1
ATOM 7030 N N . PHE B 1 376 ? -15.023 -26 -6.586 1 94.81 376 PHE B N 1
ATOM 7031 C CA . PHE B 1 376 ? -14.312 -24.938 -7.301 1 94.81 376 PHE B CA 1
ATOM 7032 C C . PHE B 1 376 ? -12.859 -24.859 -6.836 1 94.81 376 PHE B C 1
ATOM 7034 O O . PHE B 1 376 ? -11.953 -24.719 -7.652 1 94.81 376 PHE B O 1
ATOM 7041 N N . ILE B 1 377 ? -12.656 -24.922 -5.598 1 97.62 377 ILE B N 1
ATOM 7042 C CA . ILE B 1 377 ? -11.32 -24.844 -5.02 1 97.62 377 ILE B CA 1
ATOM 7043 C C . ILE B 1 377 ? -10.516 -26.094 -5.402 1 97.62 377 ILE B C 1
ATOM 7045 O O . ILE B 1 377 ? -9.359 -25.984 -5.82 1 97.62 377 ILE B O 1
ATOM 7049 N N . ALA B 1 378 ? -11.148 -27.25 -5.332 1 97.88 378 ALA B N 1
ATOM 7050 C CA . ALA B 1 378 ? -10.477 -28.516 -5.637 1 97.88 378 ALA B CA 1
ATOM 7051 C C . ALA B 1 378 ? -10.039 -28.562 -7.098 1 97.88 378 ALA B C 1
ATOM 7053 O O . ALA B 1 378 ? -8.922 -28.969 -7.402 1 97.88 378 ALA B O 1
ATOM 7054 N N . VAL B 1 379 ? -10.898 -28.125 -7.934 1 97.06 379 VAL B N 1
ATOM 7055 C CA . VAL B 1 379 ? -10.609 -28.141 -9.359 1 97.06 379 VAL B CA 1
ATOM 7056 C C . VAL B 1 379 ? -9.516 -27.125 -9.68 1 97.06 379 VAL B C 1
ATOM 7058 O O . VAL B 1 379 ? -8.578 -27.422 -10.422 1 97.06 379 VAL B O 1
ATOM 7061 N N . GLY B 1 380 ? -9.672 -25.922 -9.117 1 97.69 380 GLY B N 1
ATOM 7062 C CA . GLY B 1 380 ? -8.656 -24.906 -9.336 1 97.69 380 GLY B CA 1
ATOM 7063 C C . GLY B 1 380 ? -7.277 -25.328 -8.883 1 97.69 380 GLY B C 1
ATOM 7064 O O . GLY B 1 380 ? -6.297 -25.156 -9.617 1 97.69 380 GLY B O 1
ATOM 7065 N N . TYR B 1 381 ? -7.168 -25.875 -7.68 1 98.56 381 TYR B N 1
ATOM 7066 C CA . TYR B 1 381 ? -5.91 -26.375 -7.145 1 98.56 381 TYR B CA 1
ATOM 7067 C C . TYR B 1 381 ? -5.348 -27.484 -8.023 1 98.56 381 TYR B C 1
ATOM 7069 O O . TYR B 1 381 ? -4.168 -27.469 -8.383 1 98.56 381 TYR B O 1
ATOM 7077 N N . SER B 1 382 ? -6.16 -28.422 -8.469 1 98.31 382 SER B N 1
ATOM 7078 C CA . SER B 1 382 ? -5.73 -29.609 -9.203 1 98.31 382 SER B CA 1
ATOM 7079 C C . SER B 1 382 ? -5.188 -29.234 -10.578 1 98.31 382 SER B C 1
ATOM 7081 O O . SER B 1 382 ? -4.129 -29.719 -10.984 1 98.31 382 SER B O 1
ATOM 7083 N N . PHE B 1 383 ? -5.867 -28.406 -11.227 1 97.19 383 PHE B N 1
ATOM 7084 C CA . PHE B 1 383 ? -5.469 -28.078 -12.586 1 97.19 383 PHE B CA 1
ATOM 7085 C C . PHE B 1 383 ? -4.27 -27.125 -12.586 1 97.19 383 PHE B C 1
ATOM 7087 O O . PHE B 1 383 ? -3.564 -27.016 -13.586 1 97.19 383 PHE B O 1
ATOM 7094 N N . SER B 1 384 ? -4.051 -26.438 -11.492 1 97.88 384 SER B N 1
ATOM 7095 C CA . SER B 1 384 ? -2.867 -25.578 -11.383 1 97.88 384 SER B CA 1
ATOM 7096 C C . SER B 1 384 ? -1.669 -26.375 -10.867 1 97.88 384 SER B C 1
ATOM 7098 O O . SER B 1 384 ? -0.527 -25.922 -10.977 1 97.88 384 SER B O 1
ATOM 7100 N N . TYR B 1 385 ? -1.916 -27.578 -10.328 1 98.31 385 TYR B N 1
ATOM 7101 C CA . TYR B 1 385 ? -0.858 -28.312 -9.648 1 98.31 385 TYR B CA 1
ATOM 7102 C C . TYR B 1 385 ? -0.445 -29.531 -10.453 1 98.31 385 TYR B C 1
ATOM 7104 O O . TYR B 1 385 ? 0.733 -29.703 -10.773 1 98.31 385 TYR B O 1
ATOM 7112 N N . PHE B 1 386 ? -1.309 -30.359 -10.906 1 97.62 386 PHE B N 1
ATOM 7113 C CA . PHE B 1 386 ? -1.014 -31.688 -11.414 1 97.62 386 PHE B CA 1
ATOM 7114 C C . PHE B 1 386 ? -0.328 -31.609 -12.773 1 97.62 386 PHE B C 1
ATOM 7116 O O . PHE B 1 386 ? 0.485 -32.469 -13.109 1 97.62 386 PHE B O 1
ATOM 7123 N N . PRO B 1 387 ? -0.582 -30.625 -13.586 1 95.94 387 PRO B N 1
ATOM 7124 C CA . PRO B 1 387 ? 0.117 -30.562 -14.867 1 95.94 387 PRO B CA 1
ATOM 7125 C C . PRO B 1 387 ? 1.634 -30.5 -14.711 1 95.94 387 PRO B C 1
ATOM 7127 O O . PRO B 1 387 ? 2.369 -30.844 -15.641 1 95.94 387 PRO B O 1
ATOM 7130 N N . PHE B 1 388 ? 2.148 -30.094 -13.594 1 96.06 388 PHE B N 1
ATOM 7131 C CA . PHE B 1 388 ? 3.588 -30 -13.391 1 96.06 388 PHE B CA 1
ATOM 7132 C C . PHE B 1 388 ? 4.25 -31.359 -13.477 1 96.06 388 PHE B C 1
ATOM 7134 O O . PHE B 1 388 ? 5.445 -31.469 -13.758 1 96.06 388 PHE B O 1
ATOM 7141 N N . TYR B 1 389 ? 3.5 -32.438 -13.281 1 95.5 389 TYR B N 1
ATOM 7142 C CA . TYR B 1 389 ? 4.043 -33.781 -13.359 1 95.5 389 TYR B CA 1
ATOM 7143 C C . TYR B 1 389 ? 4.379 -34.156 -14.797 1 95.5 389 TYR B C 1
ATOM 7145 O O . TYR B 1 389 ? 5.145 -35.094 -15.039 1 95.5 389 TYR B O 1
ATOM 7153 N N . LEU B 1 390 ? 3.871 -33.375 -15.727 1 91.31 390 LEU B N 1
ATOM 7154 C CA . LEU B 1 390 ? 4.066 -33.688 -17.141 1 91.31 390 LEU B CA 1
ATOM 7155 C C . LEU B 1 390 ? 5.164 -32.812 -17.734 1 91.31 390 LEU B C 1
ATOM 7157 O O . LEU B 1 390 ? 5.539 -33 -18.906 1 91.31 390 LEU B O 1
ATOM 7161 N N . ILE B 1 391 ? 5.684 -31.922 -16.969 1 88.88 391 ILE B N 1
ATOM 7162 C CA . ILE B 1 391 ? 6.695 -30.984 -17.469 1 88.88 391 ILE B CA 1
ATOM 7163 C C . ILE B 1 391 ? 8.086 -31.594 -17.297 1 88.88 391 ILE B C 1
ATOM 7165 O O . ILE B 1 391 ? 8.5 -31.906 -16.172 1 88.88 391 ILE B O 1
ATOM 7169 N N . PRO B 1 392 ? 8.812 -31.797 -18.359 1 85.62 392 PRO B N 1
ATOM 7170 C CA . PRO B 1 392 ? 10.094 -32.5 -18.297 1 85.62 392 PRO B CA 1
ATOM 7171 C C . PRO B 1 392 ? 11.258 -31.594 -17.906 1 85.62 392 PRO B C 1
ATOM 7173 O O . PRO B 1 392 ? 12.383 -32.062 -17.766 1 85.62 392 PRO B O 1
ATOM 7176 N N . ARG B 1 393 ? 11.062 -30.406 -17.547 1 88.31 393 ARG B N 1
ATOM 7177 C CA . ARG B 1 393 ? 12.156 -29.5 -17.203 1 88.31 393 ARG B CA 1
ATOM 7178 C C . ARG B 1 393 ? 12.359 -29.422 -15.703 1 88.31 393 ARG B C 1
ATOM 7180 O O . ARG B 1 393 ? 11.539 -29.922 -14.93 1 88.31 393 ARG B O 1
ATOM 7187 N N . THR B 1 394 ? 13.508 -28.859 -15.367 1 91.56 394 THR B N 1
ATOM 7188 C CA . THR B 1 394 ? 13.812 -28.625 -13.961 1 91.56 394 THR B CA 1
ATOM 7189 C C . THR B 1 394 ? 12.773 -27.703 -13.336 1 91.56 394 THR B C 1
ATOM 7191 O O . THR B 1 394 ? 12.414 -26.672 -13.914 1 91.56 394 THR B O 1
ATOM 7194 N N . LEU B 1 395 ? 12.273 -28.141 -12.25 1 94.81 395 LEU B N 1
ATOM 7195 C CA . LEU B 1 395 ? 11.242 -27.375 -11.555 1 94.81 395 LEU B CA 1
ATOM 7196 C C . LEU B 1 395 ? 11.734 -26.906 -10.188 1 94.81 395 LEU B C 1
ATOM 7198 O O . LEU B 1 395 ? 12.727 -27.422 -9.672 1 94.81 395 LEU B O 1
ATOM 7202 N N . TYR B 1 396 ? 11.078 -25.938 -9.703 1 95.44 396 TYR B N 1
ATOM 7203 C CA . TYR B 1 396 ? 11.453 -25.297 -8.445 1 95.44 396 TYR B CA 1
ATOM 7204 C C . TYR B 1 396 ? 10.242 -25.109 -7.535 1 95.44 396 TYR B C 1
ATOM 7206 O O . TYR B 1 396 ? 9.102 -25.141 -8 1 95.44 396 TYR B O 1
ATOM 7214 N N . LEU B 1 397 ? 10.469 -24.875 -6.305 1 96.19 397 LEU B N 1
ATOM 7215 C CA . LEU B 1 397 ? 9.438 -24.766 -5.285 1 96.19 397 LEU B CA 1
ATOM 7216 C C . LEU B 1 397 ? 8.469 -23.625 -5.621 1 96.19 397 LEU B C 1
ATOM 7218 O O . LEU B 1 397 ? 7.266 -23.734 -5.371 1 96.19 397 LEU B O 1
ATOM 7222 N N . TYR B 1 398 ? 8.961 -22.531 -6.18 1 96 398 TYR B N 1
ATOM 7223 C CA . TYR B 1 398 ? 8.133 -21.344 -6.379 1 96 398 TYR B CA 1
ATOM 7224 C C . TYR B 1 398 ? 7.09 -21.578 -7.461 1 96 398 TYR B C 1
ATOM 7226 O O . TYR B 1 398 ? 6.141 -20.812 -7.602 1 96 398 TYR B O 1
ATOM 7234 N N . HIS B 1 399 ? 7.168 -22.672 -8.227 1 96.62 399 HIS B N 1
ATOM 7235 C CA . HIS B 1 399 ? 6.141 -23.031 -9.203 1 96.62 399 HIS B CA 1
ATOM 7236 C C . HIS B 1 399 ? 4.836 -23.422 -8.516 1 96.62 399 HIS B C 1
ATOM 7238 O O . HIS B 1 399 ? 3.775 -23.406 -9.148 1 96.62 399 HIS B O 1
ATOM 7244 N N . TYR B 1 400 ? 4.902 -23.703 -7.27 1 98 400 TYR B N 1
ATOM 7245 C CA . TYR B 1 400 ? 3.756 -24.188 -6.504 1 98 400 TYR B CA 1
ATOM 7246 C C . TYR B 1 400 ? 2.881 -23.016 -6.059 1 98 400 TYR B C 1
ATOM 7248 O O . TYR B 1 400 ? 1.807 -23.219 -5.488 1 98 400 TYR B O 1
ATOM 7256 N N . CYS B 1 401 ? 3.201 -21.766 -6.309 1 98.44 401 CYS B N 1
ATOM 7257 C CA . CYS B 1 401 ? 2.596 -20.609 -5.656 1 98.44 401 CYS B CA 1
ATOM 7258 C C . CYS B 1 401 ? 1.138 -20.453 -6.07 1 98.44 401 CYS B C 1
ATOM 7260 O O . CYS B 1 401 ? 0.291 -20.094 -5.25 1 98.44 401 CYS B O 1
ATOM 7262 N N . ILE B 1 402 ? 0.758 -20.703 -7.336 1 98.62 402 ILE B N 1
ATOM 7263 C CA . ILE B 1 402 ? -0.629 -20.547 -7.758 1 98.62 402 ILE B CA 1
ATOM 7264 C C . ILE B 1 402 ? -1.501 -21.594 -7.066 1 98.62 402 ILE B C 1
ATOM 7266 O O . ILE B 1 402 ? -2.482 -21.25 -6.402 1 98.62 402 ILE B O 1
ATOM 7270 N N . PRO B 1 403 ? -1.118 -22.922 -7.125 1 98.69 403 PRO B N 1
ATOM 7271 C CA . PRO B 1 403 ? -1.89 -23.875 -6.332 1 98.69 403 PRO B CA 1
ATOM 7272 C C . PRO B 1 403 ? -1.896 -23.547 -4.84 1 98.69 403 PRO B C 1
ATOM 7274 O O . PRO B 1 403 ? -2.912 -23.734 -4.168 1 98.69 403 PRO B O 1
ATOM 7277 N N . LEU B 1 404 ? -0.797 -23.078 -4.355 1 98.81 404 LEU B N 1
ATOM 7278 C CA . LEU B 1 404 ? -0.677 -22.719 -2.947 1 98.81 404 LEU B CA 1
ATOM 7279 C C . LEU B 1 404 ? -1.707 -21.656 -2.574 1 98.81 404 LEU B C 1
ATOM 7281 O O . LEU B 1 404 ? -2.381 -21.766 -1.548 1 98.81 404 LEU B O 1
ATOM 7285 N N . MET B 1 405 ? -1.854 -20.594 -3.369 1 98.88 405 MET B N 1
ATOM 7286 C CA . MET B 1 405 ? -2.816 -19.531 -3.105 1 98.88 405 MET B CA 1
ATOM 7287 C C . MET B 1 405 ? -4.242 -20.078 -3.117 1 98.88 405 MET B C 1
ATOM 7289 O O . MET B 1 405 ? -5.059 -19.703 -2.271 1 98.88 405 MET B O 1
ATOM 7293 N N . ILE B 1 406 ? -4.527 -20.938 -4.051 1 98.88 406 ILE B N 1
ATOM 7294 C CA . ILE B 1 406 ? -5.859 -21.531 -4.117 1 98.88 406 ILE B CA 1
ATOM 7295 C C . ILE B 1 406 ? -6.09 -22.422 -2.891 1 98.88 406 ILE B C 1
ATOM 7297 O O . ILE B 1 406 ? -7.188 -22.422 -2.324 1 98.88 406 ILE B O 1
ATOM 7301 N N . GLY B 1 407 ? -5.039 -23.172 -2.502 1 98.88 407 GLY B N 1
ATOM 7302 C CA . GLY B 1 407 ? -5.121 -23.953 -1.281 1 98.88 407 GLY B CA 1
ATOM 7303 C C . GLY B 1 407 ? -5.352 -23.109 -0.042 1 98.88 407 GLY B C 1
ATOM 7304 O O . GLY B 1 407 ? -6.078 -23.516 0.868 1 98.88 407 GLY B O 1
ATOM 7305 N N . ILE B 1 408 ? -4.699 -21.953 0.015 1 98.94 408 ILE B N 1
ATOM 7306 C CA . ILE B 1 408 ? -4.887 -21.016 1.113 1 98.94 408 ILE B CA 1
ATOM 7307 C C . ILE B 1 408 ? -6.355 -20.594 1.192 1 98.94 408 ILE B C 1
ATOM 7309 O O . ILE B 1 408 ? -6.934 -20.547 2.279 1 98.94 408 ILE B O 1
ATOM 7313 N N . VAL B 1 409 ? -6.934 -20.297 0.067 1 98.88 409 VAL B N 1
ATOM 7314 C CA . VAL B 1 409 ? -8.359 -20 0.004 1 98.88 409 VAL B CA 1
ATOM 7315 C C . VAL B 1 409 ? -9.164 -21.203 0.491 1 98.88 409 VAL B C 1
ATOM 7317 O O . VAL B 1 409 ? -10.133 -21.047 1.243 1 98.88 409 VAL B O 1
ATOM 7320 N N . GLY B 1 410 ? -8.742 -22.406 0.109 1 98.81 410 GLY B N 1
ATOM 7321 C CA . GLY B 1 410 ? -9.383 -23.641 0.544 1 98.81 410 GLY B CA 1
ATOM 7322 C C . GLY B 1 410 ? -9.359 -23.828 2.049 1 98.81 410 GLY B C 1
ATOM 7323 O O . GLY B 1 410 ? -10.305 -24.375 2.629 1 98.81 410 GLY B O 1
ATOM 7324 N N . TYR B 1 411 ? -8.258 -23.391 2.643 1 98.88 411 TYR B N 1
ATOM 7325 C CA . TYR B 1 411 ? -8.18 -23.5 4.094 1 98.88 411 TYR B CA 1
ATOM 7326 C C . TYR B 1 411 ? -9.258 -22.656 4.77 1 98.88 411 TYR B C 1
ATOM 7328 O O . TYR B 1 411 ? -9.82 -23.078 5.785 1 98.88 411 TYR B O 1
ATOM 7336 N N . GLY B 1 412 ? -9.484 -21.469 4.27 1 98.75 412 GLY B N 1
ATOM 7337 C CA . GLY B 1 412 ? -10.617 -20.688 4.766 1 98.75 412 GLY B CA 1
ATOM 7338 C C . GLY B 1 412 ? -11.93 -21.438 4.656 1 98.75 412 GLY B C 1
ATOM 7339 O O . GLY B 1 412 ? -12.727 -21.438 5.598 1 98.75 412 GLY B O 1
ATOM 7340 N N . ALA B 1 413 ? -12.172 -22.078 3.533 1 98.19 413 ALA B N 1
ATOM 7341 C CA . ALA B 1 413 ? -13.383 -22.875 3.334 1 98.19 413 ALA B CA 1
ATOM 7342 C C . ALA B 1 413 ? -13.461 -24.016 4.34 1 98.19 413 ALA B C 1
ATOM 7344 O O . ALA B 1 413 ? -14.531 -24.312 4.883 1 98.19 413 ALA B O 1
ATOM 7345 N N . PHE B 1 414 ? -12.336 -24.688 4.547 1 98.38 414 PHE B N 1
ATOM 7346 C CA . PHE B 1 414 ? -12.25 -25.781 5.5 1 98.38 414 PHE B CA 1
ATOM 7347 C C . PHE B 1 414 ? -12.75 -25.344 6.875 1 98.38 414 PHE B C 1
ATOM 7349 O O . PHE B 1 414 ? -13.523 -26.062 7.52 1 98.38 414 PHE B O 1
ATOM 7356 N N . LEU B 1 415 ? -12.328 -24.188 7.328 1 98.56 415 LEU B N 1
ATOM 7357 C CA . LEU B 1 415 ? -12.672 -23.672 8.648 1 98.56 415 LEU B CA 1
ATOM 7358 C C . LEU B 1 415 ? -14.18 -23.531 8.805 1 98.56 415 LEU B C 1
ATOM 7360 O O . LEU B 1 415 ? -14.734 -23.859 9.859 1 98.56 415 LEU B O 1
ATOM 7364 N N . ASP B 1 416 ? -14.883 -23.094 7.766 1 97.5 416 ASP B N 1
ATOM 7365 C CA . ASP B 1 416 ? -16.328 -22.844 7.828 1 97.5 416 ASP B CA 1
ATOM 7366 C C . ASP B 1 416 ? -17.109 -24.125 7.57 1 97.5 416 ASP B C 1
ATOM 7368 O O . ASP B 1 416 ? -18.188 -24.328 8.133 1 97.5 416 ASP B O 1
ATOM 7372 N N . ILE B 1 417 ? -16.641 -25.031 6.746 1 97.31 417 ILE B N 1
ATOM 7373 C CA . ILE B 1 417 ? -17.375 -26.203 6.32 1 97.31 417 ILE B CA 1
ATOM 7374 C C . ILE B 1 417 ? -17.328 -27.266 7.414 1 97.31 417 ILE B C 1
ATOM 7376 O O . ILE B 1 417 ? -18.328 -27.953 7.672 1 97.31 417 ILE B O 1
ATOM 7380 N N . TYR B 1 418 ? -16.234 -27.406 8.156 1 97.25 418 TYR B N 1
ATOM 7381 C CA . TYR B 1 418 ? -16.047 -28.609 8.945 1 97.25 418 TYR B CA 1
ATOM 7382 C C . TYR B 1 418 ? -15.992 -28.297 10.438 1 97.25 418 TYR B C 1
ATOM 7384 O O . TYR B 1 418 ? -16.219 -29.172 11.273 1 97.25 418 TYR B O 1
ATOM 7392 N N . LEU B 1 419 ? -15.695 -27.016 10.82 1 97.56 419 LEU B N 1
ATOM 7393 C CA . LEU B 1 419 ? -15.445 -26.75 12.227 1 97.56 419 LEU B CA 1
ATOM 7394 C C . LEU B 1 419 ? -16.609 -26 12.852 1 97.56 419 LEU B C 1
ATOM 7396 O O . LEU B 1 419 ? -17.109 -25.031 12.266 1 97.56 419 LEU B O 1
ATOM 7400 N N . PRO B 1 420 ? -17.047 -26.453 14.039 1 96.56 420 PRO B N 1
ATOM 7401 C CA . PRO B 1 420 ? -18.047 -25.688 14.789 1 96.56 420 PRO B CA 1
ATOM 7402 C C . PRO B 1 420 ? -17.5 -24.344 15.289 1 96.56 420 PRO B C 1
ATOM 7404 O O . PRO B 1 420 ? -16.281 -24.172 15.391 1 96.56 420 PRO B O 1
ATOM 7407 N N . PRO B 1 421 ? -18.297 -23.438 15.656 1 93.69 421 PRO B N 1
ATOM 7408 C CA . PRO B 1 421 ? -17.906 -22.062 15.93 1 93.69 421 PRO B CA 1
ATOM 7409 C C . PRO B 1 421 ? -16.844 -21.953 17.016 1 93.69 421 PRO B C 1
ATOM 7411 O O . PRO B 1 421 ? -15.859 -21.219 16.859 1 93.69 421 PRO B O 1
ATOM 7414 N N . LYS B 1 422 ? -17.016 -22.594 18.172 1 93.88 422 LYS B N 1
ATOM 7415 C CA . LYS B 1 422 ? -16.047 -22.484 19.25 1 93.88 422 LYS B CA 1
ATOM 7416 C C . LYS B 1 422 ? -14.695 -23.062 18.844 1 93.88 422 LYS B C 1
ATOM 7418 O O . LYS B 1 422 ? -13.656 -22.453 19.062 1 93.88 422 LYS B O 1
ATOM 7423 N N . THR B 1 423 ? -14.727 -24.281 18.266 1 97.31 423 THR B N 1
ATOM 7424 C CA . THR B 1 423 ? -13.508 -24.938 17.781 1 97.31 423 THR B CA 1
ATOM 7425 C C . THR B 1 423 ? -12.867 -24.109 16.672 1 97.31 423 THR B C 1
ATOM 7427 O O . THR B 1 423 ? -11.641 -24 16.594 1 97.31 423 THR B O 1
ATOM 7430 N N . LYS B 1 424 ? -13.656 -23.578 15.82 1 97.69 424 LYS B N 1
ATOM 7431 C CA . LYS B 1 424 ? -13.18 -22.734 14.727 1 97.69 424 LYS B CA 1
ATOM 7432 C C . LYS B 1 424 ? -12.359 -21.562 15.25 1 97.69 424 LYS B C 1
ATOM 7434 O O . LYS B 1 424 ? -11.281 -21.266 14.734 1 97.69 424 LYS B O 1
ATOM 7439 N N . GLY B 1 425 ? -12.891 -20.891 16.312 1 97.31 425 GLY B N 1
ATOM 7440 C CA . GLY B 1 425 ? -12.18 -19.766 16.906 1 97.31 425 GLY B CA 1
ATOM 7441 C C . GLY B 1 425 ? -10.805 -20.141 17.422 1 97.31 425 GLY B C 1
ATOM 7442 O O . GLY B 1 425 ? -9.836 -19.422 17.203 1 97.31 425 GLY B O 1
ATOM 7443 N N . ILE B 1 426 ? -10.742 -21.219 18.078 1 97.88 426 ILE B N 1
ATOM 7444 C CA . ILE B 1 426 ? -9.484 -21.703 18.641 1 97.88 426 ILE B CA 1
ATOM 7445 C C . ILE B 1 426 ? -8.508 -22.047 17.516 1 97.88 426 ILE B C 1
ATOM 7447 O O . ILE B 1 426 ? -7.332 -21.672 17.578 1 97.88 426 ILE B O 1
ATOM 7451 N N . VAL B 1 427 ? -9.016 -22.719 16.516 1 98.56 427 VAL B N 1
ATOM 7452 C CA . VAL B 1 427 ? -8.18 -23.156 15.398 1 98.56 427 VAL B CA 1
ATOM 7453 C C . VAL B 1 427 ? -7.656 -21.938 14.641 1 98.56 427 VAL B C 1
ATOM 7455 O O . VAL B 1 427 ? -6.508 -21.922 14.188 1 98.56 427 VAL B O 1
ATOM 7458 N N . ILE B 1 428 ? -8.477 -20.922 14.492 1 98.62 428 ILE B N 1
ATOM 7459 C CA . ILE B 1 428 ? -8.07 -19.703 13.805 1 98.62 428 ILE B CA 1
ATOM 7460 C C . ILE B 1 428 ? -6.926 -19.047 14.555 1 98.62 428 ILE B C 1
ATOM 7462 O O . ILE B 1 428 ? -5.902 -18.688 13.961 1 98.62 428 ILE B O 1
ATOM 7466 N N . VAL B 1 429 ? -7.031 -18.875 15.859 1 98.19 429 VAL B N 1
ATOM 7467 C CA . VAL B 1 429 ? -6.012 -18.219 16.672 1 98.19 429 VAL B CA 1
ATOM 7468 C C . VAL B 1 429 ? -4.715 -19.031 16.625 1 98.19 429 VAL B C 1
ATOM 7470 O O . VAL B 1 429 ? -3.633 -18.453 16.469 1 98.19 429 VAL B O 1
ATOM 7473 N N . LEU B 1 430 ? -4.863 -20.281 16.719 1 98.56 430 LEU B N 1
ATOM 7474 C CA . LEU B 1 430 ? -3.693 -21.141 16.656 1 98.56 430 LEU B CA 1
ATOM 7475 C C . LEU B 1 430 ? -3.025 -21.078 15.289 1 98.56 430 LEU B C 1
ATOM 7477 O O . LEU B 1 430 ? -1.797 -21.047 15.195 1 98.56 430 LEU B O 1
ATOM 7481 N N . SER B 1 431 ? -3.826 -21.109 14.203 1 98.81 431 SER B N 1
ATOM 7482 C CA . SER B 1 431 ? -3.287 -21.016 12.852 1 98.81 431 SER B CA 1
ATOM 7483 C C . SER B 1 431 ? -2.496 -19.719 12.664 1 98.81 431 SER B C 1
ATOM 7485 O O . SER B 1 431 ? -1.385 -19.75 12.125 1 98.81 431 SER B O 1
ATOM 7487 N N . ILE B 1 432 ? -3.082 -18.625 13.102 1 98.75 432 ILE B N 1
ATOM 7488 C CA . ILE B 1 432 ? -2.439 -17.328 12.938 1 98.75 432 ILE B CA 1
ATOM 7489 C C . ILE B 1 432 ? -1.15 -17.297 13.75 1 98.75 432 ILE B C 1
ATOM 7491 O O . ILE B 1 432 ? -0.119 -16.812 13.273 1 98.75 432 ILE B O 1
ATOM 7495 N N . ALA B 1 433 ? -1.159 -17.812 14.961 1 98.69 433 ALA B N 1
ATOM 7496 C CA . ALA B 1 433 ? 0.024 -17.859 15.82 1 98.69 433 ALA B CA 1
ATOM 7497 C C . ALA B 1 433 ? 1.145 -18.656 15.172 1 98.69 433 ALA B C 1
ATOM 7499 O O . ALA B 1 433 ? 2.307 -18.25 15.195 1 98.69 433 ALA B O 1
ATOM 7500 N N . LEU B 1 434 ? 0.764 -19.75 14.594 1 98.75 434 LEU B N 1
ATOM 7501 C CA . LEU B 1 434 ? 1.751 -20.609 13.945 1 98.75 434 LEU B CA 1
ATOM 7502 C C . LEU B 1 434 ? 2.34 -19.938 12.711 1 98.75 434 LEU B C 1
ATOM 7504 O O . LEU B 1 434 ? 3.547 -20.016 12.477 1 98.75 434 LEU B O 1
ATOM 7508 N N . LEU B 1 435 ? 1.481 -19.312 11.945 1 98.75 435 LEU B N 1
ATOM 7509 C CA . LEU B 1 435 ? 1.926 -18.609 10.75 1 98.75 435 LEU B CA 1
ATOM 7510 C C . LEU B 1 435 ? 2.896 -17.484 11.094 1 98.75 435 LEU B C 1
ATOM 7512 O O . LEU B 1 435 ? 3.951 -17.359 10.477 1 98.75 435 LEU B O 1
ATOM 7516 N N . VAL B 1 436 ? 2.553 -16.688 12.07 1 98.5 436 VAL B N 1
ATOM 7517 C CA . VAL B 1 436 ? 3.371 -15.547 12.477 1 98.5 436 VAL B CA 1
ATOM 7518 C C . VAL B 1 436 ? 4.68 -16.047 13.086 1 98.5 436 VAL B C 1
ATOM 7520 O O . VAL B 1 436 ? 5.746 -15.492 12.812 1 98.5 436 VAL B O 1
ATOM 7523 N N . TYR B 1 437 ? 4.594 -17.078 13.875 1 97.88 437 TYR B N 1
ATOM 7524 C CA . TYR B 1 437 ? 5.781 -17.641 14.516 1 97.88 437 TYR B CA 1
ATOM 7525 C C . TYR B 1 437 ? 6.781 -18.141 13.477 1 97.88 437 TYR B C 1
ATOM 7527 O O . TYR B 1 437 ? 7.969 -17.812 13.555 1 97.88 437 TYR B O 1
ATOM 7535 N N . PHE B 1 438 ? 6.301 -18.906 12.578 1 98 438 PHE B N 1
ATOM 7536 C CA . PHE B 1 438 ? 7.227 -19.469 11.602 1 98 438 PHE B CA 1
ATOM 7537 C C . PHE B 1 438 ? 7.781 -18.391 10.695 1 98 438 PHE B C 1
ATOM 7539 O O . PHE B 1 438 ? 8.945 -18.453 10.281 1 98 438 PHE B O 1
ATOM 7546 N N . TYR B 1 439 ? 6.945 -17.453 10.344 1 97.94 439 TYR B N 1
ATOM 7547 C CA . TYR B 1 439 ? 7.449 -16.297 9.602 1 97.94 439 TYR B CA 1
ATOM 7548 C C . TYR B 1 439 ? 8.586 -15.625 10.359 1 97.94 439 TYR B C 1
ATOM 7550 O O . TYR B 1 439 ? 9.625 -15.312 9.781 1 97.94 439 TYR B O 1
ATOM 7558 N N . TRP B 1 440 ? 8.297 -15.383 11.586 1 96.75 440 TRP B N 1
ATOM 7559 C CA . TRP B 1 440 ? 9.328 -14.773 12.414 1 96.75 440 TRP B CA 1
ATOM 7560 C C . TRP B 1 440 ? 10.594 -15.625 12.422 1 96.75 440 TRP B C 1
ATOM 7562 O O . TRP B 1 440 ? 11.703 -15.109 12.297 1 96.75 440 TRP B O 1
ATOM 7572 N N . LEU B 1 441 ? 10.477 -16.891 12.516 1 96.69 441 LEU B N 1
ATOM 7573 C CA . LEU B 1 441 ? 11.594 -17.828 12.617 1 96.69 441 LEU B CA 1
ATOM 7574 C C . LEU B 1 441 ? 12.453 -17.797 11.359 1 96.69 441 LEU B C 1
ATOM 7576 O O . LEU B 1 441 ? 13.688 -17.828 11.445 1 96.69 441 LEU B O 1
ATOM 7580 N N . ILE B 1 442 ? 11.828 -17.703 10.211 1 96.12 442 ILE B N 1
ATOM 7581 C CA . ILE B 1 442 ? 12.609 -17.844 8.992 1 96.12 442 ILE B CA 1
ATOM 7582 C C . ILE B 1 442 ? 12.766 -16.469 8.32 1 96.12 442 ILE B C 1
ATOM 7584 O O . ILE B 1 442 ? 13.336 -16.375 7.23 1 96.12 442 ILE B O 1
ATOM 7588 N N . SER B 1 443 ? 12.367 -15.375 8.93 1 95.25 443 SER B N 1
ATOM 7589 C CA . SER B 1 443 ? 12.422 -14.023 8.383 1 95.25 443 SER B CA 1
ATOM 7590 C C . SER B 1 443 ? 13.852 -13.641 8.016 1 95.25 443 SER B C 1
ATOM 7592 O O . SER B 1 443 ? 14.07 -12.883 7.066 1 95.25 443 SER B O 1
ATOM 7594 N N . PRO B 1 444 ? 14.922 -14.125 8.719 1 95 444 PRO B N 1
ATOM 7595 C CA . PRO B 1 444 ? 16.281 -13.805 8.289 1 95 444 PRO B CA 1
ATOM 7596 C C . PRO B 1 444 ? 16.578 -14.258 6.867 1 95 444 PRO B C 1
ATOM 7598 O O . PRO B 1 444 ? 17.359 -13.617 6.16 1 95 444 PRO B O 1
ATOM 7601 N N . LEU B 1 445 ? 15.906 -15.312 6.398 1 95.62 445 LEU B N 1
ATOM 7602 C CA . LEU B 1 445 ? 16.125 -15.844 5.059 1 95.62 445 LEU B CA 1
ATOM 7603 C C . LEU B 1 445 ? 15.375 -15.016 4.016 1 95.62 445 LEU B C 1
ATOM 7605 O O . LEU B 1 445 ? 15.633 -15.141 2.818 1 95.62 445 LEU B O 1
ATOM 7609 N N . ILE B 1 446 ? 14.508 -14.156 4.484 1 96.19 446 ILE B N 1
ATOM 7610 C CA . ILE B 1 446 ? 13.703 -13.336 3.584 1 96.19 446 ILE B CA 1
ATOM 7611 C C . ILE B 1 446 ? 14.32 -11.953 3.447 1 96.19 446 ILE B C 1
ATOM 7613 O O . ILE B 1 446 ? 14.297 -11.352 2.367 1 96.19 446 ILE B O 1
ATOM 7617 N N . TYR B 1 447 ? 14.977 -11.445 4.52 1 95.12 447 TYR B N 1
ATOM 7618 C CA . TYR B 1 447 ? 15.422 -10.055 4.555 1 95.12 447 TYR B CA 1
ATOM 7619 C C . TYR B 1 447 ? 16.938 -9.969 4.594 1 95.12 447 TYR B C 1
ATOM 7621 O O . TYR B 1 447 ? 17.516 -8.891 4.777 1 95.12 447 TYR B O 1
ATOM 7629 N N . ALA B 1 448 ? 17.641 -11.125 4.406 1 94.56 448 ALA B N 1
ATOM 7630 C CA . ALA B 1 448 ? 19.094 -11.18 4.461 1 94.56 448 ALA B CA 1
ATOM 7631 C C . ALA B 1 448 ? 19.625 -10.672 5.801 1 94.56 448 ALA B C 1
ATOM 7633 O O . ALA B 1 448 ? 20.5 -9.812 5.848 1 94.56 448 ALA B O 1
ATOM 7634 N N . LEU B 1 449 ? 18.984 -11.125 6.879 1 92.69 449 LEU B N 1
ATOM 7635 C CA . LEU B 1 449 ? 19.422 -10.844 8.242 1 92.69 449 LEU B CA 1
ATOM 7636 C C . LEU B 1 449 ? 20.328 -11.961 8.766 1 92.69 449 LEU B C 1
ATOM 7638 O O . LEU B 1 449 ? 20.422 -13.023 8.148 1 92.69 449 LEU B O 1
ATOM 7642 N N . PRO B 1 450 ? 21.062 -11.664 9.859 1 91 450 PRO B N 1
ATOM 7643 C CA . PRO B 1 450 ? 21.844 -12.75 10.453 1 91 450 PRO B CA 1
ATOM 7644 C C . PRO B 1 450 ? 20.969 -13.938 10.867 1 91 450 PRO B C 1
ATOM 7646 O O . PRO B 1 450 ? 19.891 -13.75 11.43 1 91 450 PRO B O 1
ATOM 7649 N N . LEU B 1 451 ? 21.484 -15.125 10.547 1 92.62 451 LEU B N 1
ATOM 7650 C CA . LEU B 1 451 ? 20.703 -16.328 10.812 1 92.62 451 LEU B CA 1
ATOM 7651 C C . LEU B 1 451 ? 20.516 -16.531 12.312 1 92.62 451 LEU B C 1
ATOM 7653 O O . LEU B 1 451 ? 21.391 -16.172 13.109 1 92.62 451 LEU B O 1
ATOM 7657 N N . ARG B 1 452 ? 19.391 -17.016 12.594 1 92.38 452 ARG B N 1
ATOM 7658 C CA . ARG B 1 452 ? 19.141 -17.484 13.945 1 92.38 452 ARG B CA 1
ATOM 7659 C C . ARG B 1 452 ? 19.703 -18.891 14.148 1 92.38 452 ARG B C 1
ATOM 7661 O O . ARG B 1 452 ? 20.672 -19.281 13.492 1 92.38 452 ARG B O 1
ATOM 7668 N N . ASP B 1 453 ? 19.234 -19.641 15.117 1 92.44 453 ASP B N 1
ATOM 7669 C CA . ASP B 1 453 ? 19.609 -21.047 15.281 1 92.44 453 ASP B CA 1
ATOM 7670 C C . ASP B 1 453 ? 19.188 -21.875 14.07 1 92.44 453 ASP B C 1
ATOM 7672 O O . ASP B 1 453 ? 18 -22.156 13.883 1 92.44 453 ASP B O 1
ATOM 7676 N N . GLU B 1 454 ? 20.094 -22.281 13.297 1 90.69 454 GLU B N 1
ATOM 7677 C CA . GLU B 1 454 ? 19.844 -22.984 12.039 1 90.69 454 GLU B CA 1
ATOM 7678 C C . GLU B 1 454 ? 19.031 -24.25 12.266 1 90.69 454 GLU B C 1
ATOM 7680 O O . GLU B 1 454 ? 18.234 -24.641 11.414 1 90.69 454 GLU B O 1
ATOM 7685 N N . ARG B 1 455 ? 19.297 -24.938 13.391 1 90.38 455 ARG B N 1
ATOM 7686 C CA . ARG B 1 455 ? 18.578 -26.172 13.688 1 90.38 455 ARG B CA 1
ATOM 7687 C C . ARG B 1 455 ? 17.094 -25.891 13.852 1 90.38 455 ARG B C 1
ATOM 7689 O O . ARG B 1 455 ? 16.25 -26.719 13.477 1 90.38 455 ARG B O 1
ATOM 7696 N N . LYS B 1 456 ? 16.859 -24.734 14.359 1 91.44 456 LYS B N 1
ATOM 7697 C CA . LYS B 1 456 ? 15.453 -24.359 14.562 1 91.44 456 LYS B CA 1
ATOM 7698 C C . LYS B 1 456 ? 14.836 -23.844 13.273 1 91.44 456 LYS B C 1
ATOM 7700 O O . LYS B 1 456 ? 13.648 -24.078 13.008 1 91.44 456 LYS B O 1
ATOM 7705 N N . MET B 1 457 ? 15.617 -23.219 12.438 1 93.25 457 MET B N 1
ATOM 7706 C CA . MET B 1 457 ? 15.117 -22.625 11.203 1 93.25 457 MET B CA 1
ATOM 7707 C C . MET B 1 457 ? 14.836 -23.688 10.156 1 93.25 457 MET B C 1
ATOM 7709 O O . MET B 1 457 ? 13.844 -23.609 9.43 1 93.25 457 MET B O 1
ATOM 7713 N N . PHE B 1 458 ? 15.719 -24.672 10.164 1 92.81 458 PHE B N 1
ATOM 7714 C CA . PHE B 1 458 ? 15.586 -25.781 9.227 1 92.81 458 PHE B CA 1
ATOM 7715 C C . PHE B 1 458 ? 15.156 -27.047 9.938 1 92.81 458 PHE B C 1
ATOM 7717 O O . PHE B 1 458 ? 15.945 -28 10.055 1 92.81 458 PHE B O 1
ATOM 7724 N N . TRP B 1 459 ? 13.805 -27.109 10.211 1 88.81 459 TRP B N 1
ATOM 7725 C CA . TRP B 1 459 ? 13.195 -28.234 10.906 1 88.81 459 TRP B CA 1
ATOM 7726 C C . TRP B 1 459 ? 13.484 -29.547 10.18 1 88.81 459 TRP B C 1
ATOM 7728 O O . TRP B 1 459 ? 13.555 -30.609 10.805 1 88.81 459 TRP B O 1
ATOM 7738 N N . ASP B 1 460 ? 13.562 -29.516 8.922 1 90.75 460 ASP B N 1
ATOM 7739 C CA . ASP B 1 460 ? 13.82 -30.641 8.031 1 90.75 460 ASP B CA 1
ATOM 7740 C C . ASP B 1 460 ? 15.086 -30.406 7.207 1 90.75 460 ASP B C 1
ATOM 7742 O O . ASP B 1 460 ? 15.188 -29.422 6.484 1 90.75 460 ASP B O 1
ATOM 7746 N N . SER B 1 461 ? 16 -31.312 7.312 1 91.12 461 SER B N 1
ATOM 7747 C CA . SER B 1 461 ? 17.281 -31.172 6.617 1 91.12 461 SER B CA 1
ATOM 7748 C C . SER B 1 461 ? 17.078 -31.156 5.105 1 91.12 461 SER B C 1
ATOM 7750 O O . SER B 1 461 ? 17.922 -30.609 4.371 1 91.12 461 SER B O 1
ATOM 7752 N N . ALA B 1 462 ? 16 -31.719 4.668 1 93.25 462 ALA B N 1
ATOM 7753 C CA . ALA B 1 462 ? 15.719 -31.766 3.236 1 93.25 462 ALA B CA 1
ATOM 7754 C C . ALA B 1 462 ? 15.539 -30.344 2.68 1 93.25 462 ALA B C 1
ATOM 7756 O O . ALA B 1 462 ? 15.742 -30.109 1.486 1 93.25 462 ALA B O 1
ATOM 7757 N N . TRP B 1 463 ? 15.203 -29.406 3.531 1 94.88 463 TRP B N 1
ATOM 7758 C CA . TRP B 1 463 ? 14.969 -28.031 3.094 1 94.88 463 TRP B CA 1
ATOM 7759 C C . TRP B 1 463 ? 16.266 -27.375 2.633 1 94.88 463 TRP B C 1
ATOM 7761 O O . TRP B 1 463 ? 16.234 -26.453 1.816 1 94.88 463 TRP B O 1
ATOM 7771 N N . ARG B 1 464 ? 17.375 -27.938 3.131 1 90 464 ARG B N 1
ATOM 7772 C CA . ARG B 1 464 ? 18.672 -27.375 2.791 1 90 464 ARG B CA 1
ATOM 7773 C C . ARG B 1 464 ? 19.438 -28.281 1.836 1 90 464 ARG B C 1
ATOM 7775 O O . ARG B 1 464 ? 20.141 -27.812 0.946 1 90 464 ARG B O 1
ATOM 7782 N N . PHE B 1 465 ? 19.203 -29.594 2.043 1 90.62 465 PHE B N 1
ATOM 7783 C CA . PHE B 1 465 ? 20.109 -30.516 1.35 1 90.62 465 PHE B CA 1
ATOM 7784 C C . PHE B 1 465 ? 19.328 -31.391 0.372 1 90.62 465 PHE B C 1
ATOM 7786 O O . PHE B 1 465 ? 19.922 -32.188 -0.359 1 90.62 465 PHE B O 1
ATOM 7793 N N . GLY B 1 466 ? 18.062 -31.25 0.341 1 92.5 466 GLY B N 1
ATOM 7794 C CA . GLY B 1 466 ? 17.25 -32.031 -0.585 1 92.5 466 GLY B CA 1
ATOM 7795 C C . GLY B 1 466 ? 16.844 -33.375 -0.036 1 92.5 466 GLY B C 1
ATOM 7796 O O . GLY B 1 466 ? 17.438 -33.875 0.922 1 92.5 466 GLY B O 1
ATOM 7797 N N . ASP B 1 467 ? 15.859 -33.906 -0.66 1 92.81 467 ASP B N 1
ATOM 7798 C CA . ASP B 1 467 ? 15.414 -35.25 -0.278 1 92.81 467 ASP B CA 1
ATOM 7799 C C . ASP B 1 467 ? 16.297 -36.312 -0.914 1 92.81 467 ASP B C 1
ATOM 7801 O O . ASP B 1 467 ? 17.328 -36.031 -1.506 1 92.81 467 ASP B O 1
ATOM 7805 N N . LYS B 1 468 ? 15.898 -37.594 -0.759 1 92.06 468 LYS B N 1
ATOM 7806 C CA . LYS B 1 468 ? 16.703 -38.688 -1.248 1 92.06 468 LYS B CA 1
ATOM 7807 C C . LYS B 1 468 ? 16.875 -38.625 -2.762 1 92.06 468 LYS B C 1
ATOM 7809 O O . LYS B 1 468 ? 17.969 -38.844 -3.279 1 92.06 468 LYS B O 1
ATOM 7814 N N . ARG B 1 469 ? 15.828 -38.375 -3.416 1 91.88 469 ARG B N 1
ATOM 7815 C CA . ARG B 1 469 ? 15.867 -38.281 -4.871 1 91.88 469 ARG B CA 1
ATOM 7816 C C . ARG B 1 469 ? 16.797 -37.156 -5.316 1 91.88 469 ARG B C 1
ATOM 7818 O O . ARG B 1 469 ? 17.594 -37.344 -6.238 1 91.88 469 ARG B O 1
ATOM 7825 N N . HIS B 1 470 ? 16.672 -36.031 -4.742 1 93.31 470 HIS B N 1
ATOM 7826 C CA . HIS B 1 470 ? 17.516 -34.875 -5.051 1 93.31 470 HIS B CA 1
ATOM 7827 C C . HIS B 1 470 ? 18.984 -35.219 -4.832 1 93.31 470 HIS B C 1
ATOM 7829 O O . HIS B 1 470 ? 19.828 -34.875 -5.66 1 93.31 470 HIS B O 1
ATOM 7835 N N . ARG B 1 471 ? 19.312 -35.875 -3.762 1 92.06 471 ARG B N 1
ATOM 7836 C CA . ARG B 1 471 ? 20.688 -36.219 -3.441 1 92.06 471 ARG B CA 1
ATOM 7837 C C . ARG B 1 471 ? 21.25 -37.219 -4.445 1 92.06 471 ARG B C 1
ATOM 7839 O O . ARG B 1 471 ? 22.422 -37.125 -4.82 1 92.06 471 ARG B O 1
ATOM 7846 N N . LEU B 1 472 ? 20.406 -38.062 -4.781 1 91.94 472 LEU B N 1
ATOM 7847 C CA . LEU B 1 472 ? 20.812 -39.031 -5.781 1 91.94 472 LEU B CA 1
ATOM 7848 C C . LEU B 1 472 ? 21.109 -38.344 -7.117 1 91.94 472 LEU B C 1
ATOM 7850 O O . LEU B 1 472 ? 22.125 -38.656 -7.758 1 91.94 472 LEU B O 1
ATOM 7854 N N . GLU B 1 473 ? 20.188 -37.562 -7.531 1 91.31 473 GLU B N 1
ATOM 7855 C CA . GLU B 1 473 ? 20.375 -36.844 -8.789 1 91.31 473 GLU B CA 1
ATOM 7856 C C . GLU B 1 473 ? 21.609 -35.938 -8.734 1 91.31 473 GLU B C 1
ATOM 7858 O O . GLU B 1 473 ? 22.312 -35.812 -9.742 1 91.31 473 GLU B O 1
ATOM 7863 N N . LYS B 1 474 ? 21.797 -35.375 -7.621 1 90.81 474 LYS B N 1
ATOM 7864 C CA . LYS B 1 474 ? 22.984 -34.562 -7.426 1 90.81 474 LYS B CA 1
ATOM 7865 C C . LYS B 1 474 ? 24.25 -35.375 -7.578 1 90.81 474 LYS B C 1
ATOM 7867 O O . LYS B 1 474 ? 25.219 -34.938 -8.211 1 90.81 474 LYS B O 1
ATOM 7872 N N . SER B 1 475 ? 24.281 -36.5 -7.027 1 90.5 475 SER B N 1
ATOM 7873 C CA . SER B 1 475 ? 25.438 -37.406 -7.113 1 90.5 475 SER B CA 1
ATOM 7874 C C . SER B 1 475 ? 25.672 -37.844 -8.547 1 90.5 475 SER B C 1
ATOM 7876 O O . SER B 1 475 ? 26.812 -37.938 -8.992 1 90.5 475 SER B O 1
ATOM 7878 N N . LEU B 1 476 ? 24.641 -38.125 -9.211 1 88.75 476 LEU B N 1
ATOM 7879 C CA . LEU B 1 476 ? 24.75 -38.562 -10.594 1 88.75 476 LEU B CA 1
ATOM 7880 C C . LEU B 1 476 ? 25.25 -37.469 -11.5 1 88.75 476 LEU B C 1
ATOM 7882 O O . LEU B 1 476 ? 26.016 -37.719 -12.438 1 88.75 476 LEU B O 1
ATOM 7886 N N . ASN B 1 477 ? 24.75 -36.312 -11.211 1 85.38 477 ASN B N 1
ATOM 7887 C CA . ASN B 1 477 ? 25.203 -35.156 -11.977 1 85.38 477 ASN B CA 1
ATOM 7888 C C . ASN B 1 477 ? 26.688 -34.906 -11.75 1 85.38 477 ASN B C 1
ATOM 7890 O O . ASN B 1 477 ? 27.375 -34.375 -12.641 1 85.38 477 ASN B O 1
ATOM 7894 N N . LYS B 1 478 ? 27.203 -35.062 -10.617 1 82.31 478 LYS B N 1
ATOM 7895 C CA . LYS B 1 478 ? 28.609 -34.875 -10.289 1 82.31 478 LYS B CA 1
ATOM 7896 C C . LYS B 1 478 ? 29.484 -35.906 -10.992 1 82.31 478 LYS B C 1
ATOM 7898 O O . LYS B 1 478 ? 30.609 -35.594 -11.398 1 82.31 478 LYS B O 1
ATOM 7903 N N . GLU B 1 479 ? 28.938 -37 -11.203 1 80.62 479 GLU B N 1
ATOM 7904 C CA . GLU B 1 479 ? 29.672 -38.062 -11.859 1 80.62 479 GLU B CA 1
ATOM 7905 C C . GLU B 1 479 ? 29.734 -37.844 -13.367 1 80.62 479 GLU B C 1
ATOM 7907 O O . GLU B 1 479 ? 30.719 -38.25 -14.016 1 80.62 479 GLU B O 1
ATOM 7912 N N . SER B 1 480 ? 28.766 -37.312 -13.773 1 77 480 SER B N 1
ATOM 7913 C CA . SER B 1 480 ? 28.703 -37.094 -15.219 1 77 480 SER B CA 1
ATOM 7914 C C . SER B 1 480 ? 29.594 -35.938 -15.633 1 77 480 SER B C 1
ATOM 7916 O O . SER B 1 480 ? 29.891 -35.75 -16.812 1 77 480 SER B O 1
ATOM 7918 N N . LYS B 1 481 ? 29.984 -35.125 -14.797 1 69.44 481 LYS B N 1
ATOM 7919 C CA . LYS B 1 481 ? 30.906 -34.031 -15.102 1 69.44 481 LYS B CA 1
ATOM 7920 C C . LYS B 1 481 ? 32.344 -34.438 -14.844 1 69.44 481 LYS B C 1
ATOM 7922 O O . LYS B 1 481 ? 33.25 -34.062 -15.602 1 69.44 481 LYS B O 1
#

Secondary structure (DSSP, 8-state):
-------------HHHHHHHHHHHHHHHHHHHTTTT-SSS--TTHHHHHHHHHHHHHTB----SS-SHHHHHHHHHHHHTT--S----SSSPPPSSTTHHHHHHHHHHHHHTHHHHHHHHHHHTT--HHHHHHHHHHHHT-HHHHHHHSSS-SHHHHHHHHHHHHHHHHHHHTS-TTSHHHHHHHHHHHHHHHHHHTT-GGGGHHHHHHHHHHHHHHS-SS---HHHHHHHHHHHHIIIIIIHHHHHHHHHHHHHHH--B--TT---S-HHHHTT-B-SS--S-------PPPHHHHHHHHHHHHHHHHHT--S--TT---GGGTTTT-S--EEEEEETTEEEEE---HHHHHHHHHHHHHHHT-TTSTTHHHHHHHHHHHHHHHGGGGG--S---GGGGHHHHHHHHHHHHHHHHHH--HHHHHHHHHHHHHHHHHHHHHHTHHHHTPPP--HHHH-SSTHHHH--HHHHHHHHHHHHH-/-------------HHHHHHHHHHHHHHHHHHHTTTT-SSS--TTHHHHHHHHHHHHHTB----SS-SHHHHHHHHHHHHTT--S----SSSPPPSSTTHHHHHHHHHHHHHTHHHHHHHHHHHTT--HHHHHHHHHHHHT-HHHHHHHSSS-SHHHHHHHHHHHHHHHHHHHTS-TTSHHHHHHHHHHHHHHHHHHTT-GGGGHHHHHHHHHHHHHHS-SS---HHHHHHHHHHHHIIIIIIHHHHHHHHHHHHHHH--B--TT---S-HHHHTT-B-SS--S----------HHHHHHHHHHHHHHHHHT--S--TT---GGGTTTT-S--EEEEEETTEEEEE---HHHHHHHHHHHHHHHT-TTSTTHHHHHHHHHHHHHHHGGGGG--S---GGGGHHHHHHHHHHHHHHHHHH--HHHHHHHHHHHHHHHHHHHHHHTHHHHTPPP--HHHH-SSTHHHH--HHHHHHHHHHHHH-

Sequence (962 aa):
MEFAIKDSNIELLLGDIILIMIITILSISVRVRSVHHPNSIVFDETYFGNFTNDYIEHEFYQDIHPPFAKLLMYKIAEAGEYDGHLSFSGKTPYTSPEYTMLRLTPGLFSSFVPPLCYLCVRFLGFSKSAAFTSGIAATFETTLIAEGRHILTDGILHFFSILHVTVLLYLRSLKRRDFKFWVWHALTGITLGLACAIKNTAWGLMMLDAFVYLKLLWPEAEVSMDHYIRQVLFYGSTLFLINFLVFWSTYIFHFLALPFIGPSTPFTHIEVTSFLVKKGNSSLLRPRIDPPNLLIRTLLYIYITHRGNMRLGYFHESQSHPDNWPLMTGVGVFFYHNCGRELHCLGNIFCYYFAFIGYLSCCFAFKKPQKWEALFIAVGYSFSYFPFYLIPRTLYLYHYCIPLMIGIVGYGAFLDIYLPPKTKGIVIVLSIALLVYFYWLISPLIYALPLRDERKMFWDSAWRFGDKRHRLEKSLNKESKMEFAIKDSNIELLLGDIILIMIITILSISVRVRSVHHPNSIVFDETYFGNFTNDYIEHEFYQDIHPPFAKLLMYKIAEAGEYDGHLSFSGKTPYTSPEYTMLRLTPGLFSSFVPPLCYLCVRFLGFSKSAAFTSGIAATFETTLIAEGRHILTDGILHFFSILHVTVLLYLRSLKRRDFKFWVWHALTGITLGLACAIKNTAWGLMMLDAFVYLKLLWPEAEVSMDHYIRQVLFYGSTLFLINFLVFWSTYIFHFLALPFIGPSTPFTHIEVTSFLVKKGNSSLLRPRIDPPNLLIRTLLYIYITHRGNMRLGYFHESQSHPDNWPLMTGVGVFFYHNCGRELHCLGNIFCYYFAFIGYLSCCFAFKKPQKWEALFIAVGYSFSYFPFYLIPRTLYLYHYCIPLMIGIVGYGAFLDIYLPPKTKGIVIVLSIALLVYFYWLISPLIYALPLRDERKMFWDSAWRFGDKRHRLEKSLNKESK

Nearest PDB structures (foldseek):
  6p2r-assembly1_A  TM=8.857E-01  e=6.116E-18  Saccharomyces cerevisiae W303
  6p25-assembly1_B  TM=8.928E-01  e=2.180E-17  Saccharomyces cerevisiae W303
  5f15-assembly1_A  TM=6.652E-01  e=2.260E-05  Cupriavidus metallidurans CH34
  5ezm-assembly1_A  TM=6.708E-01  e=1.499E-03  Cupriavidus metallidurans CH34
  6p2r-assembly1_A  TM=8.737E-01  e=4.313E-18  Saccharomyces cerevisiae W303

Solvent-accessible surface area (backbone atoms only — not comparable to full-atom values): 48470 Å² total; per-residue (Å²): 127,74,78,63,66,68,76,58,66,72,76,39,42,58,70,50,51,53,50,38,50,51,42,33,54,52,17,39,52,66,29,52,51,42,52,52,48,66,55,42,68,49,53,62,20,35,55,49,45,43,50,34,26,27,49,68,69,21,22,26,68,76,63,65,51,48,50,37,48,55,52,51,51,30,54,55,37,50,73,51,68,55,82,49,76,76,75,52,66,76,83,55,63,56,90,55,58,61,60,38,58,52,17,44,54,19,14,55,39,31,18,52,33,19,37,37,36,20,47,38,24,37,52,63,69,46,50,68,69,28,10,50,51,19,14,51,41,50,47,42,23,35,38,59,40,44,39,4,31,34,43,42,56,54,8,40,33,50,24,32,45,45,48,22,52,32,38,45,42,46,42,69,59,47,57,80,87,38,73,66,31,56,54,34,45,51,46,32,6,44,29,45,10,54,16,38,18,30,34,72,74,43,52,23,56,53,55,35,50,51,50,56,48,50,60,71,59,55,64,87,57,95,66,56,68,68,58,49,52,51,48,50,49,54,56,40,34,25,71,44,50,42,14,46,53,45,33,49,48,36,52,52,52,50,52,69,49,24,43,17,61,36,95,64,42,64,77,85,45,56,71,66,44,36,69,47,36,61,70,88,54,78,72,78,60,63,82,66,50,77,52,59,56,69,67,57,32,48,53,51,46,52,49,54,22,48,55,56,49,58,65,47,54,62,89,52,95,33,41,34,54,77,85,23,51,55,74,61,51,26,19,31,34,78,33,41,78,57,96,80,20,36,26,42,40,44,65,29,65,59,44,36,45,43,9,41,51,6,34,54,50,23,64,67,24,76,89,43,94,58,23,66,58,22,39,52,37,29,48,36,24,43,45,37,44,58,61,57,79,72,51,80,35,62,38,44,57,76,71,44,50,65,24,43,52,40,10,28,32,20,29,18,48,38,43,64,75,75,40,54,72,71,60,30,53,54,50,49,53,51,50,52,50,49,33,53,48,48,33,61,60,44,39,27,30,65,56,50,34,73,68,70,63,59,72,72,57,44,80,47,66,22,43,79,64,30,33,71,67,51,44,49,52,50,53,52,54,55,67,74,98,127,73,78,62,67,68,79,58,67,72,74,42,42,58,67,52,52,52,52,38,48,52,41,34,55,53,18,39,52,66,28,52,53,42,53,51,49,66,56,41,68,49,55,62,21,34,55,48,45,43,50,33,27,27,50,69,69,20,22,26,65,78,63,64,50,49,49,36,48,55,52,51,52,30,53,53,36,50,73,49,66,54,82,49,76,76,75,53,65,75,83,54,63,58,91,55,58,62,59,39,58,53,16,44,54,18,14,55,38,30,18,51,34,19,38,37,36,20,46,38,22,36,52,63,70,47,50,67,68,28,12,48,50,20,14,49,40,51,48,42,22,34,38,60,41,46,40,5,31,34,44,42,56,54,8,41,34,50,23,33,44,45,48,23,53,33,38,45,41,47,41,71,59,47,58,80,88,38,73,65,31,56,54,35,44,51,46,31,7,43,29,44,10,53,14,38,18,30,33,73,74,42,52,23,54,52,55,35,50,50,51,54,48,50,59,72,58,54,67,88,56,95,66,56,69,67,58,48,53,52,48,49,50,53,57,41,35,26,70,44,51,43,14,45,52,45,33,49,48,36,52,52,52,50,53,70,49,25,44,18,62,37,96,62,42,65,78,84,44,56,69,66,46,34,69,47,39,58,71,88,51,76,72,75,60,61,84,66,50,78,53,57,57,69,66,57,32,48,53,49,46,52,50,54,21,48,56,56,51,59,64,46,53,62,89,52,96,34,41,35,55,76,86,24,50,55,76,61,51,27,19,32,35,78,35,39,77,56,96,81,20,37,29,40,39,44,64,28,64,58,43,36,44,42,9,44,50,5,34,53,48,22,66,68,24,75,87,45,94,57,23,64,57,23,41,53,38,28,48,36,24,45,45,38,45,57,62,57,78,74,51,80,34,63,37,44,56,76,71,44,50,66,22,43,53,39,10,29,31,20,29,17,48,40,43,64,75,74,40,54,71,72,62,30,53,53,50,52,52,50,51,51,52,50,34,52,49,48,32,62,60,45,39,27,29,63,55,50,33,73,69,72,64,58,71,71,56,44,81,46,65,22,43,79,63,28,33,72,67,51,44,48,51,50,52,52,53,60,66,73,103

Radius of gyration: 29.81 Å; Cα contacts (8 Å, |Δi|>4): 1618; chains: 2; bounding box: 71×86×88 Å

pLDDT: mean 90.02, std 12.35, range [21.11, 98.94]

Organism: Trichomonas vaginalis (strain ATCC PRA-98 / G3) (NCBI:txid412133)